Protein AF-A0A7S0H0Q2-F1 (afdb_monomer_lite)

Sequence (889 aa):
MSEFDDSDRGDVTASEFDPDDDASFLPPFANAENRELDLQIREKERLLEELENDAEEHEDRVNAMREHLRNVEAEVTNTQSRAEARRKEKETEAHMKRLSEMAMARVRDDARKMEKEELELAERVANIDAASHRGVEKLDAYKLQLNWGQEELEQWAAASARKDEDALALEKYKRADDARVRELNLAIERATKTVAEKKSALESEVSETQAAQLELDRAAEDFRNLHAERQDVVRQWEDVIESMKRRDAAIADASRDFAKRRKEIRAKRLLLAERTRFLEQELTNNKETDVAIETADRGMANIRERYETESAEQRALADETDAAKNALRRAAAELATLDGGNAAKREALLLKRQKLEKTQKKLEKATKRLEREKLELMSLEERGAELDRVQKENEEELTAARKDAAAHKDLLMRARAELKGLGERTKALDAETQGARTQNKGLARKIALMDERVLKQQETLYHAEFQIQNLERRVARAGGARSDEETRVLQAKIDALQSTLRERVAEHDALVASTRRAEEDLEAARKRSKQLKRATSALSGEISELTLEAEYAAKDVRAAVSAKEDKMVAHDTLKLEVKKLRDLLDKKADQVFDLENRKAQLQLSMEERRHEVETHAELLRAQHKMLREDVHRATLEMRERSMKVGKLQTKFEVLVNKVKRHGMDDDENGGEHSQAYYVVKAAQEREEMQRRGDELDASIRKSEKEIVALEATLRQLTAQNDSFRVANRPVDERDGDALATRAALREKLETAKEKLRFHREEESRAEEELRRRDEKVRRLHEEAGEINEELDVLEREAAESEAKLRDTARRAEETHKELMAAQDAYRAAKGLPPDGDQVGPEELDMRCEELREGTRVVVSELKAVAAEHPELATLLASYGVKLPGVETQ

Radius of gyration: 101.33 Å; chains: 1; bounding box: 213×129×335 Å

Structure (mmCIF, N/CA/C/O backbone):
data_AF-A0A7S0H0Q2-F1
#
_entry.id   AF-A0A7S0H0Q2-F1
#
loop_
_atom_site.group_PDB
_atom_site.id
_atom_site.type_symbol
_atom_site.label_atom_id
_atom_site.label_alt_id
_atom_site.label_comp_id
_atom_site.label_asym_id
_atom_site.label_entity_id
_atom_site.label_seq_id
_atom_site.pdbx_PDB_ins_code
_atom_site.Cartn_x
_atom_site.Cartn_y
_atom_site.Cartn_z
_atom_site.occupancy
_atom_site.B_iso_or_equiv
_atom_site.auth_seq_id
_atom_site.auth_comp_id
_atom_site.auth_asym_id
_atom_site.auth_atom_id
_atom_site.p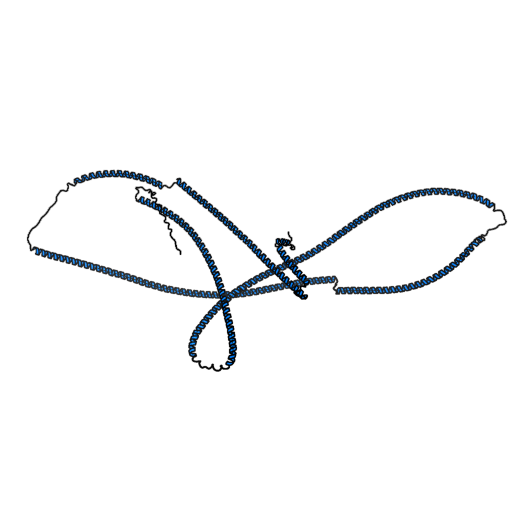dbx_PDB_model_num
ATOM 1 N N . MET A 1 1 ? 10.944 32.711 -40.217 1.00 43.81 1 MET A N 1
ATOM 2 C CA . MET A 1 1 ? 10.056 32.946 -41.379 1.00 43.81 1 MET A CA 1
ATOM 3 C C . MET A 1 1 ? 9.192 34.113 -40.951 1.00 43.81 1 MET A C 1
ATOM 5 O O . MET A 1 1 ? 8.629 33.988 -39.874 1.00 43.81 1 MET A O 1
ATOM 9 N N . SER A 1 2 ? 9.203 35.224 -41.701 1.00 35.62 2 SER A N 1
ATOM 10 C CA . SER A 1 2 ? 9.626 36.558 -41.201 1.00 35.62 2 SER A CA 1
ATOM 11 C C . SER A 1 2 ? 11.127 36.541 -40.818 1.00 35.62 2 SER A C 1
ATOM 13 O O . SER A 1 2 ? 11.501 35.714 -39.981 1.00 35.62 2 SER A O 1
ATOM 15 N N . GLU A 1 3 ? 12.092 37.204 -41.476 1.00 40.69 3 GLU A N 1
ATOM 16 C CA . GLU A 1 3 ? 12.129 38.280 -42.507 1.00 40.69 3 GLU A CA 1
ATOM 17 C C . GLU A 1 3 ? 12.156 39.712 -41.929 1.00 40.69 3 GLU A C 1
ATOM 19 O O . GLU A 1 3 ? 11.315 40.029 -41.092 1.00 40.69 3 GLU A O 1
ATOM 24 N N . PHE A 1 4 ? 13.111 40.527 -42.421 1.00 32.69 4 PHE A N 1
ATOM 25 C CA . PHE A 1 4 ? 13.521 41.884 -41.983 1.00 32.69 4 PHE A CA 1
ATOM 26 C C . PHE A 1 4 ? 14.099 41.991 -40.545 1.00 32.69 4 PHE A C 1
ATOM 28 O O . PHE A 1 4 ? 13.659 41.283 -39.645 1.00 32.69 4 PHE A O 1
ATOM 35 N N . ASP A 1 5 ? 15.110 42.823 -40.254 1.00 32.69 5 ASP A N 1
ATOM 36 C CA . ASP A 1 5 ? 15.977 43.650 -41.125 1.00 32.69 5 ASP A CA 1
ATOM 37 C C . ASP A 1 5 ? 17.422 43.674 -40.571 1.00 32.69 5 ASP A C 1
ATOM 39 O O . ASP A 1 5 ? 17.611 43.476 -39.371 1.00 32.69 5 ASP A O 1
ATOM 43 N N . ASP A 1 6 ? 18.430 43.903 -41.419 1.00 39.56 6 ASP A N 1
ATOM 44 C CA . ASP A 1 6 ? 19.862 43.932 -41.039 1.00 39.56 6 ASP A CA 1
ATOM 45 C C . ASP A 1 6 ? 20.531 45.198 -41.599 1.00 39.56 6 ASP A C 1
ATOM 47 O O . ASP A 1 6 ? 21.247 45.180 -42.604 1.00 39.56 6 ASP A O 1
ATOM 51 N N . SER A 1 7 ? 20.190 46.340 -40.994 1.00 42.88 7 SER A N 1
ATOM 52 C CA . SER A 1 7 ? 20.498 47.663 -41.540 1.00 42.88 7 SER A CA 1
ATOM 53 C C . SER A 1 7 ? 20.798 48.721 -40.470 1.00 42.88 7 SER A C 1
ATOM 55 O O . SER A 1 7 ? 20.142 49.761 -40.429 1.00 42.88 7 SER A O 1
ATOM 57 N N . ASP A 1 8 ? 21.812 48.496 -39.631 1.00 35.69 8 ASP A N 1
ATOM 58 C CA . ASP A 1 8 ? 22.473 49.618 -38.945 1.00 35.69 8 ASP A CA 1
ATOM 59 C C . ASP A 1 8 ? 23.985 49.397 -38.768 1.00 35.69 8 ASP A C 1
ATOM 61 O O . ASP A 1 8 ? 24.523 49.220 -37.674 1.00 35.69 8 ASP A O 1
ATOM 65 N N . ARG A 1 9 ? 24.704 49.399 -39.900 1.00 38.00 9 ARG A N 1
ATOM 66 C CA . ARG A 1 9 ? 26.133 49.731 -39.885 1.00 38.00 9 ARG A CA 1
ATOM 67 C C . ARG A 1 9 ? 26.257 51.243 -39.758 1.00 38.00 9 ARG A C 1
ATOM 69 O O . ARG A 1 9 ? 26.361 51.934 -40.770 1.00 38.00 9 ARG A O 1
ATOM 76 N N . GLY A 1 10 ? 26.247 51.721 -38.516 1.00 34.19 10 GLY A N 1
ATOM 77 C CA . GLY A 1 10 ? 26.615 53.092 -38.192 1.00 34.19 10 GLY A CA 1
ATOM 78 C C . GLY A 1 10 ? 28.011 53.393 -38.733 1.00 34.19 10 GLY A C 1
ATOM 79 O O . GLY A 1 10 ? 29.001 52.840 -38.258 1.00 34.19 10 GLY A O 1
ATOM 80 N N . ASP A 1 11 ? 28.068 54.237 -39.759 1.00 42.06 11 ASP A N 1
ATOM 81 C CA . ASP A 1 11 ? 29.303 54.763 -40.331 1.00 42.06 11 ASP A CA 1
ATOM 82 C C . ASP A 1 11 ? 29.922 55.717 -39.302 1.00 42.06 11 ASP A C 1
ATOM 84 O O . ASP A 1 11 ? 29.485 56.864 -39.164 1.00 42.06 11 ASP A O 1
ATOM 88 N N . VAL A 1 12 ? 30.867 55.214 -38.499 1.00 37.84 12 VAL A N 1
ATOM 89 C CA . VAL A 1 12 ? 31.581 56.030 -37.509 1.00 37.84 12 VAL A CA 1
ATOM 90 C C . VAL A 1 12 ? 32.498 56.971 -38.276 1.00 37.84 12 VAL A C 1
ATOM 92 O O . VAL A 1 12 ? 33.608 56.622 -38.676 1.00 37.84 12 VAL A O 1
ATOM 95 N N . THR A 1 13 ? 31.960 58.165 -38.508 1.00 36.41 13 THR A N 1
ATOM 96 C CA . THR A 1 13 ? 32.580 59.290 -39.200 1.00 36.41 13 THR A CA 1
ATOM 97 C C . THR A 1 13 ? 34.048 59.436 -38.833 1.00 36.41 13 THR A C 1
ATOM 99 O O . THR A 1 13 ? 34.377 59.517 -37.649 1.00 36.41 13 THR A O 1
ATOM 102 N N . ALA A 1 14 ? 34.909 59.522 -39.851 1.00 40.56 14 ALA A N 1
ATOM 103 C CA . ALA A 1 14 ? 36.331 59.778 -39.669 1.00 40.56 14 ALA A CA 1
ATOM 104 C C . ALA A 1 14 ? 36.555 60.960 -38.712 1.00 40.56 14 ALA A C 1
ATOM 106 O O . ALA A 1 14 ? 35.969 62.028 -38.907 1.00 40.56 14 ALA A O 1
ATOM 107 N N . SER A 1 15 ? 37.400 60.748 -37.698 1.00 36.00 15 SER A N 1
ATOM 108 C CA . SER A 1 15 ? 37.808 61.796 -36.760 1.00 36.00 15 SER A CA 1
ATOM 109 C C . SER A 1 15 ? 38.324 63.015 -37.528 1.00 36.00 15 SER A C 1
ATOM 111 O O . SER A 1 15 ? 39.060 62.860 -38.509 1.00 36.00 15 SER A O 1
ATOM 113 N N . GLU A 1 16 ? 37.927 64.219 -37.112 1.00 40.12 16 GLU A N 1
ATOM 114 C CA . GLU A 1 16 ? 38.369 65.446 -37.771 1.00 40.12 16 GLU A CA 1
ATOM 115 C C . GLU A 1 16 ? 39.891 65.586 -37.623 1.00 40.12 16 GLU A C 1
ATOM 117 O O . GLU A 1 16 ? 40.432 65.677 -36.523 1.00 40.12 16 GLU A O 1
ATOM 122 N N . PHE A 1 17 ? 40.582 65.553 -38.762 1.00 39.31 17 PHE A N 1
ATOM 123 C CA . PHE A 1 17 ? 42.035 65.645 -38.852 1.00 39.31 17 PHE A CA 1
ATOM 124 C C . PHE A 1 17 ? 42.482 67.075 -38.523 1.00 39.31 17 PHE A C 1
ATOM 126 O O . PHE A 1 17 ? 42.448 67.946 -39.396 1.00 39.31 17 PHE A O 1
ATOM 133 N N . ASP A 1 18 ? 42.881 67.314 -37.272 1.00 37.41 18 ASP A N 1
ATOM 134 C CA . ASP A 1 18 ? 43.538 68.555 -36.855 1.00 37.41 18 ASP A CA 1
ATOM 135 C C . ASP A 1 18 ? 45.009 68.536 -37.332 1.00 37.41 18 ASP A C 1
ATOM 137 O O . ASP A 1 18 ? 45.783 67.697 -36.861 1.00 37.41 18 ASP A O 1
ATOM 141 N N . PRO A 1 19 ? 45.423 69.377 -38.304 1.00 43.16 19 PRO A N 1
ATOM 142 C CA . PRO A 1 19 ? 46.742 69.252 -38.931 1.00 43.16 19 PRO A CA 1
ATOM 143 C C . PRO A 1 19 ? 47.901 69.818 -38.100 1.00 43.16 19 PRO A C 1
ATOM 145 O O . PRO A 1 19 ? 49.057 69.626 -38.480 1.00 43.16 19 PRO A O 1
ATOM 148 N N . ASP A 1 20 ? 47.616 70.574 -37.034 1.00 43.50 20 ASP A N 1
ATOM 149 C CA . ASP A 1 20 ? 48.593 71.487 -36.422 1.00 43.50 20 ASP A CA 1
ATOM 150 C C . ASP A 1 20 ? 49.429 70.872 -35.275 1.00 43.50 20 ASP A C 1
ATOM 152 O O . ASP A 1 20 ? 50.383 71.510 -34.822 1.00 43.50 20 ASP A O 1
ATOM 156 N N . ASP A 1 21 ? 49.152 69.632 -34.844 1.00 44.38 21 ASP A N 1
ATOM 157 C CA . ASP A 1 21 ? 49.932 68.936 -33.793 1.00 44.38 21 ASP A CA 1
ATOM 158 C C . ASP A 1 21 ? 51.094 68.074 -34.349 1.00 44.38 21 ASP A C 1
ATOM 160 O O . ASP A 1 21 ? 51.839 67.440 -33.599 1.00 44.38 21 ASP A O 1
ATOM 164 N N . ASP A 1 22 ? 51.323 68.071 -35.673 1.00 51.75 22 ASP A N 1
ATOM 165 C CA . ASP A 1 22 ? 52.385 67.274 -36.322 1.00 51.75 22 ASP A CA 1
ATOM 166 C C . ASP A 1 22 ? 53.789 67.915 -36.207 1.00 51.75 22 ASP A C 1
ATOM 168 O O . ASP A 1 22 ? 54.570 68.061 -37.156 1.00 51.75 22 ASP A O 1
ATOM 172 N N . ALA A 1 23 ? 54.139 68.307 -34.982 1.00 54.03 23 ALA A N 1
ATOM 173 C CA . ALA A 1 23 ? 55.466 68.761 -34.606 1.00 54.03 23 ALA A CA 1
ATOM 174 C C . ALA A 1 23 ? 56.447 67.572 -34.580 1.00 54.03 23 ALA A C 1
ATOM 176 O O . ALA A 1 23 ? 56.730 66.983 -33.529 1.00 54.03 23 ALA A O 1
ATOM 177 N N . SER A 1 24 ? 57.001 67.200 -35.741 1.00 59.06 24 SER A N 1
ATOM 178 C CA . SER A 1 24 ? 58.164 66.301 -35.782 1.00 59.06 24 SER A CA 1
ATOM 179 C C . SER A 1 24 ? 59.313 66.921 -34.983 1.00 59.06 24 SER A C 1
ATOM 181 O O . SER A 1 24 ? 59.787 68.022 -35.273 1.00 59.06 24 SER A O 1
ATOM 183 N N . PHE A 1 25 ? 59.788 66.196 -33.967 1.00 63.41 25 PHE A N 1
ATOM 184 C CA . PHE A 1 25 ? 60.884 66.640 -33.097 1.00 63.41 25 PHE A CA 1
ATOM 185 C C . PHE A 1 25 ? 62.250 66.663 -33.815 1.00 63.41 25 PHE A C 1
ATOM 187 O O . PHE A 1 25 ? 63.255 67.102 -33.243 1.00 63.41 25 PHE A O 1
ATOM 194 N N . LEU A 1 26 ? 62.308 66.186 -35.064 1.00 66.94 26 LEU A N 1
ATOM 195 C CA . LEU A 1 26 ? 63.538 65.986 -35.818 1.00 66.94 26 LEU A CA 1
ATOM 196 C C . LEU A 1 26 ? 64.158 67.273 -36.389 1.00 66.94 26 LEU A C 1
ATOM 198 O O . LEU A 1 26 ? 63.474 68.247 -36.708 1.00 66.94 26 LEU A O 1
ATOM 202 N N . PRO A 1 27 ? 65.483 67.279 -36.618 1.00 66.62 27 PRO A N 1
ATOM 203 C CA . PRO A 1 27 ? 66.132 68.381 -37.312 1.00 66.62 27 PRO A CA 1
ATOM 204 C C . PRO A 1 27 ? 65.700 68.597 -38.772 1.00 66.62 27 PRO A C 1
ATOM 206 O O . PRO A 1 27 ? 65.550 67.638 -39.539 1.00 66.62 27 PRO A O 1
ATOM 209 N N . PRO A 1 28 ? 65.660 69.860 -39.244 1.00 65.25 28 PRO A N 1
ATOM 210 C CA . PRO A 1 28 ? 65.570 70.189 -40.669 1.00 65.25 28 PRO A CA 1
ATOM 211 C C . PRO A 1 28 ? 66.697 69.595 -41.533 1.00 65.25 28 PRO A C 1
ATOM 213 O O . PRO A 1 28 ? 66.505 69.427 -42.737 1.00 65.25 28 PRO A O 1
ATOM 216 N N . PHE A 1 29 ? 67.821 69.195 -40.925 1.00 66.75 29 PHE A N 1
ATOM 217 C CA . PHE A 1 29 ? 68.926 68.465 -41.564 1.00 66.75 29 PHE A CA 1
ATOM 218 C C . PHE A 1 29 ? 68.935 66.941 -41.301 1.00 66.75 29 PHE A C 1
ATOM 220 O O . PHE A 1 29 ? 69.897 66.276 -41.680 1.00 66.75 29 PHE A O 1
ATOM 227 N N . ALA A 1 30 ? 67.910 66.372 -40.654 1.00 70.06 30 ALA A N 1
ATOM 228 C CA . ALA A 1 30 ? 67.806 64.923 -40.466 1.00 70.06 30 ALA A CA 1
ATOM 229 C C . ALA A 1 30 ? 67.814 64.188 -41.821 1.00 70.06 30 ALA A C 1
ATOM 231 O O . ALA A 1 30 ? 67.142 64.606 -42.769 1.00 70.06 30 ALA A O 1
ATOM 232 N N . ASN A 1 31 ? 68.572 63.092 -41.903 1.00 76.56 31 ASN A N 1
ATOM 233 C CA . ASN A 1 31 ? 68.582 62.181 -43.046 1.00 76.56 31 ASN A CA 1
ATOM 234 C C . ASN A 1 31 ? 67.193 61.559 -43.258 1.00 76.56 31 ASN A C 1
ATOM 236 O O . ASN A 1 31 ? 66.407 61.416 -42.319 1.00 76.56 31 ASN A O 1
ATOM 240 N N . ALA A 1 32 ? 66.913 61.158 -44.501 1.00 77.94 32 ALA A N 1
ATOM 241 C CA . ALA A 1 32 ? 65.644 60.535 -44.872 1.00 77.94 32 ALA A CA 1
ATOM 242 C C . ALA A 1 32 ? 65.317 59.316 -43.992 1.00 77.94 32 ALA A C 1
ATOM 244 O O . ALA A 1 32 ? 64.188 59.193 -43.541 1.00 77.94 32 ALA A O 1
ATOM 245 N N . GLU A 1 33 ? 66.314 58.487 -43.666 1.00 80.81 33 GLU A N 1
ATOM 246 C CA . GLU A 1 33 ? 66.145 57.289 -42.830 1.00 80.81 33 GLU A CA 1
ATOM 247 C C . GLU A 1 33 ? 65.651 57.625 -41.413 1.00 80.81 33 GLU A C 1
ATOM 249 O O . GLU A 1 33 ? 64.807 56.916 -40.883 1.00 80.81 33 GLU A O 1
ATOM 254 N N . ASN A 1 34 ? 66.110 58.723 -40.800 1.00 77.69 34 ASN A N 1
ATOM 255 C CA . ASN A 1 34 ? 65.643 59.095 -39.461 1.00 77.69 34 ASN A CA 1
ATOM 256 C C . ASN A 1 34 ? 64.222 59.679 -39.488 1.00 77.69 34 ASN A C 1
ATOM 258 O O . ASN A 1 34 ? 63.489 59.491 -38.524 1.00 77.69 34 ASN A O 1
ATOM 262 N N . ARG A 1 35 ? 63.820 60.357 -40.575 1.00 79.00 35 ARG A N 1
ATOM 263 C CA . ARG A 1 35 ? 62.434 60.833 -40.764 1.00 79.00 35 ARG A CA 1
ATOM 264 C C . ARG A 1 35 ? 61.470 59.689 -41.032 1.00 79.00 35 ARG A C 1
ATOM 266 O O . ARG A 1 35 ? 60.405 59.646 -40.435 1.00 79.00 35 ARG A O 1
ATOM 273 N N . GLU A 1 36 ? 61.889 58.753 -41.874 1.00 80.94 36 GLU A N 1
ATOM 274 C CA . GLU A 1 36 ? 61.204 57.485 -42.102 1.00 80.94 36 GLU A CA 1
ATOM 275 C C . GLU A 1 36 ? 61.013 56.726 -40.777 1.00 80.94 36 GLU A C 1
ATOM 277 O O . GLU A 1 36 ? 59.930 56.222 -40.515 1.00 80.94 36 GLU A O 1
ATOM 282 N N . LEU A 1 37 ? 62.021 56.708 -39.895 1.00 82.06 37 LEU A N 1
ATOM 283 C CA . LEU A 1 37 ? 61.918 56.071 -38.578 1.00 82.06 37 LEU A CA 1
ATOM 284 C C . LEU A 1 37 ? 61.022 56.822 -37.574 1.00 82.06 37 LEU A C 1
ATOM 286 O O . LEU A 1 37 ? 60.299 56.150 -36.851 1.00 82.06 37 LEU A O 1
ATOM 290 N N . ASP A 1 38 ? 61.027 58.161 -37.516 1.00 80.00 38 ASP A N 1
ATOM 291 C CA . ASP A 1 38 ? 60.101 58.951 -36.666 1.00 80.00 38 ASP A CA 1
ATOM 292 C C . ASP A 1 38 ? 58.645 58.748 -37.111 1.00 80.00 38 ASP A C 1
ATOM 294 O O . ASP A 1 38 ? 57.791 58.433 -36.286 1.00 80.00 38 ASP A O 1
ATOM 298 N N . LEU A 1 39 ? 58.377 58.783 -38.423 1.00 82.06 39 LEU A N 1
ATOM 299 C CA . LEU A 1 39 ? 57.066 58.433 -38.985 1.00 82.06 39 LEU A CA 1
ATOM 300 C C . LEU A 1 39 ? 56.675 56.988 -38.645 1.00 82.06 39 LEU A C 1
ATOM 302 O O . LEU A 1 39 ? 55.616 56.760 -38.075 1.00 82.06 39 LEU A O 1
ATOM 306 N N . GLN A 1 40 ? 57.555 56.014 -38.891 1.00 83.75 40 GLN A N 1
ATOM 307 C CA . GLN A 1 40 ? 57.303 54.606 -38.569 1.00 83.75 40 GLN A CA 1
ATOM 308 C C . GLN A 1 40 ? 57.234 54.294 -37.063 1.00 83.75 40 GLN A C 1
ATOM 310 O O . GLN A 1 40 ? 56.860 53.171 -36.711 1.00 83.75 40 GLN A O 1
ATOM 315 N N . ILE A 1 41 ? 57.659 55.200 -36.181 1.00 81.94 41 ILE A N 1
ATOM 316 C CA . ILE A 1 41 ? 57.461 55.096 -34.730 1.00 81.94 41 ILE A CA 1
ATOM 317 C C . ILE A 1 41 ? 56.091 55.675 -34.385 1.00 81.94 41 ILE A C 1
ATOM 319 O O . ILE A 1 41 ? 55.278 54.932 -33.849 1.00 81.94 41 ILE A O 1
ATOM 323 N N . ARG A 1 42 ? 55.777 56.902 -34.821 1.00 80.00 42 ARG A N 1
ATOM 324 C CA . ARG A 1 42 ? 54.465 57.547 -34.627 1.00 80.00 42 ARG A CA 1
ATOM 325 C C . ARG A 1 42 ? 53.307 56.708 -35.173 1.00 80.00 42 ARG A C 1
ATOM 327 O O . ARG A 1 42 ? 52.304 56.529 -34.494 1.00 80.00 42 ARG A O 1
ATOM 334 N N . GLU A 1 43 ? 53.456 56.131 -36.367 1.00 82.44 43 GLU A N 1
ATOM 335 C CA . GLU A 1 43 ? 52.478 55.198 -36.943 1.00 82.44 43 GLU A CA 1
ATOM 336 C C . GLU A 1 43 ? 52.292 53.950 -36.070 1.00 82.44 43 GLU A C 1
ATOM 338 O O . GLU A 1 43 ? 51.174 53.467 -35.938 1.00 82.44 43 GLU A O 1
ATOM 343 N N . LYS A 1 44 ? 53.361 53.429 -35.450 1.00 84.81 44 LYS A N 1
ATOM 344 C CA . LYS A 1 44 ? 53.285 52.257 -34.561 1.00 84.81 44 LYS A CA 1
ATOM 345 C C . LYS A 1 44 ? 52.766 52.596 -33.169 1.00 84.81 44 LYS A C 1
ATOM 347 O O . LYS A 1 44 ? 52.121 51.746 -32.576 1.00 84.81 44 LYS A O 1
ATOM 352 N N . GLU A 1 45 ? 53.034 53.791 -32.660 1.00 79.50 45 GLU A N 1
ATOM 353 C CA . GLU A 1 45 ? 52.485 54.294 -31.399 1.00 79.50 45 GLU A CA 1
ATOM 354 C C . GLU A 1 45 ? 50.979 54.530 -31.553 1.00 79.50 45 GLU A C 1
ATOM 356 O O . GLU A 1 45 ? 50.207 53.983 -30.774 1.00 79.50 45 GLU A O 1
ATOM 361 N N . ARG A 1 46 ? 50.539 55.178 -32.641 1.00 81.00 46 ARG A N 1
ATOM 362 C CA . ARG A 1 46 ? 49.107 55.329 -32.944 1.00 81.00 46 ARG A CA 1
ATOM 363 C C . ARG A 1 46 ? 48.418 53.989 -33.226 1.00 81.00 46 ARG A C 1
ATOM 365 O O . ARG A 1 46 ? 47.310 53.776 -32.757 1.00 81.00 46 ARG A O 1
ATOM 372 N N . LEU A 1 47 ? 49.073 53.061 -33.936 1.00 85.19 47 LEU A N 1
ATOM 373 C CA . LEU A 1 47 ? 48.565 51.690 -34.107 1.00 85.19 47 LEU A CA 1
ATOM 374 C C . LEU A 1 47 ? 48.535 50.902 -32.790 1.00 85.19 47 LEU A C 1
ATOM 376 O O . LEU A 1 47 ? 47.701 50.016 -32.655 1.00 85.19 47 LEU A O 1
ATOM 380 N N . LEU A 1 48 ? 49.426 51.179 -31.833 1.00 83.44 48 LEU A N 1
ATOM 381 C CA . LEU A 1 48 ? 49.371 50.575 -30.500 1.00 83.44 48 LEU A CA 1
ATOM 382 C C . LEU A 1 48 ? 48.205 51.143 -29.696 1.00 83.44 48 LEU A C 1
ATOM 384 O O . LEU A 1 48 ? 47.460 50.355 -29.135 1.00 83.44 48 LEU A O 1
ATOM 388 N N . GLU A 1 49 ? 47.983 52.458 -29.705 1.00 82.19 49 GLU A N 1
ATOM 389 C CA . GLU A 1 49 ? 46.806 53.064 -29.071 1.00 82.19 49 GLU A CA 1
ATOM 390 C C . GLU A 1 49 ? 45.499 52.565 -29.715 1.00 82.19 49 GLU A C 1
ATOM 392 O O . GLU A 1 49 ? 44.575 52.182 -29.001 1.00 82.19 49 GLU A O 1
ATOM 397 N N . GLU A 1 50 ? 45.420 52.484 -31.048 1.00 86.06 50 GLU A N 1
ATOM 398 C CA . GLU A 1 50 ? 44.286 51.871 -31.762 1.00 86.06 50 GLU A CA 1
ATOM 399 C C . GLU A 1 50 ? 44.073 50.408 -31.330 1.00 86.06 50 GLU A C 1
ATOM 401 O O . GLU A 1 50 ? 42.956 50.033 -30.980 1.00 86.06 50 GLU A O 1
ATOM 406 N N . LEU A 1 51 ? 45.136 49.594 -31.281 1.00 86.50 51 LEU A N 1
ATOM 407 C CA . LEU A 1 51 ? 45.059 48.177 -30.900 1.00 86.50 51 LEU A CA 1
ATOM 408 C C . LEU A 1 51 ? 44.810 47.940 -29.401 1.00 86.50 51 LEU A C 1
ATOM 410 O O . LEU A 1 51 ? 44.238 46.909 -29.053 1.00 86.50 51 LEU A O 1
ATOM 414 N N . GLU A 1 52 ? 45.231 48.843 -28.515 1.00 85.25 52 GLU A N 1
ATOM 415 C CA . GLU A 1 52 ? 44.948 48.769 -27.076 1.00 85.25 52 GLU A CA 1
ATOM 416 C C . GLU A 1 52 ? 43.487 49.147 -26.793 1.00 85.25 52 GLU A C 1
ATOM 418 O O . GLU A 1 52 ? 42.819 48.420 -26.059 1.00 85.25 52 GLU A O 1
ATOM 423 N N . ASN A 1 53 ? 42.944 50.177 -27.456 1.00 84.69 53 ASN A N 1
ATOM 424 C CA . ASN A 1 53 ? 41.508 50.484 -27.400 1.00 84.69 53 ASN A CA 1
ATOM 425 C C . ASN A 1 53 ? 40.660 49.340 -27.992 1.00 84.69 53 ASN A C 1
ATOM 427 O O . ASN A 1 53 ? 39.717 48.884 -27.343 1.00 84.69 53 ASN A O 1
ATOM 431 N N . ASP A 1 54 ? 41.025 48.811 -29.170 1.00 86.81 54 ASP A N 1
ATOM 432 C CA . ASP A 1 54 ? 40.382 47.622 -29.753 1.00 86.81 54 ASP A CA 1
ATOM 433 C C . ASP A 1 54 ? 40.427 46.435 -28.772 1.00 86.81 54 ASP A C 1
ATOM 435 O O . ASP A 1 54 ? 39.437 45.717 -28.625 1.00 86.81 54 ASP A O 1
ATOM 439 N N . ALA A 1 55 ? 41.554 46.216 -28.083 1.00 86.12 55 ALA A N 1
ATOM 440 C CA . ALA A 1 55 ? 41.714 45.123 -27.128 1.00 86.12 55 ALA A CA 1
ATOM 441 C C . ALA A 1 55 ? 40.856 45.297 -25.864 1.00 86.12 55 ALA A C 1
ATOM 443 O O . ALA A 1 55 ? 40.248 44.314 -25.431 1.00 86.12 55 ALA A O 1
ATOM 444 N N . GLU A 1 56 ? 40.759 46.506 -25.299 1.00 87.06 56 GLU A N 1
ATOM 445 C CA . GLU A 1 56 ? 39.862 46.791 -24.170 1.00 87.06 56 GLU A CA 1
ATOM 446 C C . GLU A 1 56 ? 38.387 46.631 -24.581 1.00 87.06 56 GLU A C 1
ATOM 448 O O . GLU A 1 56 ? 37.649 45.904 -23.910 1.00 87.06 56 GLU A O 1
ATOM 453 N N . GLU A 1 57 ? 37.966 47.175 -25.734 1.00 88.00 57 GLU A N 1
ATOM 454 C CA . GLU A 1 57 ? 36.615 46.946 -26.272 1.00 88.00 57 GLU A CA 1
ATOM 455 C C . GLU A 1 57 ? 36.332 45.455 -26.513 1.00 88.00 57 GLU A C 1
ATOM 457 O O . GLU A 1 57 ? 35.226 44.968 -26.250 1.00 88.00 57 GLU A O 1
ATOM 462 N N . HIS A 1 58 ? 37.318 44.697 -27.001 1.00 88.31 58 HIS A N 1
ATOM 463 C CA . HIS A 1 58 ? 37.181 43.260 -27.219 1.00 88.31 58 HIS A CA 1
ATOM 464 C C . HIS A 1 58 ? 37.112 42.478 -25.899 1.00 88.31 58 HIS A C 1
ATOM 466 O O . HIS A 1 58 ? 36.340 41.518 -25.828 1.00 88.31 58 HIS A O 1
ATOM 472 N N . GLU A 1 59 ? 37.852 42.859 -24.853 1.00 90.06 59 GLU A N 1
ATOM 473 C CA . GLU A 1 59 ? 37.753 42.217 -23.538 1.00 90.06 59 GLU A CA 1
ATOM 474 C C . GLU A 1 59 ? 36.407 42.520 -22.862 1.00 90.06 59 GLU A C 1
ATOM 476 O O . GLU A 1 59 ? 35.729 41.580 -22.432 1.00 90.06 59 GLU A O 1
ATOM 481 N N . ASP A 1 60 ? 35.953 43.776 -22.850 1.00 87.00 60 ASP A N 1
ATOM 482 C CA . ASP A 1 60 ? 34.639 44.145 -22.307 1.00 87.00 60 ASP A CA 1
ATOM 483 C C . ASP A 1 60 ? 33.500 43.468 -23.080 1.00 87.00 60 ASP A C 1
ATOM 485 O O . ASP A 1 60 ? 32.596 42.875 -22.479 1.00 87.00 60 ASP A O 1
ATOM 489 N N . ARG A 1 61 ? 33.579 43.427 -24.416 1.00 90.12 61 ARG A N 1
ATOM 490 C CA . ARG A 1 61 ? 32.629 42.681 -25.254 1.00 90.12 61 ARG A CA 1
ATOM 491 C C . ARG A 1 61 ? 32.653 41.183 -24.956 1.00 90.12 61 ARG A C 1
ATOM 493 O O . ARG A 1 61 ? 31.590 40.565 -24.882 1.00 90.12 61 ARG A O 1
ATOM 500 N N . VAL A 1 62 ? 33.826 40.579 -24.766 1.00 89.94 62 VAL A N 1
ATOM 501 C CA . VAL A 1 62 ? 33.955 39.162 -24.387 1.00 89.94 62 VAL A CA 1
ATOM 502 C C . VAL A 1 62 ? 33.384 38.910 -22.990 1.00 89.94 62 VAL A C 1
ATOM 504 O O . VAL A 1 62 ? 32.737 37.883 -22.783 1.00 89.94 62 VAL A O 1
ATOM 507 N N . ASN A 1 63 ? 33.556 39.829 -22.043 1.00 88.62 63 ASN A N 1
ATOM 508 C CA . ASN A 1 63 ? 32.998 39.720 -20.697 1.00 88.62 63 ASN A CA 1
ATOM 509 C C . ASN A 1 63 ? 31.468 39.864 -20.702 1.00 88.62 63 ASN A C 1
ATOM 511 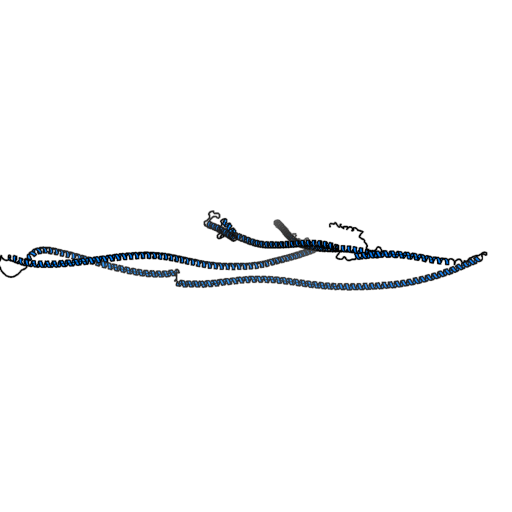O O . ASN A 1 63 ? 30.782 38.979 -20.186 1.00 88.62 63 ASN A O 1
ATOM 515 N N . ALA A 1 64 ? 30.917 40.853 -21.409 1.00 89.06 64 ALA A N 1
ATOM 516 C CA . ALA A 1 64 ? 29.477 40.978 -21.636 1.00 89.06 64 ALA A CA 1
ATOM 517 C C . ALA A 1 64 ? 28.891 39.742 -22.351 1.00 89.06 64 ALA A C 1
ATOM 519 O O . ALA A 1 64 ? 27.840 39.229 -21.962 1.00 89.06 64 ALA A O 1
ATOM 520 N N . MET A 1 65 ? 29.592 39.190 -23.351 1.00 87.75 65 MET A N 1
ATOM 521 C CA . MET A 1 65 ? 29.181 37.952 -24.025 1.00 87.75 65 MET A CA 1
ATOM 522 C C . MET A 1 65 ? 29.285 36.710 -23.124 1.00 87.75 65 MET A C 1
ATOM 524 O O . MET A 1 65 ? 28.466 35.806 -23.273 1.00 87.75 65 MET A O 1
ATOM 528 N N . ARG A 1 66 ? 30.225 36.651 -22.169 1.00 90.44 66 ARG A N 1
ATOM 529 C CA . ARG A 1 66 ? 30.308 35.582 -21.151 1.00 90.44 66 ARG A CA 1
ATOM 530 C C . ARG A 1 66 ? 29.146 35.649 -20.159 1.00 90.44 66 ARG A C 1
ATOM 532 O O . ARG A 1 66 ? 28.603 34.606 -19.799 1.00 90.44 66 ARG A O 1
ATOM 539 N N . GLU A 1 67 ? 28.745 36.841 -19.724 1.00 90.12 67 GLU A N 1
ATOM 540 C CA . GLU A 1 67 ? 27.579 37.008 -18.846 1.00 90.12 67 GLU A CA 1
ATOM 541 C C . GLU A 1 67 ? 26.270 36.719 -19.585 1.00 90.12 67 GLU A C 1
ATOM 543 O O . GLU A 1 67 ? 25.437 35.961 -19.088 1.00 90.12 67 GLU A O 1
ATOM 548 N N . HIS A 1 68 ? 26.129 37.203 -20.822 1.00 87.88 68 HIS A N 1
ATOM 549 C CA . HIS A 1 68 ? 25.011 36.833 -21.685 1.00 87.88 68 HIS A CA 1
ATOM 550 C C . HIS A 1 68 ? 24.964 35.318 -21.946 1.00 87.88 68 HIS A C 1
ATOM 552 O O . HIS A 1 68 ? 23.887 34.729 -21.893 1.00 87.88 68 HIS A O 1
ATOM 558 N N . LEU A 1 69 ? 26.109 34.656 -22.163 1.00 90.44 69 LEU A N 1
ATOM 559 C CA . LEU A 1 69 ? 26.173 33.199 -22.318 1.00 90.44 69 LEU A CA 1
ATOM 560 C C . LEU A 1 69 ? 25.679 32.476 -21.060 1.00 90.44 69 LEU A C 1
ATOM 562 O O . LEU A 1 69 ? 24.834 31.599 -21.187 1.00 90.44 69 LEU A O 1
ATOM 566 N N . ARG A 1 70 ? 26.114 32.879 -19.857 1.00 91.94 70 ARG A N 1
ATOM 567 C CA . ARG A 1 70 ? 25.607 32.314 -18.589 1.00 91.94 70 ARG A CA 1
ATOM 568 C C . ARG A 1 70 ? 24.097 32.501 -18.432 1.00 91.94 70 ARG A C 1
ATOM 570 O O . ARG A 1 70 ? 23.410 31.581 -17.999 1.00 91.94 70 ARG A O 1
ATOM 577 N N . ASN A 1 71 ? 23.572 33.666 -18.812 1.00 91.94 71 ASN A N 1
ATOM 578 C CA . ASN A 1 71 ? 22.134 33.938 -18.774 1.00 91.94 71 ASN A CA 1
ATOM 579 C C . ASN A 1 71 ? 21.369 33.076 -19.796 1.00 91.94 71 ASN A C 1
ATOM 581 O O . ASN A 1 71 ? 20.293 32.566 -19.488 1.00 91.94 71 ASN A O 1
ATOM 585 N N . VAL A 1 72 ? 21.942 32.837 -20.980 1.00 92.81 72 VAL A N 1
ATOM 586 C CA . VAL A 1 72 ? 21.400 31.900 -21.976 1.00 92.81 72 VAL A CA 1
ATOM 587 C C . VAL A 1 72 ? 21.495 30.449 -21.497 1.00 92.81 72 VAL A C 1
ATOM 589 O O . VAL A 1 72 ? 20.554 29.697 -21.708 1.00 92.81 72 VAL A O 1
ATOM 592 N N . GLU A 1 73 ? 22.558 30.035 -20.808 1.00 90.38 73 GLU A N 1
ATOM 593 C CA . GLU A 1 73 ? 22.676 28.699 -20.199 1.00 90.38 73 GLU A CA 1
ATOM 594 C C . GLU A 1 73 ? 21.647 28.496 -19.069 1.00 90.38 73 GLU A C 1
ATOM 596 O O . GLU A 1 73 ? 21.023 27.433 -18.971 1.00 90.38 73 GLU A O 1
ATOM 601 N N . ALA A 1 74 ? 21.395 29.532 -18.263 1.00 90.31 74 ALA A N 1
ATOM 602 C CA . ALA A 1 74 ? 20.326 29.547 -17.268 1.00 90.31 74 ALA A CA 1
ATOM 603 C C . ALA A 1 74 ? 18.936 29.440 -17.924 1.00 90.31 74 ALA A C 1
ATOM 605 O O . ALA A 1 74 ? 18.132 28.601 -17.523 1.00 90.31 74 ALA A O 1
ATOM 606 N N . GLU A 1 75 ? 18.659 30.196 -18.990 1.00 89.62 75 GLU A N 1
ATOM 607 C CA . GLU A 1 75 ? 17.389 30.081 -19.718 1.00 89.62 75 GLU A CA 1
ATOM 608 C C . GLU A 1 75 ? 17.261 28.779 -20.526 1.00 89.62 75 GLU A C 1
ATOM 610 O O . GLU A 1 75 ? 16.163 28.238 -20.650 1.00 89.62 75 GLU A O 1
ATOM 615 N N . VAL A 1 76 ? 18.357 28.192 -21.011 1.00 92.19 76 VAL A N 1
ATOM 616 C CA . VAL A 1 76 ? 18.361 26.860 -21.638 1.00 92.19 76 VAL A CA 1
ATOM 617 C C . VAL A 1 76 ? 18.045 25.779 -20.605 1.00 92.19 76 VAL A C 1
ATOM 619 O O . VAL A 1 76 ? 17.224 24.908 -20.881 1.00 92.19 76 VAL A O 1
ATOM 622 N N . THR A 1 77 ? 18.607 25.837 -19.397 1.00 92.25 77 THR A N 1
ATOM 623 C CA . THR A 1 77 ? 18.273 24.871 -18.331 1.00 92.25 77 THR A CA 1
ATOM 624 C C . THR A 1 77 ? 16.859 25.084 -17.771 1.00 92.25 77 THR A C 1
ATOM 626 O O . THR A 1 77 ? 16.127 24.112 -17.563 1.00 92.25 77 THR A O 1
ATOM 629 N N . ASN A 1 78 ? 16.407 26.335 -17.641 1.00 90.56 78 ASN A N 1
ATOM 630 C CA . ASN A 1 78 ? 15.024 26.692 -17.311 1.00 90.56 78 ASN A CA 1
ATOM 631 C C . ASN A 1 78 ? 14.043 26.137 -18.364 1.00 90.56 78 ASN A C 1
ATOM 633 O O . ASN A 1 78 ? 13.147 25.354 -18.039 1.00 90.56 78 ASN A O 1
ATOM 637 N N . THR A 1 79 ? 14.250 26.445 -19.648 1.00 91.44 79 THR A N 1
ATOM 638 C CA . THR A 1 79 ? 13.404 25.946 -20.747 1.00 91.44 79 THR A CA 1
ATOM 639 C C . THR A 1 79 ? 13.479 24.428 -20.920 1.00 91.44 79 THR A C 1
ATOM 641 O O . THR A 1 79 ? 12.443 23.827 -21.197 1.00 91.44 79 THR A O 1
ATOM 644 N N . GLN A 1 80 ? 14.622 23.779 -20.669 1.00 88.94 80 GLN A N 1
ATOM 645 C CA . GLN A 1 80 ? 14.725 22.314 -20.596 1.00 88.94 80 GLN A CA 1
ATOM 646 C C . GLN A 1 80 ? 13.873 21.740 -19.459 1.00 88.94 80 GLN A C 1
ATOM 648 O O . GLN A 1 80 ? 13.078 20.836 -19.707 1.00 88.94 80 GLN A O 1
ATOM 653 N N . SER A 1 81 ? 13.953 22.284 -18.239 1.00 91.44 81 SER A N 1
ATOM 654 C CA . SER A 1 81 ? 13.133 21.809 -17.112 1.00 91.44 81 SER A CA 1
ATOM 655 C C . SER A 1 81 ? 11.629 21.989 -17.371 1.00 91.44 81 SER A C 1
ATOM 657 O O . SER A 1 81 ? 10.833 21.084 -17.111 1.00 91.44 81 SER A O 1
ATOM 659 N N . ARG A 1 82 ? 11.235 23.110 -17.992 1.00 90.12 82 ARG A N 1
ATOM 660 C CA . ARG A 1 82 ? 9.854 23.379 -18.423 1.00 90.12 82 ARG A CA 1
ATOM 661 C C . ARG A 1 82 ? 9.423 22.459 -19.567 1.00 90.12 82 ARG A C 1
ATOM 663 O O . ARG A 1 82 ? 8.277 22.017 -19.583 1.00 90.12 82 ARG A O 1
ATOM 670 N N . ALA A 1 83 ? 10.320 22.125 -20.495 1.00 90.62 83 ALA A N 1
ATOM 671 C CA . ALA A 1 83 ? 10.062 21.156 -21.556 1.00 90.62 83 ALA A CA 1
ATOM 672 C C . ALA A 1 83 ? 9.921 19.730 -21.004 1.00 90.62 83 ALA A C 1
ATOM 674 O O . ALA A 1 83 ? 9.039 19.003 -21.452 1.00 90.62 83 ALA A O 1
ATOM 675 N N . GLU A 1 84 ? 10.708 19.336 -19.998 1.00 91.62 84 GLU A N 1
ATOM 676 C CA . GLU A 1 84 ? 10.529 18.066 -19.288 1.00 91.62 84 GLU A CA 1
ATOM 677 C C . GLU A 1 84 ? 9.221 18.008 -18.502 1.00 91.62 84 GLU A C 1
ATOM 679 O O . GLU A 1 84 ? 8.548 16.979 -18.538 1.00 91.62 84 GLU A O 1
ATOM 684 N N . ALA A 1 85 ? 8.843 19.088 -17.811 1.00 90.19 85 ALA A N 1
ATOM 685 C CA . ALA A 1 85 ? 7.551 19.188 -17.136 1.00 90.19 85 ALA A CA 1
ATOM 686 C C . ALA A 1 85 ? 6.406 19.022 -18.147 1.00 90.19 85 ALA A C 1
ATOM 688 O O . ALA A 1 85 ? 5.589 18.117 -17.997 1.00 90.19 85 ALA A O 1
ATO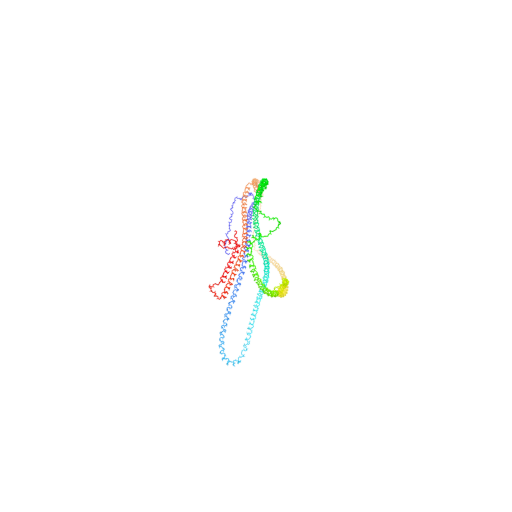M 689 N N . ARG A 1 86 ? 6.436 19.764 -19.265 1.00 90.06 86 ARG A N 1
ATOM 690 C CA . ARG A 1 86 ? 5.490 19.583 -20.382 1.00 90.06 86 ARG A CA 1
ATOM 691 C C . ARG A 1 86 ? 5.543 18.185 -21.006 1.00 90.06 86 ARG A C 1
ATOM 693 O O . ARG A 1 86 ? 4.520 17.703 -21.486 1.00 90.06 86 ARG A O 1
ATOM 700 N N . ARG A 1 87 ? 6.694 17.502 -21.006 1.00 93.00 87 ARG A N 1
ATOM 701 C CA . ARG A 1 87 ? 6.808 16.111 -21.479 1.00 93.00 87 ARG A CA 1
ATOM 702 C C . ARG A 1 87 ? 6.116 15.142 -20.519 1.00 93.00 87 ARG A C 1
ATOM 704 O O . ARG A 1 87 ? 5.371 14.291 -20.986 1.00 93.00 87 ARG A O 1
ATOM 711 N N . LYS A 1 88 ? 6.310 15.314 -19.208 1.00 91.50 88 LYS A N 1
ATOM 712 C CA . LYS A 1 88 ? 5.660 14.533 -18.141 1.00 91.50 88 LYS A CA 1
ATOM 713 C C . LYS A 1 88 ? 4.145 14.771 -18.128 1.00 91.50 88 LYS A C 1
ATOM 715 O O . LYS A 1 88 ? 3.392 13.807 -18.092 1.00 91.50 88 LYS A O 1
ATOM 720 N N . GLU A 1 89 ? 3.696 16.019 -18.272 1.00 89.94 89 GLU A N 1
ATOM 721 C CA . GLU A 1 89 ? 2.280 16.369 -18.474 1.00 89.94 89 GLU A CA 1
ATOM 722 C C . GLU A 1 89 ? 1.702 15.704 -19.731 1.00 89.94 89 GLU A C 1
ATOM 724 O O . GLU A 1 89 ? 0.652 15.079 -19.674 1.00 89.94 89 GLU A O 1
ATOM 729 N N . LYS A 1 90 ? 2.410 15.747 -20.866 1.00 91.56 90 LYS A N 1
ATOM 730 C CA . LYS A 1 90 ? 1.976 15.059 -22.090 1.00 91.56 90 LYS A CA 1
ATOM 731 C C . LYS A 1 90 ? 1.953 13.533 -21.931 1.00 91.56 90 LYS A C 1
ATOM 733 O O . LYS A 1 90 ? 1.120 12.866 -22.541 1.00 91.56 90 LYS A O 1
ATOM 738 N N . GLU A 1 91 ? 2.854 12.960 -21.134 1.00 92.25 91 GLU A N 1
ATOM 739 C CA . GLU A 1 91 ? 2.876 11.531 -20.802 1.00 92.25 91 GLU A CA 1
ATOM 740 C C . GLU A 1 91 ? 1.687 11.139 -19.903 1.00 92.25 91 GLU A C 1
ATOM 742 O O . GLU A 1 91 ? 1.056 10.109 -20.165 1.00 92.25 91 GLU A O 1
ATOM 747 N N . THR A 1 92 ? 1.314 11.967 -18.916 1.00 90.31 92 THR A N 1
ATOM 748 C CA . THR A 1 92 ? 0.127 11.741 -18.071 1.00 90.31 92 THR A CA 1
ATOM 749 C C . THR A 1 92 ? -1.178 12.010 -18.820 1.00 90.31 92 THR A C 1
ATOM 751 O O . THR A 1 92 ? -2.087 11.187 -18.734 1.00 90.31 92 THR A O 1
ATOM 754 N N . GLU A 1 93 ? -1.269 13.052 -19.649 1.00 91.06 93 GLU A N 1
ATOM 755 C CA . GLU A 1 93 ? -2.387 13.266 -20.581 1.00 91.06 93 GLU A CA 1
ATOM 756 C C . GLU A 1 93 ? -2.538 12.085 -21.547 1.00 91.06 93 GLU A C 1
ATOM 758 O O . GLU A 1 93 ? -3.640 11.575 -21.732 1.00 91.06 93 GLU A O 1
ATOM 763 N N . ALA A 1 94 ? -1.442 11.580 -22.124 1.00 90.56 94 ALA A N 1
ATOM 764 C CA . ALA A 1 94 ? -1.473 10.405 -22.994 1.00 90.56 94 ALA A CA 1
ATOM 765 C C . ALA A 1 94 ? -1.814 9.108 -22.238 1.00 90.56 94 ALA A C 1
ATOM 767 O O . ALA A 1 94 ? -2.277 8.148 -22.855 1.00 90.56 94 ALA A O 1
ATOM 768 N N . HIS A 1 95 ? -1.585 9.036 -20.925 1.00 90.44 95 HIS A N 1
ATOM 769 C CA . HIS A 1 95 ? -2.064 7.943 -20.077 1.00 90.44 95 HIS A CA 1
ATOM 770 C C . HIS A 1 95 ? -3.570 8.070 -19.799 1.00 90.44 95 HIS A C 1
ATOM 772 O O . HIS A 1 95 ? -4.318 7.145 -20.100 1.00 90.44 95 HIS A O 1
ATOM 778 N N . MET A 1 96 ? -4.036 9.236 -19.343 1.00 87.50 96 MET A N 1
ATOM 779 C CA . MET A 1 96 ? -5.457 9.522 -19.101 1.00 87.50 96 MET A CA 1
ATOM 780 C C . MET A 1 96 ? -6.302 9.385 -20.372 1.00 87.50 96 MET A C 1
ATOM 782 O O . MET A 1 96 ? -7.405 8.843 -20.329 1.00 87.50 96 MET A O 1
ATOM 786 N N . LYS A 1 97 ? -5.762 9.799 -21.524 1.00 89.94 97 LYS A N 1
ATOM 787 C CA . LYS A 1 97 ? -6.369 9.579 -22.837 1.00 89.94 97 LYS A CA 1
ATOM 788 C C . LYS A 1 97 ? -6.445 8.093 -23.190 1.00 89.94 97 LYS A C 1
ATOM 790 O O . LYS A 1 97 ? -7.481 7.660 -23.671 1.00 89.94 97 LYS A O 1
ATOM 795 N N . ARG A 1 98 ? -5.405 7.292 -22.925 1.00 91.62 98 ARG A N 1
ATOM 796 C CA . ARG A 1 98 ? -5.476 5.834 -23.137 1.00 91.62 98 ARG A CA 1
ATOM 797 C C . ARG A 1 98 ? -6.504 5.177 -22.218 1.00 91.62 98 ARG A C 1
ATOM 799 O O . ARG A 1 98 ? -7.260 4.340 -22.692 1.00 91.62 98 ARG A O 1
ATOM 806 N N . LEU A 1 99 ? -6.603 5.594 -20.954 1.00 88.00 99 LEU A N 1
ATOM 807 C CA . LEU A 1 99 ? -7.647 5.118 -20.041 1.00 88.00 99 LEU A CA 1
ATOM 808 C C . LEU A 1 99 ? -9.056 5.486 -20.531 1.00 88.00 99 LEU A C 1
ATOM 810 O O . LEU A 1 99 ? -9.941 4.633 -20.514 1.00 88.00 99 LEU A O 1
ATOM 814 N N . SER A 1 100 ? -9.277 6.710 -21.023 1.00 87.06 100 SER A N 1
ATOM 815 C CA . SER A 1 100 ? -10.585 7.110 -21.561 1.00 87.06 100 SER A CA 1
ATOM 816 C C . SER A 1 100 ? -10.889 6.488 -22.929 1.00 87.06 100 SER A C 1
ATOM 818 O O . SER A 1 100 ? -12.039 6.145 -23.191 1.00 87.06 100 SER A O 1
ATOM 820 N N . GLU A 1 101 ? -9.886 6.240 -23.775 1.00 90.94 101 GLU A N 1
ATOM 821 C CA . GLU A 1 101 ? -10.020 5.459 -25.013 1.00 90.94 101 GLU A CA 1
ATOM 822 C C . GLU A 1 101 ? -10.323 3.982 -24.727 1.00 90.94 101 GLU A C 1
ATOM 824 O O . GLU A 1 101 ? -11.174 3.413 -25.405 1.00 90.94 101 GLU A O 1
ATOM 829 N N . MET A 1 102 ? -9.725 3.381 -23.693 1.00 89.38 102 MET A N 1
ATOM 830 C CA . MET A 1 102 ? -10.060 2.030 -23.222 1.00 89.38 102 MET A CA 1
ATOM 831 C C . MET A 1 102 ? -11.461 1.968 -22.602 1.00 89.38 102 MET A C 1
ATOM 833 O O . MET A 1 102 ? -12.205 1.033 -22.887 1.00 89.38 102 MET A O 1
ATOM 837 N N . ALA A 1 103 ? -11.868 2.973 -21.820 1.00 85.38 103 ALA A N 1
ATOM 838 C CA . ALA A 1 103 ? -13.229 3.071 -21.294 1.00 85.38 103 ALA A CA 1
ATOM 839 C C . ALA A 1 103 ? -14.261 3.245 -22.424 1.00 85.38 103 ALA A C 1
ATOM 841 O O . ALA A 1 103 ? -15.272 2.549 -22.446 1.00 85.38 103 ALA A O 1
ATOM 842 N N . MET A 1 104 ? -13.984 4.101 -23.414 1.00 88.25 104 MET A N 1
ATOM 843 C CA . MET A 1 104 ? -14.817 4.243 -24.614 1.00 88.25 104 MET A CA 1
ATOM 844 C C . MET A 1 104 ? -14.828 2.975 -25.475 1.00 88.25 104 MET A C 1
ATOM 846 O O . MET A 1 104 ? -15.864 2.658 -26.051 1.00 88.25 104 MET A O 1
ATOM 850 N N . ALA A 1 105 ? -13.715 2.245 -25.583 1.00 88.94 105 ALA A N 1
ATOM 851 C CA . ALA A 1 105 ? -13.667 0.963 -26.283 1.00 88.94 105 ALA A CA 1
ATOM 852 C C . ALA A 1 105 ? -14.524 -0.084 -25.563 1.00 88.94 105 ALA A C 1
ATOM 854 O O . ALA A 1 105 ? -15.392 -0.674 -26.197 1.00 88.94 105 ALA A O 1
ATOM 855 N N . ARG A 1 106 ? -14.381 -0.217 -24.237 1.00 90.94 106 ARG A N 1
ATOM 856 C CA . ARG A 1 106 ? -15.233 -1.073 -23.402 1.00 90.94 106 ARG A CA 1
ATOM 857 C C . ARG A 1 106 ? -16.711 -0.725 -23.566 1.00 90.94 106 ARG A C 1
ATOM 859 O O . ARG A 1 106 ? -17.487 -1.607 -23.893 1.00 90.94 106 ARG A O 1
ATOM 866 N N . VAL A 1 107 ? -17.094 0.547 -23.443 1.00 89.06 107 VAL A N 1
ATOM 867 C CA . VAL A 1 107 ? -18.493 0.984 -23.620 1.00 89.06 107 VAL A CA 1
ATOM 868 C C . VAL A 1 107 ? -19.005 0.724 -25.043 1.00 89.06 107 VAL A C 1
ATOM 870 O O . VAL A 1 107 ? -20.162 0.350 -25.200 1.00 89.06 107 VAL A O 1
ATOM 873 N N . ARG A 1 108 ? -18.171 0.855 -26.086 1.00 92.38 108 ARG A N 1
ATOM 874 C CA . ARG A 1 108 ? -18.549 0.480 -27.465 1.00 92.38 108 ARG A CA 1
ATOM 875 C C . ARG A 1 108 ? -18.692 -1.025 -27.645 1.00 92.38 108 ARG A C 1
ATOM 877 O O . ARG A 1 108 ? -19.588 -1.447 -28.362 1.00 92.38 108 ARG A O 1
ATOM 884 N N . ASP A 1 109 ? -17.816 -1.828 -27.054 1.00 90.38 109 ASP A N 1
ATOM 885 C CA . ASP A 1 109 ? -17.865 -3.283 -27.190 1.00 90.38 109 ASP A CA 1
ATOM 886 C C . ASP A 1 109 ? -18.957 -3.900 -26.309 1.00 90.38 109 ASP A C 1
ATOM 888 O O . ASP A 1 109 ? -19.579 -4.871 -26.725 1.00 90.38 109 ASP A O 1
ATOM 892 N N . ASP A 1 110 ? -19.276 -3.289 -25.168 1.00 87.31 110 ASP A N 1
ATOM 893 C CA . ASP A 1 110 ? -20.469 -3.588 -24.377 1.00 87.31 110 ASP A CA 1
ATOM 894 C C . ASP A 1 110 ? -21.739 -3.158 -25.137 1.00 87.31 110 ASP A C 1
ATOM 896 O O . ASP A 1 110 ? -22.647 -3.969 -25.287 1.00 87.31 110 ASP A O 1
ATOM 900 N N . ALA A 1 111 ? -21.780 -1.969 -25.756 1.00 87.75 111 ALA A N 1
ATOM 901 C CA . ALA A 1 111 ? -22.882 -1.583 -26.649 1.00 87.75 111 ALA A CA 1
ATOM 902 C C . ALA A 1 111 ? -23.046 -2.557 -27.833 1.00 87.75 111 ALA A C 1
ATOM 904 O O . ALA A 1 111 ? -24.159 -2.971 -28.125 1.00 87.75 111 ALA A O 1
ATOM 905 N N . ARG A 1 112 ? -21.950 -3.017 -28.451 1.00 90.94 112 ARG A N 1
ATOM 906 C CA . ARG A 1 112 ? -21.964 -4.045 -29.511 1.00 90.94 112 ARG A CA 1
ATOM 907 C C . ARG A 1 112 ? -22.381 -5.433 -29.023 1.00 90.94 112 ARG A C 1
ATOM 909 O O . ARG A 1 112 ? -22.831 -6.231 -29.841 1.00 90.94 112 ARG A O 1
ATOM 916 N N . LYS A 1 113 ? -22.193 -5.768 -27.739 1.00 89.38 113 LYS A N 1
ATOM 917 C CA . LYS A 1 113 ? -22.797 -6.973 -27.141 1.00 89.38 113 LYS A CA 1
ATOM 918 C C . LYS A 1 113 ? -24.304 -6.780 -27.056 1.00 89.38 113 LYS A C 1
ATOM 920 O O . LYS A 1 113 ? -25.015 -7.615 -27.587 1.00 89.38 113 LYS A O 1
ATOM 925 N N . MET A 1 114 ? -24.773 -5.645 -26.533 1.00 86.44 114 MET A N 1
ATOM 926 C CA . MET A 1 114 ? -26.207 -5.333 -26.460 1.00 86.44 114 MET A CA 1
ATOM 927 C C . MET A 1 114 ? -26.868 -5.297 -27.853 1.00 86.44 114 MET A C 1
ATOM 929 O O . MET A 1 114 ? -27.916 -5.902 -28.024 1.00 86.44 114 MET A O 1
ATOM 933 N N . GLU A 1 115 ? -26.236 -4.697 -28.871 1.00 90.06 115 GLU A N 1
ATOM 934 C CA . GLU A 1 115 ? -26.698 -4.724 -30.275 1.00 90.06 115 GLU A CA 1
ATOM 935 C C . GLU A 1 115 ? -26.769 -6.156 -30.836 1.00 90.06 115 GLU A C 1
ATOM 937 O O . GLU A 1 115 ? -27.700 -6.503 -31.560 1.00 90.06 115 GLU A O 1
ATOM 942 N N . LYS A 1 116 ? -25.791 -7.015 -30.511 1.00 89.56 116 LYS A N 1
ATOM 943 C CA . LYS A 1 116 ? -25.801 -8.431 -30.912 1.00 89.56 116 LYS A CA 1
ATOM 944 C C . LYS A 1 116 ? -26.836 -9.242 -30.152 1.00 89.56 116 LYS A C 1
ATOM 946 O O . LYS A 1 116 ? -27.448 -10.111 -30.751 1.00 89.56 116 LYS A O 1
ATOM 951 N N . GLU A 1 117 ? -27.038 -8.976 -28.870 1.00 89.00 117 GLU A N 1
ATOM 952 C CA . GLU A 1 117 ? -28.064 -9.620 -28.056 1.00 89.00 117 GLU A CA 1
ATOM 953 C C . GLU A 1 117 ? -29.460 -9.185 -28.514 1.00 89.00 117 GLU A C 1
ATOM 955 O O . GLU A 1 117 ? -30.341 -10.030 -28.617 1.00 89.00 117 GLU A O 1
ATOM 960 N N . GLU A 1 118 ? -29.653 -7.921 -28.900 1.00 88.19 118 GLU A N 1
ATOM 961 C CA . GLU A 1 118 ? -30.874 -7.430 -29.545 1.00 88.19 118 GLU A CA 1
ATOM 962 C C . GLU A 1 118 ? -31.102 -8.106 -30.905 1.00 88.19 118 GLU A C 1
ATOM 964 O O . GLU A 1 118 ? -32.198 -8.605 -31.155 1.00 88.19 118 GLU A O 1
ATOM 969 N N . LEU A 1 119 ? -30.071 -8.215 -31.754 1.00 91.00 119 LEU A N 1
ATOM 970 C CA . LEU A 1 119 ? -30.147 -8.945 -33.026 1.00 91.00 119 LEU A CA 1
ATOM 971 C C . LEU A 1 119 ? -30.407 -10.445 -32.830 1.00 91.00 119 LEU A C 1
ATOM 973 O O . LEU A 1 119 ? -31.251 -11.005 -33.519 1.00 91.00 119 LEU A O 1
ATOM 977 N N . GLU A 1 120 ? -29.747 -11.102 -31.876 1.00 88.06 120 GLU A N 1
ATOM 978 C CA . GLU A 1 120 ? -29.988 -12.508 -31.548 1.00 88.06 120 GLU A CA 1
ATOM 979 C C . GLU A 1 120 ? -31.380 -12.715 -30.946 1.00 88.06 120 GLU A C 1
ATOM 981 O O . GLU A 1 120 ? -32.016 -13.725 -31.232 1.00 88.06 120 GLU A O 1
ATOM 986 N N . LEU A 1 121 ? -31.893 -11.788 -30.135 1.00 86.75 121 LEU A N 1
ATOM 987 C CA . LEU A 1 121 ? -33.262 -11.839 -29.624 1.00 86.75 121 LEU A CA 1
ATOM 988 C C . LEU A 1 121 ? -34.278 -11.598 -30.745 1.00 86.75 121 LEU A C 1
ATOM 990 O O . LEU A 1 121 ? -35.261 -12.333 -30.815 1.00 86.75 121 LEU A O 1
ATOM 994 N N . ALA A 1 122 ? -34.022 -10.667 -31.664 1.00 86.56 122 ALA A N 1
ATOM 995 C CA . ALA A 1 122 ? -34.841 -10.446 -32.852 1.00 86.56 122 ALA A CA 1
ATOM 996 C C . ALA A 1 122 ? -34.823 -11.663 -33.793 1.00 86.56 122 ALA A C 1
ATOM 998 O O . ALA A 1 122 ? -35.878 -12.086 -34.262 1.00 86.56 122 ALA A O 1
ATOM 999 N N . GLU A 1 123 ? -33.666 -12.296 -34.012 1.00 87.06 123 GLU A N 1
ATOM 1000 C CA . GLU A 1 123 ? -33.556 -13.553 -34.757 1.00 87.06 123 GLU A CA 1
ATOM 1001 C C . GLU A 1 123 ? -34.230 -14.716 -34.023 1.00 87.06 123 GLU A C 1
ATOM 1003 O O . GLU A 1 123 ? -34.865 -15.545 -34.671 1.00 87.06 123 GLU A O 1
ATOM 1008 N N . ARG A 1 124 ? -34.145 -14.806 -32.690 1.00 86.69 124 ARG A N 1
ATOM 1009 C CA . ARG A 1 124 ? -34.855 -15.827 -31.898 1.00 86.69 124 ARG A CA 1
ATOM 1010 C C . ARG A 1 124 ? -36.367 -15.625 -31.982 1.00 86.69 124 ARG A C 1
ATOM 1012 O O . ARG A 1 124 ? -37.068 -16.605 -32.207 1.00 86.69 124 ARG A O 1
ATOM 1019 N N . VAL A 1 125 ? -36.865 -14.391 -31.882 1.00 85.06 125 VAL A N 1
ATOM 1020 C CA . VAL A 1 125 ? -38.286 -14.050 -32.080 1.00 85.06 125 VAL A CA 1
ATOM 1021 C C . VAL A 1 125 ? -38.716 -14.390 -33.506 1.00 85.06 125 VAL A C 1
ATOM 1023 O O . VAL A 1 125 ? -39.635 -15.182 -33.674 1.00 85.06 125 VAL A O 1
ATOM 1026 N N . ALA A 1 126 ? -37.992 -13.938 -34.531 1.00 86.88 126 ALA A N 1
ATOM 1027 C CA . ALA A 1 126 ? -38.290 -14.269 -35.925 1.00 86.88 126 ALA A CA 1
ATOM 1028 C C . ALA A 1 126 ? -38.224 -15.783 -36.207 1.00 86.88 126 ALA A C 1
ATOM 1030 O O . ALA A 1 126 ? -39.017 -16.302 -36.992 1.00 86.88 126 ALA A O 1
ATOM 1031 N N . ASN A 1 127 ? -37.327 -16.527 -35.549 1.00 83.88 127 ASN A N 1
ATOM 1032 C CA . ASN A 1 127 ? -37.275 -17.987 -35.635 1.00 83.88 127 ASN A CA 1
ATOM 1033 C C . ASN A 1 127 ? -38.423 -18.669 -34.885 1.00 83.88 127 ASN A C 1
ATOM 1035 O O . ASN A 1 127 ? -38.893 -19.699 -35.368 1.00 83.88 127 ASN A O 1
ATOM 1039 N N . ILE A 1 128 ? -38.887 -18.119 -33.758 1.00 83.38 128 ILE A N 1
ATOM 1040 C CA . ILE A 1 128 ? -40.070 -18.580 -33.018 1.00 83.38 128 ILE A CA 1
ATOM 1041 C C . ILE A 1 128 ? -41.336 -18.307 -33.833 1.00 83.38 128 ILE A C 1
ATOM 1043 O O . ILE A 1 128 ? -42.124 -19.227 -34.021 1.00 83.38 128 ILE A O 1
ATOM 1047 N N . ASP A 1 129 ? -41.492 -17.120 -34.414 1.00 79.19 129 ASP A N 1
ATOM 1048 C CA . ASP A 1 129 ? -42.611 -16.775 -35.294 1.00 79.19 129 ASP A CA 1
ATOM 1049 C C . ASP A 1 129 ? -42.590 -17.625 -36.566 1.00 79.19 129 ASP A C 1
ATOM 1051 O O . ASP A 1 129 ? -43.601 -18.212 -36.947 1.00 79.19 129 ASP A O 1
ATOM 1055 N N . ALA A 1 130 ? -41.428 -17.801 -37.199 1.00 83.56 130 ALA A N 1
ATOM 1056 C CA . ALA A 1 130 ? -41.288 -18.718 -38.324 1.00 83.56 130 ALA A CA 1
ATOM 1057 C C . ALA A 1 130 ? -41.502 -20.183 -37.907 1.00 83.56 130 ALA A C 1
ATOM 1059 O O . ALA A 1 130 ? -41.964 -20.979 -38.717 1.00 83.56 130 ALA A O 1
ATOM 1060 N N . ALA A 1 131 ? -41.163 -20.599 -36.683 1.00 80.00 131 ALA A N 1
ATOM 1061 C CA . ALA A 1 131 ? -41.461 -21.942 -36.172 1.00 80.00 131 ALA A CA 1
ATOM 1062 C C . ALA A 1 131 ? -42.946 -22.115 -35.815 1.00 80.00 131 ALA A C 1
ATOM 1064 O O . ALA A 1 131 ? -43.469 -23.213 -35.977 1.00 80.00 131 ALA A O 1
ATOM 1065 N N . SER A 1 132 ? -43.624 -21.043 -35.404 1.00 82.44 132 SER A N 1
ATOM 1066 C CA . SER A 1 132 ? -45.066 -20.978 -35.173 1.00 82.44 132 SER A CA 1
ATOM 1067 C C . SER A 1 132 ? -45.819 -21.096 -36.498 1.00 82.44 132 SER A C 1
ATOM 1069 O O . SER A 1 132 ? -46.613 -22.020 -36.665 1.00 82.44 132 SER A O 1
ATOM 1071 N N . HIS A 1 133 ? -45.466 -20.284 -37.503 1.00 79.38 133 HIS A N 1
ATOM 1072 C CA . HIS A 1 133 ? -45.999 -20.394 -38.864 1.00 79.38 133 HIS A CA 1
ATOM 1073 C C . HIS A 1 133 ? -45.712 -21.771 -39.481 1.00 79.38 133 HIS A C 1
ATOM 1075 O O . HIS A 1 133 ? -46.654 -22.459 -39.860 1.00 79.38 133 HIS A O 1
ATOM 1081 N N . ARG A 1 134 ? -44.461 -22.261 -39.454 1.00 78.06 134 ARG A N 1
ATOM 1082 C CA . ARG A 1 134 ? -44.124 -23.638 -39.887 1.00 78.06 134 ARG A CA 1
ATOM 1083 C C . ARG A 1 134 ? -44.805 -24.719 -39.039 1.00 78.06 134 ARG A C 1
ATOM 1085 O O . ARG A 1 134 ? -44.912 -25.861 -39.477 1.00 78.06 134 ARG A O 1
ATOM 1092 N N . GLY A 1 135 ? -45.237 -24.398 -37.821 1.00 77.00 135 GLY A N 1
ATOM 1093 C CA . GLY A 1 135 ? -46.025 -25.261 -36.947 1.00 77.00 135 GLY A CA 1
ATOM 1094 C C . GLY A 1 135 ? -47.472 -25.366 -37.420 1.00 77.00 135 GLY A C 1
ATOM 1095 O O . GLY A 1 135 ? -47.970 -26.477 -37.575 1.00 77.00 135 GLY A O 1
ATOM 1096 N N . VAL A 1 136 ? -48.106 -24.230 -37.726 1.00 75.00 136 VAL A N 1
ATOM 1097 C CA . VAL A 1 136 ? -49.441 -24.142 -38.345 1.00 75.00 136 VAL A CA 1
ATOM 1098 C C . VAL A 1 136 ? -49.442 -24.815 -39.721 1.00 75.00 136 VAL A C 1
ATOM 1100 O O . VAL A 1 136 ? -50.245 -25.716 -39.952 1.00 75.00 136 VAL A O 1
ATOM 1103 N N . GLU A 1 137 ? -48.478 -24.483 -40.584 1.00 74.56 137 GLU A N 1
ATOM 1104 C CA . GLU A 1 137 ? -48.287 -25.111 -41.899 1.00 74.56 137 GLU A CA 1
ATOM 1105 C C . GLU A 1 137 ? -48.106 -26.627 -41.790 1.00 74.56 137 GLU A C 1
ATOM 1107 O O . GLU A 1 137 ? -48.685 -27.361 -42.583 1.00 74.56 137 GLU A O 1
ATOM 1112 N N . LYS A 1 138 ? -47.355 -27.133 -40.799 1.00 69.44 138 LYS A N 1
ATOM 1113 C CA . LYS A 1 138 ? -47.248 -28.582 -40.547 1.00 69.44 138 LYS A CA 1
ATOM 1114 C C . LYS A 1 138 ? -48.551 -29.186 -40.037 1.00 69.44 138 LYS A C 1
ATOM 1116 O O . LYS A 1 138 ? -48.864 -30.314 -40.399 1.00 69.44 138 LYS A O 1
ATOM 1121 N N . LEU A 1 139 ? -49.315 -28.464 -39.220 1.00 72.12 139 LEU A N 1
ATOM 1122 C CA . LEU A 1 139 ? -50.618 -28.915 -38.728 1.00 72.12 139 LEU A CA 1
ATOM 1123 C C . LEU A 1 139 ? -51.613 -29.072 -39.890 1.00 72.12 139 LEU A C 1
ATOM 1125 O O . LEU A 1 139 ? -52.391 -30.023 -39.896 1.00 72.12 139 LEU A O 1
ATOM 1129 N N . ASP A 1 140 ? -51.544 -28.209 -40.905 1.00 70.69 140 ASP A N 1
ATOM 1130 C CA . ASP A 1 140 ? -52.321 -28.344 -42.143 1.00 70.69 140 ASP A CA 1
ATOM 1131 C C . ASP A 1 140 ? -51.716 -29.358 -43.131 1.00 70.69 140 ASP A C 1
ATOM 1133 O O . ASP A 1 140 ? -52.445 -30.167 -43.709 1.00 70.69 140 ASP A O 1
ATOM 1137 N N . ALA A 1 141 ? -50.390 -29.425 -43.259 1.00 62.97 141 ALA A N 1
ATOM 1138 C CA . ALA A 1 141 ? -49.712 -30.414 -44.095 1.00 62.97 141 ALA A CA 1
ATOM 1139 C C . ALA A 1 141 ? -49.917 -31.849 -43.590 1.00 62.97 141 ALA A C 1
ATOM 1141 O O . ALA A 1 141 ? -50.053 -32.750 -44.410 1.00 62.97 141 ALA A O 1
ATOM 1142 N N . TYR A 1 142 ? -50.023 -32.088 -42.277 1.00 64.00 142 TYR A N 1
ATOM 1143 C CA . TYR A 1 142 ? -50.378 -33.407 -41.743 1.00 64.00 142 TYR A CA 1
ATOM 1144 C C . TYR A 1 142 ? -51.834 -33.792 -42.044 1.00 64.00 142 TYR A C 1
ATOM 1146 O O . TYR A 1 142 ? -52.093 -34.966 -42.304 1.00 64.00 142 TYR A O 1
ATOM 1154 N N . LYS A 1 143 ? -52.774 -32.833 -42.103 1.00 62.44 143 LYS A N 1
ATOM 1155 C CA . LYS A 1 143 ? -54.148 -33.094 -42.590 1.00 62.44 143 LYS A CA 1
ATOM 1156 C C . LYS A 1 143 ? -54.154 -33.501 -44.070 1.00 62.44 143 LYS A C 1
ATOM 1158 O O . LYS A 1 143 ? -55.044 -34.233 -44.487 1.00 62.44 143 LYS A O 1
ATOM 1163 N N . LEU A 1 144 ? -53.164 -33.049 -44.848 1.00 65.62 144 LEU A N 1
ATOM 1164 C CA . LEU A 1 144 ? -53.010 -33.386 -46.265 1.00 65.62 144 LEU A CA 1
ATOM 1165 C C . LEU A 1 144 ? -52.231 -34.698 -46.484 1.00 65.62 144 LEU A C 1
ATOM 1167 O O . LEU A 1 144 ? -52.679 -35.556 -47.236 1.00 65.62 144 LEU A O 1
ATOM 1171 N N . GLN A 1 145 ? -51.106 -34.902 -45.790 1.00 55.94 145 GLN A N 1
ATOM 1172 C CA . GLN A 1 145 ? -50.298 -36.126 -45.877 1.00 55.94 145 GLN A CA 1
ATOM 1173 C C . GLN A 1 145 ? -51.037 -37.365 -45.367 1.00 55.94 145 GLN A C 1
ATOM 1175 O O . GLN A 1 145 ? -50.777 -38.452 -45.878 1.00 55.94 145 GLN A O 1
ATOM 1180 N N . LEU A 1 146 ? -51.988 -37.219 -44.435 1.00 60.06 146 LEU A N 1
ATOM 1181 C CA . LEU A 1 146 ? -52.881 -38.312 -44.035 1.00 60.06 146 LEU A CA 1
ATOM 1182 C C . LEU A 1 146 ? -53.670 -38.880 -45.231 1.00 60.06 146 LEU A C 1
ATOM 1184 O O . LEU A 1 146 ? -53.893 -40.084 -45.287 1.00 60.06 146 LEU A O 1
ATOM 1188 N N . ASN A 1 147 ? -54.038 -38.031 -46.198 1.00 55.81 147 ASN A N 1
ATOM 1189 C CA . ASN A 1 147 ? -54.742 -38.441 -47.417 1.00 55.81 147 ASN A CA 1
ATOM 1190 C C . ASN A 1 147 ? -53.789 -38.944 -48.519 1.00 55.81 147 ASN A C 1
ATOM 1192 O O . ASN A 1 147 ? -54.229 -39.660 -49.410 1.00 55.81 147 ASN A O 1
ATOM 1196 N N . TRP A 1 148 ? -52.506 -38.557 -48.490 1.00 50.44 148 TRP A N 1
ATOM 1197 C CA . TRP A 1 148 ? -51.574 -38.736 -49.620 1.00 50.44 148 TRP A CA 1
ATOM 1198 C C . TRP A 1 148 ? -50.515 -39.828 -49.400 1.00 50.44 148 TRP A C 1
ATOM 1200 O O . TRP A 1 148 ? -50.095 -40.497 -50.343 1.00 50.44 148 TRP A O 1
ATOM 1210 N N . GLY A 1 149 ? -50.160 -40.118 -48.142 1.00 53.50 149 GLY A N 1
ATOM 1211 C CA . GLY A 1 149 ? -49.348 -41.289 -47.771 1.00 53.50 149 GLY A CA 1
ATOM 1212 C C . GLY A 1 149 ? -50.027 -42.639 -48.055 1.00 53.50 149 GLY A C 1
ATOM 1213 O O . GLY A 1 149 ? -49.436 -43.688 -47.817 1.00 53.50 149 GLY A O 1
ATOM 1214 N N . GLN A 1 150 ? -51.261 -42.601 -48.561 1.00 47.56 150 GLN A N 1
ATOM 1215 C CA . GLN A 1 150 ? -52.066 -43.733 -48.997 1.00 47.56 150 GLN A CA 1
ATOM 1216 C C . GLN A 1 150 ? -51.807 -44.132 -50.469 1.00 47.56 150 GLN A C 1
ATOM 1218 O O . GLN A 1 150 ? -52.263 -45.199 -50.873 1.00 47.56 150 GLN A O 1
ATOM 1223 N N . GLU A 1 151 ? -51.085 -43.318 -51.260 1.00 50.94 151 GLU A N 1
ATOM 1224 C CA . GLU A 1 151 ? -51.010 -43.477 -52.728 1.00 50.94 151 GLU A CA 1
ATOM 1225 C C . GLU A 1 151 ? -49.588 -43.662 -53.309 1.00 50.94 151 GLU A C 1
ATOM 1227 O O . GLU A 1 151 ? -49.392 -44.523 -54.163 1.00 50.94 151 GLU A O 1
ATOM 1232 N N . GLU A 1 152 ? -48.574 -42.885 -52.895 1.00 43.19 152 GLU A N 1
ATOM 1233 C CA . GLU A 1 152 ? -47.363 -42.707 -53.737 1.00 43.19 152 GLU A CA 1
ATOM 1234 C C . GLU A 1 152 ? -46.129 -43.579 -53.397 1.00 43.19 152 GLU A C 1
ATOM 1236 O O . GLU A 1 152 ? -45.092 -43.490 -54.059 1.00 43.19 152 GLU A O 1
ATOM 1241 N N . LEU A 1 153 ? -46.208 -44.466 -52.397 1.00 50.69 153 LEU A N 1
ATOM 1242 C CA . LEU A 1 153 ? -45.062 -45.289 -51.955 1.00 50.69 153 LEU A CA 1
ATOM 1243 C C . LEU A 1 153 ? -44.614 -46.347 -52.991 1.00 50.69 153 LEU A C 1
ATOM 1245 O O . LEU A 1 153 ? -43.530 -46.918 -52.870 1.00 50.69 153 LEU A O 1
ATOM 1249 N N . GLU A 1 154 ? -45.429 -46.619 -54.011 1.00 51.81 154 GLU A N 1
ATOM 1250 C CA . GLU A 1 154 ? -45.284 -47.797 -54.874 1.00 51.81 154 GLU A CA 1
ATOM 1251 C C . GLU A 1 154 ? -44.298 -47.649 -56.052 1.00 51.81 154 GLU A C 1
ATOM 1253 O O . GLU A 1 154 ? -43.832 -48.666 -56.566 1.00 51.81 154 GLU A O 1
ATOM 1258 N N . GLN A 1 155 ? -43.992 -46.430 -56.527 1.00 50.59 155 GLN A N 1
ATOM 1259 C CA . GLN A 1 155 ? -43.553 -46.258 -57.933 1.00 50.59 155 GLN A CA 1
ATOM 1260 C C . GLN A 1 155 ? -42.136 -45.680 -58.136 1.00 50.59 155 GLN A C 1
ATOM 1262 O O . GLN A 1 155 ? -41.360 -46.205 -58.939 1.00 50.59 155 GLN A O 1
ATOM 1267 N N . TRP A 1 156 ? -41.739 -44.629 -57.411 1.00 47.69 156 TRP A N 1
ATOM 1268 C CA . TRP A 1 156 ? -40.547 -43.833 -57.770 1.00 47.69 156 TRP A CA 1
ATOM 1269 C C . TRP A 1 156 ? -39.177 -44.444 -57.423 1.00 47.69 156 TRP A C 1
ATOM 1271 O O . TRP A 1 156 ? -38.142 -43.925 -57.842 1.00 47.69 156 TRP A O 1
ATOM 1281 N N . ALA A 1 157 ? -39.128 -45.583 -56.728 1.00 46.03 157 ALA A N 1
ATOM 1282 C CA . ALA A 1 157 ? -37.875 -46.304 -56.473 1.00 46.03 157 ALA A CA 1
ATOM 1283 C C . ALA A 1 157 ? -37.272 -46.973 -57.736 1.00 46.03 157 ALA A C 1
ATOM 1285 O O . ALA A 1 157 ? -36.134 -47.454 -57.696 1.00 46.03 157 ALA A O 1
ATOM 1286 N N . ALA A 1 158 ? -38.015 -47.014 -58.850 1.00 52.62 158 ALA A N 1
ATOM 1287 C CA . ALA A 1 158 ? -37.738 -47.808 -60.049 1.00 52.62 158 ALA A CA 1
ATOM 1288 C C . ALA A 1 158 ? -36.599 -47.281 -60.961 1.00 52.62 158 ALA A C 1
ATOM 1290 O O . ALA A 1 158 ? -36.794 -46.960 -62.130 1.00 52.62 158 ALA A O 1
ATOM 1291 N N . ALA A 1 159 ? -35.372 -47.317 -60.431 1.00 49.16 159 ALA A N 1
ATOM 1292 C CA . ALA A 1 159 ? -34.101 -47.612 -61.116 1.00 49.16 159 ALA A CA 1
ATOM 1293 C C . ALA A 1 159 ? -33.539 -46.704 -62.241 1.00 49.16 159 ALA A C 1
ATOM 1295 O O . ALA A 1 159 ? -32.317 -46.565 -62.315 1.00 49.16 159 ALA A O 1
ATOM 1296 N N . SER A 1 160 ? -34.350 -46.147 -63.144 1.00 46.47 160 SER A N 1
ATOM 1297 C CA . SER A 1 160 ? -33.986 -46.107 -64.575 1.00 46.47 160 SER A CA 1
ATOM 1298 C C . SER A 1 160 ? -32.752 -45.291 -65.001 1.00 46.47 160 SER A C 1
ATOM 1300 O O . SER A 1 160 ? -32.183 -45.614 -66.039 1.00 46.47 160 SER A O 1
ATOM 1302 N N . ALA A 1 161 ? -32.347 -44.242 -64.275 1.00 47.88 161 ALA A N 1
ATOM 1303 C CA . ALA A 1 161 ? -31.352 -43.265 -64.757 1.00 47.88 161 ALA A CA 1
ATOM 1304 C C . ALA A 1 161 ? -29.958 -43.351 -64.092 1.00 47.88 161 ALA A C 1
ATOM 1306 O O . ALA A 1 161 ? -29.063 -42.578 -64.432 1.00 47.88 161 ALA A O 1
ATOM 1307 N N . ARG A 1 162 ? -29.746 -44.301 -63.167 1.00 53.41 162 ARG A N 1
ATOM 1308 C CA . ARG A 1 162 ? -28.532 -44.440 -62.327 1.00 53.41 162 ARG A CA 1
ATOM 1309 C C . ARG A 1 162 ? -27.291 -44.974 -63.079 1.00 53.41 162 ARG A C 1
ATOM 1311 O O . ARG A 1 162 ? -26.672 -45.948 -62.641 1.00 53.41 162 ARG A O 1
ATOM 1318 N N . LYS A 1 163 ? -26.970 -44.421 -64.254 1.00 49.56 163 LYS A N 1
ATOM 1319 C CA . LYS A 1 163 ? -25.850 -44.871 -65.105 1.00 49.56 163 LYS A CA 1
ATOM 1320 C C . LYS A 1 163 ? -25.058 -43.738 -65.750 1.00 49.56 163 LYS A C 1
ATOM 1322 O O . LYS A 1 163 ? -23.839 -43.726 -65.612 1.00 49.56 163 LYS A O 1
ATOM 1327 N N . ASP A 1 164 ? -25.720 -42.772 -66.382 1.00 51.84 164 ASP A N 1
ATOM 1328 C CA . ASP A 1 164 ? -25.023 -41.630 -67.000 1.00 51.84 164 ASP A CA 1
ATOM 1329 C C . ASP A 1 164 ? -24.510 -40.620 -65.955 1.00 51.84 164 ASP A C 1
ATOM 1331 O O . ASP A 1 164 ? -23.618 -39.813 -66.226 1.00 51.84 164 ASP A O 1
ATOM 1335 N N . GLU A 1 165 ? -25.013 -40.712 -64.720 1.00 53.44 165 GLU A N 1
ATOM 1336 C CA . GLU A 1 165 ? -24.480 -39.972 -63.579 1.00 53.44 165 GLU A CA 1
ATOM 1337 C C . GLU A 1 165 ? -23.055 -40.407 -63.204 1.00 53.44 165 GLU A C 1
ATOM 1339 O O . GLU A 1 165 ? -22.262 -39.537 -62.858 1.00 53.44 165 GLU A O 1
ATOM 1344 N N . ASP A 1 166 ? -22.693 -41.696 -63.314 1.00 54.09 166 ASP A N 1
ATOM 1345 C CA . ASP A 1 166 ? -21.435 -42.260 -62.780 1.00 54.09 166 ASP A CA 1
ATOM 1346 C C . ASP A 1 166 ? -20.174 -41.601 -63.386 1.00 54.09 166 ASP A C 1
ATOM 1348 O O . ASP A 1 166 ? -19.200 -41.313 -62.685 1.00 54.09 166 ASP A O 1
ATOM 1352 N N . ALA A 1 167 ? -20.181 -41.324 -64.694 1.00 55.41 167 ALA A N 1
ATOM 1353 C CA . ALA A 1 167 ? -19.037 -40.723 -65.389 1.00 55.41 167 ALA A CA 1
ATOM 1354 C C . ALA A 1 167 ? -18.883 -39.227 -65.063 1.00 55.41 167 ALA A C 1
ATOM 1356 O O . ALA A 1 167 ? -17.782 -38.756 -64.768 1.00 55.41 167 ALA A O 1
ATOM 1357 N N . LEU A 1 168 ? -19.999 -38.488 -65.041 1.00 61.72 168 LEU A N 1
ATOM 1358 C CA . LEU A 1 168 ? -20.031 -37.105 -64.560 1.00 61.72 168 LEU A CA 1
ATOM 1359 C C . LEU A 1 168 ? -19.696 -37.022 -63.066 1.00 61.72 168 LEU A C 1
ATOM 1361 O O . LEU A 1 168 ? -19.113 -36.031 -62.630 1.00 61.72 168 LEU A O 1
ATOM 1365 N N . ALA A 1 169 ? -20.038 -38.048 -62.285 1.00 58.56 169 ALA A N 1
ATOM 1366 C CA . ALA A 1 169 ? -19.721 -38.132 -60.871 1.00 58.56 169 ALA A CA 1
ATOM 1367 C C . ALA A 1 169 ? -18.210 -38.190 -60.643 1.00 58.56 169 ALA A C 1
ATOM 1369 O O . ALA A 1 169 ? -17.750 -37.481 -59.768 1.00 58.56 169 ALA A O 1
ATOM 1370 N N . LEU A 1 170 ? -17.407 -38.899 -61.447 1.00 63.78 170 LEU A N 1
ATOM 1371 C CA . LEU A 1 170 ? -15.944 -38.934 -61.256 1.00 63.78 170 LEU A CA 1
ATOM 1372 C C . LEU A 1 170 ? -15.255 -37.566 -61.433 1.00 63.78 170 LEU A C 1
ATOM 1374 O O . LEU A 1 170 ? -14.404 -37.200 -60.620 1.00 63.78 170 LEU A O 1
ATOM 1378 N N . GLU A 1 171 ? -15.631 -36.768 -62.439 1.00 67.00 171 GLU A N 1
ATOM 1379 C CA . GLU A 1 171 ? -15.067 -35.415 -62.597 1.00 67.00 171 GLU A CA 1
ATOM 1380 C C . GLU A 1 171 ? -15.640 -34.429 -61.559 1.00 67.00 171 GLU A C 1
ATOM 1382 O O . GLU A 1 171 ? -14.918 -33.562 -61.055 1.00 67.00 171 GLU A O 1
ATOM 1387 N N . LYS A 1 172 ? -16.917 -34.596 -61.174 1.00 64.31 172 LYS A N 1
ATOM 1388 C CA . LYS A 1 172 ? -17.512 -33.886 -60.030 1.00 64.31 172 LYS A CA 1
ATOM 1389 C C . LYS A 1 172 ? -16.807 -34.247 -58.722 1.00 64.31 172 LYS A C 1
ATOM 1391 O O . LYS A 1 172 ? -16.534 -33.330 -57.964 1.00 64.31 172 LYS A O 1
ATOM 1396 N N . TYR A 1 173 ? -16.474 -35.516 -58.476 1.00 65.81 173 TYR A N 1
ATOM 1397 C CA . TYR A 1 173 ? -15.781 -35.984 -57.276 1.00 65.81 173 TYR A CA 1
ATOM 1398 C C . TYR A 1 173 ? -14.396 -35.372 -57.205 1.00 65.81 173 TYR A C 1
ATOM 1400 O O . TYR A 1 173 ? -14.104 -34.747 -56.203 1.00 65.81 173 TYR A O 1
ATOM 1408 N N . LYS A 1 174 ? -13.599 -35.376 -58.282 1.00 72.25 174 LYS A N 1
ATOM 1409 C CA . LYS A 1 174 ? -12.291 -34.703 -58.246 1.00 72.25 174 LYS A CA 1
ATOM 1410 C C . LYS A 1 174 ? -12.401 -33.202 -57.927 1.00 72.25 174 LYS A C 1
ATOM 1412 O O . LYS A 1 174 ? -11.644 -32.697 -57.103 1.00 72.25 174 LYS A O 1
ATOM 1417 N N . ARG A 1 175 ? -13.365 -32.481 -58.521 1.00 74.06 175 ARG A N 1
ATOM 1418 C CA . ARG A 1 175 ? -13.607 -31.064 -58.173 1.00 74.06 175 ARG A CA 1
ATOM 1419 C C . ARG A 1 175 ? -14.171 -30.885 -56.760 1.00 74.06 175 ARG A C 1
ATOM 1421 O O . ARG A 1 175 ? -13.870 -29.877 -56.124 1.00 74.06 175 ARG A O 1
ATOM 1428 N N . ALA A 1 176 ? -14.977 -31.829 -56.283 1.00 72.06 176 ALA A N 1
ATOM 1429 C CA . ALA A 1 176 ? -15.518 -31.850 -54.933 1.00 72.06 176 ALA A CA 1
ATOM 1430 C C . ALA A 1 176 ? -14.433 -32.178 -53.907 1.00 72.06 176 ALA A C 1
ATOM 1432 O O . ALA A 1 176 ? -14.447 -31.562 -52.858 1.00 72.06 176 ALA A O 1
ATOM 1433 N N . ASP A 1 177 ? -13.459 -33.030 -54.218 1.00 73.62 177 ASP A N 1
ATOM 1434 C CA . ASP A 1 177 ? -12.289 -33.333 -53.395 1.00 73.62 177 ASP A CA 1
ATOM 1435 C C . ASP A 1 177 ? -11.352 -32.123 -53.343 1.00 73.62 177 ASP A C 1
ATOM 1437 O O . ASP A 1 177 ? -10.989 -31.682 -52.259 1.00 73.62 177 ASP A O 1
ATOM 1441 N N . ASP A 1 178 ? -11.054 -31.480 -54.480 1.00 78.19 178 ASP A N 1
ATOM 1442 C CA . ASP A 1 178 ? -10.304 -30.214 -54.506 1.00 78.19 178 ASP A CA 1
ATOM 1443 C C . ASP A 1 178 ? -11.037 -29.090 -53.744 1.00 78.19 178 ASP A C 1
ATOM 1445 O O . ASP A 1 178 ? -10.405 -28.169 -53.218 1.00 78.19 178 ASP A O 1
ATOM 1449 N N . ALA A 1 179 ? -12.374 -29.108 -53.702 1.00 77.44 179 ALA A N 1
ATOM 1450 C CA . ALA A 1 179 ? -13.176 -28.191 -52.891 1.00 77.44 179 ALA A CA 1
ATOM 1451 C C . ALA A 1 179 ? -13.204 -28.608 -51.412 1.00 77.44 179 ALA A C 1
ATOM 1453 O O . ALA A 1 179 ? -13.087 -27.745 -50.549 1.00 77.44 179 ALA A O 1
ATOM 1454 N N . ARG A 1 180 ? -13.274 -29.908 -51.114 1.00 83.44 180 ARG A N 1
ATOM 1455 C CA . ARG A 1 180 ? -13.326 -30.495 -49.770 1.00 83.44 180 ARG A CA 1
ATOM 1456 C C . ARG A 1 180 ? -11.982 -30.393 -49.070 1.00 83.44 180 ARG A C 1
ATOM 1458 O O . ARG A 1 180 ? -11.965 -30.145 -47.880 1.00 83.44 180 ARG A O 1
ATOM 1465 N N . VAL A 1 181 ? -10.862 -30.481 -49.785 1.00 78.44 181 VAL A N 1
ATOM 1466 C CA . VAL A 1 181 ? -9.521 -30.169 -49.269 1.00 78.44 181 VAL A CA 1
ATOM 1467 C C . VAL A 1 181 ? -9.413 -28.683 -48.926 1.00 78.44 181 VAL A C 1
ATOM 1469 O O . VAL A 1 181 ? -8.866 -28.344 -47.883 1.00 78.44 181 VAL A O 1
ATOM 1472 N N . ARG A 1 182 ? -9.989 -27.778 -49.731 1.00 82.12 182 ARG A N 1
ATOM 1473 C CA . ARG A 1 182 ? -10.055 -26.344 -49.386 1.00 82.12 182 ARG A CA 1
ATOM 1474 C C . ARG A 1 182 ? -11.002 -26.062 -48.217 1.00 82.12 182 ARG A C 1
ATOM 1476 O O . ARG A 1 182 ? -10.651 -25.273 -47.350 1.00 82.12 182 ARG A O 1
ATOM 1483 N N . GLU A 1 183 ? -12.150 -26.729 -48.154 1.00 82.75 183 GLU A N 1
ATOM 1484 C CA . GLU A 1 183 ? -13.099 -26.652 -47.039 1.00 82.75 183 GLU A CA 1
ATOM 1485 C C . GLU A 1 183 ? -12.492 -27.213 -45.749 1.00 82.75 183 GLU A C 1
ATOM 1487 O O . GLU A 1 183 ? -12.614 -26.584 -44.706 1.00 82.75 183 GLU A O 1
ATOM 1492 N N . LEU A 1 184 ? -11.791 -28.349 -45.816 1.00 82.56 184 LEU A N 1
ATOM 1493 C CA . LEU A 1 184 ? -11.089 -28.964 -44.692 1.00 82.56 184 LEU A CA 1
ATOM 1494 C C . LEU A 1 184 ? -9.888 -28.128 -44.258 1.00 82.56 184 LEU A C 1
ATOM 1496 O O . LEU A 1 184 ? -9.702 -27.965 -43.063 1.00 82.56 184 LEU A O 1
ATOM 1500 N N . ASN A 1 185 ? -9.122 -27.532 -45.175 1.00 82.44 185 ASN A N 1
ATOM 1501 C CA . ASN A 1 185 ? -8.051 -26.600 -44.813 1.00 82.44 185 ASN A CA 1
ATOM 1502 C C . ASN A 1 185 ? -8.613 -25.329 -44.159 1.00 82.44 185 ASN A C 1
ATOM 1504 O O . ASN A 1 185 ? -8.089 -24.901 -43.138 1.00 82.44 185 ASN A O 1
ATOM 1508 N N . LEU A 1 186 ? -9.720 -24.777 -44.669 1.00 85.06 186 LEU A N 1
ATOM 1509 C CA . LEU A 1 186 ? -10.419 -23.648 -44.046 1.00 85.06 186 LEU A CA 1
ATOM 1510 C C . LEU A 1 186 ? -11.065 -24.041 -42.705 1.00 85.06 186 LEU A C 1
ATOM 1512 O O . LEU A 1 186 ? -11.138 -23.225 -41.793 1.00 85.06 186 LEU A O 1
ATOM 1516 N N . ALA A 1 187 ? -11.526 -25.283 -42.553 1.00 84.12 187 ALA A N 1
ATOM 1517 C CA . ALA A 1 187 ? -12.036 -25.818 -41.294 1.00 84.12 187 ALA A CA 1
ATOM 1518 C C . ALA A 1 187 ? -10.908 -26.092 -40.291 1.00 84.12 187 ALA A C 1
ATOM 1520 O O . ALA A 1 187 ? -11.111 -25.868 -39.105 1.00 84.12 187 ALA A O 1
ATOM 1521 N N . ILE A 1 188 ? -9.721 -26.503 -40.749 1.00 82.62 188 ILE A N 1
ATOM 1522 C CA . ILE A 1 188 ? -8.498 -26.616 -39.947 1.00 82.62 188 ILE A CA 1
ATOM 1523 C C . ILE A 1 188 ? -8.034 -25.224 -39.517 1.00 82.62 188 ILE A C 1
ATOM 1525 O O . ILE A 1 188 ? -7.753 -25.046 -38.345 1.00 82.62 188 ILE A O 1
ATOM 1529 N N . GLU A 1 189 ? -8.019 -24.230 -40.405 1.00 86.38 189 GLU A N 1
ATOM 1530 C CA . GLU A 1 189 ? -7.662 -22.839 -40.085 1.00 86.38 189 GLU A CA 1
ATOM 1531 C C . GLU A 1 189 ? -8.668 -22.197 -39.116 1.00 86.38 189 GLU A C 1
ATOM 1533 O O . GLU A 1 189 ? -8.286 -21.550 -38.142 1.00 86.38 189 GLU A O 1
ATOM 1538 N N . ARG A 1 190 ? -9.969 -22.442 -39.313 1.00 81.56 190 ARG A N 1
ATOM 1539 C CA . ARG A 1 190 ? -11.009 -22.074 -38.342 1.00 81.56 190 ARG A CA 1
ATOM 1540 C C . ARG A 1 190 ? -10.824 -22.812 -37.019 1.00 81.56 190 ARG A C 1
ATOM 1542 O O . ARG A 1 190 ? -10.962 -22.180 -35.983 1.00 81.56 190 ARG A O 1
ATOM 1549 N N . ALA A 1 191 ? -10.498 -24.104 -37.031 1.00 82.62 191 ALA A N 1
ATOM 1550 C CA . ALA A 1 191 ? -10.289 -24.894 -35.820 1.00 82.62 191 ALA A CA 1
ATOM 1551 C C . ALA A 1 191 ? -9.020 -24.480 -35.062 1.00 82.62 191 ALA A C 1
ATOM 1553 O O . ALA A 1 191 ? -9.055 -24.376 -33.844 1.00 82.62 191 ALA A O 1
ATOM 1554 N N . THR A 1 192 ? -7.906 -24.194 -35.739 1.00 84.81 192 THR A N 1
ATOM 1555 C CA . THR A 1 192 ? -6.695 -23.680 -35.087 1.00 84.81 192 THR A CA 1
ATOM 1556 C C . THR A 1 192 ? -6.914 -22.268 -34.564 1.00 84.81 192 THR A C 1
ATOM 1558 O O . THR A 1 192 ? -6.461 -21.976 -33.459 1.00 84.81 192 THR A O 1
ATOM 1561 N N . LYS A 1 193 ? -7.674 -21.422 -35.276 1.00 90.44 193 LYS A N 1
ATOM 1562 C CA . LYS A 1 193 ? -8.095 -20.110 -34.767 1.00 90.44 193 LYS A CA 1
ATOM 1563 C C . LYS A 1 193 ? -8.997 -20.240 -33.540 1.00 90.44 193 LYS A C 1
ATOM 1565 O O . LYS A 1 193 ? -8.689 -19.613 -32.535 1.00 90.44 193 LYS A O 1
ATOM 1570 N N . THR A 1 194 ? -10.023 -21.095 -33.549 1.00 87.44 194 THR A N 1
ATOM 1571 C CA . THR A 1 194 ? -10.870 -21.302 -32.359 1.00 87.44 194 THR A CA 1
ATOM 1572 C C . THR A 1 194 ? -10.123 -21.987 -31.218 1.00 87.44 194 THR A C 1
ATOM 1574 O O . THR A 1 194 ? -10.412 -21.697 -30.065 1.00 87.44 194 THR A O 1
ATOM 1577 N N . VAL A 1 195 ? -9.125 -22.835 -31.487 1.00 87.88 195 VAL A N 1
ATOM 1578 C CA . VAL A 1 195 ? -8.226 -23.384 -30.455 1.00 87.88 195 VAL A CA 1
ATOM 1579 C C . VAL A 1 195 ? -7.308 -22.303 -29.884 1.00 87.88 195 VAL A C 1
ATOM 1581 O O . VAL A 1 195 ? -7.086 -22.298 -28.678 1.00 87.88 195 VAL A O 1
ATOM 1584 N N . ALA A 1 196 ? -6.807 -21.365 -30.691 1.00 88.19 196 ALA A N 1
ATOM 1585 C CA . ALA A 1 196 ? -6.035 -20.221 -30.202 1.00 88.19 196 ALA A CA 1
ATOM 1586 C C . ALA A 1 196 ? -6.908 -19.253 -29.384 1.00 88.19 196 ALA A C 1
ATOM 1588 O O . ALA A 1 196 ? -6.525 -18.866 -28.286 1.00 88.19 196 ALA A O 1
ATOM 1589 N N . GLU A 1 197 ? -8.115 -18.937 -29.860 1.00 86.44 197 GLU A N 1
ATOM 1590 C CA . GLU A 1 197 ? -9.113 -18.136 -29.138 1.00 86.44 197 GLU A CA 1
ATOM 1591 C C . GLU A 1 197 ? -9.538 -18.812 -27.829 1.00 86.44 197 GLU A C 1
ATOM 1593 O O . GLU A 1 197 ? -9.628 -18.148 -26.803 1.00 86.44 197 GLU A O 1
ATOM 1598 N N . LYS A 1 198 ? -9.755 -20.134 -27.825 1.00 87.06 198 LYS A N 1
ATOM 1599 C CA . LYS A 1 198 ? -10.103 -20.887 -26.610 1.00 87.06 198 LYS A CA 1
ATOM 1600 C C . LYS A 1 198 ? -8.925 -21.090 -25.663 1.00 87.06 198 LYS A C 1
ATOM 1602 O O . LYS A 1 198 ? -9.170 -21.179 -24.467 1.00 87.06 198 LYS A O 1
ATOM 1607 N N . LYS A 1 199 ? -7.681 -21.115 -26.149 1.00 85.56 199 LYS A N 1
ATOM 1608 C CA . LYS A 1 199 ? -6.486 -21.049 -25.295 1.00 85.56 199 LYS A CA 1
ATOM 1609 C C . LYS A 1 199 ? -6.335 -19.679 -24.651 1.00 85.56 199 LYS A C 1
ATOM 1611 O O . LYS A 1 199 ? -6.255 -19.619 -23.439 1.00 85.56 199 LYS A O 1
ATOM 1616 N N . SER A 1 200 ? -6.407 -18.602 -25.431 1.00 89.25 200 SER A N 1
ATOM 1617 C CA . SER A 1 200 ? -6.332 -17.236 -24.904 1.00 89.25 200 SER A CA 1
ATOM 1618 C C . SER A 1 200 ? -7.484 -16.927 -23.938 1.00 89.25 200 SER A C 1
ATOM 1620 O O . SER A 1 200 ? -7.258 -16.295 -22.913 1.00 89.25 200 SER A O 1
ATOM 1622 N N . ALA A 1 201 ? -8.695 -17.431 -24.204 1.00 85.38 201 ALA A N 1
ATOM 1623 C CA . ALA A 1 201 ? -9.805 -17.358 -23.257 1.00 85.38 201 ALA A CA 1
ATOM 1624 C C . ALA A 1 201 ? -9.536 -18.187 -21.992 1.00 85.38 201 ALA A C 1
ATOM 1626 O O . ALA A 1 201 ? -9.760 -17.686 -20.902 1.00 85.38 201 ALA A O 1
ATOM 1627 N N . LEU A 1 202 ? -9.015 -19.416 -22.108 1.00 88.25 202 LEU A N 1
ATOM 1628 C CA . LEU A 1 202 ? -8.638 -20.232 -20.948 1.00 88.25 202 LEU A CA 1
ATOM 1629 C C . LEU A 1 202 ? -7.515 -19.582 -20.122 1.00 88.25 202 LEU A C 1
ATOM 1631 O O . LEU A 1 202 ? -7.551 -19.653 -18.904 1.00 88.25 202 LEU A O 1
ATOM 1635 N N . GLU A 1 203 ? -6.543 -18.938 -20.763 1.00 88.38 203 GLU A N 1
ATOM 1636 C CA . GLU A 1 203 ? -5.464 -18.186 -20.114 1.00 88.38 203 GLU A CA 1
ATOM 1637 C C . GLU A 1 203 ? -6.014 -16.939 -19.390 1.00 88.38 203 GLU A C 1
ATOM 1639 O O . GLU A 1 203 ? -5.620 -16.683 -18.253 1.00 88.38 203 GLU A O 1
ATOM 1644 N N . SER A 1 204 ? -6.989 -16.232 -19.983 1.00 89.56 204 SER A N 1
ATOM 1645 C CA . SER A 1 204 ? -7.733 -15.145 -19.321 1.00 89.56 204 SER A CA 1
ATOM 1646 C C . SER A 1 204 ? -8.494 -15.665 -18.102 1.00 89.56 204 SER A C 1
ATOM 1648 O O . SER A 1 204 ? -8.210 -15.240 -16.989 1.00 89.56 204 SER A O 1
ATOM 1650 N N . GLU A 1 205 ? -9.356 -16.669 -18.283 1.00 87.81 205 GLU A N 1
ATOM 1651 C CA . GLU A 1 205 ? -10.182 -17.281 -17.231 1.00 87.81 205 GLU A CA 1
ATOM 1652 C C . GLU A 1 205 ? -9.328 -17.874 -16.096 1.00 87.81 205 GLU A C 1
ATOM 1654 O O . GLU A 1 205 ? -9.703 -17.779 -14.929 1.00 87.81 205 GLU A O 1
ATOM 1659 N N . VAL A 1 206 ? -8.153 -18.444 -16.399 1.00 90.19 206 VAL A N 1
ATOM 1660 C CA . VAL A 1 206 ? -7.178 -18.890 -15.388 1.00 90.19 206 VAL A CA 1
ATOM 1661 C C . VAL A 1 206 ? -6.593 -17.701 -14.629 1.00 90.19 206 VAL A C 1
ATOM 1663 O O . VAL A 1 206 ? -6.568 -17.749 -13.404 1.00 90.19 206 VAL A O 1
ATOM 1666 N N . SER A 1 207 ? -6.178 -16.627 -15.309 1.00 87.31 207 SER A N 1
ATOM 1667 C CA . SER A 1 207 ? -5.645 -15.426 -14.646 1.00 87.31 207 SER A CA 1
ATOM 1668 C C . SER A 1 207 ? -6.700 -14.692 -13.805 1.00 87.31 207 SER A C 1
ATOM 1670 O O . SER A 1 207 ? -6.402 -14.226 -12.709 1.00 87.31 207 SER A O 1
ATOM 1672 N N . GLU A 1 208 ? -7.953 -14.663 -14.265 1.00 88.06 208 GLU A N 1
ATOM 1673 C CA . GLU A 1 208 ? -9.105 -14.095 -13.561 1.00 88.06 208 GLU A CA 1
ATOM 1674 C C . GLU A 1 208 ? -9.494 -14.971 -12.360 1.00 88.06 208 GLU A C 1
ATOM 1676 O O . GLU A 1 208 ? -9.750 -14.449 -11.276 1.00 88.06 208 GLU A O 1
ATOM 1681 N N . THR A 1 209 ? -9.436 -16.301 -12.499 1.00 89.06 209 THR A N 1
ATOM 1682 C CA . THR A 1 209 ? -9.621 -17.247 -11.384 1.00 89.06 209 THR A CA 1
ATOM 1683 C C . THR A 1 209 ? -8.491 -17.134 -10.357 1.00 89.06 209 THR A C 1
ATOM 1685 O O . THR A 1 209 ? -8.762 -17.141 -9.161 1.00 89.06 209 THR A O 1
ATOM 1688 N N . GLN A 1 210 ? -7.234 -16.985 -10.788 1.00 88.75 210 GLN A N 1
ATOM 1689 C CA . GLN A 1 210 ? -6.087 -16.762 -9.899 1.00 88.75 210 GLN A CA 1
ATOM 1690 C C . GLN A 1 210 ? -6.195 -15.418 -9.167 1.00 88.75 210 GLN A C 1
ATOM 1692 O O . GLN A 1 210 ? -5.982 -15.371 -7.958 1.00 88.75 210 GLN A O 1
ATOM 1697 N N . ALA A 1 211 ? -6.589 -14.342 -9.856 1.00 86.06 211 ALA A N 1
ATOM 1698 C CA . ALA A 1 211 ? -6.838 -13.041 -9.238 1.00 86.06 211 ALA A CA 1
ATOM 1699 C C . ALA A 1 211 ? -7.982 -13.113 -8.212 1.00 86.06 211 ALA A C 1
ATOM 1701 O O . ALA A 1 211 ? -7.798 -12.712 -7.064 1.00 86.06 211 ALA A O 1
ATOM 1702 N N . ALA A 1 212 ? -9.119 -13.713 -8.576 1.00 86.81 212 ALA A N 1
ATOM 1703 C CA . ALA A 1 212 ? -10.243 -13.921 -7.666 1.00 86.81 212 ALA A CA 1
ATOM 1704 C C . ALA A 1 212 ? -9.878 -14.833 -6.481 1.00 86.81 212 ALA A C 1
ATOM 1706 O O . ALA A 1 212 ? -10.365 -14.623 -5.372 1.00 86.81 212 ALA A O 1
ATOM 1707 N N . GLN A 1 213 ? -9.003 -15.826 -6.672 1.00 84.44 213 GLN A N 1
ATOM 1708 C CA . GLN A 1 213 ? -8.522 -16.668 -5.579 1.00 84.44 213 GLN A CA 1
ATOM 1709 C C . GLN A 1 213 ? -7.566 -15.907 -4.647 1.00 84.44 213 GLN A C 1
ATOM 1711 O O . GLN A 1 213 ? -7.703 -16.034 -3.435 1.00 84.44 213 GLN A O 1
ATOM 1716 N N . LEU A 1 214 ? -6.678 -15.055 -5.171 1.00 87.25 214 LEU A N 1
ATOM 1717 C CA . LEU A 1 214 ? -5.848 -14.154 -4.358 1.00 87.25 214 LEU A CA 1
ATOM 1718 C C . LEU A 1 214 ? -6.700 -13.146 -3.567 1.00 87.25 214 LEU A C 1
ATOM 1720 O O . LEU A 1 214 ? -6.420 -12.894 -2.395 1.00 87.25 214 LEU A O 1
ATOM 1724 N N . GLU A 1 215 ? -7.765 -12.606 -4.166 1.00 87.62 215 GLU A N 1
ATOM 1725 C CA . GLU A 1 215 ? -8.744 -11.762 -3.468 1.00 87.62 215 GLU A CA 1
ATOM 1726 C C . GLU A 1 215 ? -9.506 -12.540 -2.385 1.00 87.62 215 GLU A C 1
ATOM 1728 O O . GLU A 1 215 ? -9.683 -12.027 -1.280 1.00 87.62 215 GLU A O 1
ATOM 1733 N N . LEU A 1 216 ? -9.909 -13.787 -2.651 1.00 89.31 216 LEU A N 1
ATOM 1734 C CA . LEU A 1 216 ? -10.582 -14.656 -1.679 1.00 89.31 216 LEU A CA 1
ATOM 1735 C C . LEU A 1 216 ? -9.668 -15.091 -0.530 1.00 89.31 216 LEU A C 1
ATOM 1737 O O . LEU A 1 216 ? -10.123 -15.119 0.613 1.00 89.31 216 LEU A O 1
ATOM 1741 N N . ASP A 1 217 ? -8.403 -15.419 -0.795 1.00 88.56 217 ASP A N 1
ATOM 1742 C CA . ASP A 1 217 ? -7.440 -15.790 0.244 1.00 88.56 217 ASP A CA 1
ATOM 1743 C C . ASP A 1 217 ? -7.058 -14.571 1.095 1.00 88.56 217 ASP A C 1
ATOM 1745 O O . ASP A 1 217 ? -7.056 -14.679 2.324 1.00 88.56 217 ASP A O 1
ATOM 1749 N N . ARG A 1 218 ? -6.880 -13.389 0.481 1.00 91.44 218 ARG A N 1
ATOM 1750 C CA . ARG A 1 218 ? -6.717 -12.113 1.199 1.00 91.44 218 ARG A CA 1
ATOM 1751 C C . ARG A 1 218 ? -7.940 -11.786 2.054 1.00 91.44 218 ARG A C 1
ATOM 1753 O O . ARG A 1 218 ? -7.794 -11.568 3.252 1.00 91.44 218 ARG A O 1
ATOM 1760 N N . ALA A 1 219 ? -9.148 -11.851 1.495 1.00 87.69 219 ALA A N 1
ATOM 1761 C CA . ALA A 1 219 ? -10.380 -11.661 2.257 1.00 87.69 219 ALA A CA 1
ATOM 1762 C C . ALA A 1 219 ? -10.523 -12.706 3.378 1.00 87.69 219 ALA A C 1
ATOM 1764 O O . ALA A 1 219 ? -11.020 -12.394 4.457 1.00 87.69 219 ALA A O 1
ATOM 1765 N N . ALA A 1 220 ? -10.052 -13.941 3.176 1.00 86.75 220 ALA A N 1
ATOM 1766 C CA . ALA A 1 220 ? -10.014 -14.968 4.212 1.00 86.75 220 ALA A CA 1
ATOM 1767 C C . ALA A 1 220 ? -8.934 -14.720 5.282 1.00 86.75 220 ALA A C 1
ATOM 1769 O O . ALA A 1 220 ? -9.023 -15.323 6.355 1.00 86.75 220 ALA A O 1
ATOM 1770 N N . GLU A 1 221 ? -7.925 -13.887 5.024 1.00 90.50 221 GLU A N 1
ATOM 1771 C CA . GLU A 1 221 ? -6.978 -13.361 6.019 1.00 90.50 221 GLU A CA 1
ATOM 1772 C C . GLU A 1 221 ? -7.552 -12.164 6.762 1.00 90.50 221 GLU A C 1
ATOM 1774 O O . GLU A 1 221 ? -7.567 -12.182 7.990 1.00 90.50 221 GLU A O 1
ATOM 1779 N N . ASP A 1 222 ? -8.169 -11.219 6.061 1.00 90.38 222 ASP A N 1
ATOM 1780 C CA . ASP A 1 222 ? -8.893 -10.107 6.678 1.00 90.38 222 ASP A CA 1
ATOM 1781 C C . ASP A 1 222 ? -10.028 -10.628 7.587 1.00 90.38 222 ASP A C 1
ATOM 1783 O O . ASP A 1 222 ? -10.148 -10.207 8.736 1.00 90.38 222 ASP A O 1
ATOM 1787 N N . PHE A 1 223 ? -10.776 -11.660 7.173 1.00 88.12 223 PHE A N 1
ATOM 1788 C CA . PHE A 1 223 ? -11.741 -12.359 8.038 1.00 88.12 223 PHE A CA 1
ATOM 1789 C C . PHE A 1 223 ? -11.097 -13.100 9.223 1.00 88.12 223 PHE A C 1
ATOM 1791 O O . PHE A 1 223 ? -11.758 -13.268 10.249 1.00 88.12 223 PHE A O 1
ATOM 1798 N N . ARG A 1 224 ? -9.843 -13.566 9.122 1.00 90.81 224 ARG A N 1
ATOM 1799 C CA . ARG A 1 224 ? -9.108 -14.148 10.265 1.00 90.81 224 ARG A CA 1
ATOM 1800 C C . ARG A 1 224 ? -8.703 -13.052 11.255 1.00 90.81 224 ARG A C 1
ATOM 1802 O O . ARG A 1 224 ? -8.882 -13.256 12.454 1.00 90.81 224 ARG A O 1
ATOM 1809 N N . ASN A 1 225 ? -8.236 -11.909 10.756 1.00 89.69 225 ASN A N 1
ATOM 1810 C CA . ASN A 1 225 ? -7.820 -10.749 11.545 1.00 89.69 225 ASN A CA 1
ATOM 1811 C C . ASN A 1 225 ? -9.021 -10.132 12.276 1.00 89.69 225 ASN A C 1
ATOM 1813 O O . ASN A 1 225 ? -9.054 -10.147 13.504 1.00 89.69 225 ASN A O 1
ATOM 1817 N N . LEU A 1 226 ? -10.086 -9.779 11.547 1.00 90.00 226 LEU A N 1
ATOM 1818 C CA . LEU A 1 226 ? -11.353 -9.284 12.105 1.00 90.00 226 LEU A CA 1
ATOM 1819 C C . LEU A 1 226 ? -11.992 -10.269 13.102 1.00 90.00 226 LEU A C 1
ATOM 1821 O O . LEU A 1 226 ? -12.673 -9.858 14.041 1.00 90.00 226 LEU A O 1
ATOM 1825 N N . HIS A 1 227 ? -11.795 -11.584 12.935 1.00 90.19 227 HIS A N 1
ATOM 1826 C CA . HIS A 1 227 ? -12.274 -12.569 13.910 1.00 90.19 227 HIS A CA 1
ATOM 1827 C C . HIS A 1 227 ? -11.395 -12.647 15.168 1.00 90.19 227 HIS A C 1
ATOM 1829 O O . HIS A 1 227 ? -11.932 -12.893 16.247 1.00 90.19 227 HIS A O 1
ATOM 1835 N N . ALA A 1 228 ? -10.082 -12.431 15.057 1.00 90.25 228 ALA A N 1
ATOM 1836 C CA . ALA A 1 228 ? -9.185 -12.318 16.208 1.00 90.25 228 ALA A CA 1
ATOM 1837 C C . ALA A 1 228 ? -9.459 -11.024 16.991 1.00 90.25 228 ALA A C 1
ATOM 1839 O O . ALA A 1 228 ? -9.732 -11.089 18.186 1.00 90.25 228 ALA A O 1
ATOM 1840 N N . GLU A 1 229 ? -9.532 -9.884 16.301 1.00 90.69 229 GLU A N 1
ATOM 1841 C CA . GLU A 1 229 ? -9.937 -8.588 16.861 1.00 90.69 229 GLU A CA 1
ATOM 1842 C C . GLU A 1 229 ? -11.297 -8.687 17.558 1.00 90.69 229 GLU A C 1
ATOM 1844 O O . GLU A 1 229 ? -11.437 -8.285 18.711 1.00 90.69 229 GLU A O 1
ATOM 1849 N N . ARG A 1 230 ? -12.292 -9.325 16.923 1.00 91.81 230 ARG A N 1
ATOM 1850 C CA . ARG A 1 230 ? -13.588 -9.593 17.561 1.00 91.81 230 ARG A CA 1
ATOM 1851 C C . ARG A 1 230 ? -13.465 -10.480 18.804 1.00 91.81 230 ARG A C 1
ATOM 1853 O O . ARG A 1 230 ? -14.202 -10.247 19.757 1.00 91.81 230 ARG A O 1
ATOM 1860 N N . GLN A 1 231 ? -12.599 -11.496 18.818 1.00 90.06 231 GLN A N 1
ATOM 1861 C CA . GLN A 1 231 ? -12.384 -12.317 20.019 1.00 90.06 231 GLN A CA 1
ATOM 1862 C C . GLN A 1 231 ? -11.737 -11.512 21.150 1.00 90.06 231 GLN A C 1
ATOM 1864 O O . GLN A 1 231 ? -12.135 -11.678 22.301 1.00 90.06 231 GLN A O 1
ATOM 1869 N N . ASP A 1 232 ? -10.801 -10.616 20.845 1.00 90.00 232 ASP A N 1
ATOM 1870 C CA . ASP A 1 232 ? -10.151 -9.780 21.855 1.00 90.00 232 ASP A CA 1
ATOM 1871 C C . ASP A 1 232 ? -11.059 -8.639 22.346 1.00 90.00 232 ASP A C 1
ATOM 1873 O O . ASP A 1 232 ? -11.084 -8.370 23.545 1.00 90.00 232 ASP A O 1
ATOM 1877 N N . VAL A 1 233 ? -11.916 -8.067 21.493 1.00 91.62 233 VAL A N 1
ATOM 1878 C CA . VAL A 1 233 ? -13.009 -7.168 21.917 1.00 91.62 233 VAL A CA 1
ATOM 1879 C C . VAL A 1 233 ? -14.034 -7.910 22.784 1.00 91.62 233 VAL A C 1
ATOM 1881 O O . VAL A 1 233 ? -14.475 -7.374 23.798 1.00 91.62 233 VAL A O 1
ATOM 1884 N N . VAL A 1 234 ? -14.387 -9.160 22.451 1.00 90.44 234 VAL A N 1
ATOM 1885 C CA . VAL A 1 234 ? -15.263 -9.989 23.303 1.00 90.44 234 VAL A CA 1
ATOM 1886 C C . VAL A 1 234 ? -14.609 -10.272 24.656 1.00 90.44 234 VAL A C 1
ATOM 1888 O O . VAL A 1 234 ? -15.282 -10.116 25.668 1.00 90.44 234 VAL A O 1
ATOM 1891 N N . ARG A 1 235 ? -13.309 -10.590 24.710 1.00 90.94 235 ARG A N 1
ATOM 1892 C CA . ARG A 1 235 ? -12.566 -10.747 25.976 1.00 90.94 235 ARG A CA 1
ATOM 1893 C C . ARG A 1 235 ? -12.551 -9.467 26.802 1.00 90.94 235 ARG A C 1
ATOM 1895 O O . ARG A 1 235 ? -12.875 -9.514 27.980 1.00 90.94 235 ARG A O 1
ATOM 1902 N N . GLN A 1 236 ? -12.243 -8.323 26.190 1.00 89.75 236 GLN A N 1
ATOM 1903 C CA . GLN A 1 236 ? -12.283 -7.022 26.865 1.00 89.75 236 GLN A CA 1
ATOM 1904 C C . GLN A 1 236 ? -13.686 -6.723 27.416 1.00 89.75 236 GLN A C 1
ATOM 1906 O O . GLN A 1 236 ? -13.818 -6.207 28.523 1.00 89.75 236 GLN A O 1
ATOM 1911 N N . TRP A 1 237 ? -14.741 -7.091 26.686 1.00 89.44 237 TRP A N 1
ATOM 1912 C CA . TRP A 1 237 ? -16.127 -6.955 27.135 1.00 89.44 237 TRP A CA 1
ATOM 1913 C C . TRP A 1 237 ? -16.482 -7.932 28.270 1.00 89.44 237 TRP A C 1
ATOM 1915 O O . TRP A 1 237 ? -17.140 -7.535 29.231 1.00 89.44 237 TRP A O 1
ATOM 1925 N N . GLU A 1 238 ? -15.999 -9.177 28.225 1.00 89.12 238 GLU A N 1
ATOM 1926 C CA . GLU A 1 238 ? -16.122 -10.155 29.315 1.00 89.12 238 GLU A CA 1
ATOM 1927 C C . GLU A 1 238 ? -15.374 -9.698 30.582 1.00 89.12 238 GLU A C 1
ATOM 1929 O O . GLU A 1 238 ? -15.954 -9.741 31.669 1.00 89.12 238 GLU A O 1
ATOM 1934 N N . ASP A 1 239 ? -14.152 -9.172 30.450 1.00 90.44 239 ASP A N 1
ATOM 1935 C CA . ASP A 1 239 ? -13.355 -8.584 31.536 1.00 90.44 239 ASP A CA 1
ATOM 1936 C C . ASP A 1 239 ? -14.028 -7.333 32.127 1.00 90.44 239 ASP A C 1
ATOM 1938 O O . ASP A 1 239 ? -14.070 -7.159 33.349 1.00 90.44 239 ASP A O 1
ATOM 1942 N N . VAL A 1 240 ? -14.610 -6.468 31.287 1.00 89.19 240 VAL A N 1
ATOM 1943 C CA . VAL A 1 240 ? -15.408 -5.310 31.727 1.00 89.19 240 VAL A CA 1
ATOM 1944 C C . VAL A 1 240 ? -16.667 -5.767 32.465 1.00 89.19 240 VAL A C 1
ATOM 1946 O O . VAL A 1 240 ? -16.977 -5.212 33.519 1.00 89.19 240 VAL A O 1
ATOM 1949 N N . ILE A 1 241 ? -17.352 -6.811 31.993 1.00 85.75 241 ILE A N 1
ATOM 1950 C CA . ILE A 1 241 ? -18.504 -7.406 32.682 1.00 85.75 241 ILE A CA 1
ATOM 1951 C C . ILE A 1 241 ? -18.094 -8.057 34.005 1.00 85.75 241 ILE A C 1
ATOM 1953 O O . ILE A 1 241 ? -18.830 -7.934 34.985 1.00 85.75 241 ILE A O 1
ATOM 1957 N N . GLU A 1 242 ? -16.948 -8.734 34.091 1.00 89.62 242 GLU A N 1
ATOM 1958 C CA . GLU A 1 242 ? -16.484 -9.292 35.364 1.00 89.62 242 GLU A CA 1
ATOM 1959 C C . GLU A 1 242 ? -16.045 -8.182 36.328 1.00 89.62 242 GLU A C 1
ATOM 1961 O O . GLU A 1 242 ? -16.377 -8.230 37.512 1.00 89.62 242 GLU A O 1
ATOM 1966 N N . SER A 1 243 ? -15.396 -7.125 35.826 1.00 90.12 243 SER A N 1
ATOM 1967 C CA . SER A 1 243 ? -15.104 -5.903 36.585 1.00 90.12 243 SER A CA 1
ATOM 1968 C C . SER A 1 243 ? -16.388 -5.258 37.113 1.00 90.12 243 SER A C 1
ATOM 1970 O O . SER A 1 243 ? -16.447 -4.896 38.288 1.00 90.12 243 SER A O 1
ATOM 1972 N N . MET A 1 244 ? -17.434 -5.162 36.288 1.00 82.44 244 MET A N 1
ATOM 1973 C CA . MET A 1 244 ? -18.737 -4.619 36.672 1.00 82.44 244 MET A CA 1
ATOM 1974 C C . MET A 1 244 ? -19.421 -5.501 37.721 1.00 82.44 244 MET A C 1
ATOM 1976 O O . MET A 1 244 ? -19.737 -5.004 38.792 1.00 82.44 244 MET A O 1
ATOM 1980 N N . LYS A 1 245 ? -19.507 -6.823 37.516 1.00 85.56 245 LYS A N 1
ATOM 1981 C CA . LYS A 1 245 ? -20.043 -7.775 38.510 1.00 85.56 245 LYS A CA 1
ATOM 1982 C C . LYS A 1 245 ? -19.297 -7.719 39.848 1.00 85.56 245 LYS A C 1
ATOM 1984 O O . LYS A 1 245 ? -19.926 -7.776 40.903 1.00 85.56 245 LYS A O 1
ATOM 1989 N N . ARG A 1 246 ? -17.965 -7.578 39.830 1.00 89.50 246 ARG A N 1
ATOM 1990 C CA . ARG A 1 246 ? -17.144 -7.392 41.042 1.00 89.50 246 ARG A CA 1
ATOM 1991 C C . ARG A 1 246 ? -17.445 -6.049 41.729 1.00 89.50 246 ARG A C 1
ATOM 1993 O O . ARG A 1 246 ? -17.525 -6.013 42.956 1.00 89.50 246 ARG A O 1
ATOM 2000 N N . ARG A 1 247 ? -17.669 -4.965 40.970 1.00 88.00 247 ARG A N 1
ATOM 2001 C CA . ARG A 1 247 ? -18.126 -3.666 41.509 1.00 88.00 247 ARG A CA 1
ATOM 2002 C C . ARG A 1 247 ? -19.539 -3.755 42.077 1.00 88.00 247 ARG A C 1
ATOM 2004 O O . ARG A 1 247 ? -19.743 -3.288 43.188 1.00 88.00 247 ARG A O 1
ATOM 2011 N N . ASP A 1 248 ? -20.480 -4.393 41.390 1.00 86.25 248 ASP A N 1
ATOM 2012 C CA . ASP A 1 248 ? -21.864 -4.562 41.846 1.00 86.25 248 ASP A CA 1
ATOM 2013 C C . ASP A 1 248 ? -21.937 -5.400 43.126 1.00 86.25 248 ASP A C 1
ATOM 2015 O O . ASP A 1 248 ? -22.670 -5.056 44.055 1.00 86.25 248 ASP A O 1
ATOM 2019 N N . ALA A 1 249 ? -21.116 -6.451 43.235 1.00 88.19 249 ALA A N 1
ATOM 2020 C CA . ALA A 1 249 ? -20.966 -7.214 44.471 1.00 88.19 249 ALA A CA 1
ATOM 2021 C C . ALA A 1 249 ? -20.433 -6.329 45.612 1.00 88.19 249 ALA A C 1
ATOM 2023 O O . ALA A 1 249 ? -21.037 -6.291 46.685 1.00 88.19 249 ALA A O 1
ATOM 2024 N N . ALA A 1 250 ? -19.380 -5.541 45.360 1.00 87.62 250 ALA A N 1
ATOM 2025 C CA . ALA A 1 250 ? -18.822 -4.604 46.336 1.00 87.62 250 ALA A CA 1
ATOM 2026 C C . ALA A 1 250 ? -19.802 -3.475 46.719 1.00 87.62 250 ALA A C 1
ATOM 2028 O O . ALA A 1 250 ? -19.866 -3.085 47.884 1.00 87.62 250 ALA A O 1
ATOM 2029 N N . ILE A 1 251 ? -20.615 -2.983 45.779 1.00 86.19 251 ILE A N 1
ATOM 2030 C CA . ILE A 1 251 ? -21.695 -2.014 46.017 1.00 86.19 251 ILE A CA 1
ATOM 2031 C C . ILE A 1 251 ? -22.809 -2.663 46.848 1.00 86.19 251 ILE A C 1
ATOM 2033 O O . ILE A 1 251 ? -23.336 -2.026 47.760 1.00 86.19 251 ILE A O 1
ATOM 2037 N N . ALA A 1 252 ? -23.145 -3.933 46.610 1.00 83.12 252 ALA A N 1
ATOM 2038 C CA . ALA A 1 252 ? -24.111 -4.678 47.413 1.00 83.12 252 ALA A CA 1
ATOM 2039 C C . ALA A 1 252 ? -23.587 -4.992 48.828 1.00 83.12 252 ALA A C 1
ATOM 2041 O O . ALA A 1 252 ? -24.361 -4.920 49.786 1.00 83.12 252 ALA A O 1
ATOM 2042 N N . ASP A 1 253 ? -22.294 -5.293 48.991 1.00 88.06 253 ASP A N 1
ATOM 2043 C CA . ASP A 1 253 ? -21.626 -5.419 50.293 1.00 88.06 253 ASP A CA 1
ATOM 2044 C C . ASP A 1 253 ? -21.633 -4.079 51.041 1.00 88.06 253 ASP A C 1
ATOM 2046 O O . ASP A 1 253 ? -22.150 -3.998 52.157 1.00 88.06 253 ASP A O 1
ATOM 2050 N N . ALA A 1 254 ? -21.168 -3.003 50.399 1.00 85.25 254 ALA A N 1
ATOM 2051 C CA . ALA A 1 254 ? -21.170 -1.651 50.953 1.00 85.25 254 ALA A CA 1
ATOM 2052 C C . ALA A 1 254 ? -22.587 -1.163 51.300 1.00 85.25 254 ALA A C 1
ATOM 2054 O O . ALA A 1 254 ? -22.784 -0.543 52.343 1.00 85.25 254 ALA A O 1
ATOM 2055 N N . SER A 1 255 ? -23.598 -1.500 50.493 1.00 82.62 255 SER A N 1
ATOM 2056 C CA . SER A 1 255 ? -25.008 -1.196 50.770 1.00 82.62 255 SER A CA 1
ATOM 2057 C C . SER A 1 255 ? -25.554 -2.008 51.944 1.00 82.62 255 SER A C 1
ATOM 2059 O O . SER A 1 255 ? -26.283 -1.465 52.778 1.00 82.62 255 SER A O 1
ATOM 2061 N N . ARG A 1 256 ? -25.181 -3.291 52.071 1.00 87.81 256 ARG A N 1
ATOM 2062 C CA . ARG A 1 256 ? -25.520 -4.123 53.238 1.00 87.81 256 ARG A CA 1
ATOM 2063 C C . ARG A 1 256 ? -24.866 -3.582 54.510 1.00 87.81 256 ARG A C 1
ATOM 2065 O O . ARG A 1 256 ? -25.542 -3.493 55.534 1.00 87.81 256 ARG A O 1
ATOM 2072 N N . ASP A 1 257 ? -23.618 -3.133 54.450 1.00 87.94 257 ASP A N 1
ATOM 2073 C CA . ASP A 1 257 ? -22.915 -2.545 55.595 1.00 87.94 257 ASP A CA 1
ATOM 2074 C C . ASP A 1 257 ? -23.386 -1.124 55.928 1.00 87.94 257 ASP A C 1
ATOM 2076 O O . ASP A 1 257 ? -23.526 -0.785 57.105 1.00 87.94 257 ASP A O 1
ATOM 2080 N N . PHE A 1 258 ? -23.756 -0.317 54.934 1.00 83.38 258 PHE A N 1
ATOM 2081 C CA . PHE A 1 258 ? -24.453 0.949 55.151 1.00 83.38 258 PHE A CA 1
ATOM 2082 C C . PHE A 1 258 ? -25.830 0.714 55.785 1.00 83.38 258 PHE A C 1
ATOM 2084 O O . PHE A 1 258 ? -26.213 1.426 56.713 1.00 83.38 258 PHE A O 1
ATOM 2091 N N . ALA A 1 259 ? -26.560 -0.331 55.377 1.00 83.25 259 ALA A N 1
ATOM 2092 C CA . ALA A 1 259 ? -27.822 -0.722 55.998 1.00 83.25 259 ALA A CA 1
ATOM 2093 C C . ALA A 1 259 ? -27.642 -1.225 57.445 1.00 83.25 259 ALA A C 1
ATOM 2095 O O . ALA A 1 259 ? -28.454 -0.859 58.299 1.00 83.25 259 ALA A O 1
ATOM 2096 N N . LYS A 1 260 ? -26.576 -1.988 57.754 1.00 87.25 260 LYS A N 1
ATOM 2097 C CA . LYS A 1 260 ? -26.184 -2.346 59.136 1.00 87.25 260 LYS A CA 1
ATOM 2098 C C . LYS A 1 260 ? -25.896 -1.088 59.955 1.00 87.25 260 LYS A C 1
ATOM 2100 O O . LYS A 1 260 ? -26.607 -0.826 60.922 1.00 87.25 260 LYS A O 1
ATOM 2105 N N . ARG A 1 261 ? -24.972 -0.231 59.506 1.00 84.69 261 ARG A N 1
ATOM 2106 C CA . ARG A 1 261 ? -24.614 1.035 60.175 1.00 84.69 261 ARG A CA 1
ATOM 2107 C C . ARG A 1 261 ? -25.825 1.963 60.346 1.00 84.69 261 ARG A C 1
ATOM 2109 O O . ARG A 1 261 ? -25.981 2.579 61.394 1.00 84.69 261 ARG A O 1
ATOM 2116 N N . ARG A 1 262 ? -26.756 2.016 59.385 1.00 83.31 262 ARG A N 1
ATOM 2117 C CA . ARG A 1 262 ? -28.017 2.786 59.471 1.00 83.31 262 ARG A CA 1
ATOM 2118 C C . ARG A 1 262 ? -29.083 2.122 60.359 1.00 83.31 262 ARG A C 1
ATOM 2120 O O . ARG A 1 262 ? -30.022 2.803 60.781 1.00 83.31 262 ARG A O 1
ATOM 2127 N N . LYS A 1 263 ? -28.978 0.823 60.666 1.00 82.25 263 LYS A N 1
ATOM 2128 C CA . LYS A 1 263 ? -29.727 0.167 61.755 1.00 82.25 263 LYS A CA 1
ATOM 2129 C C . LYS A 1 263 ? -29.072 0.455 63.108 1.00 82.25 263 LYS A C 1
ATOM 2131 O O . LYS A 1 263 ? -29.774 0.886 64.012 1.00 82.25 263 LYS A O 1
ATOM 2136 N N . GLU A 1 264 ? -27.750 0.345 63.226 1.00 84.81 264 GLU A N 1
ATOM 2137 C CA . GLU A 1 264 ? -26.992 0.680 64.443 1.00 84.81 264 GLU A CA 1
ATOM 2138 C C . GLU A 1 264 ? -27.157 2.145 64.860 1.00 84.81 264 GLU A C 1
ATOM 2140 O O . GLU A 1 264 ? -27.390 2.422 66.030 1.00 84.81 264 GLU A O 1
ATOM 2145 N N . ILE A 1 265 ? -27.096 3.094 63.921 1.00 83.38 265 ILE A N 1
ATOM 2146 C CA . ILE A 1 265 ? -27.349 4.519 64.186 1.00 83.38 265 ILE A CA 1
ATOM 2147 C C . ILE A 1 265 ? -28.796 4.733 64.643 1.00 83.38 265 ILE A C 1
ATOM 2149 O O . ILE A 1 265 ? -29.031 5.553 65.526 1.00 83.38 265 ILE A O 1
ATOM 2153 N N . ARG A 1 266 ? -29.770 3.988 64.101 1.00 80.50 266 ARG A N 1
ATOM 2154 C CA . ARG A 1 266 ? -31.160 4.041 64.583 1.00 80.50 266 ARG A CA 1
ATOM 2155 C C . ARG A 1 266 ? -31.300 3.446 65.984 1.00 80.50 266 ARG A C 1
ATOM 2157 O O . ARG A 1 266 ? -31.916 4.092 66.819 1.00 80.50 266 ARG A O 1
ATOM 2164 N N . ALA A 1 267 ? -30.670 2.309 66.273 1.00 83.75 267 ALA A N 1
ATOM 2165 C CA . ALA A 1 267 ? -30.647 1.715 67.610 1.00 83.75 267 ALA A CA 1
ATOM 2166 C C . ALA A 1 267 ? -29.956 2.633 68.635 1.00 83.75 267 ALA A C 1
ATOM 2168 O O . ALA A 1 267 ? -30.507 2.877 69.700 1.00 83.75 267 ALA A O 1
ATOM 2169 N N . LYS A 1 268 ? -28.805 3.227 68.293 1.00 83.50 268 LYS A N 1
ATOM 2170 C CA . LYS A 1 268 ? -28.100 4.206 69.139 1.00 83.50 268 LYS A CA 1
ATOM 2171 C C . LYS A 1 268 ? -28.906 5.492 69.336 1.00 83.50 268 LYS A C 1
ATOM 2173 O O . LYS A 1 268 ? -28.903 6.018 70.438 1.00 83.50 268 LYS A O 1
ATOM 2178 N N . ARG A 1 269 ? -29.623 5.986 68.317 1.00 81.44 269 ARG A N 1
ATOM 2179 C CA . ARG A 1 269 ? -30.551 7.127 68.459 1.00 81.44 269 ARG A CA 1
ATOM 2180 C C . ARG A 1 269 ? -31.761 6.791 69.329 1.00 81.44 269 ARG A C 1
ATOM 2182 O O . ARG A 1 269 ? -32.180 7.646 70.096 1.00 81.44 269 ARG A O 1
ATOM 2189 N N . LEU A 1 270 ? -32.297 5.576 69.228 1.00 81.62 270 LEU A N 1
ATOM 2190 C CA . LEU A 1 270 ? -33.428 5.129 70.041 1.00 81.62 270 LEU A CA 1
ATOM 2191 C C . LEU A 1 270 ? -33.004 4.945 71.506 1.00 81.62 270 LEU A C 1
ATOM 2193 O O . LEU A 1 270 ? -33.635 5.522 72.378 1.00 81.62 270 LEU A O 1
ATOM 2197 N N . LEU A 1 271 ? -31.855 4.309 71.754 1.00 84.56 271 LEU A N 1
ATOM 2198 C CA . LEU A 1 271 ? -31.228 4.212 73.078 1.00 84.56 271 LEU A CA 1
ATOM 2199 C C . LEU A 1 271 ? -30.865 5.590 73.662 1.00 84.56 271 LEU A C 1
ATOM 2201 O O . LEU A 1 271 ? -31.014 5.810 74.859 1.00 84.56 271 LEU A O 1
ATOM 2205 N N . LEU A 1 272 ? -30.403 6.538 72.836 1.00 79.31 272 LEU A N 1
ATOM 2206 C CA . LEU A 1 272 ? -30.180 7.923 73.265 1.00 79.31 272 LEU A CA 1
ATOM 2207 C C . LEU A 1 272 ? -31.493 8.617 73.636 1.00 79.31 272 LEU A C 1
ATOM 2209 O O . LEU A 1 272 ? -31.524 9.279 74.664 1.00 79.31 272 LEU A O 1
ATOM 2213 N N . ALA A 1 273 ? -32.564 8.439 72.857 1.00 81.88 273 ALA A N 1
ATOM 2214 C CA . ALA A 1 273 ? -33.883 9.002 73.151 1.00 81.88 273 ALA A CA 1
ATOM 2215 C C . ALA A 1 273 ? -34.522 8.374 74.404 1.00 81.88 273 ALA A C 1
ATOM 2217 O O . ALA A 1 273 ? -35.122 9.076 75.213 1.00 81.88 273 ALA A O 1
ATOM 2218 N N . GLU A 1 274 ? -34.346 7.067 74.612 1.00 83.50 274 GLU A N 1
ATOM 2219 C CA . GLU A 1 274 ? -34.687 6.380 75.861 1.00 83.50 274 GLU A CA 1
ATOM 2220 C C . GLU A 1 274 ? -33.866 6.932 77.029 1.00 83.50 274 GLU A C 1
ATOM 2222 O O . GLU A 1 274 ? -34.411 7.143 78.110 1.00 83.50 274 GLU A O 1
ATOM 2227 N N . ARG A 1 275 ? -32.573 7.223 76.827 1.00 81.12 275 ARG A N 1
ATOM 2228 C CA . ARG A 1 275 ? -31.704 7.742 77.888 1.00 81.12 275 ARG A CA 1
ATOM 2229 C C . ARG A 1 275 ? -31.937 9.221 78.198 1.00 81.12 275 ARG A C 1
ATOM 2231 O O . ARG A 1 275 ? -31.831 9.573 79.368 1.00 81.12 275 ARG A O 1
ATOM 2238 N N . THR A 1 276 ? -32.299 10.064 77.227 1.00 80.31 276 THR A N 1
ATOM 2239 C CA . THR A 1 276 ? -32.761 11.436 77.498 1.00 80.31 276 THR A CA 1
ATOM 2240 C C . THR A 1 276 ? -34.138 11.430 78.135 1.00 80.31 276 THR A C 1
ATOM 2242 O O . THR A 1 276 ? -34.313 12.130 79.119 1.00 80.31 276 THR A O 1
ATOM 2245 N N . ARG A 1 277 ? -35.077 10.584 77.690 1.00 83.81 277 ARG A N 1
ATOM 2246 C CA . ARG A 1 277 ? -36.386 10.450 78.349 1.00 83.81 277 ARG A CA 1
ATOM 2247 C C . ARG A 1 277 ? -36.252 9.941 79.786 1.00 83.81 277 ARG A C 1
ATOM 2249 O O . ARG A 1 277 ? -36.923 10.452 80.671 1.00 83.81 277 ARG A O 1
ATOM 2256 N N . PHE A 1 278 ? -35.356 8.986 80.034 1.00 82.12 278 PHE A N 1
ATOM 2257 C CA . PHE A 1 278 ? -35.011 8.543 81.386 1.00 82.12 278 PHE A CA 1
ATOM 2258 C C . PHE A 1 278 ? -34.371 9.675 82.201 1.00 82.12 278 PHE A C 1
ATOM 2260 O O . PHE A 1 278 ? -34.748 9.876 83.345 1.00 82.12 278 PHE A O 1
ATOM 2267 N N . LEU A 1 279 ? -33.451 10.456 81.620 1.00 80.88 279 LEU A N 1
ATOM 2268 C CA . LEU A 1 279 ? -32.858 11.620 82.287 1.00 80.88 279 LEU A CA 1
ATOM 2269 C C . LEU A 1 279 ? -33.908 12.699 82.605 1.00 80.88 279 LEU A C 1
ATOM 2271 O O . LEU A 1 279 ? -33.876 13.268 83.685 1.00 80.88 279 LEU A O 1
ATOM 2275 N N . GLU A 1 280 ? -34.844 12.966 81.696 1.00 84.00 280 GLU A N 1
ATOM 2276 C CA . GLU A 1 280 ? -35.966 13.891 81.887 1.00 84.00 280 GLU A CA 1
ATOM 2277 C C . GLU A 1 280 ? -36.904 13.404 82.992 1.00 84.00 280 GLU A C 1
ATOM 2279 O O . GLU A 1 280 ? -37.266 14.196 83.857 1.00 84.00 280 GLU A O 1
ATOM 2284 N N . GLN A 1 281 ? -37.236 12.107 83.008 1.00 84.88 281 GLN A N 1
ATOM 2285 C CA . GLN A 1 281 ? -38.034 11.482 84.064 1.00 84.88 281 GLN A CA 1
ATOM 2286 C C . GLN A 1 281 ? -37.320 11.529 85.417 1.00 84.88 281 GLN A C 1
ATOM 2288 O O . GLN A 1 281 ? -37.930 11.908 86.408 1.00 84.88 281 GLN A O 1
ATOM 2293 N N . GLU A 1 282 ? -36.020 11.243 85.470 1.00 77.06 282 GLU A N 1
ATOM 2294 C CA . GLU A 1 282 ? -35.239 11.395 86.698 1.00 77.06 282 GLU A CA 1
ATOM 2295 C C . GLU A 1 282 ? -35.116 12.870 87.111 1.00 77.06 282 GLU A C 1
ATOM 2297 O O . GLU A 1 282 ? -35.136 13.173 88.297 1.00 77.06 282 GLU A O 1
ATOM 2302 N N . LEU A 1 283 ? -35.058 13.822 86.176 1.00 83.00 283 LEU A N 1
ATOM 2303 C CA . LEU A 1 283 ? -35.069 15.257 86.484 1.00 83.00 283 LEU A CA 1
ATOM 2304 C C . LEU A 1 283 ? -36.446 15.766 86.939 1.00 83.00 283 LEU A C 1
ATOM 2306 O O . LEU A 1 283 ? -36.491 16.740 87.689 1.00 83.00 283 LEU A O 1
ATOM 2310 N N . THR A 1 284 ? -37.560 15.148 86.529 1.00 84.81 284 THR A N 1
ATOM 2311 C CA . THR A 1 284 ? -38.876 15.411 87.136 1.00 84.81 284 THR A CA 1
ATOM 2312 C C . THR A 1 284 ? -39.001 14.738 88.496 1.00 84.81 284 THR A C 1
ATOM 2314 O O . THR A 1 284 ? -39.392 15.413 89.439 1.00 84.81 284 THR A O 1
ATOM 2317 N N . ASN A 1 285 ? -38.558 13.483 88.639 1.00 84.50 285 ASN A N 1
ATOM 2318 C CA . ASN A 1 285 ? -38.537 12.762 89.914 1.00 84.50 285 ASN A CA 1
ATOM 2319 C C . ASN A 1 285 ? -37.725 13.534 90.965 1.00 84.50 285 ASN A C 1
ATOM 2321 O O . ASN A 1 285 ? -38.216 13.745 92.067 1.00 84.50 285 ASN A O 1
ATOM 2325 N N . ASN A 1 286 ? -36.528 14.025 90.612 1.00 79.75 286 ASN A N 1
ATOM 2326 C CA . ASN A 1 286 ? -35.699 14.832 91.512 1.00 79.75 286 ASN A CA 1
ATOM 2327 C C . ASN A 1 286 ? -36.410 16.132 91.930 1.00 79.75 286 ASN A C 1
ATOM 2329 O O . ASN A 1 286 ? -36.463 16.428 93.117 1.00 79.75 286 ASN A O 1
ATOM 2333 N N . LYS A 1 287 ? -37.049 16.860 90.999 1.00 84.19 287 LYS A N 1
ATOM 2334 C CA . LYS A 1 287 ? -37.842 18.064 91.331 1.00 84.19 287 LYS A CA 1
ATOM 2335 C C . LYS A 1 287 ? -39.051 17.752 92.215 1.00 84.19 287 LYS A C 1
ATOM 2337 O O . LYS A 1 287 ? -39.380 18.536 93.100 1.00 84.19 287 LYS A O 1
ATOM 2342 N N . GLU A 1 288 ? -39.721 16.627 91.985 1.00 84.31 288 GLU A N 1
ATOM 2343 C CA . GLU A 1 288 ? -40.826 16.165 92.828 1.00 84.31 288 GLU A CA 1
ATOM 2344 C C . GLU A 1 288 ? -40.327 15.772 94.225 1.00 84.31 288 GLU A C 1
ATOM 2346 O O . GLU A 1 288 ? -40.977 16.118 95.212 1.00 84.31 288 GLU A O 1
ATOM 2351 N N . THR A 1 289 ? -39.144 15.156 94.346 1.00 79.56 289 THR A N 1
ATOM 2352 C CA . THR A 1 289 ? -38.513 14.915 95.651 1.00 79.56 289 THR A CA 1
ATOM 2353 C C . THR A 1 289 ? -38.012 16.192 96.317 1.00 79.56 289 THR A C 1
ATOM 2355 O O . THR A 1 289 ? -38.164 16.305 97.525 1.00 79.56 289 THR A O 1
ATOM 2358 N N . ASP A 1 290 ? -37.506 17.182 95.577 1.00 80.69 290 ASP A N 1
ATOM 2359 C CA . ASP A 1 290 ? -37.112 18.486 96.128 1.00 80.69 290 ASP A CA 1
ATOM 2360 C C . ASP A 1 290 ? -38.337 19.214 96.707 1.00 80.69 290 ASP A C 1
ATOM 2362 O O . ASP A 1 290 ? -38.298 19.711 97.830 1.00 80.69 290 ASP A O 1
ATOM 2366 N N . VAL A 1 291 ? -39.473 19.199 95.999 1.00 85.44 291 VAL A N 1
ATOM 2367 C CA . VAL A 1 291 ? -40.751 19.741 96.499 1.00 85.44 291 VAL A CA 1
ATOM 2368 C C . VAL A 1 291 ? -41.295 18.919 97.677 1.00 85.44 291 VAL A C 1
ATOM 2370 O O . VAL A 1 291 ? -41.851 19.491 98.621 1.00 85.44 291 VAL A O 1
ATOM 2373 N N . ALA A 1 292 ? -41.115 17.595 97.681 1.00 82.44 292 ALA A N 1
ATOM 2374 C CA . ALA A 1 292 ? -41.460 16.744 98.822 1.00 82.44 292 ALA A CA 1
ATOM 2375 C C . ALA A 1 292 ? -40.578 17.040 100.051 1.00 82.44 292 ALA A C 1
ATOM 2377 O O . ALA A 1 292 ? -41.084 17.063 101.171 1.00 82.44 292 ALA A O 1
ATOM 2378 N N . ILE A 1 293 ? -39.290 17.331 99.852 1.00 78.00 293 ILE A N 1
ATOM 2379 C CA . ILE A 1 293 ? -38.354 17.752 100.901 1.00 78.00 293 ILE A CA 1
ATOM 2380 C C . ILE A 1 293 ? -38.740 19.140 101.415 1.00 78.00 293 ILE A C 1
ATOM 2382 O O . ILE A 1 293 ? -38.945 19.284 102.614 1.00 78.00 293 ILE A O 1
ATOM 2386 N N . GLU A 1 294 ? -38.972 20.135 100.550 1.00 83.06 294 GLU A N 1
ATOM 2387 C CA . GLU A 1 294 ? -39.426 21.463 100.988 1.00 83.06 294 GLU A CA 1
ATOM 2388 C C . GLU A 1 294 ? -40.742 21.404 101.783 1.00 83.06 294 GLU A C 1
ATOM 2390 O O . GLU A 1 294 ? -40.933 22.146 102.749 1.00 83.06 294 GLU A O 1
ATOM 2395 N N . THR A 1 295 ? -41.691 20.559 101.368 1.00 85.00 295 THR A N 1
ATOM 2396 C CA . THR A 1 295 ? -42.976 20.412 102.071 1.00 85.00 295 THR A CA 1
ATOM 2397 C C . THR A 1 295 ? -42.833 19.627 103.375 1.00 85.00 295 THR A C 1
ATOM 2399 O O . THR A 1 295 ? -43.484 19.988 104.358 1.00 85.00 295 THR A O 1
ATOM 2402 N N . ALA A 1 296 ? -41.933 18.641 103.442 1.00 79.44 296 ALA A N 1
ATOM 2403 C CA . ALA A 1 296 ? -41.561 17.961 104.680 1.00 79.44 296 ALA A CA 1
ATOM 2404 C C . ALA A 1 296 ? -40.809 18.884 105.658 1.00 79.44 296 ALA A C 1
ATOM 2406 O O . ALA A 1 296 ? -41.113 18.865 106.848 1.00 79.44 296 ALA A O 1
ATOM 2407 N N . ASP A 1 297 ? -39.901 19.738 105.180 1.00 80.19 297 ASP A N 1
ATOM 2408 C CA . ASP A 1 297 ? -39.161 20.712 105.993 1.00 80.19 297 ASP A CA 1
ATOM 2409 C C . ASP A 1 297 ? -40.076 21.820 106.523 1.00 80.19 297 ASP A C 1
ATOM 2411 O O . ASP A 1 297 ? -40.032 22.134 107.713 1.00 80.19 297 ASP A O 1
ATOM 2415 N N . ARG A 1 298 ? -40.986 22.356 105.693 1.00 82.75 298 ARG A N 1
ATOM 2416 C CA . ARG A 1 298 ? -42.070 23.249 106.155 1.00 82.75 298 ARG A CA 1
ATOM 2417 C C . ARG A 1 298 ? -42.968 22.545 107.179 1.00 82.75 298 ARG A C 1
ATOM 2419 O O . ARG A 1 298 ? -43.354 23.149 108.177 1.00 82.75 298 ARG A O 1
ATOM 2426 N N . GLY A 1 299 ? -43.259 21.259 106.977 1.00 81.75 299 GLY A N 1
ATOM 2427 C CA . GLY A 1 299 ? -43.969 20.419 107.942 1.00 81.75 299 GLY A CA 1
ATOM 2428 C C . GLY A 1 299 ? -43.228 20.291 109.277 1.00 81.75 299 GLY A C 1
ATOM 2429 O O . GLY A 1 299 ? -43.817 20.527 110.329 1.00 81.75 299 GLY A O 1
ATOM 2430 N N . MET A 1 300 ? -41.928 19.987 109.250 1.00 79.12 300 MET A N 1
ATOM 2431 C CA . MET A 1 300 ? -41.081 19.898 110.443 1.00 79.12 300 MET A CA 1
ATOM 2432 C C . MET A 1 300 ? -40.913 21.247 111.146 1.00 79.12 300 MET A C 1
ATOM 2434 O O . MET A 1 300 ? -40.898 21.273 112.374 1.00 79.12 300 MET A O 1
ATOM 2438 N N . ALA A 1 301 ? -40.826 22.358 110.410 1.00 80.50 301 ALA A N 1
ATOM 2439 C CA . ALA A 1 301 ? -40.800 23.701 110.983 1.00 80.50 301 ALA A CA 1
ATOM 2440 C C . ALA A 1 301 ? -42.102 23.998 111.745 1.00 80.50 301 ALA A C 1
ATOM 2442 O O . ALA A 1 301 ? -42.050 24.302 112.935 1.00 80.50 301 ALA A O 1
ATOM 2443 N N . ASN A 1 302 ? -43.260 23.776 111.113 1.00 84.38 302 ASN A N 1
ATOM 2444 C CA . ASN A 1 302 ? -44.573 23.939 111.745 1.00 84.38 302 ASN A CA 1
ATOM 2445 C C . ASN A 1 302 ? -44.763 23.012 112.965 1.00 84.38 302 ASN A C 1
ATOM 2447 O O . ASN A 1 302 ? -45.419 23.388 113.934 1.00 84.38 302 ASN A O 1
ATOM 2451 N N . ILE A 1 303 ? -44.211 21.792 112.937 1.00 83.06 303 ILE A N 1
ATOM 2452 C CA . ILE A 1 303 ? -44.254 20.858 114.076 1.00 83.06 303 ILE A CA 1
ATOM 2453 C C . ILE A 1 303 ? -43.337 21.326 115.215 1.00 83.06 303 ILE A C 1
ATOM 2455 O O . ILE A 1 303 ? -43.726 21.217 116.374 1.00 83.06 303 ILE A O 1
ATOM 2459 N N . ARG A 1 304 ? -42.152 21.878 114.915 1.00 85.44 304 ARG A N 1
ATOM 2460 C CA . ARG A 1 304 ? -41.258 22.467 115.929 1.00 85.44 304 ARG A CA 1
ATOM 2461 C C . ARG A 1 304 ? -41.881 23.697 116.581 1.00 85.44 304 ARG A C 1
ATOM 2463 O O . ARG A 1 304 ? -41.894 23.763 117.802 1.00 85.44 304 ARG A O 1
ATOM 2470 N N . GLU A 1 305 ? -42.451 24.606 115.793 1.00 85.06 305 GLU A N 1
ATOM 2471 C CA . GLU A 1 305 ? -43.153 25.794 116.296 1.00 85.06 305 GLU A CA 1
ATOM 2472 C C . GLU A 1 305 ? -44.323 25.399 117.213 1.00 85.06 305 GLU A C 1
ATOM 2474 O O . GLU A 1 305 ? -44.407 25.874 118.344 1.00 85.06 305 GLU A O 1
ATOM 2479 N N . ARG A 1 306 ? -45.160 24.439 116.787 1.00 85.12 306 ARG A N 1
ATOM 2480 C CA . ARG A 1 306 ? -46.241 23.892 117.627 1.00 85.12 306 ARG A CA 1
ATOM 2481 C C . ARG A 1 306 ? -45.730 23.242 118.908 1.00 85.12 306 ARG A C 1
ATOM 2483 O O . ARG A 1 306 ? -46.310 23.460 119.965 1.00 85.12 306 ARG A O 1
ATOM 2490 N N . TYR A 1 307 ? -44.646 22.474 118.835 1.00 84.06 307 TYR A N 1
ATOM 2491 C CA . TYR A 1 307 ? -44.037 21.854 120.011 1.00 84.06 307 TYR A CA 1
ATOM 2492 C C . TYR A 1 307 ? -43.450 22.897 120.977 1.00 84.06 307 TYR A C 1
ATOM 2494 O O . TYR A 1 307 ? -43.538 22.726 122.192 1.00 84.06 307 TYR A O 1
ATOM 2502 N N . GLU A 1 308 ? -42.893 24.000 120.472 1.00 85.44 308 GLU A N 1
ATOM 2503 C CA . GLU A 1 308 ? -42.448 25.119 121.306 1.00 85.44 308 GLU A CA 1
ATOM 2504 C C . GLU A 1 308 ? -43.631 25.842 121.967 1.00 85.44 308 GLU A C 1
ATOM 2506 O O . GLU A 1 308 ? -43.560 26.109 123.170 1.00 85.44 308 GLU A O 1
ATOM 2511 N N . THR A 1 309 ? -44.746 26.070 121.257 1.00 86.06 309 THR A N 1
ATOM 2512 C CA . THR A 1 309 ? -45.964 26.639 121.865 1.00 86.06 309 THR A CA 1
ATOM 2513 C C . THR A 1 309 ? -46.602 25.695 122.885 1.00 86.06 309 THR A C 1
ATOM 2515 O O . THR A 1 309 ? -46.868 26.116 124.007 1.00 86.06 309 THR A O 1
ATOM 2518 N N . GLU A 1 310 ? -46.761 24.406 122.569 1.00 82.81 310 GLU A N 1
ATOM 2519 C CA . GLU A 1 310 ? -47.316 23.405 123.492 1.00 82.81 310 GLU A CA 1
ATOM 2520 C C . GLU A 1 310 ? -46.401 23.205 124.717 1.00 82.81 310 GLU A C 1
ATOM 2522 O O . GLU A 1 310 ? -46.888 23.068 125.839 1.00 82.81 310 GLU A O 1
ATOM 2527 N N . SER A 1 311 ? -45.070 23.265 124.556 1.00 85.19 311 SER A N 1
ATOM 2528 C CA . SER A 1 311 ? -44.127 23.228 125.687 1.00 85.19 311 SER A CA 1
ATOM 2529 C C . SER A 1 311 ? -44.173 24.504 126.536 1.00 85.19 311 SER A C 1
ATOM 2531 O O . SER A 1 311 ? -43.954 24.431 127.747 1.00 85.19 311 SER A O 1
ATOM 2533 N N . ALA A 1 312 ? -44.462 25.667 125.944 1.00 83.06 312 ALA A N 1
ATOM 2534 C CA . ALA A 1 312 ? -44.662 26.911 126.684 1.00 83.06 312 ALA A CA 1
ATOM 2535 C C . ALA A 1 312 ? -45.983 26.893 127.475 1.00 83.06 312 ALA A C 1
ATOM 2537 O O . ALA A 1 312 ? -45.979 27.198 128.668 1.00 83.06 312 ALA A O 1
ATOM 2538 N N . GLU A 1 313 ? -47.082 26.450 126.859 1.00 84.38 313 GLU A N 1
ATOM 2539 C CA . GLU A 1 313 ? -48.375 26.247 127.527 1.00 84.38 313 GLU A CA 1
ATOM 2540 C C . GLU A 1 313 ? -48.274 25.204 128.649 1.00 84.38 313 GLU A C 1
ATOM 2542 O O . GLU A 1 313 ? -48.757 25.436 129.757 1.00 84.38 313 GLU A O 1
ATOM 2547 N N . GLN A 1 314 ? -47.567 24.090 128.425 1.00 83.06 314 GLN A N 1
ATOM 2548 C CA . GLN A 1 314 ? -47.331 23.075 129.455 1.00 83.06 314 GLN A CA 1
ATOM 2549 C C . GLN A 1 314 ? -46.556 23.633 130.662 1.00 83.06 314 GLN A C 1
ATOM 2551 O O . GLN A 1 314 ? -46.842 23.245 131.796 1.00 83.06 314 GLN A O 1
ATOM 2556 N N . ARG A 1 315 ? -45.600 24.550 130.450 1.00 84.62 315 ARG A N 1
ATOM 2557 C CA . ARG A 1 315 ? -44.888 25.240 131.543 1.00 84.62 315 ARG A CA 1
ATOM 2558 C C . ARG A 1 315 ? -45.807 26.205 132.286 1.00 84.62 315 ARG A C 1
ATOM 2560 O O . ARG A 1 315 ? -45.857 26.138 133.508 1.00 84.62 315 ARG A O 1
ATOM 2567 N N . ALA A 1 316 ? -46.592 27.012 131.571 1.00 83.25 316 ALA A N 1
ATOM 2568 C CA . ALA A 1 316 ? -47.567 27.912 132.189 1.00 83.25 316 ALA A CA 1
ATOM 2569 C C . ALA A 1 316 ? -48.589 27.142 133.050 1.00 83.25 316 ALA A C 1
ATOM 2571 O O . ALA A 1 316 ? -48.833 27.508 134.197 1.00 83.25 316 ALA A O 1
ATOM 2572 N N . LEU A 1 317 ? -49.110 26.015 132.554 1.00 82.62 317 LEU A N 1
ATOM 2573 C CA . LEU A 1 317 ? -49.999 25.126 133.311 1.00 82.62 317 LEU A CA 1
ATOM 2574 C C . LEU A 1 317 ? -49.290 24.441 134.495 1.00 82.62 317 LEU A C 1
ATOM 2576 O O . LEU A 1 317 ? -49.907 24.209 135.538 1.00 82.62 317 LEU A O 1
ATOM 2580 N N . ALA A 1 318 ? -47.996 24.128 134.387 1.00 83.81 318 ALA A N 1
ATOM 2581 C CA . ALA A 1 318 ? -47.218 23.633 135.522 1.00 83.81 318 ALA A CA 1
ATOM 2582 C C . ALA A 1 318 ? -47.115 24.702 136.627 1.00 83.81 318 ALA A C 1
ATOM 2584 O O . ALA A 1 318 ? -47.460 24.408 137.776 1.00 83.81 318 ALA A O 1
ATOM 2585 N N . ASP A 1 319 ? -46.752 25.936 136.267 1.00 83.94 319 ASP A N 1
ATOM 2586 C CA . ASP A 1 319 ? -46.666 27.083 137.178 1.00 83.94 319 ASP A CA 1
ATOM 2587 C C . ASP A 1 319 ? -48.032 27.410 137.816 1.00 83.94 319 ASP A C 1
ATOM 2589 O O . ASP A 1 319 ? -48.118 27.603 139.033 1.00 83.94 319 ASP A O 1
ATOM 2593 N N . GLU A 1 320 ? -49.125 27.379 137.044 1.00 83.88 320 GLU A N 1
ATOM 2594 C CA . GLU A 1 320 ? -50.492 27.526 137.563 1.00 83.88 320 GLU A CA 1
ATOM 2595 C C . GLU A 1 320 ? -50.863 26.411 138.549 1.00 83.88 320 GLU A C 1
ATOM 2597 O O . GLU A 1 320 ? -51.409 26.690 139.621 1.00 83.88 320 GLU A O 1
ATOM 2602 N N . THR A 1 321 ? -50.546 25.142 138.252 1.00 81.69 321 THR A N 1
ATOM 2603 C CA . THR A 1 321 ? -50.847 24.056 139.200 1.00 81.69 321 THR A CA 1
ATOM 2604 C C . THR A 1 321 ? -49.989 24.129 140.462 1.00 81.69 321 THR A C 1
ATOM 2606 O O . THR A 1 321 ? -50.475 23.748 141.526 1.00 81.69 321 THR A O 1
ATOM 2609 N N . ASP A 1 322 ? -48.753 24.631 140.408 1.00 81.94 322 ASP A N 1
ATOM 2610 C CA . ASP A 1 322 ? -47.935 24.867 141.606 1.00 81.94 322 ASP A CA 1
ATOM 2611 C C . ASP A 1 322 ? -48.413 26.091 142.403 1.00 81.94 322 ASP A C 1
ATOM 2613 O O . ASP A 1 322 ? -48.471 26.035 143.638 1.00 81.94 322 ASP A O 1
ATOM 2617 N N . ALA A 1 323 ? -48.883 27.153 141.743 1.00 79.88 323 ALA A N 1
ATOM 2618 C CA . ALA A 1 323 ? -49.596 28.248 142.398 1.00 79.88 323 ALA A CA 1
ATOM 2619 C C . ALA A 1 323 ? -50.869 27.742 143.107 1.00 79.88 323 ALA A C 1
ATOM 2621 O O . ALA A 1 323 ? -51.082 28.046 144.286 1.00 79.88 323 ALA A O 1
ATOM 2622 N N . ALA A 1 324 ? -51.659 26.887 142.447 1.00 77.12 324 ALA A N 1
ATOM 2623 C CA . ALA A 1 324 ? -52.855 26.262 143.012 1.00 77.12 324 ALA A CA 1
ATOM 2624 C C . ALA A 1 324 ? -52.532 25.310 144.180 1.00 77.12 324 ALA A C 1
ATOM 2626 O O . ALA A 1 324 ? -53.182 25.386 145.224 1.00 77.12 324 ALA A O 1
ATOM 2627 N N . LYS A 1 325 ? -51.485 24.474 144.082 1.00 79.62 325 LYS A N 1
ATOM 2628 C CA . LYS A 1 325 ? -50.990 23.639 145.199 1.00 79.62 325 LYS A CA 1
ATOM 2629 C C . LYS A 1 325 ? -50.577 24.503 146.395 1.00 79.62 325 LYS A C 1
ATOM 2631 O O . LYS A 1 325 ? -50.878 24.155 147.537 1.00 79.62 325 LYS A O 1
ATOM 2636 N N . ASN A 1 326 ? -49.933 25.646 146.158 1.00 79.56 326 ASN A N 1
ATOM 2637 C CA . ASN A 1 326 ? -49.523 26.578 147.212 1.00 79.56 326 ASN A CA 1
ATOM 2638 C C . ASN A 1 326 ? -50.689 27.415 147.779 1.00 79.56 326 ASN A C 1
ATOM 2640 O O . ASN A 1 326 ? -50.612 27.866 148.923 1.00 79.56 326 ASN A O 1
ATOM 2644 N N . ALA A 1 327 ? -51.783 27.611 147.040 1.00 77.81 327 ALA A N 1
ATOM 2645 C CA . ALA A 1 327 ? -53.046 28.114 147.588 1.00 77.81 327 ALA A CA 1
ATOM 2646 C C . ALA A 1 327 ? -53.741 27.045 148.455 1.00 77.81 327 ALA A C 1
ATOM 2648 O O . ALA A 1 327 ? -54.068 27.307 149.612 1.00 77.81 327 ALA A O 1
ATOM 2649 N N . LEU A 1 328 ? -53.864 25.812 147.952 1.00 78.31 328 LEU A N 1
ATOM 2650 C CA . LEU A 1 328 ? -54.493 24.691 148.659 1.00 78.31 328 LEU A CA 1
ATOM 2651 C C . LEU A 1 328 ? -53.766 24.342 149.970 1.00 78.31 328 LEU A C 1
ATOM 2653 O O . LEU A 1 328 ? -54.411 24.107 150.988 1.00 78.31 328 LEU A O 1
ATOM 2657 N N . ARG A 1 329 ? -52.425 24.381 149.982 1.00 79.88 329 ARG A N 1
ATOM 2658 C CA . ARG A 1 329 ? -51.607 24.213 151.201 1.00 79.88 329 ARG A CA 1
ATOM 2659 C C . ARG A 1 329 ? -51.896 25.273 152.270 1.00 79.88 329 ARG A C 1
ATOM 2661 O O . ARG A 1 329 ? -51.880 24.941 153.452 1.00 79.88 329 ARG A O 1
ATOM 2668 N N . ARG A 1 330 ? -52.181 26.521 151.876 1.00 79.81 330 ARG A N 1
ATOM 2669 C CA . ARG A 1 330 ? -52.570 27.596 152.809 1.00 79.81 330 ARG A CA 1
ATOM 2670 C C . ARG A 1 330 ? -53.980 27.368 153.356 1.00 79.81 330 ARG A C 1
ATOM 2672 O O . ARG A 1 330 ? -54.142 27.321 154.571 1.00 79.81 330 ARG A O 1
ATOM 2679 N N . ALA A 1 331 ? -54.950 27.078 152.488 1.00 75.69 331 ALA A N 1
ATOM 2680 C CA . ALA A 1 331 ? -56.315 26.742 152.901 1.00 75.69 331 ALA A CA 1
ATOM 2681 C C . ALA A 1 331 ? -56.372 25.517 153.843 1.00 75.69 331 ALA A C 1
ATOM 2683 O O . ALA A 1 331 ? -57.127 25.512 154.813 1.00 75.69 331 ALA A O 1
ATOM 2684 N N . ALA A 1 332 ? -55.538 24.497 153.616 1.00 76.25 332 ALA A N 1
ATOM 2685 C CA . ALA A 1 332 ? -55.437 23.331 154.496 1.00 76.25 332 ALA A CA 1
ATOM 2686 C C . ALA A 1 332 ? -54.863 23.670 155.889 1.00 76.25 332 ALA A C 1
ATOM 2688 O O . ALA A 1 332 ? -55.314 23.111 156.890 1.00 76.25 332 ALA A O 1
ATOM 2689 N N . ALA A 1 333 ? -53.905 24.600 155.976 1.00 76.62 333 ALA A N 1
ATOM 2690 C CA . ALA A 1 333 ? -53.371 25.079 157.253 1.00 76.62 333 ALA A CA 1
ATOM 2691 C C . ALA A 1 333 ? -54.405 25.918 158.031 1.00 76.62 333 ALA A C 1
ATOM 2693 O O . ALA A 1 333 ? -54.552 25.760 159.245 1.00 76.62 333 ALA A O 1
ATOM 2694 N N . GLU A 1 334 ? -55.178 26.754 157.334 1.00 75.94 334 GLU A N 1
ATOM 2695 C CA . GLU A 1 334 ? -56.304 27.491 157.920 1.00 75.94 334 GLU A CA 1
ATOM 2696 C C . GLU A 1 334 ? -57.379 26.527 158.451 1.00 75.94 334 GLU A C 1
ATOM 2698 O O . GLU A 1 334 ? -57.799 26.652 159.603 1.00 75.94 334 GLU A O 1
ATOM 2703 N N . LEU A 1 335 ? -57.738 25.489 157.686 1.00 77.31 335 LEU A N 1
ATOM 2704 C CA . LEU A 1 335 ? -58.682 24.455 158.126 1.00 77.31 335 LEU A CA 1
ATOM 2705 C C . LEU A 1 335 ? -58.203 23.736 159.402 1.00 77.31 335 LEU A C 1
ATOM 2707 O O . LEU A 1 335 ? -58.974 23.571 160.348 1.00 77.31 335 LEU A O 1
ATOM 2711 N N . ALA A 1 336 ? -56.915 23.381 159.474 1.00 74.81 336 ALA A N 1
ATOM 2712 C CA . ALA A 1 336 ? -56.329 22.724 160.643 1.00 74.81 336 ALA A CA 1
ATOM 2713 C C . ALA A 1 336 ? -56.381 23.594 161.917 1.00 74.81 336 ALA A C 1
ATOM 2715 O O . ALA A 1 336 ? -56.637 23.080 163.010 1.00 74.81 336 ALA A O 1
ATOM 2716 N N . THR A 1 337 ? -56.191 24.915 161.799 1.00 74.69 337 THR A N 1
ATOM 2717 C CA . THR A 1 337 ? -56.324 25.827 162.953 1.00 74.69 337 THR A CA 1
ATOM 2718 C C . THR A 1 337 ? -57.782 26.001 163.395 1.00 74.69 337 THR A C 1
ATOM 2720 O O . THR A 1 337 ? -58.059 26.037 164.599 1.00 74.69 337 THR A O 1
ATOM 2723 N N . LEU A 1 338 ? -58.733 26.013 162.454 1.00 73.00 338 LEU A N 1
ATOM 2724 C CA . LEU A 1 338 ? -60.170 26.035 162.750 1.00 73.00 338 LEU A CA 1
ATOM 2725 C C . LEU A 1 338 ? -60.642 24.763 163.475 1.00 73.00 338 LEU A C 1
ATOM 2727 O O . LEU A 1 338 ? -61.408 24.862 164.440 1.00 73.00 338 LEU A O 1
ATOM 2731 N N . ASP A 1 339 ? -60.156 23.583 163.082 1.00 70.12 339 ASP A N 1
ATOM 2732 C CA . ASP A 1 339 ? -60.508 22.326 163.753 1.00 70.12 339 ASP A CA 1
ATOM 2733 C C . ASP A 1 339 ? -59.913 22.205 165.163 1.00 70.12 339 ASP A C 1
ATOM 2735 O O . ASP A 1 339 ? -60.604 21.746 166.080 1.00 70.12 339 ASP A O 1
ATOM 2739 N N . GLY A 1 340 ? -58.703 22.728 165.395 1.00 72.44 340 GLY A N 1
ATOM 2740 C CA . GLY A 1 340 ? -58.172 22.915 166.752 1.00 72.44 340 GLY A CA 1
ATOM 2741 C C . GLY A 1 340 ? -59.095 23.783 167.623 1.00 72.44 340 GLY A C 1
ATOM 2742 O O . GLY A 1 340 ? -59.421 23.426 168.759 1.00 72.44 340 GLY A O 1
ATOM 2743 N N . GLY A 1 341 ? -59.620 24.876 167.058 1.00 73.19 341 GLY A N 1
ATOM 2744 C CA . GLY A 1 341 ? -60.624 25.725 167.709 1.00 73.19 341 GLY A CA 1
ATOM 2745 C C . GLY A 1 341 ? -61.970 25.029 167.972 1.00 73.19 341 GLY A C 1
ATOM 2746 O O . GLY A 1 341 ? -62.671 25.375 168.927 1.00 73.19 341 GLY A O 1
ATOM 2747 N N . ASN A 1 342 ? -62.342 24.028 167.169 1.00 67.12 342 ASN A N 1
ATOM 2748 C CA . ASN A 1 342 ? -63.543 23.216 167.384 1.00 67.12 342 ASN A CA 1
ATOM 2749 C C . ASN A 1 342 ? -63.343 22.118 168.442 1.00 67.12 342 ASN A C 1
ATOM 2751 O O . ASN A 1 342 ? -64.289 21.812 169.175 1.00 67.12 342 ASN A O 1
ATOM 2755 N N . ALA A 1 343 ? -62.134 21.568 168.585 1.00 71.38 343 ALA A N 1
ATOM 2756 C CA . ALA A 1 343 ? -61.808 20.612 169.645 1.00 71.38 343 ALA A CA 1
ATOM 2757 C C . ALA A 1 343 ? -62.013 21.225 171.046 1.00 71.38 343 ALA A C 1
ATOM 2759 O O . ALA A 1 343 ? -62.769 20.677 171.851 1.00 71.38 343 ALA A O 1
ATOM 2760 N N . ALA A 1 344 ? -61.471 22.424 171.293 1.00 69.06 344 ALA A N 1
ATOM 2761 C CA . ALA A 1 344 ? -61.642 23.137 172.565 1.00 69.06 344 ALA A CA 1
ATOM 2762 C C . ALA A 1 344 ? -63.126 23.423 172.906 1.00 69.06 344 ALA A C 1
ATOM 2764 O O . ALA A 1 344 ? -63.557 23.307 174.056 1.00 69.06 344 ALA A O 1
ATOM 2765 N N . LYS A 1 345 ? -63.957 23.731 171.897 1.00 70.69 345 LYS A N 1
ATOM 2766 C CA . LYS A 1 345 ? -65.411 23.927 172.077 1.00 70.69 345 LYS A CA 1
ATOM 2767 C C . LYS A 1 345 ? -66.140 22.629 172.455 1.00 70.69 345 LYS A C 1
ATOM 2769 O O . LYS A 1 345 ? -67.095 22.675 173.234 1.00 70.69 345 LYS A O 1
ATOM 2774 N N . ARG A 1 346 ? -65.701 21.471 171.940 1.00 70.06 346 ARG A N 1
ATOM 2775 C CA . ARG A 1 346 ? -66.257 20.149 172.298 1.00 70.06 346 ARG A CA 1
ATOM 2776 C C . ARG A 1 346 ? -65.950 19.778 173.753 1.00 70.06 346 ARG A C 1
ATOM 2778 O O . ARG A 1 346 ? -66.827 19.256 174.440 1.00 70.06 346 ARG A O 1
ATOM 2785 N N . GLU A 1 347 ? -64.765 20.117 174.251 1.00 72.50 347 GLU A N 1
ATOM 2786 C CA . GLU A 1 347 ? -64.373 19.880 175.647 1.00 72.50 347 GLU A CA 1
ATOM 2787 C C . GLU A 1 347 ? -65.187 20.739 176.638 1.00 72.50 347 GLU A C 1
ATOM 2789 O O . GLU A 1 347 ? -65.734 20.230 177.622 1.00 72.50 347 GLU A O 1
ATOM 2794 N N . ALA A 1 348 ? -65.412 22.019 176.314 1.00 71.06 348 ALA A N 1
ATOM 2795 C CA . ALA A 1 348 ? -66.296 22.899 177.088 1.00 71.06 348 ALA A CA 1
ATOM 2796 C C . ALA A 1 348 ? -67.761 22.401 177.145 1.00 71.06 348 ALA A C 1
ATOM 2798 O O . ALA A 1 348 ? -68.444 22.559 178.164 1.00 71.06 348 ALA A O 1
ATOM 2799 N N . LEU A 1 349 ? -68.250 21.762 176.074 1.00 65.25 349 LEU A N 1
ATOM 2800 C CA . LEU A 1 349 ? -69.562 21.100 176.035 1.00 65.25 349 LEU A CA 1
ATOM 2801 C C . LEU A 1 349 ? -69.631 19.877 176.965 1.00 65.25 349 LEU A C 1
ATOM 2803 O O . LEU A 1 349 ? -70.648 19.668 177.634 1.00 65.25 349 LEU A O 1
ATOM 2807 N N . LEU A 1 350 ? -68.548 19.101 177.055 1.00 71.44 350 LEU A N 1
ATOM 2808 C CA . LEU A 1 350 ? -68.423 17.942 177.946 1.00 71.44 350 LEU A CA 1
ATOM 2809 C C . LEU A 1 350 ? -68.535 18.353 179.426 1.00 71.44 350 LEU A C 1
ATOM 2811 O O . LEU A 1 350 ? -69.332 17.783 180.177 1.00 71.44 350 LEU A O 1
ATOM 2815 N N . LEU A 1 351 ? -67.841 19.427 179.816 1.00 70.62 351 LEU A N 1
ATOM 2816 C CA . LEU A 1 351 ? -67.927 20.024 181.157 1.00 70.62 351 LEU A CA 1
ATOM 2817 C C . LEU A 1 351 ? -69.329 20.556 181.508 1.00 70.62 351 LEU A C 1
ATOM 2819 O O . LEU A 1 351 ? -69.727 20.515 182.677 1.00 70.62 351 LEU A O 1
ATOM 2823 N N . LYS A 1 352 ? -70.114 21.028 180.526 1.00 65.94 352 LYS A N 1
ATOM 2824 C CA . LYS A 1 352 ? -71.524 21.391 180.761 1.00 65.94 352 LYS A CA 1
ATOM 2825 C C . LYS A 1 352 ? -72.441 20.168 180.881 1.00 65.94 352 LYS A C 1
ATOM 2827 O O . LYS A 1 352 ? -73.321 20.185 181.742 1.00 65.94 352 LYS A O 1
ATOM 2832 N N . ARG A 1 353 ? -72.209 19.083 180.128 1.00 64.50 353 ARG A N 1
ATOM 2833 C CA . ARG A 1 353 ? -72.963 17.818 180.279 1.00 64.50 353 ARG A CA 1
ATOM 2834 C C . ARG A 1 353 ? -72.808 17.212 181.681 1.00 64.50 353 ARG A C 1
ATOM 2836 O O . ARG A 1 353 ? -73.815 16.896 182.310 1.00 64.50 353 ARG A O 1
ATOM 2843 N N . GLN A 1 354 ? -71.593 17.170 182.232 1.00 68.19 354 GLN A N 1
ATOM 2844 C CA . GLN A 1 354 ? -71.349 16.667 183.599 1.00 68.19 354 GLN A CA 1
ATOM 2845 C C . GLN A 1 354 ? -72.031 17.493 184.711 1.00 68.19 354 GLN A C 1
ATOM 2847 O O . GLN A 1 354 ? -72.252 16.993 185.818 1.00 68.19 354 GLN A O 1
ATOM 2852 N N . LYS A 1 355 ? -72.384 18.761 184.449 1.00 62.88 355 LYS A N 1
ATOM 2853 C CA . LYS A 1 355 ? -73.189 19.579 185.375 1.00 62.88 355 LYS A CA 1
ATOM 2854 C C . LYS A 1 355 ? -74.691 19.278 185.273 1.00 62.88 355 LYS A C 1
ATOM 2856 O O . LYS A 1 355 ? -75.381 19.419 186.280 1.00 62.88 355 LYS A O 1
ATOM 2861 N N . LEU A 1 356 ? -75.175 18.808 184.120 1.00 60.16 356 LEU A N 1
ATOM 2862 C CA . LEU A 1 356 ? -76.576 18.431 183.894 1.00 60.16 356 LEU A CA 1
ATOM 2863 C C . LEU A 1 356 ? -76.952 17.124 184.617 1.00 60.16 356 LEU A C 1
ATOM 2865 O O . LEU A 1 356 ? -77.973 17.062 185.297 1.00 60.16 356 LEU A O 1
ATOM 2869 N N . GLU A 1 357 ? -76.085 16.106 184.580 1.00 65.06 357 GLU A N 1
ATOM 2870 C CA . GLU A 1 357 ? -76.301 14.861 185.340 1.00 65.06 357 GLU A CA 1
ATOM 2871 C C . GLU A 1 357 ? -76.466 15.109 186.850 1.00 65.06 357 GLU A C 1
ATOM 2873 O O . GLU A 1 357 ? -77.265 14.456 187.528 1.00 65.06 357 GLU A O 1
ATOM 2878 N N . LYS A 1 358 ? -75.697 16.060 187.399 1.00 63.34 358 LYS A N 1
ATOM 2879 C CA . LYS A 1 358 ? -75.704 16.390 188.833 1.00 63.34 358 LYS A CA 1
ATOM 2880 C C . LYS A 1 358 ? -76.967 17.138 189.276 1.00 63.34 358 LYS A C 1
ATOM 2882 O O . LYS A 1 358 ? -77.258 17.136 190.473 1.00 63.34 358 LYS A O 1
ATOM 2887 N N . THR A 1 359 ? -77.726 17.741 188.357 1.00 57.28 359 THR A N 1
ATOM 2888 C CA . THR A 1 359 ? -79.056 18.301 188.653 1.00 57.28 359 THR A CA 1
ATOM 2889 C C . THR A 1 359 ? -80.166 17.274 188.419 1.00 57.28 359 THR A C 1
ATOM 2891 O O . THR A 1 359 ? -81.047 17.154 189.269 1.00 57.28 359 THR A O 1
ATOM 2894 N N . GLN A 1 360 ? -80.079 16.444 187.373 1.00 58.09 360 GLN A N 1
ATOM 2895 C CA . GLN A 1 360 ? -81.019 15.334 187.139 1.00 58.09 360 GLN A CA 1
ATOM 2896 C C . GLN A 1 360 ? -81.075 14.359 188.331 1.00 58.09 360 GLN A C 1
ATOM 2898 O O . GLN A 1 360 ? -82.157 14.085 188.851 1.00 58.09 360 GLN A O 1
ATOM 2903 N N . LYS A 1 361 ? -79.914 13.955 188.875 1.00 61.69 361 LYS A N 1
ATOM 2904 C CA . LYS A 1 361 ? -79.802 13.084 190.069 1.00 61.69 361 LYS A CA 1
ATOM 2905 C C . LYS A 1 361 ? -80.357 13.697 191.374 1.00 61.69 361 LYS A C 1
ATOM 2907 O O . LYS A 1 361 ? -80.424 13.003 192.390 1.00 61.69 361 LYS A O 1
ATOM 2912 N N . LYS A 1 362 ? -80.768 14.974 191.372 1.00 56.50 362 LYS A N 1
ATOM 2913 C CA . LYS A 1 362 ? -81.523 15.611 192.470 1.00 56.50 362 LYS A CA 1
ATOM 2914 C C . LYS A 1 362 ? -83.032 15.666 192.209 1.00 56.50 362 LYS A C 1
ATOM 2916 O O . LYS A 1 362 ? -83.789 15.617 193.173 1.00 56.50 362 LYS A O 1
ATOM 2921 N N . LEU A 1 363 ? -83.465 15.735 190.948 1.00 51.59 363 LEU A N 1
ATOM 2922 C CA . LEU A 1 363 ? -84.878 15.878 190.586 1.00 51.59 363 LEU A CA 1
ATOM 2923 C C . LEU A 1 363 ? -85.652 14.554 190.709 1.00 51.59 363 LEU A C 1
ATOM 2925 O O . LEU A 1 363 ? -86.737 14.539 191.282 1.00 51.59 363 LEU A O 1
ATOM 2929 N N . GLU A 1 364 ? -85.062 13.423 190.298 1.00 53.94 364 GLU A N 1
ATOM 2930 C CA . GLU A 1 364 ? -85.681 12.096 190.496 1.00 53.94 364 GLU A CA 1
ATOM 2931 C C . GLU A 1 364 ? -85.945 11.765 191.972 1.00 53.94 364 GLU A C 1
ATOM 2933 O O . GLU A 1 364 ? -86.928 11.104 192.300 1.00 53.94 364 GLU A O 1
ATOM 2938 N N . LYS A 1 365 ? -85.086 12.242 192.886 1.00 57.34 365 LYS A N 1
ATOM 2939 C CA . LYS A 1 365 ? -85.270 12.059 194.337 1.00 57.34 365 LYS A CA 1
ATOM 2940 C C . LYS A 1 365 ? -86.415 12.901 194.920 1.00 57.34 365 LYS A C 1
ATOM 2942 O O . LYS A 1 365 ? -86.766 12.691 196.078 1.00 57.34 365 LYS A O 1
ATOM 2947 N N . ALA A 1 366 ? -86.984 13.828 194.146 1.00 50.31 366 ALA A N 1
ATOM 2948 C CA . ALA A 1 366 ? -88.178 14.580 194.516 1.00 50.31 366 ALA A CA 1
ATOM 2949 C C . ALA A 1 366 ? -89.462 13.933 193.965 1.00 50.31 366 ALA A C 1
ATOM 2951 O O . ALA A 1 366 ? -90.442 13.843 194.698 1.00 50.31 366 ALA A O 1
ATOM 2952 N N . THR A 1 367 ? -89.459 13.425 192.725 1.00 52.25 367 THR A N 1
ATOM 2953 C CA . THR A 1 367 ? -90.643 12.774 192.125 1.00 52.25 367 THR A CA 1
ATOM 2954 C C . THR A 1 367 ? -90.887 11.368 192.676 1.00 52.25 367 THR A C 1
ATOM 2956 O O . THR A 1 367 ? -91.997 11.071 193.115 1.00 52.25 367 THR A O 1
ATOM 2959 N N . LYS A 1 368 ? -89.835 10.549 192.840 1.00 52.00 368 LYS A N 1
ATOM 2960 C CA . LYS A 1 368 ? -89.901 9.211 193.481 1.00 52.00 368 LYS A CA 1
ATOM 2961 C C . LYS A 1 368 ? -90.151 9.261 195.004 1.00 52.00 368 LYS A C 1
ATOM 2963 O O . LYS A 1 368 ? -89.890 8.293 195.717 1.00 52.00 368 LYS A O 1
ATOM 2968 N N . ARG A 1 369 ? -90.637 10.402 195.510 1.00 46.44 369 ARG A N 1
ATOM 2969 C CA . ARG A 1 369 ? -91.068 10.647 196.894 1.00 46.44 369 ARG A CA 1
ATOM 2970 C C . ARG A 1 369 ? -92.569 10.976 197.008 1.00 46.44 369 ARG A C 1
ATOM 2972 O O . ARG A 1 369 ? -93.030 11.187 198.122 1.00 46.44 369 ARG A O 1
ATOM 2979 N N . LEU A 1 370 ? -93.322 11.005 195.901 1.00 45.19 370 LEU A N 1
ATOM 2980 C CA . LEU A 1 370 ? -94.783 11.197 195.920 1.00 45.19 370 LEU A CA 1
ATOM 2981 C C . LEU A 1 370 ? -95.566 9.991 195.365 1.00 45.19 370 LEU A C 1
ATOM 2983 O O . LEU A 1 370 ? -96.674 9.736 195.812 1.00 45.19 370 LEU A O 1
ATOM 2987 N N . GLU A 1 371 ? -94.970 9.181 194.485 1.00 45.50 371 GLU A N 1
ATOM 2988 C CA . GLU A 1 371 ? -95.590 7.960 193.925 1.00 45.50 371 GLU A CA 1
ATOM 2989 C C . GLU A 1 371 ? -95.497 6.720 194.845 1.00 45.50 371 GLU A C 1
ATOM 2991 O O . GLU A 1 371 ? -95.664 5.594 194.384 1.00 45.50 371 GLU A O 1
ATOM 2996 N N . ARG A 1 372 ? -95.159 6.884 196.133 1.00 41.47 372 ARG A N 1
ATOM 2997 C CA . ARG A 1 372 ? -94.816 5.750 197.015 1.00 41.47 372 ARG A CA 1
ATOM 2998 C C . ARG A 1 372 ? -95.928 5.302 197.968 1.00 41.47 372 ARG A C 1
ATOM 3000 O O . ARG A 1 372 ? -95.921 4.144 198.368 1.00 41.47 372 ARG A O 1
ATOM 3007 N N . GLU A 1 373 ? -96.838 6.191 198.360 1.00 37.81 373 GLU A N 1
ATOM 3008 C CA . GLU A 1 373 ? -97.699 5.987 199.537 1.00 37.81 373 GLU A CA 1
ATOM 3009 C C . GLU A 1 373 ? -99.159 6.380 199.258 1.00 37.81 373 GLU A C 1
ATOM 3011 O O . GLU A 1 373 ? -99.541 7.532 199.485 1.00 37.81 373 GLU A O 1
ATOM 3016 N N . LYS A 1 374 ? -99.935 5.386 198.778 1.00 37.41 374 LYS A N 1
ATOM 3017 C CA . LYS A 1 374 ? -101.370 5.075 199.039 1.00 37.41 374 LYS A CA 1
ATOM 3018 C C . LYS A 1 374 ? -102.106 4.555 197.790 1.00 37.41 374 LYS A C 1
ATOM 3020 O O . LYS A 1 374 ? -102.217 5.285 196.813 1.00 37.41 374 LYS A O 1
ATOM 3025 N N . LEU A 1 375 ? -102.683 3.346 197.758 1.00 41.66 375 LEU A N 1
ATOM 3026 C CA . LEU A 1 375 ? -102.722 2.231 198.732 1.00 41.66 375 LEU A CA 1
ATOM 3027 C C . LEU A 1 375 ? -102.355 0.905 198.006 1.00 41.66 375 LEU A C 1
ATOM 3029 O O . LEU A 1 375 ? -102.635 0.797 196.816 1.00 41.66 375 LEU A O 1
ATOM 3033 N N . GLU A 1 376 ? -101.625 -0.084 198.557 1.00 39.38 376 GLU A N 1
ATOM 3034 C CA . GLU A 1 376 ? -101.666 -0.739 199.897 1.00 39.38 376 GLU A CA 1
ATOM 3035 C C . GLU A 1 376 ? -102.896 -1.675 200.032 1.00 39.38 376 GLU A C 1
ATOM 3037 O O . GLU A 1 376 ? -103.993 -1.264 199.675 1.00 39.38 376 GLU A O 1
ATOM 3042 N N . LEU A 1 377 ? -102.868 -2.934 200.507 1.00 30.03 377 LEU A N 1
ATOM 3043 C CA . LEU A 1 377 ? -101.874 -3.905 201.037 1.00 30.03 377 LEU A CA 1
ATOM 3044 C C . LEU A 1 377 ? -102.288 -5.317 200.499 1.00 30.03 377 LEU A C 1
ATOM 3046 O O . LEU A 1 377 ? -103.428 -5.443 200.065 1.00 30.03 377 LEU A O 1
ATOM 3050 N N . MET A 1 378 ? -101.576 -6.459 200.533 1.00 28.80 378 MET A N 1
ATOM 3051 C CA . MET A 1 378 ? -100.200 -6.962 200.800 1.00 28.80 378 MET A CA 1
ATOM 3052 C C . MET A 1 378 ? -100.160 -8.431 200.254 1.00 28.80 378 MET A C 1
ATOM 3054 O O . MET A 1 378 ? -101.204 -8.917 199.830 1.00 28.80 378 MET A O 1
ATOM 3058 N N . SER A 1 379 ? -99.082 -9.232 200.223 1.00 31.31 379 SER A N 1
ATOM 3059 C CA . SER A 1 379 ? -97.666 -9.122 200.634 1.00 31.31 379 SER A CA 1
ATOM 3060 C C . SER A 1 379 ? -96.749 -9.819 199.601 1.00 31.31 379 SER A C 1
ATOM 3062 O O . SER A 1 379 ? -97.218 -10.287 198.570 1.00 31.31 379 SER A O 1
ATOM 3064 N N . LEU A 1 380 ? -95.450 -9.917 199.920 1.00 35.19 380 LEU A N 1
ATOM 3065 C CA . LEU A 1 380 ? -94.469 -10.892 199.400 1.00 35.19 380 LEU A CA 1
ATOM 3066 C C . LEU A 1 380 ? -95.101 -12.283 199.118 1.00 35.19 380 LEU A C 1
ATOM 3068 O O . LEU A 1 380 ? -96.002 -12.683 199.855 1.00 35.19 380 LEU A O 1
ATOM 3072 N N . GLU A 1 381 ? -94.670 -13.050 198.106 1.00 30.69 381 GLU A N 1
ATOM 3073 C CA . GLU A 1 381 ? -93.291 -13.162 197.585 1.00 30.69 381 GLU A CA 1
ATOM 3074 C C . GLU A 1 381 ? -93.199 -13.554 196.078 1.00 30.69 381 GLU A C 1
ATOM 3076 O O . GLU A 1 381 ? -94.181 -13.949 195.466 1.00 30.69 381 GLU A O 1
ATOM 3081 N N . GLU A 1 382 ? -91.988 -13.435 195.513 1.00 35.31 382 GLU A N 1
ATOM 3082 C CA . GLU A 1 382 ? -91.453 -14.052 194.269 1.00 35.31 382 GLU A CA 1
ATOM 3083 C C . GLU A 1 382 ? -92.109 -13.867 192.867 1.00 35.31 382 GLU A C 1
ATOM 3085 O O . GLU A 1 382 ? -93.132 -14.431 192.505 1.00 35.31 382 GLU A O 1
ATOM 3090 N N . ARG A 1 383 ? -91.351 -13.150 192.015 1.00 45.88 383 ARG A N 1
ATOM 3091 C CA . ARG A 1 383 ? -91.049 -13.372 190.575 1.00 45.88 383 ARG A CA 1
ATOM 3092 C C . ARG A 1 383 ? -91.888 -14.358 189.726 1.00 45.88 383 ARG A C 1
ATOM 3094 O O . ARG A 1 383 ? -91.843 -15.564 189.929 1.00 45.88 383 ARG A O 1
ATOM 3101 N N . GLY A 1 384 ? -92.318 -13.847 188.565 1.00 39.22 384 GLY A N 1
ATOM 3102 C CA . GLY A 1 384 ? -92.708 -14.613 187.366 1.00 39.22 384 GLY A CA 1
ATOM 3103 C C . GLY A 1 384 ? -94.182 -14.398 186.999 1.00 39.22 384 GLY A C 1
ATOM 3104 O O . GLY A 1 384 ? -95.025 -14.388 187.884 1.00 39.22 384 GLY A O 1
ATOM 3105 N N . ALA A 1 385 ? -94.585 -14.181 185.745 1.00 39.53 385 ALA A N 1
ATOM 3106 C CA . ALA A 1 385 ? -93.862 -13.956 184.482 1.00 39.53 385 ALA A CA 1
ATOM 3107 C C . ALA A 1 385 ? -94.599 -12.814 183.722 1.00 39.53 385 ALA A C 1
ATOM 3109 O O . ALA A 1 385 ? -95.747 -12.513 184.028 1.00 39.53 385 ALA A O 1
ATOM 3110 N N . GLU A 1 386 ? -94.035 -12.040 182.793 1.00 50.41 386 GLU A N 1
ATOM 3111 C CA . GLU A 1 386 ? -93.237 -12.436 181.622 1.00 50.41 386 GLU A CA 1
ATOM 3112 C C . GLU A 1 386 ? -93.958 -13.459 180.716 1.00 50.41 386 GLU A C 1
ATOM 3114 O O . GLU A 1 386 ? -93.378 -14.467 180.341 1.00 50.41 386 GLU A O 1
ATOM 3119 N N . LEU A 1 387 ? -95.239 -13.204 180.384 1.00 42.75 387 LEU A N 1
ATOM 3120 C CA . LEU A 1 387 ? -95.968 -13.865 179.277 1.00 42.75 387 LEU A CA 1
ATOM 3121 C C . LEU A 1 387 ? -97.211 -13.065 178.789 1.00 42.75 387 LEU A C 1
ATOM 3123 O O . LEU A 1 387 ? -97.265 -12.633 177.636 1.00 42.75 387 LEU A O 1
ATOM 3127 N N . ASP A 1 388 ? -98.178 -12.775 179.665 1.00 39.97 388 ASP A N 1
ATOM 3128 C CA . ASP A 1 388 ? -99.594 -12.553 179.271 1.00 39.97 388 ASP A CA 1
ATOM 3129 C C . ASP A 1 388 ? -100.013 -11.158 178.737 1.00 39.97 388 ASP A C 1
ATOM 3131 O O . ASP A 1 388 ? -101.202 -10.913 178.519 1.00 39.97 388 ASP A O 1
ATOM 3135 N N . ARG A 1 389 ? -99.101 -10.196 178.517 1.00 47.44 389 ARG A N 1
ATOM 3136 C CA . ARG A 1 389 ? -99.474 -8.887 177.904 1.00 47.44 389 ARG A CA 1
ATOM 3137 C C . ARG A 1 389 ? -98.670 -8.441 176.694 1.00 47.44 389 ARG A C 1
ATOM 3139 O O . ARG A 1 389 ? -99.236 -7.747 175.856 1.00 47.44 389 ARG A O 1
ATOM 3146 N N . VAL A 1 390 ? -97.485 -9.016 176.491 1.00 54.09 390 VAL A N 1
ATOM 3147 C CA . VAL A 1 390 ? -96.930 -9.202 175.136 1.00 54.09 390 VAL A CA 1
ATOM 3148 C C . VAL A 1 390 ? -97.971 -9.903 174.244 1.00 54.09 390 VAL A C 1
ATOM 3150 O O . VAL A 1 390 ? -98.076 -9.607 173.058 1.00 54.09 390 VAL A O 1
ATOM 3153 N N . GLN A 1 391 ? -98.812 -10.754 174.841 1.00 46.75 391 GLN A N 1
ATOM 3154 C CA . GLN A 1 391 ? -99.940 -11.431 174.208 1.00 46.75 391 GLN A CA 1
ATOM 3155 C C . GLN A 1 391 ? -100.970 -10.486 173.552 1.00 46.75 391 GLN A C 1
ATOM 3157 O O . GLN A 1 391 ? -101.463 -10.822 172.483 1.00 46.75 391 GLN A O 1
ATOM 3162 N N . LYS A 1 392 ? -101.266 -9.303 174.120 1.00 49.50 392 LYS A N 1
ATOM 3163 C CA . LYS A 1 392 ? -102.327 -8.416 173.592 1.00 49.50 392 LYS A CA 1
ATOM 3164 C C . LYS A 1 392 ? -101.888 -7.488 172.465 1.00 49.50 392 LYS A C 1
ATOM 3166 O O . LYS A 1 392 ? -102.658 -7.278 171.538 1.00 49.50 392 LYS A O 1
ATOM 3171 N N . GLU A 1 393 ? -100.663 -6.976 172.508 1.00 51.59 393 GLU A N 1
ATOM 3172 C CA . GLU A 1 393 ? -100.119 -6.194 171.385 1.00 51.59 393 GLU A CA 1
ATOM 3173 C C . GLU A 1 393 ? -99.794 -7.118 170.194 1.00 51.59 393 GLU A C 1
ATOM 3175 O O . GLU A 1 393 ? -100.048 -6.762 169.046 1.00 51.59 393 GLU A O 1
ATOM 3180 N N . ASN A 1 394 ? -99.381 -8.369 170.454 1.00 50.34 394 ASN A N 1
ATOM 3181 C CA . ASN A 1 394 ? -99.265 -9.381 169.398 1.00 50.34 394 ASN A CA 1
ATOM 3182 C C . ASN A 1 394 ? -100.618 -9.852 168.838 1.00 50.34 394 ASN A C 1
ATOM 3184 O O . ASN A 1 394 ? -100.662 -10.253 167.680 1.00 50.34 394 ASN A O 1
ATOM 3188 N N . GLU A 1 395 ? -101.715 -9.845 169.603 1.00 51.28 395 GLU A N 1
ATOM 3189 C CA . GLU A 1 395 ? -103.024 -10.296 169.098 1.00 51.28 395 GLU A CA 1
ATOM 3190 C C . GLU A 1 395 ? -103.520 -9.445 167.918 1.00 51.28 395 GLU A C 1
ATOM 3192 O O . GLU A 1 395 ? -104.085 -9.998 166.972 1.00 51.28 395 GLU A O 1
ATOM 3197 N N . GLU A 1 396 ? -103.245 -8.139 167.910 1.00 51.31 396 GLU A N 1
ATOM 3198 C CA . GLU A 1 396 ? -103.649 -7.257 166.810 1.00 51.31 396 GLU A CA 1
ATOM 3199 C C . GLU A 1 396 ? -102.734 -7.429 165.579 1.00 51.31 396 GLU A C 1
ATOM 3201 O O . GLU A 1 396 ? -103.241 -7.699 164.484 1.00 51.31 396 GLU A O 1
ATOM 3206 N N . GLU A 1 397 ? -101.402 -7.433 165.736 1.00 54.16 397 GLU A N 1
ATOM 3207 C CA . GLU A 1 397 ? -100.463 -7.662 164.616 1.00 54.16 397 GLU A CA 1
ATOM 3208 C C . GLU A 1 397 ? -100.585 -9.074 163.996 1.00 54.16 397 GLU A C 1
ATOM 3210 O O . GLU A 1 397 ? -100.526 -9.243 162.771 1.00 54.16 397 GLU A O 1
ATOM 3215 N N . LEU A 1 398 ? -100.843 -10.106 164.810 1.00 52.06 398 LEU A N 1
ATOM 3216 C CA . LEU A 1 398 ? -100.989 -11.493 164.351 1.00 52.06 398 LEU A CA 1
ATOM 3217 C C . LEU A 1 398 ? -102.229 -11.695 163.462 1.00 52.06 398 LEU A C 1
ATOM 3219 O O . LEU A 1 398 ? -102.238 -12.600 162.620 1.00 52.06 398 LEU A O 1
ATOM 3223 N N . THR A 1 399 ? -103.274 -10.869 163.603 1.00 58.94 399 THR A N 1
ATOM 3224 C CA . THR A 1 399 ? -104.450 -10.936 162.711 1.00 58.94 399 THR A CA 1
ATOM 3225 C C . THR A 1 399 ? -104.184 -10.354 161.324 1.00 58.94 399 THR A C 1
ATOM 3227 O O . THR A 1 399 ? -104.742 -10.865 160.349 1.00 58.94 399 THR A O 1
ATOM 3230 N N . ALA A 1 400 ? -103.291 -9.366 161.205 1.00 59.25 400 ALA A N 1
ATOM 3231 C CA . ALA A 1 400 ? -102.828 -8.858 159.916 1.00 59.25 400 ALA A CA 1
ATOM 3232 C C . ALA A 1 400 ? -101.959 -9.907 159.201 1.00 59.25 400 ALA A C 1
ATOM 3234 O O . ALA A 1 400 ? -102.319 -10.374 158.118 1.00 59.25 400 ALA A O 1
ATOM 3235 N N . ALA A 1 401 ? -100.897 -10.389 159.858 1.00 57.97 401 ALA A N 1
ATOM 3236 C CA . ALA A 1 401 ? -99.963 -11.361 159.279 1.00 57.97 401 ALA A CA 1
ATOM 3237 C C . ALA A 1 401 ? -100.637 -12.677 158.823 1.00 57.97 401 ALA A C 1
ATOM 3239 O O . ALA A 1 401 ? -100.210 -13.310 157.854 1.00 57.97 401 ALA A O 1
ATOM 3240 N N . ARG A 1 402 ? -101.731 -13.089 159.484 1.00 58.16 402 ARG A N 1
ATOM 3241 C CA . ARG A 1 402 ? -102.520 -14.275 159.100 1.00 58.16 402 ARG A CA 1
ATOM 3242 C C . ARG A 1 402 ? -103.317 -14.114 157.798 1.00 58.16 402 ARG A C 1
ATOM 3244 O O . ARG A 1 402 ? -103.630 -15.137 157.191 1.00 58.16 402 ARG A O 1
ATOM 3251 N N . LYS A 1 403 ? -103.624 -12.892 157.338 1.00 59.75 403 LYS A N 1
ATOM 3252 C CA . LYS A 1 403 ? -104.227 -12.671 156.007 1.00 59.75 403 LYS A CA 1
ATOM 3253 C C . LYS A 1 403 ? -103.198 -12.844 154.891 1.00 59.75 403 LYS A C 1
ATOM 3255 O O . LYS A 1 403 ? -103.448 -13.592 153.946 1.00 59.75 403 LYS A O 1
ATOM 3260 N N . ASP A 1 404 ? -102.026 -12.233 155.031 1.00 59.72 404 ASP A N 1
ATOM 3261 C CA . ASP A 1 404 ? -100.998 -12.251 153.982 1.00 59.72 404 ASP A CA 1
ATOM 3262 C C . ASP A 1 404 ? -100.394 -13.654 153.794 1.00 59.72 404 ASP A C 1
ATOM 3264 O O . ASP A 1 404 ? -100.184 -14.115 152.667 1.00 59.72 404 ASP A O 1
ATOM 3268 N N . ALA A 1 405 ? -100.231 -14.405 154.890 1.00 58.22 405 ALA A N 1
ATOM 3269 C CA . ALA A 1 405 ? -99.791 -15.800 154.857 1.00 58.22 405 ALA A CA 1
ATOM 3270 C C . ALA A 1 405 ? -100.732 -16.734 154.059 1.00 58.22 405 ALA A C 1
ATOM 3272 O O . ALA A 1 405 ? -100.277 -17.752 153.529 1.00 58.22 405 ALA A O 1
ATOM 3273 N N . ALA A 1 406 ? -102.024 -16.403 153.942 1.00 62.59 406 ALA A N 1
ATOM 3274 C CA . ALA A 1 406 ? -102.959 -17.149 153.100 1.00 62.59 406 ALA A CA 1
ATOM 3275 C C . ALA A 1 406 ? -102.747 -16.831 151.608 1.00 62.59 406 ALA A C 1
ATOM 3277 O O . ALA A 1 406 ? -102.600 -17.749 150.799 1.00 62.59 406 ALA A O 1
ATOM 3278 N N . ALA A 1 407 ? -102.640 -15.545 151.252 1.00 65.00 407 ALA A N 1
ATOM 3279 C CA . ALA A 1 407 ? -102.463 -15.096 149.868 1.00 65.00 407 ALA A CA 1
ATOM 3280 C C . ALA A 1 407 ? -101.190 -15.666 149.209 1.00 65.00 407 ALA A C 1
ATOM 3282 O O . ALA A 1 407 ? -101.217 -16.109 148.056 1.00 65.00 407 ALA A O 1
ATOM 3283 N N . HIS A 1 408 ? -100.081 -15.737 149.952 1.00 63.22 408 HIS A N 1
ATOM 3284 C CA . HIS A 1 408 ? -98.835 -16.325 149.448 1.00 63.22 408 HIS A CA 1
ATOM 3285 C C . HIS A 1 408 ? -98.924 -17.838 149.182 1.00 63.22 408 HIS A C 1
ATOM 3287 O O . HIS A 1 408 ? -98.209 -18.350 148.316 1.00 63.22 408 HIS A O 1
ATOM 3293 N N . LYS A 1 409 ? -99.811 -18.568 149.872 1.00 64.50 409 LYS A N 1
ATOM 3294 C CA . LYS A 1 409 ? -99.960 -20.022 149.702 1.00 64.50 409 LYS A CA 1
ATOM 3295 C C . LYS A 1 409 ? -100.659 -20.383 148.386 1.00 64.50 409 LYS A C 1
ATOM 3297 O O . LYS A 1 409 ? -100.240 -21.330 147.717 1.00 64.50 409 LYS A O 1
ATOM 3302 N N . ASP A 1 410 ? -101.646 -19.588 147.978 1.00 66.38 410 ASP A N 1
ATOM 3303 C CA . ASP A 1 410 ? -102.349 -19.756 146.698 1.00 66.38 410 ASP A CA 1
ATOM 3304 C C . ASP A 1 410 ? -101.472 -19.367 145.498 1.00 66.38 410 ASP A C 1
ATOM 3306 O O . ASP A 1 410 ? -101.470 -20.064 144.479 1.00 66.38 410 ASP A O 1
ATOM 3310 N N . LEU A 1 411 ? -100.664 -18.307 145.627 1.00 69.62 411 LEU A N 1
ATOM 3311 C CA . LEU A 1 411 ? -99.648 -17.945 144.628 1.00 69.62 411 LEU A CA 1
ATOM 3312 C C . LEU A 1 411 ? -98.656 -19.094 144.383 1.00 69.62 411 LEU A C 1
ATOM 3314 O O . LEU A 1 411 ? -98.362 -19.428 143.234 1.00 69.62 411 LEU A O 1
ATOM 3318 N N . LEU A 1 412 ? -98.192 -19.751 145.451 1.00 69.50 412 LEU A N 1
ATOM 3319 C CA . LEU A 1 412 ? -97.228 -20.851 145.358 1.00 69.50 412 LEU A CA 1
ATOM 3320 C C . LEU A 1 412 ? -97.815 -22.122 144.708 1.00 69.50 412 LEU A C 1
ATOM 3322 O O . LEU A 1 412 ? -97.081 -22.884 144.074 1.00 69.50 412 LEU A O 1
ATOM 3326 N N . MET A 1 413 ? -99.132 -22.338 144.805 1.00 69.31 413 MET A N 1
ATOM 3327 C CA . MET A 1 413 ? -99.826 -23.395 144.056 1.00 69.31 413 MET A CA 1
ATOM 3328 C C . MET A 1 413 ? -99.918 -23.081 142.556 1.00 69.31 413 MET A C 1
ATOM 3330 O O . MET A 1 413 ? -99.660 -23.967 141.739 1.00 69.31 413 MET A O 1
ATOM 3334 N N . ARG A 1 414 ? -100.220 -21.830 142.175 1.00 71.94 414 ARG A N 1
ATOM 3335 C CA . ARG A 1 414 ? -100.291 -21.416 140.757 1.00 71.94 414 ARG A CA 1
ATOM 3336 C C . ARG A 1 414 ? -98.932 -21.537 140.064 1.00 71.94 414 ARG A C 1
ATOM 3338 O O . ARG A 1 414 ? -98.838 -22.199 139.034 1.00 71.94 414 ARG A O 1
ATOM 3345 N N . ALA A 1 415 ? -97.869 -21.033 140.694 1.00 71.00 415 ALA A N 1
ATOM 3346 C CA . ALA A 1 415 ? -96.504 -21.147 140.173 1.00 71.00 415 ALA A CA 1
ATOM 3347 C C . ALA A 1 415 ? -96.064 -22.612 139.956 1.00 71.00 415 ALA A C 1
ATOM 3349 O O . ALA A 1 415 ? -95.377 -22.927 138.985 1.00 71.00 415 ALA A O 1
ATOM 3350 N N . ARG A 1 416 ? -96.498 -23.546 140.819 1.00 71.56 416 ARG A N 1
ATOM 3351 C CA . ARG A 1 416 ? -96.237 -24.989 140.643 1.00 71.56 416 ARG A CA 1
ATOM 3352 C C . ARG A 1 416 ? -96.988 -25.607 139.459 1.00 71.56 416 ARG A C 1
ATOM 3354 O O . ARG A 1 416 ? -96.456 -26.530 138.842 1.00 71.56 416 ARG A O 1
ATOM 3361 N N . ALA A 1 417 ? -98.183 -25.119 139.126 1.00 71.81 417 ALA A N 1
ATOM 3362 C CA . ALA A 1 417 ? -98.918 -25.569 137.943 1.00 71.81 417 ALA A CA 1
ATOM 3363 C C . ALA A 1 417 ? -98.243 -25.090 136.644 1.00 71.81 417 ALA A C 1
ATOM 3365 O O . ALA A 1 417 ? -98.029 -25.886 135.728 1.00 71.81 417 ALA A O 1
ATOM 3366 N N . GLU A 1 418 ? -97.827 -23.822 136.596 1.00 72.19 418 GLU A N 1
ATOM 3367 C CA . GLU A 1 418 ? -97.109 -23.235 135.455 1.00 72.19 418 GLU A CA 1
ATOM 3368 C C . GLU A 1 418 ? -95.757 -23.921 135.209 1.00 72.19 418 GLU A C 1
ATOM 3370 O O . GLU A 1 418 ? -95.446 -24.292 134.074 1.00 72.19 418 GLU A O 1
ATOM 3375 N N . LEU A 1 419 ? -94.993 -24.194 136.276 1.00 74.56 419 LEU A N 1
ATOM 3376 C CA . LEU A 1 419 ? -93.726 -24.928 136.202 1.00 74.56 419 LEU A CA 1
ATOM 3377 C C . LEU A 1 419 ? -93.899 -26.322 135.571 1.00 74.56 419 LEU A C 1
ATOM 3379 O O . LEU A 1 419 ? -93.058 -26.756 134.781 1.00 74.56 419 LEU A O 1
ATOM 3383 N N . LYS A 1 420 ? -95.006 -27.017 135.876 1.00 74.12 420 LYS A N 1
ATOM 3384 C CA . LYS A 1 420 ? -95.306 -28.328 135.286 1.00 74.12 420 LYS A CA 1
ATOM 3385 C C . LYS A 1 420 ? -95.621 -28.219 133.789 1.00 74.12 420 LYS A C 1
ATOM 3387 O O . LYS A 1 420 ? -95.069 -28.988 133.007 1.00 74.12 420 LYS A O 1
ATOM 3392 N N . GLY A 1 421 ? -96.434 -27.239 133.383 1.00 76.56 421 GLY A N 1
ATOM 3393 C CA . GLY A 1 421 ? -96.756 -27.001 131.968 1.00 76.56 421 GLY A CA 1
ATOM 3394 C C . GLY A 1 421 ? -95.534 -26.616 131.122 1.00 76.56 421 GLY A C 1
ATOM 3395 O O . GLY A 1 421 ? -95.402 -27.053 129.977 1.00 76.56 421 GLY A O 1
ATOM 3396 N N . LEU A 1 422 ? -94.587 -25.863 131.692 1.00 72.56 422 LEU A N 1
ATOM 3397 C CA . LEU A 1 422 ? -93.296 -25.585 131.051 1.00 72.56 422 LEU A CA 1
ATOM 3398 C C . LEU A 1 422 ? -92.441 -26.857 130.902 1.00 72.56 422 LEU A C 1
ATOM 3400 O O . LEU A 1 422 ? -91.874 -27.083 129.834 1.00 72.56 422 LEU A O 1
ATOM 3404 N N . GLY A 1 423 ? -92.414 -27.724 131.921 1.00 73.81 423 GLY A N 1
ATOM 3405 C CA . GLY A 1 423 ? -91.709 -29.015 131.896 1.00 73.81 423 GLY A CA 1
ATOM 3406 C C . GLY A 1 423 ? -92.306 -30.083 130.964 1.00 73.81 423 GLY A C 1
ATOM 3407 O O . GLY A 1 423 ? -91.676 -31.116 130.728 1.00 73.81 423 GLY A O 1
ATOM 3408 N N . GLU A 1 424 ? -93.510 -29.858 130.434 1.00 76.81 424 GLU A N 1
ATOM 3409 C CA . GLU A 1 424 ? -94.116 -30.673 129.373 1.00 76.81 424 GLU A CA 1
ATOM 3410 C C . GLU A 1 424 ? -93.786 -30.100 127.979 1.00 76.81 424 GLU A C 1
ATOM 3412 O O . GLU A 1 424 ? -93.497 -30.864 127.057 1.00 76.81 424 GLU A O 1
ATOM 3417 N N . ARG A 1 425 ? -93.694 -28.767 127.836 1.00 75.75 425 ARG A N 1
ATOM 3418 C CA . ARG A 1 425 ? -93.248 -28.102 126.594 1.00 75.75 425 ARG A CA 1
ATOM 3419 C C . ARG A 1 425 ? -91.777 -28.355 126.258 1.00 75.75 425 ARG A C 1
ATOM 3421 O O . ARG A 1 425 ? -91.467 -28.576 125.090 1.00 75.75 425 ARG A O 1
ATOM 3428 N N . THR A 1 426 ? -90.875 -28.367 127.242 1.00 75.56 426 THR A N 1
ATOM 3429 C CA . THR A 1 426 ? -89.451 -28.670 126.991 1.00 75.56 426 THR A CA 1
ATOM 3430 C C . THR A 1 426 ? -89.259 -30.072 126.416 1.00 75.56 426 THR A C 1
ATOM 3432 O O . THR A 1 426 ? -88.552 -30.226 125.428 1.00 75.56 426 THR A O 1
ATOM 3435 N N . LYS A 1 427 ? -89.977 -31.076 126.935 1.00 80.12 427 LYS A N 1
ATOM 3436 C CA . LYS A 1 427 ? -89.928 -32.459 126.424 1.00 80.12 427 LYS A CA 1
ATOM 3437 C C . LYS A 1 427 ? -90.398 -32.587 124.972 1.00 80.12 427 LYS A C 1
ATOM 3439 O O . LYS A 1 427 ? -89.873 -33.424 124.241 1.00 80.12 427 LYS A O 1
ATOM 3444 N N . ALA A 1 428 ? -91.368 -31.773 124.551 1.00 78.62 428 ALA A N 1
ATOM 3445 C CA . ALA A 1 428 ? -91.801 -31.722 123.155 1.00 78.62 428 ALA A CA 1
ATOM 3446 C C . ALA A 1 428 ? -90.703 -31.134 122.248 1.00 78.62 428 ALA A C 1
ATOM 3448 O O . ALA A 1 428 ? -90.371 -31.729 121.224 1.00 78.62 428 ALA A O 1
ATOM 3449 N N . LEU A 1 429 ? -90.081 -30.025 122.667 1.00 77.06 429 LEU A N 1
ATOM 3450 C CA . LEU A 1 429 ? -88.974 -29.389 121.942 1.00 77.06 429 LEU A CA 1
ATOM 3451 C C . LEU A 1 429 ? -87.712 -30.269 121.892 1.00 77.06 429 LEU A C 1
ATOM 3453 O O . LEU A 1 429 ? -87.029 -30.296 120.869 1.00 77.06 429 LEU A O 1
ATOM 3457 N N . ASP A 1 430 ? -87.414 -31.032 122.947 1.00 80.00 430 ASP A N 1
ATOM 3458 C CA . ASP A 1 430 ? -86.326 -32.020 122.949 1.00 80.00 430 ASP A CA 1
ATOM 3459 C C . ASP A 1 430 ? -86.574 -33.128 121.912 1.00 80.00 430 ASP A C 1
ATOM 3461 O O . ASP A 1 430 ? -85.658 -33.498 121.174 1.00 80.00 430 ASP A O 1
ATOM 3465 N N . ALA A 1 431 ? -87.809 -33.632 121.805 1.00 80.06 431 ALA A N 1
ATOM 3466 C CA . ALA A 1 431 ? -88.180 -34.641 120.812 1.00 80.06 431 ALA A CA 1
ATOM 3467 C C . ALA A 1 431 ? -88.094 -34.103 119.369 1.00 80.06 431 ALA A C 1
ATOM 3469 O O . ALA A 1 431 ? -87.559 -34.780 118.487 1.00 80.06 431 ALA A O 1
ATOM 3470 N N . GLU A 1 432 ? -88.545 -32.870 119.133 1.00 79.12 432 GLU A N 1
ATOM 3471 C CA . GLU A 1 432 ? -88.416 -32.187 117.840 1.00 79.12 432 GLU A CA 1
ATOM 3472 C C . GLU A 1 432 ? -86.940 -31.945 117.474 1.00 79.12 432 GLU A C 1
ATOM 3474 O O . GLU A 1 432 ? -86.498 -32.279 116.372 1.00 79.12 432 GLU A O 1
ATOM 3479 N N . THR A 1 433 ? -86.130 -31.492 118.437 1.00 73.31 433 THR A N 1
ATOM 3480 C CA . THR A 1 433 ? -84.675 -31.316 118.285 1.00 73.31 433 THR A CA 1
ATOM 3481 C C . THR A 1 433 ? -83.966 -32.645 117.997 1.00 73.31 433 THR A C 1
ATOM 3483 O O . THR A 1 433 ? -83.034 -32.695 117.189 1.00 73.31 433 THR A O 1
ATOM 3486 N N . GLN A 1 434 ? -84.407 -33.746 118.612 1.00 80.19 434 GLN A N 1
ATOM 3487 C CA . GLN A 1 434 ? -83.914 -35.098 118.332 1.00 80.19 434 GLN A CA 1
ATOM 3488 C C . GLN A 1 434 ? -84.229 -35.516 116.881 1.00 80.19 434 GLN A C 1
ATOM 3490 O O . GLN A 1 434 ? -83.359 -36.070 116.205 1.00 80.19 434 GLN A O 1
ATOM 3495 N N . GLY A 1 435 ? -85.430 -35.202 116.381 1.00 81.88 435 GLY A N 1
ATOM 3496 C CA . GLY A 1 435 ? -85.835 -35.422 114.987 1.00 81.88 435 GLY A CA 1
ATOM 3497 C C . GLY A 1 435 ? -85.024 -34.592 113.985 1.00 81.88 435 GLY A C 1
ATOM 3498 O O . GLY A 1 435 ? -84.482 -35.133 113.020 1.00 81.88 435 GLY A O 1
ATOM 3499 N N . ALA A 1 436 ? -84.836 -33.298 114.252 1.00 76.19 436 ALA A N 1
ATOM 3500 C CA . ALA A 1 436 ? -83.978 -32.439 113.435 1.00 76.19 436 ALA A CA 1
ATOM 3501 C C . ALA A 1 436 ? -82.529 -32.966 113.387 1.00 76.19 436 ALA A C 1
ATOM 3503 O O . ALA A 1 436 ? -81.912 -33.023 112.321 1.00 76.19 436 ALA A O 1
ATOM 3504 N N . ARG A 1 437 ? -81.988 -33.443 114.519 1.00 80.44 437 ARG A N 1
ATOM 3505 C CA . ARG A 1 437 ? -80.644 -34.048 114.597 1.00 80.44 437 ARG A CA 1
ATOM 3506 C C . ARG A 1 437 ? -80.504 -35.340 113.783 1.00 80.44 437 ARG A C 1
ATOM 3508 O O . ARG A 1 437 ? -79.418 -35.583 113.253 1.00 80.44 437 ARG A O 1
ATOM 3515 N N . THR A 1 438 ? -81.540 -36.175 113.659 1.00 80.56 438 THR A N 1
ATOM 3516 C CA . THR A 1 438 ? -81.467 -37.385 112.813 1.00 80.56 438 THR A CA 1
ATOM 3517 C C . THR A 1 438 ? -81.586 -37.053 111.327 1.00 80.56 438 THR A C 1
ATOM 3519 O O . THR A 1 438 ? -80.817 -37.601 110.535 1.00 80.56 438 THR A O 1
ATOM 3522 N N . GLN A 1 439 ? -82.438 -36.094 110.946 1.00 82.12 439 GLN A N 1
ATOM 3523 C CA . GLN A 1 439 ? -82.491 -35.573 109.573 1.00 82.12 439 GLN A CA 1
ATOM 3524 C C . GLN A 1 439 ? -81.147 -34.968 109.142 1.00 82.12 439 GLN A C 1
ATOM 3526 O O . GLN A 1 439 ? -80.645 -35.289 108.065 1.00 82.12 439 GLN A O 1
ATOM 3531 N N . ASN A 1 440 ? -80.510 -34.173 110.008 1.00 79.75 440 ASN A N 1
ATOM 3532 C CA . ASN A 1 440 ? -79.224 -33.537 109.711 1.00 79.75 440 ASN A CA 1
ATOM 3533 C C . ASN A 1 440 ? -78.094 -34.577 109.518 1.00 79.75 440 ASN A C 1
ATOM 3535 O O . ASN A 1 440 ? -77.297 -34.471 108.588 1.00 79.75 440 ASN A O 1
ATOM 3539 N N . LYS A 1 441 ? -78.092 -35.675 110.295 1.00 83.00 441 LYS A N 1
ATOM 3540 C CA . LYS A 1 441 ? -77.207 -36.837 110.051 1.00 83.00 441 LYS A CA 1
ATOM 3541 C C . LYS A 1 441 ? -77.487 -37.538 108.712 1.00 83.00 441 LYS A C 1
ATOM 3543 O O . LYS A 1 441 ? -76.558 -38.057 108.093 1.00 83.00 441 LYS A O 1
ATOM 3548 N N . GLY A 1 442 ? -78.740 -37.556 108.257 1.00 82.88 442 GLY A N 1
ATOM 3549 C CA . GLY A 1 442 ? -79.119 -38.049 106.929 1.00 82.88 442 GLY A CA 1
ATOM 3550 C C . GLY A 1 442 ? -78.580 -37.168 105.798 1.00 82.88 442 GLY A C 1
ATOM 3551 O O . GLY A 1 442 ? -78.010 -37.686 104.838 1.00 82.88 442 GLY A O 1
ATOM 3552 N N . LEU A 1 443 ? -78.690 -35.843 105.939 1.00 80.44 443 LEU A N 1
ATOM 3553 C CA . LEU A 1 443 ? -78.140 -34.876 104.984 1.00 80.44 443 LEU A CA 1
ATOM 3554 C C . LEU A 1 443 ? -76.607 -34.924 104.938 1.00 80.44 443 LEU A C 1
ATOM 3556 O O . LEU A 1 443 ? -76.051 -35.010 103.849 1.00 80.44 443 LEU A O 1
ATOM 3560 N N . ALA A 1 444 ? -75.926 -34.988 106.086 1.00 80.94 444 ALA A N 1
ATOM 3561 C CA . ALA A 1 444 ? -74.465 -35.107 106.151 1.00 80.94 444 ALA A CA 1
ATOM 3562 C C . ALA A 1 444 ? -73.930 -36.353 105.414 1.00 80.94 444 ALA A C 1
ATOM 3564 O O . ALA A 1 444 ? -72.954 -36.264 104.673 1.00 80.94 444 ALA A O 1
ATOM 3565 N N . ARG A 1 445 ? -74.608 -37.507 105.531 1.00 83.75 445 ARG A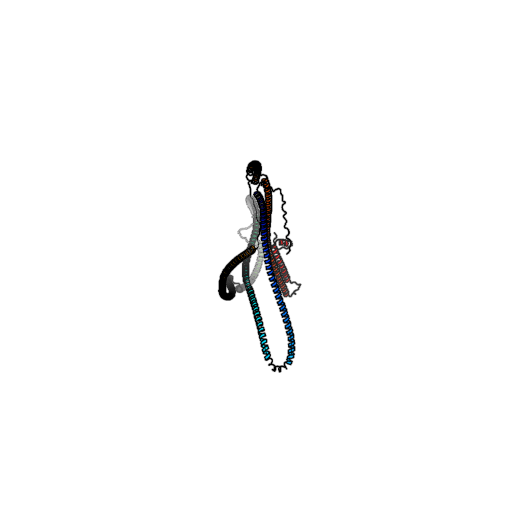 N 1
ATOM 3566 C CA . ARG A 1 445 ? -74.281 -38.710 104.736 1.00 83.75 445 ARG A CA 1
ATOM 3567 C C . ARG A 1 445 ? -74.491 -38.506 103.234 1.00 83.75 445 ARG A C 1
ATOM 3569 O O . ARG A 1 445 ? -73.764 -39.083 102.434 1.00 83.75 445 ARG A O 1
ATOM 3576 N N . LYS A 1 446 ? -75.491 -37.709 102.850 1.00 84.25 446 LYS A N 1
ATOM 3577 C CA . LYS A 1 446 ? -75.806 -37.408 101.447 1.00 84.25 446 LYS A CA 1
ATOM 3578 C C . LYS A 1 446 ? -74.810 -36.418 100.832 1.00 84.25 446 LYS A C 1
ATOM 3580 O O . LYS A 1 446 ? -74.526 -36.543 99.649 1.00 84.25 446 LYS A O 1
ATOM 3585 N N . ILE A 1 447 ? -74.267 -35.499 101.636 1.00 81.06 447 ILE A N 1
ATOM 3586 C CA . ILE A 1 447 ? -73.161 -34.599 101.273 1.00 81.06 447 ILE A CA 1
ATOM 3587 C C . ILE A 1 447 ? -71.889 -35.420 101.032 1.00 81.06 447 ILE A C 1
ATOM 3589 O O . ILE A 1 447 ? -71.402 -35.427 99.909 1.00 81.06 447 ILE A O 1
ATOM 3593 N N . ALA A 1 448 ? -71.463 -36.247 101.995 1.00 82.50 448 ALA A N 1
ATOM 3594 C CA . ALA A 1 448 ? -70.268 -37.089 101.847 1.00 82.50 448 ALA A CA 1
ATOM 3595 C C . ALA A 1 448 ? -70.305 -38.015 100.608 1.00 82.50 448 ALA A C 1
ATOM 3597 O O . ALA A 1 448 ? -69.289 -38.220 99.950 1.00 82.50 448 ALA A O 1
ATOM 3598 N N . LEU A 1 449 ? -71.485 -38.541 100.245 1.00 85.94 449 LEU A N 1
ATOM 3599 C CA . LEU A 1 449 ? -71.674 -39.346 99.027 1.00 85.94 449 LEU A CA 1
ATOM 3600 C C . LEU A 1 449 ? -71.557 -38.521 97.726 1.00 85.94 449 LEU A C 1
ATOM 3602 O O . LEU A 1 449 ? -71.266 -39.075 96.666 1.00 85.94 449 LEU A O 1
ATOM 3606 N N . MET A 1 450 ? -71.820 -37.213 97.778 1.00 81.94 450 MET A N 1
ATOM 3607 C CA . MET A 1 450 ? -71.586 -36.300 96.656 1.00 81.94 450 MET A CA 1
ATOM 3608 C C . MET A 1 450 ? -70.128 -35.846 96.610 1.00 81.94 450 MET A C 1
ATOM 3610 O O . MET A 1 450 ? -69.567 -35.815 95.521 1.00 81.94 450 MET A O 1
ATOM 3614 N N . ASP A 1 451 ? -69.483 -35.609 97.753 1.00 83.88 451 ASP A N 1
ATOM 3615 C CA . ASP A 1 451 ? -68.050 -35.293 97.820 1.00 83.88 451 ASP A CA 1
ATOM 3616 C C . ASP A 1 451 ? -67.203 -36.442 97.239 1.00 83.88 451 ASP A C 1
ATOM 3618 O O . ASP A 1 451 ? -66.323 -36.214 96.412 1.00 83.88 451 ASP A O 1
ATOM 3622 N N . GLU A 1 452 ? -67.537 -37.699 97.563 1.00 85.19 452 GLU A N 1
ATOM 3623 C CA . GLU A 1 452 ? -66.907 -38.893 96.974 1.00 85.19 452 GLU A CA 1
ATOM 3624 C C . GLU A 1 452 ? -67.092 -38.964 95.442 1.00 85.19 452 GLU A C 1
ATOM 3626 O O . GLU A 1 452 ? -66.207 -39.420 94.715 1.00 85.19 452 GLU A O 1
ATOM 3631 N N . ARG A 1 453 ? -68.235 -38.488 94.927 1.00 83.44 453 ARG A N 1
ATOM 3632 C CA . ARG A 1 453 ? -68.496 -38.397 93.481 1.00 83.44 453 ARG A CA 1
ATOM 3633 C C . ARG A 1 453 ? -67.724 -37.256 92.828 1.00 83.44 453 ARG A C 1
ATOM 3635 O O . ARG A 1 453 ? -67.225 -37.455 91.727 1.00 83.44 453 ARG A O 1
ATOM 3642 N N . VAL A 1 454 ? -67.600 -36.106 93.490 1.00 83.81 454 VAL A N 1
ATOM 3643 C CA . VAL A 1 454 ? -66.810 -34.964 93.006 1.00 83.81 454 VAL A CA 1
ATOM 3644 C C . VAL A 1 454 ? -65.327 -35.328 92.950 1.00 83.81 454 VAL A C 1
ATOM 3646 O O . VAL A 1 454 ? -64.694 -35.057 91.936 1.00 83.81 454 VAL A O 1
ATOM 3649 N N . LEU A 1 455 ? -64.793 -36.023 93.961 1.00 83.00 455 LEU A N 1
ATOM 3650 C CA . LEU A 1 455 ? -63.419 -36.541 93.944 1.00 83.00 455 LEU A CA 1
ATOM 3651 C C . LEU A 1 455 ? -63.195 -37.503 92.770 1.00 83.00 455 LEU A C 1
ATOM 3653 O O . LEU A 1 455 ? -62.276 -37.300 91.984 1.00 83.00 455 LEU A O 1
ATOM 3657 N N . LYS A 1 456 ? -64.088 -38.479 92.562 1.00 83.88 456 LYS A N 1
ATOM 3658 C CA . LYS A 1 456 ? -64.009 -39.393 91.406 1.00 83.88 456 LYS A CA 1
ATOM 3659 C C . LYS A 1 456 ? -64.150 -38.671 90.063 1.00 83.88 456 LYS A C 1
ATOM 3661 O O . LYS A 1 456 ? -63.495 -39.046 89.095 1.00 83.88 456 LYS A O 1
ATOM 3666 N N . GLN A 1 457 ? -64.960 -37.615 89.990 1.00 79.31 457 GLN A N 1
ATOM 3667 C CA . GLN A 1 457 ? -65.047 -36.766 88.800 1.00 79.31 457 GLN A CA 1
ATOM 3668 C C . GLN A 1 457 ? -63.746 -35.986 88.566 1.00 79.31 457 GLN A C 1
ATOM 3670 O O . GLN A 1 457 ? -63.270 -35.957 87.433 1.00 79.31 457 GLN A O 1
ATOM 3675 N N . GLN A 1 458 ? -63.124 -35.439 89.614 1.00 79.06 458 GLN A N 1
ATOM 3676 C CA . GLN A 1 458 ? -61.812 -34.785 89.546 1.00 79.06 458 GLN A CA 1
ATOM 3677 C C . GLN A 1 458 ? -60.703 -35.759 89.125 1.00 79.06 458 GLN A C 1
ATOM 3679 O O . GLN A 1 458 ? -59.897 -35.402 88.274 1.00 79.06 458 GLN A O 1
ATOM 3684 N N . GLU A 1 459 ? -60.697 -37.000 89.622 1.00 83.31 459 GLU A N 1
ATOM 3685 C CA . GLU A 1 459 ? -59.784 -38.060 89.165 1.00 83.31 459 GLU A CA 1
ATOM 3686 C C . GLU A 1 459 ? -59.974 -38.366 87.669 1.00 83.31 459 GLU A C 1
ATOM 3688 O O . GLU A 1 459 ? -58.996 -38.433 86.920 1.00 83.31 459 GLU A O 1
ATOM 3693 N N . THR A 1 460 ? -61.223 -38.495 87.196 1.00 84.44 460 THR A N 1
ATOM 3694 C CA . THR A 1 460 ? -61.489 -38.708 85.761 1.00 84.44 460 THR A CA 1
ATOM 3695 C C . THR A 1 460 ? -61.141 -37.498 84.896 1.00 84.44 460 THR A C 1
ATOM 3697 O O . THR A 1 460 ? -60.683 -37.691 83.772 1.00 84.44 460 THR A O 1
ATOM 3700 N N . LEU A 1 461 ? -61.296 -36.272 85.410 1.00 82.69 461 LEU A N 1
ATOM 3701 C CA . LEU A 1 461 ? -60.870 -35.046 84.731 1.00 82.69 461 LEU A CA 1
ATOM 3702 C C . LEU A 1 461 ? -59.346 -34.979 84.640 1.00 82.69 461 LEU A C 1
ATOM 3704 O O . LEU A 1 461 ? -58.835 -34.850 83.537 1.00 82.69 461 LEU A O 1
ATOM 3708 N N . TYR A 1 462 ? -58.614 -35.205 85.735 1.00 87.75 462 TYR A N 1
ATOM 3709 C CA . TYR A 1 462 ? -57.146 -35.273 85.722 1.00 87.75 462 TYR A CA 1
ATOM 3710 C C . TYR A 1 462 ? -56.621 -36.340 84.753 1.00 87.75 462 TYR A C 1
ATOM 3712 O O . TYR A 1 462 ? -55.631 -36.126 84.053 1.00 87.75 462 TYR A O 1
ATOM 3720 N N . HIS A 1 463 ? -57.287 -37.498 84.682 1.00 86.56 463 HIS A N 1
ATOM 3721 C CA . HIS A 1 463 ? -56.914 -38.544 83.734 1.00 86.56 463 HIS A CA 1
ATOM 3722 C C . HIS A 1 463 ? -57.221 -38.147 82.281 1.00 86.56 463 HIS A C 1
ATOM 3724 O O . HIS A 1 463 ? -56.399 -38.398 81.399 1.00 86.56 463 HIS A O 1
ATOM 3730 N N . ALA A 1 464 ? -58.356 -37.490 82.025 1.00 80.06 464 ALA A N 1
ATOM 3731 C CA . ALA A 1 464 ? -58.702 -36.958 80.709 1.00 80.06 464 ALA A CA 1
ATOM 3732 C C . ALA A 1 464 ? -57.752 -35.827 80.278 1.00 80.06 464 ALA A C 1
ATOM 3734 O O . ALA A 1 464 ? -57.247 -35.863 79.163 1.00 80.06 464 ALA A O 1
ATOM 3735 N N . GLU A 1 465 ? -57.433 -34.880 81.160 1.00 82.62 465 GLU A N 1
ATOM 3736 C CA . GLU A 1 465 ? -56.468 -33.796 80.940 1.00 82.62 465 GLU A CA 1
ATOM 3737 C C . GLU A 1 465 ? -55.063 -34.344 80.660 1.00 82.62 465 GLU A C 1
ATOM 3739 O O . GLU A 1 465 ? -54.407 -33.911 79.714 1.00 82.62 465 GLU A O 1
ATOM 3744 N N . PHE A 1 466 ? -54.614 -35.363 81.400 1.00 86.31 466 PHE A N 1
ATOM 3745 C CA . PHE A 1 466 ? -53.346 -36.038 81.122 1.00 86.31 466 PHE A CA 1
ATOM 3746 C C . PHE A 1 466 ? -53.360 -36.781 79.774 1.00 86.31 466 PHE A C 1
ATOM 3748 O O . PHE A 1 466 ? -52.361 -36.768 79.050 1.00 86.31 466 PHE A O 1
ATOM 3755 N N . GLN A 1 467 ? -54.476 -37.412 79.389 1.00 85.44 467 GLN A N 1
ATOM 3756 C CA . GLN A 1 467 ? -54.621 -37.996 78.051 1.00 85.44 467 GLN A CA 1
ATOM 3757 C C . GLN A 1 467 ? -54.627 -36.916 76.958 1.00 85.44 467 GLN A C 1
ATOM 3759 O O . GLN A 1 467 ? -53.943 -37.089 75.951 1.00 85.44 467 GLN A O 1
ATOM 3764 N N . ILE A 1 468 ? -55.315 -35.790 77.174 1.00 80.56 468 ILE A N 1
ATOM 3765 C CA . ILE A 1 468 ? -55.345 -34.631 76.273 1.00 80.56 468 ILE A CA 1
ATOM 3766 C C . ILE A 1 468 ? -53.933 -34.074 76.089 1.00 80.56 468 ILE A C 1
ATOM 3768 O O . ILE A 1 468 ? -53.471 -34.045 74.957 1.00 80.56 468 ILE A O 1
ATOM 3772 N N . GLN A 1 469 ? -53.178 -33.790 77.154 1.00 80.38 469 GLN A N 1
ATOM 3773 C CA . GLN A 1 469 ? -51.788 -33.316 77.048 1.00 80.38 469 GLN A CA 1
ATOM 3774 C C . GLN A 1 469 ? -50.868 -34.299 76.303 1.00 80.38 469 GLN A C 1
ATOM 3776 O O . GLN A 1 469 ? -49.954 -33.892 75.581 1.00 80.38 469 GLN A O 1
ATOM 3781 N N . ASN A 1 470 ? -51.090 -35.611 76.439 1.00 81.56 470 ASN A N 1
ATOM 3782 C CA . ASN A 1 470 ? -50.344 -36.615 75.676 1.00 81.56 470 ASN A CA 1
ATOM 3783 C C . ASN A 1 470 ? -50.784 -36.694 74.204 1.00 81.56 470 ASN A C 1
ATOM 3785 O O . ASN A 1 470 ? -49.947 -36.952 73.335 1.00 81.56 470 ASN A O 1
ATOM 3789 N N . LEU A 1 471 ? -52.060 -36.448 73.902 1.00 79.12 471 LEU A N 1
ATOM 3790 C CA . LEU A 1 471 ? -52.564 -36.322 72.535 1.00 79.12 471 LEU A CA 1
ATOM 3791 C C . LEU A 1 471 ? -52.076 -35.022 71.889 1.00 79.12 471 LEU A C 1
ATOM 3793 O O . LEU A 1 471 ? -51.547 -35.085 70.788 1.00 79.12 471 LEU A O 1
ATOM 3797 N N . GLU A 1 472 ? -52.112 -33.886 72.581 1.00 74.75 472 GLU A N 1
ATOM 3798 C CA . GLU A 1 472 ? -51.524 -32.608 72.162 1.00 74.75 472 GLU A CA 1
ATOM 3799 C C . GLU A 1 472 ? -50.025 -32.759 71.871 1.00 74.75 472 GLU A C 1
ATOM 3801 O O . GLU A 1 472 ? -49.569 -32.388 70.795 1.00 74.75 472 GLU A O 1
ATOM 3806 N N . ARG A 1 473 ? -49.254 -33.425 72.744 1.00 73.12 473 ARG A N 1
ATOM 3807 C CA . ARG A 1 473 ? -47.829 -33.746 72.503 1.00 73.12 473 ARG A CA 1
ATOM 3808 C C . ARG A 1 473 ? -47.577 -34.719 71.342 1.00 73.12 473 ARG A C 1
ATOM 3810 O O . ARG A 1 473 ? -46.433 -34.828 70.886 1.00 73.12 473 ARG A O 1
ATOM 3817 N N . ARG A 1 474 ? -48.597 -35.445 70.872 1.00 77.12 474 ARG A N 1
ATOM 3818 C CA . ARG A 1 474 ? -48.541 -36.289 69.662 1.00 77.12 474 ARG A CA 1
ATOM 3819 C C . ARG A 1 474 ? -49.005 -35.532 68.418 1.00 77.12 474 ARG A C 1
ATOM 3821 O O . ARG A 1 474 ? -48.377 -35.682 67.377 1.00 77.12 474 ARG A O 1
ATOM 3828 N N . VAL A 1 475 ? -50.035 -34.696 68.531 1.00 75.19 475 VAL A N 1
ATOM 3829 C CA . VAL A 1 475 ? -50.556 -33.823 67.469 1.00 75.19 475 VAL A CA 1
ATOM 3830 C C . VAL A 1 475 ? -49.546 -32.732 67.128 1.00 75.19 475 VAL A C 1
ATOM 3832 O O . VAL A 1 475 ? -49.275 -32.530 65.953 1.00 75.19 475 VAL A O 1
ATOM 3835 N N . ALA A 1 476 ? -48.898 -32.115 68.118 1.00 68.94 476 ALA A N 1
ATOM 3836 C CA . ALA A 1 476 ? -47.800 -31.171 67.912 1.00 68.94 476 ALA A CA 1
ATOM 3837 C C . ALA A 1 476 ? -46.649 -31.817 67.120 1.00 68.94 476 ALA A C 1
ATOM 3839 O O . ALA A 1 476 ? -46.214 -31.268 66.111 1.00 68.94 476 ALA A O 1
ATOM 3840 N N . ARG A 1 477 ? -46.227 -33.035 67.499 1.00 70.88 477 ARG A N 1
ATOM 3841 C CA . ARG A 1 477 ? -45.201 -33.791 66.757 1.00 70.88 477 ARG A CA 1
ATOM 3842 C C . ARG A 1 477 ? -45.643 -34.201 65.352 1.00 70.88 477 ARG A C 1
ATOM 3844 O O . ARG A 1 477 ? -44.834 -34.131 64.431 1.00 70.88 477 ARG A O 1
ATOM 3851 N N . ALA A 1 478 ? -46.905 -34.588 65.166 1.00 70.25 478 ALA A N 1
ATOM 3852 C CA . ALA A 1 478 ? -47.468 -34.887 63.847 1.00 70.25 478 ALA A CA 1
ATOM 3853 C C . ALA A 1 478 ? -47.587 -33.631 62.960 1.00 70.25 478 ALA A C 1
ATOM 3855 O O . ALA A 1 478 ? -47.359 -33.709 61.758 1.00 70.25 478 ALA A O 1
ATOM 3856 N N . GLY A 1 479 ? -47.871 -32.471 63.560 1.00 66.19 479 GLY A N 1
ATOM 3857 C CA . GLY A 1 479 ? -47.881 -31.147 62.932 1.00 66.19 479 GLY A CA 1
ATOM 3858 C C . GLY A 1 479 ? -46.498 -30.503 62.773 1.00 66.19 479 GLY A C 1
ATOM 3859 O O . GLY A 1 479 ? -46.416 -29.338 62.400 1.00 66.19 479 GLY A O 1
ATOM 3860 N N . GLY A 1 480 ? -45.412 -31.234 63.049 1.00 65.31 480 GLY A N 1
ATOM 3861 C CA . GLY A 1 480 ? -44.035 -30.806 62.783 1.00 65.31 480 GLY A CA 1
ATOM 3862 C C . GLY A 1 480 ? -43.275 -30.179 63.958 1.00 65.31 480 GLY A C 1
ATOM 3863 O O . GLY A 1 480 ? -42.059 -30.024 63.850 1.00 65.31 480 GLY A O 1
ATOM 3864 N N . ALA A 1 481 ? -43.921 -29.885 65.090 1.00 59.81 481 ALA A N 1
ATOM 3865 C CA . ALA A 1 481 ? -43.247 -29.362 66.279 1.00 59.81 481 ALA A CA 1
ATOM 3866 C C . ALA A 1 481 ? -42.447 -30.472 66.988 1.00 59.81 481 ALA A C 1
ATOM 3868 O O . ALA A 1 481 ? -43.007 -31.353 67.648 1.00 59.81 481 ALA A O 1
ATOM 3869 N N . ARG A 1 482 ? -41.122 -30.432 66.830 1.00 65.88 482 ARG A N 1
ATOM 3870 C CA . ARG A 1 482 ? -40.150 -31.319 67.493 1.00 65.88 482 ARG A CA 1
ATOM 3871 C C . ARG A 1 482 ? -39.560 -30.634 68.727 1.00 65.88 482 ARG A C 1
ATOM 3873 O O . ARG A 1 482 ? -39.708 -29.426 68.888 1.00 65.88 482 ARG A O 1
ATOM 3880 N N . SER A 1 483 ? -38.912 -31.397 69.606 1.00 71.00 483 SER A N 1
ATOM 3881 C CA . SER A 1 483 ? -38.200 -30.816 70.756 1.00 71.00 483 SER A CA 1
ATOM 3882 C C . SER A 1 483 ? -37.054 -29.921 70.273 1.00 71.00 483 SER A C 1
ATOM 3884 O O . SER A 1 483 ? -36.400 -30.282 69.300 1.00 71.00 483 SER A O 1
ATOM 3886 N N . ASP A 1 484 ? -36.753 -28.807 70.946 1.00 72.38 484 ASP A N 1
ATOM 3887 C CA . ASP A 1 484 ? -35.695 -27.866 70.526 1.00 72.38 484 ASP A CA 1
ATOM 3888 C C . ASP A 1 484 ? -34.335 -28.546 70.295 1.00 72.38 484 ASP A C 1
ATOM 3890 O O . ASP A 1 484 ? -33.587 -28.163 69.398 1.00 72.38 484 ASP A O 1
ATOM 3894 N N . GLU A 1 485 ? -34.041 -29.603 71.055 1.00 77.44 485 GLU A N 1
ATOM 3895 C CA . GLU A 1 485 ? -32.826 -30.407 70.903 1.00 77.44 485 GLU A CA 1
ATOM 3896 C C . GLU A 1 485 ? -32.860 -31.287 69.637 1.00 77.44 485 GLU A C 1
ATOM 3898 O O . GLU A 1 485 ? -31.888 -31.339 68.886 1.00 77.44 485 GLU A O 1
ATOM 3903 N N . GLU A 1 486 ? -34.006 -31.910 69.328 1.00 76.69 486 GLU A N 1
ATOM 3904 C CA . GLU A 1 486 ? -34.214 -32.616 68.054 1.00 76.69 486 GLU A CA 1
ATOM 3905 C C . GLU A 1 486 ? -34.119 -31.628 66.883 1.00 76.69 486 GLU A C 1
ATOM 3907 O O . GLU A 1 486 ? -33.456 -31.911 65.888 1.00 76.69 486 GLU A O 1
ATOM 3912 N N . THR A 1 487 ? -34.743 -30.455 67.013 1.00 78.50 487 THR A N 1
ATOM 3913 C CA . THR A 1 487 ? -34.743 -29.387 66.009 1.00 78.50 487 THR A CA 1
ATOM 3914 C C . THR A 1 487 ? -33.329 -28.859 65.766 1.00 78.50 487 THR A C 1
ATOM 3916 O O . THR A 1 487 ? -32.939 -28.719 64.612 1.00 78.50 487 THR A O 1
ATOM 3919 N N . ARG A 1 488 ? -32.512 -28.663 66.811 1.00 81.31 488 ARG A N 1
ATOM 3920 C CA . ARG A 1 488 ? -31.084 -28.313 66.691 1.00 81.31 488 ARG A CA 1
ATOM 3921 C C . ARG A 1 488 ? -30.265 -29.392 65.994 1.00 81.31 488 ARG A C 1
ATOM 3923 O O . ARG A 1 488 ? -29.512 -29.069 65.081 1.00 81.31 488 ARG A O 1
ATOM 3930 N N . VAL A 1 489 ? -30.412 -30.658 66.388 1.00 86.25 489 VAL A N 1
ATOM 3931 C CA . VAL A 1 489 ? -29.684 -31.780 65.764 1.00 86.25 489 VAL A CA 1
ATOM 3932 C C . VAL A 1 489 ? -30.071 -31.935 64.291 1.00 86.25 489 VAL A C 1
ATOM 3934 O O . VAL A 1 489 ? -29.211 -32.183 63.447 1.00 86.25 489 VAL A O 1
ATOM 3937 N N . LEU A 1 490 ? -31.350 -31.750 63.960 1.00 82.50 490 LEU A N 1
ATOM 3938 C CA . LEU A 1 490 ? -31.840 -31.777 62.583 1.00 82.50 490 LEU A CA 1
ATOM 3939 C C . LEU A 1 490 ? -31.359 -30.565 61.786 1.00 82.50 490 LEU A C 1
ATOM 3941 O O . LEU A 1 490 ? -30.911 -30.755 60.662 1.00 82.50 490 LEU A O 1
ATOM 3945 N N . GLN A 1 491 ? -31.380 -29.361 62.361 1.00 85.50 491 GLN A N 1
ATOM 3946 C CA . GLN A 1 491 ? -30.887 -28.153 61.701 1.00 85.50 491 GLN A CA 1
ATOM 3947 C C . GLN A 1 491 ? -29.384 -28.253 61.430 1.00 85.50 491 GLN A C 1
ATOM 3949 O O . GLN A 1 491 ? -28.981 -28.128 60.284 1.00 85.50 491 GLN A O 1
ATOM 3954 N N . ALA A 1 492 ? -28.568 -28.630 62.419 1.00 87.00 492 ALA A N 1
ATOM 3955 C CA . ALA A 1 492 ? -27.134 -28.853 62.224 1.00 87.00 492 ALA A CA 1
ATOM 3956 C C . ALA A 1 492 ? -26.841 -29.933 61.162 1.00 87.00 492 ALA A C 1
ATOM 3958 O O . ALA A 1 492 ? -25.872 -29.831 60.409 1.00 87.00 492 ALA A O 1
ATOM 3959 N N . LYS A 1 493 ? -27.695 -30.962 61.057 1.00 91.12 493 LYS A N 1
ATOM 3960 C CA . LYS A 1 493 ? -27.579 -31.998 60.022 1.00 91.12 493 LYS A CA 1
ATOM 3961 C C . LYS A 1 493 ? -28.048 -31.517 58.644 1.00 91.12 493 LYS A C 1
ATOM 3963 O O . LYS A 1 493 ? -27.457 -31.923 57.650 1.00 91.12 493 LYS A O 1
ATOM 3968 N N . ILE A 1 494 ? -29.050 -30.639 58.576 1.00 87.62 494 ILE A N 1
ATOM 3969 C CA . ILE A 1 494 ? -29.451 -29.924 57.356 1.00 87.62 494 ILE A CA 1
ATOM 3970 C C . ILE A 1 494 ? -28.322 -28.993 56.911 1.00 87.62 494 ILE A C 1
ATOM 3972 O O . ILE A 1 494 ? -27.956 -29.027 55.745 1.00 87.62 494 ILE A O 1
ATOM 3976 N N . ASP A 1 495 ? -27.722 -28.227 57.818 1.00 91.25 495 ASP A N 1
ATOM 3977 C CA . ASP A 1 495 ? -26.650 -27.277 57.518 1.00 91.25 495 ASP A CA 1
ATOM 3978 C C . ASP A 1 495 ? -25.382 -28.004 57.032 1.00 91.25 495 ASP A C 1
ATOM 3980 O O . ASP A 1 495 ? -24.766 -27.582 56.055 1.00 91.25 495 ASP A O 1
ATOM 3984 N N . ALA A 1 496 ? -25.040 -29.153 57.629 1.00 90.06 496 ALA A N 1
ATOM 3985 C CA . ALA A 1 496 ? -23.957 -30.018 57.152 1.00 90.06 496 ALA A CA 1
ATOM 3986 C C . ALA A 1 496 ? -24.257 -30.650 55.775 1.00 90.06 496 ALA A C 1
ATOM 3988 O O . ALA A 1 496 ? -23.385 -30.680 54.901 1.00 90.06 496 ALA A O 1
ATOM 3989 N N . LEU A 1 497 ? -25.491 -31.122 55.549 1.00 90.38 497 LEU A N 1
ATOM 3990 C CA . LEU A 1 497 ? -25.932 -31.618 54.238 1.00 90.38 497 LEU A CA 1
ATOM 3991 C C . LEU A 1 497 ? -25.988 -30.499 53.185 1.00 90.38 497 LEU A C 1
ATOM 3993 O O . LEU A 1 497 ? -25.712 -30.750 52.018 1.00 90.38 497 LEU A O 1
ATOM 3997 N N . GLN A 1 498 ? -26.280 -29.259 53.579 1.00 90.69 498 GLN A N 1
ATOM 3998 C CA . GLN A 1 498 ? -26.191 -28.096 52.700 1.00 90.69 498 GLN A CA 1
ATOM 3999 C C . GLN A 1 498 ? -24.744 -27.690 52.414 1.00 90.69 498 GLN A C 1
ATOM 4001 O O . GLN A 1 498 ? -24.471 -27.310 51.282 1.00 90.69 498 GLN A O 1
ATOM 4006 N N . SER A 1 499 ? -23.820 -27.762 53.381 1.00 92.81 499 SER A N 1
ATOM 4007 C CA . SER A 1 499 ? -22.392 -27.504 53.130 1.00 92.81 499 SER A CA 1
ATOM 4008 C C . SER A 1 499 ? -21.859 -28.499 52.105 1.00 92.81 499 SER A C 1
ATOM 4010 O O . SER A 1 499 ? -21.448 -28.103 51.020 1.00 92.81 499 SER A O 1
ATOM 4012 N N . THR A 1 500 ? -22.025 -29.795 52.377 1.00 92.62 500 THR A N 1
ATOM 4013 C CA . THR A 1 500 ? -21.610 -30.863 51.456 1.00 92.62 500 THR A CA 1
ATOM 4014 C C . THR A 1 500 ? -22.326 -30.813 50.103 1.00 92.62 500 THR A C 1
ATOM 4016 O O . THR A 1 500 ? -21.701 -31.101 49.086 1.00 92.62 500 THR A O 1
ATOM 4019 N N . LEU A 1 501 ? -23.592 -30.382 50.031 1.00 91.44 501 LEU A N 1
ATOM 4020 C CA . LEU A 1 501 ? -24.257 -30.128 48.748 1.00 91.44 501 LEU A CA 1
ATOM 4021 C C . LEU A 1 501 ? -23.629 -28.941 47.999 1.00 91.44 501 LEU A C 1
ATOM 4023 O O . LEU A 1 501 ? -23.374 -29.062 46.806 1.00 91.44 501 LEU A O 1
ATOM 4027 N N . ARG A 1 502 ? -23.341 -27.818 48.674 1.00 92.38 502 ARG A N 1
ATOM 4028 C CA . ARG A 1 502 ? -22.662 -26.654 48.067 1.00 92.38 502 ARG A CA 1
ATOM 4029 C C . ARG A 1 502 ? -21.252 -27.012 47.594 1.00 92.38 502 ARG A C 1
ATOM 4031 O O . ARG A 1 502 ? -20.861 -26.584 46.518 1.00 92.38 502 ARG A O 1
ATOM 4038 N N . GLU A 1 503 ? -20.522 -27.819 48.362 1.00 92.81 503 GLU A N 1
ATOM 4039 C CA . GLU A 1 503 ? -19.204 -28.355 47.999 1.00 92.81 503 GLU A CA 1
ATOM 4040 C C . GLU A 1 503 ? -19.294 -29.215 46.728 1.00 92.81 503 GLU A C 1
ATOM 4042 O O . GLU A 1 503 ? -18.565 -28.961 45.773 1.00 92.81 503 GLU A O 1
ATOM 4047 N N . ARG A 1 504 ? -20.236 -30.170 46.656 1.00 92.19 504 ARG A N 1
ATOM 4048 C CA . ARG A 1 504 ? -20.427 -31.010 45.456 1.00 92.19 504 ARG A CA 1
ATOM 4049 C C . ARG A 1 504 ? -20.956 -30.242 44.244 1.00 92.19 504 ARG A C 1
ATOM 4051 O O . ARG A 1 504 ? -20.596 -30.594 43.126 1.00 92.19 504 ARG A O 1
ATOM 4058 N N . VAL A 1 505 ? -21.761 -29.196 44.438 1.00 93.31 505 VAL A N 1
ATOM 4059 C CA . VAL A 1 505 ? -22.167 -28.282 43.355 1.00 93.31 505 VAL A CA 1
ATOM 4060 C C . VAL A 1 505 ? -20.966 -27.470 42.864 1.00 93.31 505 VAL A C 1
ATOM 4062 O O . VAL A 1 505 ? -20.730 -27.421 41.665 1.00 93.31 505 VAL A O 1
ATOM 4065 N N . ALA A 1 506 ? -20.133 -26.926 43.755 1.00 91.94 506 ALA A N 1
ATOM 4066 C CA . ALA A 1 506 ? -18.926 -26.197 43.359 1.00 91.94 506 ALA A CA 1
ATOM 4067 C C . ALA A 1 506 ? -17.894 -27.090 42.638 1.00 91.94 506 ALA A C 1
ATOM 4069 O O . ALA A 1 506 ? -17.296 -26.660 41.654 1.00 91.94 506 ALA A O 1
ATOM 4070 N N . GLU A 1 507 ? -17.707 -28.340 43.080 1.00 92.31 507 GLU A N 1
ATOM 4071 C CA . GLU A 1 507 ? -16.904 -29.340 42.360 1.00 92.31 507 GLU A CA 1
ATOM 4072 C C . GLU A 1 507 ? -17.490 -29.658 40.976 1.00 92.31 507 GLU A C 1
ATOM 4074 O O . GLU A 1 507 ? -16.753 -29.693 39.991 1.00 92.31 507 GLU A O 1
ATOM 4079 N N . HIS A 1 508 ? -18.806 -29.881 40.889 1.00 93.19 508 HIS A N 1
ATOM 4080 C CA . HIS A 1 508 ? -19.510 -30.139 39.633 1.00 93.19 508 HIS A CA 1
ATOM 4081 C C . HIS A 1 508 ? -19.350 -28.974 38.652 1.00 93.19 508 HIS A C 1
ATOM 4083 O O . HIS A 1 508 ? -18.959 -29.186 37.507 1.00 93.19 508 HIS A O 1
ATOM 4089 N N . ASP A 1 509 ? -19.583 -27.744 39.100 1.00 92.88 509 ASP A N 1
ATOM 4090 C CA . ASP A 1 509 ? -19.537 -26.556 38.251 1.00 92.88 509 ASP A CA 1
ATOM 4091 C C . ASP A 1 509 ? -18.097 -26.244 37.806 1.00 92.88 509 ASP A C 1
ATOM 4093 O O . ASP A 1 509 ? -17.871 -25.851 36.660 1.00 92.88 509 ASP A O 1
ATOM 4097 N N . ALA A 1 510 ? -17.100 -26.516 38.659 1.00 92.56 510 ALA A N 1
ATOM 4098 C CA . ALA A 1 510 ? -15.688 -26.470 38.282 1.00 92.56 510 ALA A CA 1
ATOM 4099 C C . ALA A 1 510 ? -15.318 -27.552 37.250 1.00 92.56 510 ALA A C 1
ATOM 4101 O O . ALA A 1 510 ? -14.561 -27.274 36.316 1.00 92.56 510 ALA A O 1
ATOM 4102 N N . LEU A 1 511 ? -15.866 -28.768 37.372 1.00 92.31 511 LEU A N 1
ATOM 4103 C CA . LEU A 1 511 ? -15.686 -29.832 36.380 1.00 92.31 511 LEU A CA 1
ATOM 4104 C C . LEU A 1 511 ? -16.359 -29.482 35.048 1.00 92.31 511 LEU A C 1
ATOM 4106 O O . LEU A 1 511 ? -15.715 -29.635 34.016 1.00 92.31 511 LEU A O 1
ATOM 4110 N N . VAL A 1 512 ? -17.582 -28.942 35.057 1.00 94.56 512 VAL A N 1
ATOM 4111 C CA . VAL A 1 512 ? -18.299 -28.478 33.854 1.00 94.56 512 VAL A CA 1
ATOM 4112 C C . VAL A 1 512 ? -17.552 -27.333 33.164 1.00 94.56 512 VAL A C 1
ATOM 4114 O O . VAL A 1 512 ? -17.396 -27.346 31.943 1.00 94.56 512 VAL A O 1
ATOM 4117 N N . ALA A 1 513 ? -17.024 -26.368 33.924 1.00 92.12 513 ALA A N 1
ATOM 4118 C CA . ALA A 1 513 ? -16.178 -25.308 33.376 1.00 92.12 513 ALA A CA 1
ATOM 4119 C C . ALA A 1 513 ? -14.866 -25.861 32.783 1.00 92.12 513 ALA A C 1
ATOM 4121 O O . ALA A 1 513 ? -14.412 -25.387 31.741 1.00 92.12 513 ALA A O 1
ATOM 4122 N N . SER A 1 514 ? -14.273 -26.880 33.412 1.00 90.62 514 SER A N 1
ATOM 4123 C CA . SER A 1 514 ? -13.058 -27.548 32.931 1.00 90.62 514 SER A CA 1
ATOM 4124 C C . SER A 1 514 ? -13.301 -28.359 31.652 1.00 90.62 514 SER A C 1
ATOM 4126 O O . SER A 1 514 ? -12.544 -28.222 30.690 1.00 90.62 514 SER A O 1
ATOM 4128 N N . THR A 1 515 ? -14.383 -29.145 31.582 1.00 93.31 515 THR A N 1
ATOM 4129 C CA . THR A 1 515 ? -14.741 -29.897 30.369 1.00 93.31 515 THR A CA 1
ATOM 4130 C C . THR A 1 515 ? -15.098 -28.961 29.226 1.00 93.31 515 THR A C 1
ATOM 4132 O O . THR A 1 515 ? -14.613 -29.169 28.120 1.00 93.31 515 THR A O 1
ATOM 4135 N N . ARG A 1 516 ? -15.853 -27.886 29.492 1.00 93.56 516 ARG A N 1
ATOM 4136 C CA . ARG A 1 516 ? -16.186 -26.887 28.471 1.00 93.56 516 ARG A CA 1
ATOM 4137 C C . ARG A 1 516 ? -14.932 -26.210 27.904 1.00 93.56 516 ARG A C 1
ATOM 4139 O O . ARG A 1 516 ? -14.805 -26.119 26.688 1.00 93.56 516 ARG A O 1
ATOM 4146 N N . ARG A 1 517 ? -13.977 -25.807 28.752 1.00 93.56 517 ARG A N 1
ATOM 4147 C CA . ARG A 1 517 ? -12.679 -25.277 28.288 1.00 93.56 517 ARG A CA 1
ATOM 4148 C C . ARG A 1 517 ? -11.919 -26.298 27.442 1.00 93.56 517 ARG A C 1
ATOM 4150 O O . ARG A 1 517 ? -11.419 -25.946 26.383 1.00 93.56 517 ARG A O 1
ATOM 4157 N N . ALA A 1 518 ? -11.887 -27.565 27.859 1.00 91.56 518 ALA A N 1
ATOM 4158 C CA . ALA A 1 518 ? -11.247 -28.630 27.088 1.00 91.56 518 ALA A CA 1
ATOM 4159 C C . ALA A 1 518 ? -11.939 -28.892 25.732 1.00 91.56 518 ALA A C 1
ATOM 4161 O O . ALA A 1 518 ? -11.265 -29.245 24.765 1.00 91.56 518 ALA A O 1
ATOM 4162 N N . GLU A 1 519 ? -13.257 -28.704 25.628 1.00 93.38 519 GLU A N 1
ATOM 4163 C CA . GLU A 1 519 ? -14.004 -28.770 24.364 1.00 93.38 519 GLU A CA 1
ATOM 4164 C C . GLU A 1 519 ? -13.719 -27.561 23.459 1.00 93.38 519 GLU A C 1
ATOM 4166 O O . GLU A 1 519 ? -13.487 -27.740 22.261 1.00 93.38 519 GLU A O 1
ATOM 4171 N N . GLU A 1 520 ? -13.664 -26.351 24.022 1.00 93.88 520 GLU A N 1
ATOM 4172 C CA . GLU A 1 520 ? -13.294 -25.113 23.322 1.00 93.88 520 GLU A CA 1
ATOM 4173 C C . GLU A 1 520 ? -11.839 -25.182 22.798 1.00 93.88 520 GLU A C 1
ATOM 4175 O O . GLU A 1 520 ? -11.594 -24.918 21.616 1.00 93.88 520 GLU A O 1
ATOM 4180 N N . ASP A 1 521 ? -10.891 -25.660 23.615 1.00 93.38 521 ASP A N 1
ATOM 4181 C CA . ASP A 1 521 ? -9.498 -25.937 23.228 1.00 93.38 521 ASP A CA 1
ATOM 4182 C C . ASP A 1 521 ? -9.400 -27.031 22.149 1.00 93.38 521 ASP A C 1
ATOM 4184 O O . ASP A 1 521 ? -8.652 -26.891 21.174 1.00 93.38 521 ASP A O 1
ATOM 4188 N N . LEU A 1 522 ? -10.174 -28.117 22.272 1.00 93.19 522 LEU A N 1
ATOM 4189 C CA . LEU A 1 522 ? -10.237 -29.186 21.272 1.00 93.19 522 LEU A CA 1
ATOM 4190 C C . LEU A 1 522 ? -10.774 -28.663 19.933 1.00 93.19 522 LEU A C 1
ATOM 4192 O O . LEU A 1 522 ? -10.274 -29.050 18.871 1.00 93.19 522 LEU A O 1
ATOM 4196 N N . GLU A 1 523 ? -11.782 -27.791 19.948 1.00 93.75 523 GLU A N 1
ATOM 4197 C CA . GLU A 1 523 ? -12.323 -27.200 18.727 1.00 93.75 523 GLU A CA 1
ATOM 4198 C C . GLU A 1 523 ? -11.354 -26.183 18.108 1.00 93.75 523 GLU A C 1
ATOM 4200 O O . GLU A 1 523 ? -11.168 -26.185 16.888 1.00 93.75 523 GLU A O 1
ATOM 4205 N N . ALA A 1 524 ? -10.660 -25.382 18.923 1.00 92.44 524 ALA A N 1
ATOM 4206 C CA . ALA A 1 524 ? -9.583 -24.500 18.474 1.00 92.44 524 ALA A CA 1
ATOM 4207 C C . ALA A 1 524 ? -8.423 -25.295 17.845 1.00 92.44 524 ALA A C 1
ATOM 4209 O O . ALA A 1 524 ? -7.959 -24.960 16.751 1.00 92.44 524 ALA A O 1
ATOM 4210 N N . ALA A 1 525 ? -8.002 -26.403 18.462 1.00 91.56 525 ALA A N 1
ATOM 4211 C CA . ALA A 1 525 ? -6.997 -27.312 17.912 1.00 91.56 525 ALA A CA 1
ATOM 4212 C C . ALA A 1 525 ? -7.462 -27.966 16.596 1.00 91.56 525 ALA A C 1
ATOM 4214 O O . ALA A 1 525 ? -6.687 -28.065 15.642 1.00 91.56 525 ALA A O 1
ATOM 4215 N N . ARG A 1 526 ? -8.743 -28.350 16.488 1.00 94.62 526 ARG A N 1
ATOM 4216 C CA . ARG A 1 526 ? -9.347 -28.855 15.239 1.00 94.62 526 ARG A CA 1
ATOM 4217 C C . ARG A 1 526 ? -9.399 -27.785 14.143 1.00 94.62 526 ARG A C 1
ATOM 4219 O O . ARG A 1 526 ? -9.116 -28.107 12.988 1.00 94.62 526 ARG A O 1
ATOM 4226 N N . LYS A 1 527 ? -9.717 -26.528 14.477 1.00 93.38 527 LYS A N 1
ATOM 4227 C CA . LYS A 1 527 ? -9.695 -25.379 13.549 1.00 93.38 527 LYS A CA 1
ATOM 4228 C C . LYS A 1 527 ? -8.270 -25.118 13.042 1.00 93.38 527 LYS A C 1
ATOM 4230 O O . LYS A 1 527 ? -8.060 -25.150 11.830 1.00 93.38 527 LYS A O 1
ATOM 4235 N N . ARG A 1 528 ? -7.282 -25.032 13.943 1.00 93.62 528 ARG A N 1
ATOM 4236 C CA . ARG A 1 528 ? -5.847 -24.922 13.605 1.00 93.62 528 ARG A CA 1
ATOM 4237 C C . ARG A 1 528 ? -5.359 -26.089 12.741 1.00 93.62 528 ARG A C 1
ATOM 4239 O O . ARG A 1 528 ? -4.682 -25.868 11.745 1.00 93.62 528 ARG A O 1
ATOM 4246 N N . SER A 1 529 ? -5.753 -27.328 13.046 1.00 94.25 529 SER A N 1
ATOM 4247 C CA . SER A 1 529 ? -5.395 -28.506 12.237 1.00 94.25 529 SER A CA 1
ATOM 4248 C C . SER A 1 529 ? -5.988 -28.460 10.820 1.00 94.25 529 SER A C 1
ATOM 4250 O O . SER A 1 529 ? -5.309 -28.826 9.861 1.00 94.25 529 SER A O 1
ATOM 4252 N N . LYS A 1 530 ? -7.225 -27.967 10.652 1.00 95.19 530 LYS A N 1
ATOM 4253 C CA . LYS A 1 530 ? -7.826 -27.736 9.325 1.00 95.19 530 LYS A CA 1
ATOM 4254 C C . LYS A 1 530 ? -7.110 -26.621 8.552 1.00 95.19 530 LYS A C 1
ATOM 4256 O O . LYS A 1 530 ? -6.880 -26.790 7.359 1.00 95.19 530 LYS A O 1
ATOM 4261 N N . GLN A 1 531 ? -6.745 -25.522 9.216 1.00 94.19 531 GLN A N 1
ATOM 4262 C CA . GLN A 1 531 ? -5.977 -24.422 8.616 1.00 94.19 531 GLN A CA 1
ATOM 4263 C C . GLN A 1 531 ? -4.590 -24.894 8.161 1.00 94.19 531 GLN A C 1
ATOM 4265 O O . GLN A 1 531 ? -4.250 -24.726 6.995 1.00 94.19 531 GLN A O 1
ATOM 4270 N N . LEU A 1 532 ? -3.842 -25.581 9.032 1.00 92.94 532 LEU A N 1
ATOM 4271 C CA . LEU A 1 532 ? -2.537 -26.158 8.699 1.00 92.94 532 LEU A CA 1
ATOM 4272 C C . LEU A 1 532 ? -2.628 -27.121 7.511 1.00 92.94 532 LEU A C 1
ATOM 4274 O O . LEU A 1 532 ? -1.832 -27.004 6.590 1.00 92.94 532 LEU A O 1
ATOM 4278 N N . LYS A 1 533 ? -3.629 -28.013 7.469 1.00 95.88 533 LYS A N 1
ATOM 4279 C CA . LYS A 1 533 ? -3.830 -28.912 6.319 1.00 95.88 533 LYS A CA 1
ATOM 4280 C C . LYS A 1 533 ? -4.102 -28.165 5.012 1.00 95.88 533 LYS A C 1
ATOM 4282 O O . LYS A 1 533 ? -3.568 -28.581 3.990 1.00 95.88 533 LYS A O 1
ATOM 4287 N N . ARG A 1 534 ? -4.884 -27.076 5.041 1.00 94.75 534 ARG A N 1
ATOM 4288 C CA . ARG A 1 534 ? -5.107 -26.213 3.865 1.00 94.75 534 ARG A CA 1
ATOM 4289 C C . ARG A 1 534 ? -3.812 -25.546 3.402 1.00 94.75 534 ARG A C 1
ATOM 4291 O O . ARG A 1 534 ? -3.501 -25.619 2.219 1.00 94.75 534 ARG A O 1
ATOM 4298 N N . ALA A 1 535 ? -3.032 -24.990 4.330 1.00 93.38 535 ALA A N 1
ATOM 4299 C CA . ALA A 1 535 ? -1.725 -24.410 4.026 1.00 93.38 535 ALA A CA 1
ATOM 4300 C C . ALA A 1 535 ? -0.753 -25.459 3.453 1.00 93.38 535 ALA A C 1
ATOM 4302 O O . ALA A 1 535 ? -0.091 -25.195 2.460 1.00 93.38 535 ALA A O 1
ATOM 4303 N N . THR A 1 536 ? -0.718 -26.683 3.997 1.00 95.44 536 THR A N 1
ATOM 4304 C CA . THR A 1 536 ? 0.096 -27.776 3.432 1.00 95.44 536 THR A CA 1
ATOM 4305 C C . THR A 1 536 ? -0.343 -28.153 2.014 1.00 95.44 536 THR A C 1
ATOM 4307 O O . THR A 1 536 ? 0.516 -28.426 1.183 1.00 95.44 536 THR A O 1
ATOM 4310 N N . SER A 1 537 ? -1.646 -28.156 1.703 1.00 95.81 537 SER A N 1
ATOM 4311 C CA . SER A 1 537 ? -2.110 -28.402 0.329 1.00 95.81 537 SER A CA 1
ATOM 4312 C C . SER A 1 537 ? -1.823 -27.244 -0.631 1.00 95.81 537 SER A C 1
ATOM 4314 O O . SER A 1 537 ? -1.484 -27.521 -1.775 1.00 95.81 537 SER A O 1
ATOM 4316 N N . ALA A 1 538 ? -1.904 -25.986 -0.180 1.00 94.44 538 ALA A N 1
ATOM 4317 C CA . ALA A 1 538 ? -1.559 -24.813 -0.989 1.00 94.44 538 ALA A CA 1
ATOM 4318 C C . ALA A 1 538 ? -0.059 -24.796 -1.324 1.00 94.44 538 ALA A C 1
ATOM 4320 O O . ALA A 1 538 ? 0.305 -24.866 -2.494 1.00 94.44 538 ALA A O 1
ATOM 4321 N N . LEU A 1 539 ? 0.800 -24.903 -0.303 1.00 93.44 539 LEU A N 1
ATOM 4322 C CA . LEU A 1 539 ? 2.254 -25.028 -0.460 1.00 93.44 539 LEU A CA 1
ATOM 4323 C C . LEU A 1 539 ? 2.647 -26.242 -1.320 1.00 93.44 539 LEU A C 1
ATOM 4325 O O . LEU A 1 539 ? 3.617 -26.186 -2.066 1.00 93.44 539 LEU A O 1
ATOM 4329 N N . SER A 1 540 ? 1.902 -27.353 -1.253 1.00 96.19 540 SER A N 1
ATOM 4330 C CA . SER A 1 540 ? 2.131 -28.505 -2.139 1.00 96.19 540 SER A CA 1
ATOM 4331 C C . SER A 1 540 ? 1.723 -28.244 -3.595 1.00 96.19 540 SER A C 1
ATOM 4333 O O . SER A 1 540 ? 2.260 -28.912 -4.478 1.00 96.19 540 SER A O 1
ATOM 4335 N N . GLY A 1 541 ? 0.787 -27.322 -3.842 1.00 94.94 541 GLY A N 1
ATOM 4336 C CA . GLY A 1 541 ? 0.447 -26.809 -5.169 1.00 94.94 541 GLY A CA 1
ATOM 4337 C C . GLY A 1 541 ? 1.563 -25.914 -5.698 1.00 94.94 541 GLY A C 1
ATOM 4338 O O . GLY A 1 541 ? 2.173 -26.263 -6.706 1.00 94.94 541 GLY A O 1
ATOM 4339 N N . GLU A 1 542 ? 1.921 -24.871 -4.945 1.00 96.06 542 GLU A N 1
ATOM 4340 C CA . GLU A 1 542 ? 3.025 -23.944 -5.250 1.00 96.06 542 GLU A CA 1
ATOM 4341 C C . GLU A 1 542 ? 4.339 -24.687 -5.545 1.00 96.06 542 GLU A C 1
ATOM 4343 O O . GLU A 1 542 ? 5.005 -24.420 -6.541 1.00 96.06 542 GLU A O 1
ATOM 4348 N N . ILE A 1 543 ? 4.703 -25.686 -4.731 1.00 94.19 543 ILE A N 1
ATOM 4349 C CA . ILE A 1 543 ? 5.895 -26.520 -4.966 1.00 94.19 543 ILE A CA 1
ATOM 4350 C C . ILE A 1 543 ? 5.797 -27.288 -6.293 1.00 94.19 543 ILE A C 1
ATOM 4352 O O . ILE A 1 543 ? 6.812 -27.456 -6.972 1.00 94.19 543 ILE A O 1
ATOM 4356 N N . SER A 1 544 ? 4.609 -27.761 -6.681 1.00 95.50 544 SER A N 1
ATOM 4357 C CA . SER A 1 544 ? 4.415 -28.464 -7.957 1.00 95.50 544 SER A CA 1
ATOM 4358 C C . SER A 1 544 ? 4.475 -27.522 -9.164 1.00 95.50 544 SER A C 1
ATOM 4360 O O . SER A 1 544 ? 5.070 -27.881 -10.179 1.00 95.50 544 SER A O 1
ATOM 4362 N N . GLU A 1 545 ? 3.959 -26.299 -9.023 1.00 94.56 545 GLU A N 1
ATOM 4363 C CA . GLU A 1 545 ? 4.028 -25.239 -10.032 1.00 94.56 545 GLU A CA 1
ATOM 4364 C C . GLU A 1 545 ? 5.476 -24.769 -10.221 1.00 94.56 545 GLU A C 1
ATOM 4366 O O . GLU A 1 545 ? 5.999 -24.852 -11.329 1.00 94.56 545 GLU A O 1
ATOM 4371 N N . LEU A 1 546 ? 6.184 -24.431 -9.137 1.00 93.50 546 LEU A N 1
ATOM 4372 C CA . LEU A 1 546 ? 7.605 -24.057 -9.163 1.00 93.50 546 LEU A CA 1
ATOM 4373 C C . LEU A 1 546 ? 8.513 -25.175 -9.706 1.00 93.50 546 LEU A C 1
ATOM 4375 O O . LEU A 1 546 ? 9.509 -24.901 -10.376 1.00 93.50 546 LEU A O 1
ATOM 4379 N N . THR A 1 547 ? 8.182 -26.446 -9.446 1.00 96.06 547 THR A N 1
ATOM 4380 C CA . THR A 1 547 ? 8.906 -27.591 -10.033 1.00 96.06 547 THR A CA 1
ATOM 4381 C C . THR A 1 547 ? 8.691 -27.654 -11.546 1.00 96.06 547 THR A C 1
ATOM 4383 O O . THR A 1 547 ? 9.646 -27.845 -12.298 1.00 96.06 547 THR A O 1
ATOM 4386 N N . LEU A 1 548 ? 7.454 -27.452 -12.002 1.00 95.81 548 LEU A N 1
ATOM 4387 C CA . LEU A 1 548 ? 7.091 -27.438 -13.416 1.00 95.81 548 LEU A CA 1
ATOM 4388 C C . LEU A 1 548 ? 7.715 -26.236 -14.152 1.00 95.81 548 LEU A C 1
ATOM 4390 O O . LEU A 1 548 ? 8.297 -26.419 -15.222 1.00 95.81 548 LEU A O 1
ATOM 4394 N N . GLU A 1 549 ? 7.706 -25.038 -13.561 1.00 94.88 549 GLU A N 1
ATOM 4395 C CA . GLU A 1 549 ? 8.441 -23.869 -14.066 1.00 94.88 549 GLU A CA 1
ATOM 4396 C C . GLU A 1 549 ? 9.946 -24.144 -14.181 1.00 94.88 549 GLU A C 1
ATOM 4398 O O . GLU A 1 549 ? 10.554 -23.846 -15.212 1.00 94.88 549 GLU A O 1
ATOM 4403 N N . ALA A 1 550 ? 10.553 -24.771 -13.167 1.00 92.56 550 ALA A N 1
ATOM 4404 C CA . ALA A 1 550 ? 11.964 -25.148 -13.199 1.00 92.56 550 ALA A CA 1
ATOM 4405 C C . ALA A 1 550 ? 12.275 -26.179 -14.302 1.00 92.56 550 ALA A C 1
ATOM 4407 O O . ALA A 1 550 ? 13.328 -26.090 -14.942 1.00 92.56 550 ALA A O 1
ATOM 4408 N N . GLU A 1 551 ? 11.370 -27.122 -14.588 1.00 96.75 551 GLU A N 1
ATOM 4409 C CA . GLU A 1 551 ? 11.510 -28.053 -15.715 1.00 96.75 551 GLU A CA 1
ATOM 4410 C C . GLU A 1 551 ? 11.419 -27.348 -17.080 1.00 96.75 551 GLU A C 1
ATOM 4412 O O . GLU A 1 551 ? 12.227 -27.648 -17.972 1.00 96.75 551 GLU A O 1
ATOM 4417 N N . TYR A 1 552 ? 10.505 -26.382 -17.241 1.00 94.62 552 TYR A N 1
ATOM 4418 C CA . TYR A 1 552 ? 10.417 -25.544 -18.444 1.00 94.62 552 TYR A CA 1
ATOM 4419 C C . TYR A 1 552 ? 11.665 -24.669 -18.617 1.00 94.62 552 TYR A C 1
ATOM 4421 O O . TYR A 1 552 ? 12.307 -24.733 -19.666 1.00 94.62 552 TYR A O 1
ATOM 4429 N N . ALA A 1 553 ? 12.104 -23.956 -17.577 1.00 93.25 553 ALA A N 1
ATOM 4430 C CA . ALA A 1 553 ? 13.336 -23.169 -17.611 1.00 93.25 553 ALA A CA 1
ATOM 4431 C C . ALA A 1 553 ? 14.562 -24.043 -17.943 1.00 93.25 553 ALA A C 1
ATOM 4433 O O . ALA A 1 553 ? 15.380 -23.686 -18.793 1.00 93.25 553 ALA A O 1
ATOM 4434 N N . ALA A 1 554 ? 14.669 -25.242 -17.360 1.00 94.81 554 ALA A N 1
ATOM 4435 C CA . ALA A 1 554 ? 15.735 -26.188 -17.683 1.00 94.81 554 ALA A CA 1
ATOM 4436 C C . ALA A 1 554 ? 15.648 -26.719 -19.126 1.00 94.81 554 ALA A C 1
ATOM 4438 O O . ALA A 1 554 ? 16.670 -27.069 -19.724 1.00 94.81 554 ALA A O 1
ATOM 4439 N N . LYS A 1 555 ? 14.450 -26.834 -19.711 1.00 96.94 555 LYS A N 1
ATOM 4440 C CA . LYS A 1 555 ? 14.255 -27.188 -21.128 1.00 96.94 555 LYS A CA 1
ATOM 4441 C C . LYS A 1 555 ? 14.699 -26.048 -22.050 1.00 96.94 555 LYS A C 1
ATOM 4443 O O . LYS A 1 555 ? 15.441 -26.308 -22.996 1.00 96.94 555 LYS A O 1
ATOM 4448 N N . ASP A 1 556 ? 14.334 -24.811 -21.738 1.00 94.69 556 ASP A N 1
ATOM 4449 C CA . ASP A 1 556 ? 14.673 -23.644 -22.556 1.00 94.69 556 ASP A CA 1
ATOM 4450 C C . ASP A 1 556 ? 16.167 -23.302 -22.477 1.00 94.69 556 ASP A C 1
ATOM 4452 O O . ASP A 1 556 ? 16.784 -23.002 -23.499 1.00 94.69 556 ASP A O 1
ATOM 4456 N N . VAL A 1 557 ? 16.805 -23.488 -21.315 1.00 95.38 557 VAL A N 1
ATOM 4457 C CA . VAL A 1 557 ? 18.273 -23.439 -21.180 1.00 95.38 557 VAL A CA 1
ATOM 4458 C C . VAL A 1 557 ? 18.949 -24.488 -22.074 1.00 95.38 557 VAL A C 1
ATOM 4460 O O . VAL A 1 557 ? 19.920 -24.167 -22.759 1.00 95.38 557 VAL A O 1
ATOM 4463 N N . ARG A 1 558 ? 18.430 -25.724 -22.141 1.00 97.06 558 ARG A N 1
ATOM 4464 C CA . ARG A 1 558 ? 18.960 -26.764 -23.048 1.00 97.06 558 ARG A CA 1
ATOM 4465 C C . ARG A 1 558 ? 18.777 -26.391 -24.525 1.00 97.06 558 ARG A C 1
ATOM 4467 O O . ARG A 1 558 ? 19.704 -26.582 -25.311 1.00 97.06 558 ARG A O 1
ATOM 4474 N N . ALA A 1 559 ? 17.640 -25.802 -24.898 1.00 96.19 559 ALA A N 1
ATOM 4475 C CA . ALA A 1 559 ? 17.412 -25.294 -26.252 1.00 96.19 559 ALA A CA 1
ATOM 4476 C C . ALA A 1 559 ? 18.360 -24.130 -26.606 1.00 96.19 559 ALA A C 1
ATOM 4478 O O . ALA A 1 559 ? 18.930 -24.106 -27.697 1.00 96.19 559 ALA A O 1
ATOM 4479 N N . ALA A 1 560 ? 18.594 -23.203 -25.672 1.00 94.62 560 ALA A N 1
ATOM 4480 C CA . ALA A 1 560 ? 19.526 -22.089 -25.839 1.00 94.62 560 ALA A CA 1
ATOM 4481 C C . ALA A 1 560 ? 20.992 -22.549 -25.955 1.00 94.62 560 ALA A C 1
ATOM 4483 O O . ALA A 1 560 ? 21.755 -21.959 -26.722 1.00 94.62 560 ALA A O 1
ATOM 4484 N N . VAL A 1 561 ? 21.386 -23.615 -25.244 1.00 96.31 561 VAL A N 1
ATOM 4485 C CA . VAL A 1 561 ? 22.705 -24.254 -25.398 1.00 96.31 561 VAL A CA 1
ATOM 4486 C C . VAL A 1 561 ? 22.854 -24.873 -26.789 1.00 96.31 561 VAL A C 1
ATOM 4488 O O . VAL A 1 561 ? 23.812 -24.529 -27.477 1.00 96.31 561 VAL A O 1
ATOM 4491 N N . SER A 1 562 ? 21.884 -25.667 -27.260 1.00 96.81 562 SER A N 1
ATOM 4492 C CA . SER A 1 562 ? 21.908 -26.219 -28.629 1.00 96.81 562 SER A CA 1
ATOM 4493 C C . SER A 1 562 ? 22.012 -25.106 -29.678 1.00 96.81 562 SER A C 1
ATOM 4495 O O . SER A 1 562 ? 22.923 -25.104 -30.500 1.00 96.81 562 SER A O 1
ATOM 4497 N N . ALA A 1 563 ? 21.163 -24.077 -29.585 1.00 96.00 563 ALA A N 1
ATOM 4498 C CA . ALA A 1 563 ? 21.166 -22.953 -30.522 1.00 96.00 563 ALA A CA 1
ATOM 4499 C C . ALA A 1 563 ? 22.445 -22.089 -30.456 1.00 96.00 563 ALA A C 1
ATOM 4501 O O . ALA A 1 563 ? 22.748 -21.358 -31.403 1.00 96.00 563 ALA A O 1
ATOM 4502 N N . LYS A 1 564 ? 23.201 -22.138 -29.350 1.00 96.06 564 LYS A N 1
ATOM 4503 C CA . LYS A 1 564 ? 24.548 -21.558 -29.245 1.00 96.06 564 LYS A CA 1
ATOM 4504 C C . LYS A 1 564 ? 25.575 -22.445 -29.950 1.00 96.06 564 LYS A C 1
ATOM 4506 O O . LYS A 1 564 ? 26.417 -21.913 -30.668 1.00 96.06 564 LYS A O 1
ATOM 4511 N N . GLU A 1 565 ? 25.514 -23.758 -29.757 1.00 94.31 565 GLU A N 1
ATOM 4512 C CA . GLU A 1 565 ? 26.414 -24.729 -30.390 1.00 94.31 565 GLU A CA 1
ATOM 4513 C C . GLU A 1 565 ? 26.255 -24.715 -31.919 1.00 94.31 565 GLU A C 1
ATOM 4515 O O . GLU A 1 565 ? 27.250 -24.552 -32.627 1.00 94.31 565 GLU A O 1
ATOM 4520 N N . ASP A 1 566 ? 25.018 -24.703 -32.428 1.00 95.19 566 ASP A N 1
ATOM 4521 C CA . ASP A 1 566 ? 24.705 -24.525 -33.854 1.00 95.19 566 ASP A CA 1
ATOM 4522 C C . ASP A 1 566 ? 25.321 -23.232 -34.423 1.00 95.19 566 ASP A C 1
ATOM 4524 O O . ASP A 1 566 ? 25.946 -23.229 -35.489 1.00 95.19 566 ASP A O 1
ATOM 4528 N N . LYS A 1 567 ? 25.206 -22.116 -33.687 1.00 94.62 567 LYS A N 1
ATOM 4529 C CA . LYS A 1 567 ? 25.801 -20.824 -34.071 1.00 94.62 567 LYS A CA 1
ATOM 4530 C C . LYS A 1 567 ? 27.328 -20.835 -34.018 1.00 94.62 567 LYS A C 1
ATOM 4532 O O . LYS A 1 567 ? 27.950 -20.176 -34.847 1.00 94.62 567 LYS A O 1
ATOM 4537 N N . MET A 1 568 ? 27.939 -21.568 -33.086 1.00 94.31 568 MET A N 1
ATOM 4538 C CA . MET A 1 568 ? 29.394 -21.741 -33.031 1.00 94.31 568 MET A CA 1
ATOM 4539 C C . MET A 1 568 ? 29.898 -22.542 -34.237 1.00 94.31 568 MET A C 1
ATOM 4541 O O . MET A 1 568 ? 30.852 -22.110 -34.883 1.00 94.31 568 MET A O 1
ATOM 4545 N N . VAL A 1 569 ? 29.214 -23.633 -34.602 1.00 96.75 569 VAL A N 1
ATOM 4546 C CA . VAL A 1 569 ? 29.518 -24.412 -35.813 1.00 96.75 569 VAL A CA 1
ATOM 4547 C C . VAL A 1 569 ? 29.375 -23.546 -37.068 1.00 96.75 569 VAL A C 1
ATOM 4549 O O . VAL A 1 569 ? 30.298 -23.508 -37.878 1.00 96.75 569 VAL A O 1
ATOM 4552 N N . ALA A 1 570 ? 28.281 -22.789 -37.208 1.00 94.19 570 ALA A N 1
ATOM 4553 C CA . ALA A 1 570 ? 28.072 -21.884 -38.343 1.00 94.19 570 ALA A CA 1
ATOM 4554 C C . ALA A 1 570 ? 29.137 -20.770 -38.432 1.00 94.19 570 ALA A C 1
ATOM 4556 O O . ALA A 1 570 ? 29.623 -20.431 -39.509 1.00 94.19 570 ALA A O 1
ATOM 4557 N N . HIS A 1 571 ? 29.545 -20.202 -37.299 1.00 94.69 571 HIS A N 1
ATOM 4558 C CA . HIS A 1 571 ? 30.624 -19.216 -37.240 1.00 94.69 571 HIS A CA 1
ATOM 4559 C C . HIS A 1 571 ? 31.983 -19.809 -37.644 1.00 94.69 571 HIS A C 1
ATOM 4561 O O . HIS A 1 571 ? 32.748 -19.164 -38.364 1.00 94.69 571 HIS A O 1
ATOM 4567 N N . ASP A 1 572 ? 32.287 -21.041 -37.235 1.00 94.69 572 ASP A N 1
ATOM 4568 C CA . ASP A 1 572 ? 33.548 -21.684 -37.595 1.00 94.69 572 ASP A CA 1
ATOM 4569 C C . ASP A 1 572 ? 33.548 -22.212 -39.048 1.00 94.69 572 ASP A C 1
ATOM 4571 O O . ASP A 1 572 ? 34.600 -22.179 -39.694 1.00 94.69 572 ASP A O 1
ATOM 4575 N N . THR A 1 573 ? 32.396 -22.566 -39.642 1.00 95.25 573 THR A N 1
ATOM 4576 C CA . THR A 1 573 ? 32.309 -22.773 -41.103 1.00 95.25 573 THR A CA 1
ATOM 4577 C C . THR A 1 573 ? 32.517 -21.466 -41.870 1.00 95.25 573 THR A C 1
ATOM 4579 O O . THR A 1 573 ? 33.307 -21.453 -42.816 1.00 95.25 573 THR A O 1
ATOM 4582 N N . LEU A 1 574 ? 31.932 -20.347 -41.425 1.00 94.94 574 LEU A N 1
ATOM 4583 C CA . LEU A 1 574 ? 32.180 -19.022 -42.011 1.00 94.94 574 LEU A CA 1
ATOM 4584 C C . LEU A 1 574 ? 33.656 -18.605 -41.904 1.00 94.94 574 LEU A C 1
ATOM 4586 O O . LEU A 1 574 ? 34.211 -18.081 -42.868 1.00 94.94 574 LEU A O 1
ATOM 4590 N N . LYS A 1 575 ? 34.352 -18.896 -40.794 1.00 95.25 575 LYS A N 1
ATOM 4591 C CA . LYS A 1 575 ? 35.815 -18.700 -40.705 1.00 95.25 575 LYS A CA 1
ATOM 4592 C C . LYS A 1 575 ? 36.582 -19.522 -41.740 1.00 95.25 575 LYS A C 1
ATOM 4594 O O . LYS A 1 575 ? 37.552 -19.022 -42.310 1.00 95.25 575 LYS A O 1
ATOM 4599 N N . LEU A 1 576 ? 36.180 -20.772 -41.982 1.00 94.75 576 LEU A N 1
ATOM 4600 C CA . LEU A 1 576 ? 36.798 -21.615 -43.010 1.00 94.75 576 LEU A CA 1
ATOM 4601 C C . LEU A 1 576 ? 36.536 -21.071 -44.421 1.00 94.75 576 LEU A C 1
ATOM 4603 O O . LEU A 1 576 ? 37.418 -21.164 -45.272 1.00 94.75 576 LEU A O 1
ATOM 4607 N N . GLU A 1 577 ? 35.375 -20.469 -44.679 1.00 94.06 577 GLU A N 1
ATOM 4608 C CA . GLU A 1 577 ? 35.083 -19.783 -45.945 1.00 94.06 577 GLU A CA 1
ATOM 4609 C C . GLU A 1 577 ? 35.880 -18.487 -46.106 1.00 94.06 577 GLU A C 1
ATOM 4611 O O . GLU A 1 577 ? 36.538 -18.312 -47.130 1.00 94.06 577 GLU A O 1
ATOM 4616 N N . VAL A 1 578 ? 35.937 -17.635 -45.079 1.00 95.00 578 VAL A N 1
ATOM 4617 C CA . VAL A 1 578 ? 36.793 -16.435 -45.060 1.00 95.00 578 VAL A CA 1
ATOM 4618 C C . VAL A 1 578 ? 38.261 -16.804 -45.280 1.00 95.00 578 VAL A C 1
ATOM 4620 O O . VAL A 1 578 ? 38.952 -16.117 -46.034 1.00 95.00 578 VAL A O 1
ATOM 4623 N N . LYS A 1 579 ? 38.741 -17.913 -44.697 1.00 95.50 579 LYS A N 1
ATOM 4624 C CA . LYS A 1 579 ? 40.086 -18.421 -44.986 1.00 95.50 579 LYS A CA 1
ATOM 4625 C C . LYS A 1 579 ? 40.224 -18.866 -46.445 1.00 95.50 579 LYS A C 1
ATOM 4627 O O . LYS A 1 579 ? 41.145 -18.406 -47.103 1.00 95.50 579 LYS A O 1
ATOM 4632 N N . LYS A 1 580 ? 39.319 -19.695 -46.981 1.00 95.50 580 LYS A N 1
ATOM 4633 C CA . LYS A 1 580 ? 39.358 -20.120 -48.400 1.00 95.50 580 LYS A CA 1
ATOM 4634 C C . LYS A 1 580 ? 39.361 -18.930 -49.365 1.00 95.50 580 LYS A C 1
ATOM 4636 O O . LYS A 1 580 ? 40.055 -18.980 -50.375 1.00 95.50 580 LYS A O 1
ATOM 4641 N N . LEU A 1 581 ? 38.590 -17.882 -49.065 1.00 94.94 581 LEU A N 1
ATOM 4642 C CA . LEU A 1 581 ? 38.529 -16.656 -49.862 1.00 94.94 581 LEU A CA 1
ATOM 4643 C C . LEU A 1 581 ? 39.828 -15.847 -49.766 1.00 94.94 581 LEU A C 1
ATOM 4645 O O . LEU A 1 581 ? 40.292 -15.352 -50.788 1.00 94.94 581 LEU A O 1
ATOM 4649 N N . ARG A 1 582 ? 40.459 -15.774 -48.585 1.00 95.50 582 ARG A N 1
ATOM 4650 C CA . ARG A 1 582 ? 41.793 -15.176 -48.415 1.00 95.50 582 ARG A CA 1
ATOM 4651 C C . ARG A 1 582 ? 42.866 -15.974 -49.160 1.00 95.50 582 ARG A C 1
ATOM 4653 O O . ARG A 1 582 ? 43.500 -15.426 -50.048 1.00 95.50 582 ARG A O 1
ATOM 4660 N N . ASP A 1 583 ? 42.940 -17.286 -48.936 1.00 95.94 583 ASP A N 1
ATOM 4661 C CA . ASP A 1 583 ? 43.843 -18.217 -49.629 1.00 95.94 583 ASP A CA 1
ATOM 4662 C C . ASP A 1 583 ? 43.646 -18.225 -51.170 1.00 95.94 583 ASP A C 1
ATOM 4664 O O . ASP A 1 583 ? 44.458 -18.810 -51.895 1.00 95.94 583 ASP A O 1
ATOM 4668 N N . LEU A 1 584 ? 42.541 -17.668 -51.689 1.00 95.81 584 LEU A N 1
ATOM 4669 C CA . LEU A 1 584 ? 42.254 -17.480 -53.118 1.00 95.81 584 LEU A CA 1
ATOM 4670 C C . LEU A 1 584 ? 42.606 -16.061 -53.590 1.00 95.81 584 LEU A C 1
ATOM 4672 O O . LEU A 1 584 ? 43.147 -15.918 -54.686 1.00 95.81 584 LEU A O 1
ATOM 4676 N N . LEU A 1 585 ? 42.342 -15.037 -52.773 1.00 95.12 585 LEU A N 1
ATOM 4677 C CA . LEU A 1 585 ? 42.762 -13.654 -53.008 1.00 95.12 585 LEU A CA 1
ATOM 4678 C C . LEU A 1 585 ? 44.289 -13.533 -53.041 1.00 95.12 585 LEU A C 1
ATOM 4680 O O . LEU A 1 585 ? 44.814 -12.924 -53.966 1.00 95.12 585 LEU A O 1
ATOM 4684 N N . ASP A 1 586 ? 44.993 -14.176 -52.111 1.00 94.94 586 ASP A N 1
ATOM 4685 C CA . ASP A 1 586 ? 46.458 -14.173 -52.042 1.00 94.94 586 ASP A CA 1
ATOM 4686 C C . ASP A 1 586 ? 47.048 -14.774 -53.333 1.00 94.94 586 ASP A C 1
ATOM 4688 O O . ASP A 1 586 ? 47.820 -14.123 -54.031 1.00 94.94 586 ASP A O 1
ATOM 4692 N N . LYS A 1 587 ? 46.531 -15.929 -53.783 1.00 95.88 587 LYS A N 1
ATOM 4693 C CA . LYS A 1 587 ? 46.888 -16.536 -55.086 1.00 95.88 587 LYS A CA 1
ATOM 4694 C C . LYS A 1 587 ? 46.544 -15.664 -56.297 1.00 95.88 587 LYS A C 1
ATOM 4696 O O . LYS A 1 587 ? 47.064 -15.902 -57.387 1.00 95.88 587 LYS A O 1
ATOM 4701 N N . LYS A 1 588 ? 45.623 -14.705 -56.158 1.00 94.06 588 LYS A N 1
ATOM 4702 C CA . LYS A 1 588 ? 45.311 -13.720 -57.202 1.00 94.06 588 LYS A CA 1
ATOM 4703 C C . LYS A 1 588 ? 46.235 -12.510 -57.136 1.00 94.06 588 LYS A C 1
ATOM 4705 O O . LYS A 1 588 ? 46.602 -12.021 -58.199 1.00 94.06 588 LYS A O 1
ATOM 4710 N N . ALA A 1 589 ? 46.665 -12.094 -55.947 1.00 94.31 589 ALA A N 1
ATOM 4711 C CA . ALA A 1 589 ? 47.731 -11.115 -55.775 1.00 94.31 589 ALA A CA 1
ATOM 4712 C C . ALA A 1 589 ? 49.058 -11.642 -56.349 1.00 94.31 589 ALA A C 1
ATOM 4714 O O . ALA A 1 589 ? 49.656 -10.952 -57.168 1.00 94.31 589 ALA A O 1
ATOM 4715 N N . ASP A 1 590 ? 49.439 -12.890 -56.046 1.00 95.12 590 ASP A N 1
ATOM 4716 C CA . ASP A 1 590 ? 50.614 -13.562 -56.626 1.00 95.12 590 ASP A CA 1
ATOM 4717 C C . ASP A 1 590 ? 50.563 -13.559 -58.166 1.00 95.12 590 ASP A C 1
ATOM 4719 O O . ASP A 1 590 ? 51.506 -13.145 -58.836 1.00 95.12 590 ASP A O 1
ATOM 4723 N N . GLN A 1 591 ? 49.420 -13.954 -58.746 1.00 94.88 591 GLN A N 1
ATOM 4724 C CA . GLN A 1 591 ? 49.224 -13.974 -60.202 1.00 94.88 591 GLN A CA 1
ATOM 4725 C C . GLN A 1 591 ? 49.279 -12.580 -60.840 1.00 94.88 591 GLN A C 1
ATOM 4727 O O . GLN A 1 591 ? 49.745 -12.455 -61.972 1.00 94.88 591 GLN A O 1
ATOM 4732 N N . VAL A 1 592 ? 48.804 -11.536 -60.154 1.00 94.81 592 VAL A N 1
ATOM 4733 C CA . VAL A 1 592 ? 48.933 -10.149 -60.629 1.00 94.81 592 VAL A CA 1
ATOM 4734 C C . VAL A 1 592 ? 50.386 -9.688 -60.531 1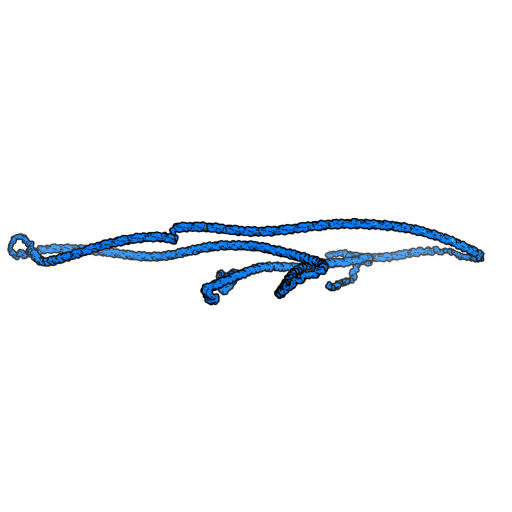.00 94.81 592 VAL A C 1
ATOM 4736 O O . VAL A 1 592 ? 50.904 -9.164 -61.511 1.00 94.81 592 VAL A O 1
ATOM 4739 N N . PHE A 1 593 ? 51.070 -9.961 -59.419 1.00 93.94 593 PHE A N 1
ATOM 4740 C CA . PHE A 1 593 ? 52.476 -9.612 -59.215 1.00 93.94 593 PHE A CA 1
ATOM 4741 C C . PHE A 1 593 ? 53.399 -10.269 -60.255 1.00 93.94 593 PHE A C 1
ATOM 4743 O O . PHE A 1 593 ? 54.233 -9.587 -60.850 1.00 93.94 593 PHE A O 1
ATOM 4750 N N . ASP A 1 594 ? 53.209 -11.557 -60.558 1.00 94.75 594 ASP A N 1
ATOM 4751 C CA . ASP A 1 594 ? 53.943 -12.256 -61.624 1.00 94.75 594 ASP A CA 1
ATOM 4752 C C . ASP A 1 594 ? 53.714 -11.616 -63.005 1.00 94.75 594 ASP A C 1
ATOM 4754 O O . ASP A 1 594 ? 54.648 -11.479 -63.803 1.00 94.75 594 ASP A O 1
ATOM 4758 N N . LEU A 1 595 ? 52.477 -11.198 -63.299 1.00 94.00 595 LEU A N 1
ATOM 4759 C CA . LEU A 1 595 ? 52.131 -10.524 -64.553 1.00 94.00 595 LEU A CA 1
ATOM 4760 C C . LEU A 1 595 ? 52.697 -9.099 -64.624 1.00 94.00 595 LEU A C 1
ATOM 4762 O O . LEU A 1 595 ? 53.162 -8.693 -65.689 1.00 94.00 595 LEU A O 1
ATOM 4766 N N . GLU A 1 596 ? 52.706 -8.351 -63.521 1.00 92.19 596 GLU A N 1
ATOM 4767 C CA . GLU A 1 596 ? 53.293 -7.009 -63.436 1.00 92.19 596 GLU A CA 1
ATOM 4768 C C . GLU A 1 596 ? 54.821 -7.046 -63.533 1.00 92.19 596 GLU A C 1
ATOM 4770 O O . GLU A 1 596 ? 55.400 -6.289 -64.311 1.00 92.19 596 GLU A O 1
ATOM 4775 N N . ASN A 1 597 ? 55.471 -7.985 -62.844 1.00 94.12 597 ASN A N 1
ATOM 4776 C CA . ASN A 1 597 ? 56.904 -8.247 -62.956 1.00 94.12 597 ASN A CA 1
ATOM 4777 C C . ASN A 1 597 ? 57.277 -8.625 -64.402 1.00 94.12 597 ASN A C 1
ATOM 4779 O O . ASN A 1 597 ? 58.168 -8.024 -65.004 1.00 94.12 597 ASN A O 1
ATOM 4783 N N . ARG A 1 598 ? 56.532 -9.549 -65.025 1.00 93.00 598 ARG A N 1
ATOM 4784 C CA . ARG A 1 598 ? 56.762 -9.935 -66.426 1.00 93.00 598 ARG A CA 1
ATOM 4785 C C . ARG A 1 598 ? 56.485 -8.795 -67.412 1.00 93.00 598 ARG A C 1
ATOM 4787 O O . ARG A 1 598 ? 57.196 -8.672 -68.408 1.00 93.00 598 ARG A O 1
ATOM 4794 N N . LYS A 1 599 ? 55.494 -7.942 -67.142 1.00 93.25 599 LYS A N 1
ATOM 4795 C CA . LYS A 1 599 ? 55.232 -6.714 -67.908 1.00 93.25 599 LYS A CA 1
ATOM 4796 C C . LYS A 1 599 ? 56.409 -5.739 -67.789 1.00 93.25 599 LYS A C 1
ATOM 4798 O O . LYS A 1 599 ? 56.875 -5.260 -68.816 1.00 93.25 599 LYS A O 1
ATOM 4803 N N . ALA A 1 600 ? 56.927 -5.499 -66.584 1.00 92.12 600 ALA A N 1
ATOM 4804 C CA . ALA A 1 600 ? 58.081 -4.629 -66.358 1.00 92.12 600 ALA A CA 1
ATOM 4805 C C . ALA A 1 600 ? 59.345 -5.146 -67.069 1.00 92.12 600 ALA A C 1
ATOM 4807 O O . ALA A 1 600 ? 60.006 -4.382 -67.766 1.00 92.12 600 ALA A O 1
ATOM 4808 N N . GLN A 1 601 ? 59.628 -6.452 -66.992 1.00 92.25 601 GLN A N 1
ATOM 4809 C CA . GLN A 1 601 ? 60.724 -7.094 -67.735 1.00 92.25 601 GLN A CA 1
ATOM 4810 C C . GLN A 1 601 ? 60.587 -6.906 -69.256 1.00 92.25 601 GLN A C 1
ATOM 4812 O O . GLN A 1 601 ? 61.564 -6.597 -69.936 1.00 92.25 601 GLN A O 1
ATOM 4817 N N . LEU A 1 602 ? 59.373 -7.054 -69.801 1.00 92.69 602 LEU A N 1
ATOM 4818 C CA . LEU A 1 602 ? 59.105 -6.816 -71.223 1.00 92.69 602 LEU A CA 1
ATOM 4819 C C . LEU A 1 602 ? 59.221 -5.334 -71.608 1.00 92.69 602 LEU A C 1
ATOM 4821 O O . LEU A 1 602 ? 59.674 -5.043 -72.711 1.00 92.69 602 LEU A O 1
ATOM 4825 N N . GLN A 1 603 ? 58.845 -4.401 -70.727 1.00 93.12 603 GLN A N 1
ATOM 4826 C CA . GLN A 1 603 ? 59.029 -2.965 -70.961 1.00 93.12 603 GLN A CA 1
ATOM 4827 C C . GLN A 1 603 ? 60.516 -2.596 -71.000 1.00 93.12 603 GLN A C 1
ATOM 4829 O O . GLN A 1 603 ? 60.950 -2.006 -71.985 1.00 93.12 603 GLN A O 1
ATOM 4834 N N . LEU A 1 604 ? 61.304 -3.032 -70.011 1.00 91.81 604 LEU A N 1
ATOM 4835 C CA . LEU A 1 604 ? 62.754 -2.809 -69.975 1.00 91.81 604 LEU A CA 1
ATOM 4836 C C . LEU A 1 604 ? 63.445 -3.392 -71.215 1.00 91.81 604 LEU A C 1
ATOM 4838 O O . LEU A 1 604 ? 64.175 -2.681 -71.895 1.00 91.81 604 LEU A O 1
ATOM 4842 N N . SER A 1 605 ? 63.134 -4.637 -71.595 1.00 93.19 605 SER A N 1
ATOM 4843 C CA . SER A 1 605 ? 63.714 -5.258 -72.796 1.00 93.19 605 SER A CA 1
ATOM 4844 C C . SER A 1 605 ? 63.310 -4.552 -74.103 1.00 93.19 605 SER A C 1
ATOM 4846 O O . SER A 1 605 ? 64.084 -4.508 -75.061 1.00 93.19 605 SER A O 1
ATOM 4848 N N . MET A 1 606 ? 62.118 -3.948 -74.159 1.00 89.56 606 MET A N 1
ATOM 4849 C CA . MET A 1 606 ? 61.700 -3.104 -75.286 1.00 89.56 606 MET A CA 1
ATOM 4850 C C . MET A 1 606 ? 62.395 -1.733 -75.293 1.00 89.56 606 MET A C 1
ATOM 4852 O O . MET A 1 606 ? 62.626 -1.186 -76.371 1.00 89.56 606 MET A O 1
ATOM 4856 N N . GLU A 1 607 ? 62.743 -1.181 -74.130 1.00 91.69 607 GLU A N 1
ATOM 4857 C CA . GLU A 1 607 ? 63.494 0.073 -73.992 1.00 91.69 607 GLU A CA 1
ATOM 4858 C C . GLU A 1 607 ? 64.980 -0.116 -74.336 1.00 91.69 607 GLU A C 1
ATOM 4860 O O . GLU A 1 607 ? 65.508 0.647 -75.147 1.00 91.69 607 GLU A O 1
ATOM 4865 N N . GLU A 1 608 ? 65.615 -1.186 -73.845 1.00 90.19 608 GLU A N 1
ATOM 4866 C CA . GLU A 1 608 ? 66.955 -1.631 -74.258 1.00 90.19 608 GLU A CA 1
ATOM 4867 C C . GLU A 1 608 ? 67.027 -1.770 -75.784 1.00 90.19 608 GLU A C 1
ATOM 4869 O O . GLU A 1 608 ? 67.829 -1.110 -76.446 1.00 90.19 608 GLU A O 1
ATOM 4874 N N . ARG A 1 609 ? 66.115 -2.554 -76.370 1.00 90.50 609 ARG A N 1
ATOM 4875 C CA . ARG A 1 609 ? 66.084 -2.810 -77.816 1.00 90.50 609 ARG A CA 1
ATOM 4876 C C . ARG A 1 609 ? 65.735 -1.573 -78.647 1.00 90.50 609 ARG A C 1
ATOM 4878 O O . ARG A 1 609 ? 66.159 -1.455 -79.797 1.00 90.50 609 ARG A O 1
ATOM 4885 N N . ARG A 1 610 ? 64.981 -0.623 -78.086 1.00 92.06 610 ARG A N 1
ATOM 4886 C CA . ARG A 1 610 ? 64.764 0.695 -78.700 1.00 92.06 610 ARG A CA 1
ATOM 4887 C C . ARG A 1 610 ? 66.059 1.506 -78.717 1.00 92.06 610 ARG A C 1
ATOM 4889 O O . ARG A 1 610 ? 66.347 2.124 -79.739 1.00 92.06 610 ARG A O 1
ATOM 4896 N N . HIS A 1 611 ? 66.844 1.472 -77.642 1.00 91.06 611 HIS A N 1
ATOM 4897 C CA . HIS A 1 611 ? 68.129 2.165 -77.560 1.00 91.06 611 HIS A CA 1
ATOM 4898 C C . HIS A 1 611 ? 69.205 1.528 -78.464 1.00 91.06 611 HIS A C 1
ATOM 4900 O O . HIS A 1 611 ? 69.960 2.249 -79.119 1.00 91.06 611 HIS A O 1
ATOM 4906 N N . GLU A 1 612 ? 69.221 0.197 -78.612 1.00 90.75 612 GLU A N 1
ATOM 4907 C CA . GLU A 1 612 ? 70.011 -0.501 -79.645 1.00 90.75 612 GLU A CA 1
ATOM 4908 C C . GLU A 1 612 ? 69.665 0.008 -81.056 1.00 90.75 612 GLU A C 1
ATOM 4910 O O . GLU A 1 612 ? 70.542 0.386 -81.832 1.00 90.75 612 GLU A O 1
ATOM 4915 N N . VAL A 1 613 ? 68.373 0.072 -81.399 1.00 90.75 613 VAL A N 1
ATOM 4916 C CA . VAL A 1 613 ? 67.917 0.571 -82.710 1.00 90.75 613 VAL A CA 1
ATOM 4917 C C . VAL A 1 613 ? 68.246 2.057 -82.902 1.00 90.75 613 VAL A C 1
ATOM 4919 O O . VAL A 1 613 ? 68.601 2.466 -84.008 1.00 90.75 613 VAL A O 1
ATOM 4922 N N . GLU A 1 614 ? 68.167 2.868 -81.848 1.00 93.62 614 GLU A N 1
ATOM 4923 C CA . GLU A 1 614 ? 68.481 4.299 -81.890 1.00 93.62 614 GLU A CA 1
ATOM 4924 C C . GLU A 1 614 ? 69.979 4.558 -82.101 1.00 93.62 614 GLU A C 1
ATOM 4926 O O . GLU A 1 614 ? 70.341 5.302 -83.014 1.00 93.62 614 GLU A O 1
ATOM 4931 N N . THR A 1 615 ? 70.848 3.870 -81.359 1.00 91.81 615 THR A N 1
ATOM 4932 C CA . THR A 1 615 ? 72.312 3.949 -81.522 1.00 91.81 615 THR A CA 1
ATOM 4933 C C . THR A 1 615 ? 72.775 3.389 -82.873 1.00 91.81 615 THR A C 1
ATOM 4935 O O . THR A 1 615 ? 73.621 3.994 -83.537 1.00 91.81 615 THR A O 1
ATOM 4938 N N . HIS A 1 616 ? 72.164 2.306 -83.372 1.00 90.31 616 HIS A N 1
ATOM 4939 C CA . HIS A 1 616 ? 72.375 1.844 -84.749 1.00 90.31 616 HIS A CA 1
ATOM 4940 C C . HIS A 1 616 ? 71.918 2.878 -85.793 1.00 90.31 616 HIS A C 1
ATOM 4942 O O . HIS A 1 616 ? 72.615 3.104 -86.786 1.00 90.31 616 HIS A O 1
ATOM 4948 N N . ALA A 1 617 ? 70.779 3.544 -85.581 1.00 90.94 617 ALA A N 1
ATOM 4949 C CA . ALA A 1 617 ? 70.307 4.600 -86.472 1.00 90.94 617 ALA A CA 1
ATOM 4950 C C . ALA A 1 617 ? 71.219 5.840 -86.437 1.00 90.94 617 ALA A C 1
ATOM 4952 O O . ALA A 1 617 ? 71.410 6.479 -87.471 1.00 90.94 617 ALA A O 1
ATOM 4953 N N . GLU A 1 618 ? 71.816 6.174 -85.293 1.00 91.62 618 GLU A N 1
ATOM 4954 C CA . GLU A 1 618 ? 72.819 7.237 -85.172 1.00 91.62 618 GLU A CA 1
ATOM 4955 C C . GLU A 1 618 ? 74.122 6.904 -85.890 1.00 91.62 618 GLU A C 1
ATOM 4957 O O . GLU A 1 618 ? 74.627 7.741 -86.643 1.00 91.62 618 GLU A O 1
ATOM 4962 N N . LEU A 1 619 ? 74.613 5.670 -85.764 1.00 91.81 619 LEU A N 1
ATOM 4963 C CA . LEU A 1 619 ? 75.766 5.189 -86.524 1.00 91.81 619 LEU A CA 1
ATOM 4964 C C . LEU A 1 619 ? 75.524 5.301 -88.040 1.00 91.81 619 LEU A C 1
ATOM 4966 O O . LEU A 1 619 ? 76.384 5.797 -88.769 1.00 91.81 619 LEU A O 1
ATOM 4970 N N . LEU A 1 620 ? 74.334 4.920 -88.516 1.00 92.12 620 LEU A N 1
ATOM 4971 C CA . LEU A 1 620 ? 73.944 5.062 -89.925 1.00 92.12 620 LEU A CA 1
ATOM 4972 C C . LEU A 1 620 ? 73.815 6.536 -90.357 1.00 92.12 620 LEU A C 1
ATOM 4974 O O . LEU A 1 620 ? 74.254 6.893 -91.453 1.00 92.12 620 LEU A O 1
ATOM 4978 N N . ARG A 1 621 ? 73.278 7.424 -89.503 1.00 92.81 621 ARG A N 1
ATOM 4979 C CA . ARG A 1 621 ? 73.257 8.881 -89.753 1.00 92.81 621 ARG A CA 1
ATOM 4980 C C . ARG A 1 621 ? 74.676 9.452 -89.859 1.00 92.81 621 ARG A C 1
ATOM 4982 O O . ARG A 1 621 ? 74.932 10.264 -90.748 1.00 92.81 621 ARG A O 1
ATOM 4989 N N . ALA A 1 622 ? 75.598 9.018 -88.998 1.00 89.75 622 ALA A N 1
ATOM 4990 C CA . ALA A 1 622 ? 76.998 9.440 -89.014 1.00 89.75 622 ALA A CA 1
ATOM 4991 C C . ALA A 1 622 ? 77.723 8.965 -90.286 1.00 89.75 622 ALA A C 1
ATOM 4993 O O . ALA A 1 622 ? 78.353 9.775 -90.966 1.00 89.75 622 ALA A O 1
ATOM 4994 N N . GLN A 1 623 ? 77.555 7.696 -90.674 1.00 89.44 623 GLN A N 1
ATOM 4995 C CA . GLN A 1 623 ? 78.079 7.157 -91.936 1.00 89.44 623 GLN A CA 1
ATOM 4996 C C . GLN A 1 623 ? 77.531 7.920 -93.155 1.00 89.44 623 GLN A C 1
ATOM 4998 O O . GLN A 1 623 ? 78.293 8.308 -94.039 1.00 89.44 623 GLN A O 1
ATOM 5003 N N . HIS A 1 624 ? 76.228 8.223 -93.183 1.00 88.88 624 HIS A N 1
ATOM 5004 C CA . HIS A 1 624 ? 75.621 9.027 -94.253 1.00 88.88 624 HIS A CA 1
ATOM 5005 C C . HIS A 1 624 ? 76.139 10.474 -94.285 1.00 88.88 624 HIS A C 1
ATOM 5007 O O . HIS A 1 624 ? 76.285 11.053 -95.362 1.00 88.88 624 HIS A O 1
ATOM 5013 N N . LYS A 1 625 ? 76.462 11.066 -93.126 1.00 92.88 625 LYS A N 1
ATOM 5014 C CA . LYS A 1 625 ? 77.116 12.382 -93.048 1.00 92.88 625 LYS A CA 1
ATOM 5015 C C . LYS A 1 625 ? 78.528 12.338 -93.637 1.00 92.88 625 LYS A C 1
ATOM 5017 O O . LYS A 1 625 ? 78.833 13.184 -94.472 1.00 92.88 625 LYS A O 1
ATOM 5022 N N . MET A 1 626 ? 79.339 11.337 -93.286 1.00 90.25 626 MET A N 1
ATOM 5023 C CA . MET A 1 626 ? 80.679 11.154 -93.864 1.00 90.25 626 MET A CA 1
ATOM 5024 C C . MET A 1 626 ? 80.617 10.981 -95.388 1.00 90.25 626 MET A C 1
ATOM 5026 O O . MET A 1 626 ? 81.295 11.702 -96.113 1.00 90.25 626 MET A O 1
ATOM 5030 N N . LEU A 1 627 ? 79.713 10.134 -95.894 1.00 90.00 627 LEU A N 1
ATOM 5031 C CA . LEU A 1 627 ? 79.509 9.959 -97.339 1.00 90.00 627 LEU A CA 1
ATOM 5032 C C . LEU A 1 627 ? 79.072 11.258 -98.042 1.00 90.00 627 LEU A C 1
ATOM 5034 O O . LEU A 1 627 ? 79.487 11.516 -99.171 1.00 90.00 627 LEU A O 1
ATOM 5038 N N . ARG A 1 628 ? 78.271 12.113 -97.390 1.00 91.00 628 ARG A N 1
ATOM 5039 C CA . ARG A 1 628 ? 77.938 13.453 -97.913 1.00 91.00 628 ARG A CA 1
ATOM 5040 C C . ARG A 1 628 ? 79.138 14.400 -97.916 1.00 91.00 628 ARG A C 1
ATOM 5042 O O . ARG A 1 628 ? 79.251 15.203 -98.838 1.00 91.00 628 ARG A O 1
ATOM 5049 N N . GLU A 1 629 ? 80.015 14.320 -96.921 1.00 90.62 629 GLU A N 1
ATOM 5050 C CA . GLU A 1 629 ? 81.244 15.120 -96.846 1.00 90.62 629 GLU A CA 1
ATOM 5051 C C . GLU A 1 629 ? 82.262 14.693 -97.915 1.00 90.62 629 GLU A C 1
ATOM 5053 O O . GLU A 1 629 ? 82.826 15.558 -98.588 1.00 90.62 629 GLU A O 1
ATOM 5058 N N . ASP A 1 630 ? 82.406 13.390 -98.173 1.00 89.00 630 ASP A N 1
ATOM 5059 C CA . ASP A 1 630 ? 83.219 12.855 -99.273 1.00 89.00 630 ASP A CA 1
ATOM 5060 C C . ASP A 1 630 ? 82.657 13.240 -100.650 1.00 89.00 630 ASP A C 1
ATOM 5062 O O . ASP A 1 630 ? 83.397 13.726 -101.510 1.00 89.00 630 ASP A O 1
ATOM 5066 N N . VAL A 1 631 ? 81.338 13.118 -100.857 1.00 90.06 631 VAL A N 1
ATOM 5067 C CA . VAL A 1 631 ? 80.676 13.624 -102.073 1.00 90.06 631 VAL A CA 1
ATOM 5068 C C . VAL A 1 631 ? 80.900 15.130 -102.216 1.00 90.06 631 VAL A C 1
ATOM 5070 O O . VAL A 1 631 ? 81.220 15.599 -103.309 1.00 90.06 631 VAL A O 1
ATOM 5073 N N . HIS A 1 632 ? 80.801 15.908 -101.134 1.00 88.50 632 HIS A N 1
ATOM 5074 C CA . HIS A 1 632 ? 81.047 17.344 -101.198 1.00 88.50 632 HIS A CA 1
ATOM 5075 C C . HIS A 1 632 ? 82.502 17.659 -101.579 1.00 88.50 632 HIS A C 1
ATOM 5077 O O . HIS A 1 632 ? 82.717 18.444 -102.507 1.00 88.50 632 HIS A O 1
ATOM 5083 N N . ARG A 1 633 ? 83.490 16.990 -100.966 1.00 92.12 633 ARG A N 1
ATOM 5084 C CA . ARG A 1 633 ? 84.913 17.081 -101.339 1.00 92.12 633 ARG A CA 1
ATOM 5085 C C . ARG A 1 633 ? 85.123 16.759 -102.821 1.00 92.12 633 ARG A C 1
ATOM 5087 O O . ARG A 1 633 ? 85.742 17.556 -103.524 1.00 92.12 633 ARG A O 1
ATOM 5094 N N . ALA A 1 634 ? 84.532 15.676 -103.326 1.00 87.31 634 ALA A N 1
ATOM 5095 C CA . ALA A 1 634 ? 84.594 15.322 -104.743 1.00 87.31 634 ALA A CA 1
ATOM 5096 C C . ALA A 1 634 ? 83.962 16.401 -105.651 1.00 87.31 634 ALA A C 1
ATOM 5098 O O . ALA A 1 634 ? 84.528 16.736 -106.694 1.00 87.31 634 ALA A O 1
ATOM 5099 N N . THR A 1 635 ? 82.839 17.018 -105.254 1.00 88.44 635 THR A N 1
ATOM 5100 C CA . THR A 1 635 ? 82.257 18.146 -106.015 1.00 88.44 635 THR A CA 1
ATOM 5101 C C . THR A 1 635 ? 83.119 19.409 -105.976 1.00 88.44 635 THR A C 1
ATOM 5103 O O . THR A 1 635 ? 83.143 20.149 -106.961 1.00 88.44 635 THR A O 1
ATOM 5106 N N . LEU A 1 636 ? 83.850 19.666 -104.884 1.00 89.25 636 LEU A N 1
ATOM 5107 C CA . LEU A 1 636 ? 84.796 20.781 -104.791 1.00 89.25 636 LEU A CA 1
ATOM 5108 C C . LEU A 1 636 ? 86.017 20.548 -105.686 1.00 89.25 636 LEU A C 1
ATOM 5110 O O . LEU A 1 636 ? 86.368 21.441 -106.453 1.00 89.25 636 LEU A O 1
ATOM 5114 N N . GLU A 1 637 ? 86.594 19.343 -105.687 1.00 88.62 637 GLU A N 1
ATOM 5115 C CA . GLU A 1 637 ? 87.651 18.976 -106.637 1.00 88.62 637 GLU A CA 1
ATOM 5116 C C . GLU A 1 637 ? 87.181 19.081 -108.092 1.00 88.62 637 GLU A C 1
ATOM 5118 O O . GLU A 1 637 ? 87.894 19.624 -108.936 1.00 88.62 637 GLU A O 1
ATOM 5123 N N . MET A 1 638 ? 85.968 18.612 -108.404 1.00 87.31 638 MET A N 1
ATOM 5124 C CA . MET A 1 638 ? 85.389 18.742 -109.744 1.00 87.31 638 MET A CA 1
ATOM 5125 C C . MET A 1 638 ? 85.238 20.218 -110.147 1.00 87.31 638 MET A C 1
ATOM 5127 O O . MET A 1 638 ? 85.579 20.588 -111.272 1.00 87.31 638 MET A O 1
ATOM 5131 N N . ARG A 1 639 ? 84.780 21.079 -109.228 1.00 86.75 639 ARG A N 1
ATOM 5132 C CA . ARG A 1 639 ? 84.688 22.533 -109.440 1.00 86.75 639 ARG A CA 1
ATOM 5133 C C . ARG A 1 639 ? 86.063 23.175 -109.621 1.00 86.75 639 ARG A C 1
ATOM 5135 O O . ARG A 1 639 ? 86.204 24.002 -110.516 1.00 86.75 639 ARG A O 1
ATOM 5142 N N . GLU A 1 640 ? 87.080 22.793 -108.849 1.00 87.25 640 GLU A N 1
ATOM 5143 C CA . GLU A 1 640 ? 88.438 23.329 -109.020 1.00 87.25 640 GLU A CA 1
ATOM 5144 C C . GLU A 1 640 ? 89.043 22.907 -110.364 1.00 87.25 640 GLU A C 1
ATOM 5146 O O . GLU A 1 640 ? 89.560 23.752 -111.096 1.00 87.25 640 GLU A O 1
ATOM 5151 N N . ARG A 1 641 ? 88.907 21.629 -110.745 1.00 84.81 641 ARG A N 1
ATOM 5152 C CA . ARG A 1 641 ? 89.332 21.117 -112.060 1.00 84.81 641 ARG A CA 1
ATOM 5153 C C . ARG A 1 641 ? 88.603 21.846 -113.195 1.00 84.81 641 ARG A C 1
ATOM 5155 O O . ARG A 1 641 ? 89.255 22.280 -114.141 1.00 84.81 641 ARG A O 1
ATOM 5162 N N . SER A 1 642 ? 87.293 22.073 -113.066 1.00 84.75 642 SER A N 1
ATOM 5163 C CA . SER A 1 642 ? 86.494 22.850 -114.027 1.00 84.75 642 SER A CA 1
ATOM 5164 C C . SER A 1 642 ? 86.945 24.317 -114.121 1.00 84.75 642 SER A C 1
ATOM 5166 O O . SER A 1 642 ? 87.155 24.834 -115.216 1.00 84.75 642 SER A O 1
ATOM 5168 N N . MET A 1 643 ? 87.235 24.976 -112.992 1.00 85.06 643 MET A N 1
ATOM 5169 C CA . MET A 1 643 ? 87.824 26.324 -112.982 1.00 85.06 643 MET A CA 1
ATOM 5170 C C . MET A 1 643 ? 89.240 26.360 -113.580 1.00 85.06 643 MET A C 1
ATOM 5172 O O . MET A 1 643 ? 89.613 27.353 -114.202 1.00 85.06 643 MET A O 1
ATOM 5176 N N . LYS A 1 644 ? 90.033 25.290 -113.437 1.00 86.81 644 LYS A N 1
ATOM 5177 C CA . LYS A 1 644 ? 91.339 25.131 -114.106 1.00 86.81 644 LYS A CA 1
ATOM 5178 C C . LYS A 1 644 ? 91.182 25.007 -115.623 1.00 86.81 644 LYS A C 1
ATOM 5180 O O . LYS A 1 644 ? 91.932 25.658 -116.344 1.00 86.81 644 LYS A O 1
ATOM 5185 N N . VAL A 1 645 ? 90.187 24.256 -116.102 1.00 82.44 645 VAL A N 1
ATOM 5186 C CA . VAL A 1 645 ? 89.829 24.193 -117.532 1.00 82.44 645 VAL A CA 1
ATOM 5187 C C . VAL A 1 645 ? 89.381 25.566 -118.040 1.00 82.44 645 VAL A C 1
ATOM 5189 O O . VAL A 1 645 ? 89.938 26.040 -119.025 1.00 82.44 645 VAL A O 1
ATOM 5192 N N . GLY A 1 646 ? 88.494 26.266 -117.326 1.00 79.62 646 GLY A N 1
ATOM 5193 C CA . GLY A 1 646 ? 88.073 27.626 -117.686 1.00 79.62 646 GLY A CA 1
ATOM 5194 C C . GLY A 1 646 ? 89.236 28.627 -117.751 1.00 79.62 646 GLY A C 1
ATOM 5195 O O . GLY A 1 646 ? 89.333 29.406 -118.694 1.00 79.62 646 GLY A O 1
ATOM 5196 N N . LYS A 1 647 ? 90.189 28.556 -116.808 1.00 83.31 647 LYS A N 1
ATOM 5197 C CA . LYS A 1 647 ? 91.432 29.355 -116.832 1.00 83.31 647 LYS A CA 1
ATOM 5198 C C . LYS A 1 647 ? 92.372 28.991 -117.989 1.00 83.31 647 LYS A C 1
ATOM 5200 O O . LYS A 1 647 ? 93.154 29.836 -118.416 1.00 83.31 647 LYS A O 1
ATOM 5205 N N . LEU A 1 648 ? 92.324 27.759 -118.498 1.00 78.75 648 LEU A N 1
ATOM 5206 C CA . LEU A 1 648 ? 93.062 27.358 -119.700 1.00 78.75 648 LEU A CA 1
ATOM 5207 C C . LEU A 1 648 ? 92.349 27.817 -120.980 1.00 78.75 648 LEU A C 1
ATOM 5209 O O . LEU A 1 648 ? 93.027 28.259 -121.904 1.00 78.75 648 LEU A O 1
ATOM 5213 N N . GLN A 1 649 ? 91.013 27.796 -121.014 1.00 74.00 649 GLN A N 1
ATOM 5214 C CA . GLN A 1 649 ? 90.214 28.340 -122.119 1.00 74.00 649 GLN A CA 1
ATOM 5215 C C . GLN A 1 649 ? 90.425 29.851 -122.266 1.00 74.00 649 GLN A C 1
ATOM 5217 O O . GLN A 1 649 ? 90.835 30.292 -123.336 1.00 74.00 649 GLN A O 1
ATOM 5222 N N . THR A 1 650 ? 90.293 30.639 -121.194 1.00 74.75 650 THR A N 1
ATOM 5223 C CA . THR A 1 650 ? 90.542 32.090 -121.273 1.00 74.75 650 THR A CA 1
ATOM 5224 C C . THR A 1 650 ? 92.003 32.415 -121.591 1.00 74.75 650 THR A C 1
ATOM 5226 O O . THR A 1 650 ? 92.278 33.361 -122.323 1.00 74.75 650 THR A O 1
ATOM 5229 N N . LYS A 1 651 ? 92.971 31.603 -121.137 1.00 73.31 651 LYS A N 1
ATOM 5230 C CA . LYS A 1 651 ? 94.380 31.748 -121.546 1.00 73.31 651 LYS A CA 1
ATOM 5231 C C . LYS A 1 651 ? 94.599 31.428 -123.033 1.00 73.31 651 LYS A C 1
ATOM 5233 O O . LYS A 1 651 ? 95.444 32.065 -123.661 1.00 73.31 651 LYS A O 1
ATOM 5238 N N . PHE A 1 652 ? 93.843 30.488 -123.602 1.00 69.75 652 PHE A N 1
ATOM 5239 C CA . PHE A 1 652 ? 93.843 30.190 -125.036 1.00 69.75 652 PHE A CA 1
ATOM 5240 C C . PHE A 1 652 ? 93.207 31.332 -125.845 1.00 69.75 652 PHE A C 1
ATOM 5242 O O . PHE A 1 652 ? 93.810 31.798 -126.807 1.00 69.75 652 PHE A O 1
ATOM 5249 N N . GLU A 1 653 ? 92.063 31.865 -125.411 1.00 66.06 653 GLU A N 1
ATOM 5250 C CA . GLU A 1 653 ? 91.410 33.034 -126.025 1.00 66.06 653 GLU A CA 1
ATOM 5251 C C . GLU A 1 653 ? 92.297 34.287 -125.977 1.00 66.06 653 GLU A C 1
ATOM 5253 O O . GLU A 1 653 ? 92.444 34.980 -126.982 1.00 66.06 653 GLU A O 1
ATOM 5258 N N . VAL A 1 654 ? 92.961 34.554 -124.846 1.00 63.31 654 VAL A N 1
ATOM 5259 C CA . VAL A 1 654 ? 93.927 35.657 -124.718 1.00 63.31 654 VAL A CA 1
ATOM 5260 C C . VAL A 1 654 ? 95.129 35.458 -125.646 1.00 63.31 654 VAL A C 1
ATOM 5262 O O . VAL A 1 654 ? 95.586 36.428 -126.247 1.00 63.31 654 VAL A O 1
ATOM 5265 N N . LEU A 1 655 ? 95.621 34.228 -125.833 1.00 59.22 655 LEU A N 1
ATOM 5266 C CA . LEU A 1 655 ? 96.683 33.940 -126.807 1.00 59.22 655 LEU A CA 1
ATOM 5267 C C . LEU A 1 655 ? 96.218 34.138 -128.258 1.00 59.22 655 LEU A C 1
ATOM 5269 O O . LEU A 1 655 ? 96.939 34.755 -129.038 1.00 59.22 655 LEU A O 1
ATOM 5273 N N . VAL A 1 656 ? 95.009 33.691 -128.610 1.00 55.09 656 VAL A N 1
ATOM 5274 C CA . VAL A 1 656 ? 94.415 33.894 -129.945 1.00 55.09 656 VAL A CA 1
ATOM 5275 C C . VAL A 1 656 ? 94.195 35.384 -130.236 1.00 55.09 656 VAL A C 1
ATOM 5277 O O . VAL A 1 656 ? 94.515 35.852 -131.331 1.00 55.09 656 VAL A O 1
ATOM 5280 N N . ASN A 1 657 ? 93.731 36.157 -129.251 1.00 52.00 657 ASN A N 1
ATOM 5281 C CA . ASN A 1 657 ? 93.525 37.600 -129.393 1.00 52.00 657 ASN A CA 1
ATOM 5282 C C . ASN A 1 657 ? 94.850 38.387 -129.426 1.00 52.00 657 ASN A C 1
ATOM 5284 O O . ASN A 1 657 ? 94.966 39.350 -130.185 1.00 52.00 657 ASN A O 1
ATOM 5288 N N . LYS A 1 658 ? 95.888 37.959 -128.689 1.00 51.00 658 LYS A N 1
ATOM 5289 C CA . LYS A 1 658 ? 97.211 38.620 -128.674 1.00 51.00 658 LYS A CA 1
ATOM 5290 C C . LYS A 1 658 ? 97.988 38.492 -129.996 1.00 51.00 658 LYS A C 1
ATOM 5292 O O . LYS A 1 658 ? 98.945 39.227 -130.209 1.00 51.00 658 LYS A O 1
ATOM 5297 N N . VAL A 1 659 ? 97.549 37.629 -130.916 1.00 50.22 659 VAL A N 1
ATOM 5298 C CA . VAL A 1 659 ? 98.075 37.536 -132.294 1.00 50.22 659 VAL A CA 1
ATOM 5299 C C . VAL A 1 659 ? 97.383 38.530 -133.256 1.00 50.22 659 VAL A C 1
ATOM 5301 O O . VAL A 1 659 ? 97.795 38.658 -134.406 1.00 50.22 659 VAL A O 1
ATOM 5304 N N . LYS A 1 660 ? 96.353 39.278 -132.817 1.00 39.34 660 LYS A N 1
ATOM 5305 C CA . LYS A 1 660 ? 95.553 40.173 -133.683 1.00 39.34 660 LYS A CA 1
ATOM 5306 C C . LYS A 1 660 ? 95.324 41.604 -133.158 1.00 39.34 660 LYS A C 1
ATOM 5308 O O . LYS A 1 660 ? 94.237 42.146 -133.352 1.00 39.34 660 LYS A O 1
ATOM 5313 N N . ARG A 1 661 ? 96.349 42.269 -132.602 1.00 38.53 661 ARG A N 1
ATOM 5314 C CA . ARG A 1 661 ? 96.559 43.735 -132.757 1.00 38.53 661 ARG A CA 1
ATOM 5315 C C . ARG A 1 661 ? 97.931 44.192 -132.245 1.00 38.53 661 ARG A C 1
ATOM 5317 O O . ARG A 1 661 ? 98.549 43.523 -131.426 1.00 38.53 661 ARG A O 1
ATOM 5324 N N . HIS A 1 662 ? 98.389 45.330 -132.762 1.00 35.50 662 HIS A N 1
ATOM 5325 C CA . HIS A 1 662 ? 99.692 45.949 -132.507 1.00 35.50 662 HIS A CA 1
ATOM 5326 C C . HIS A 1 662 ? 99.511 47.478 -132.528 1.00 35.50 662 HIS A C 1
ATOM 5328 O O . HIS A 1 662 ? 98.903 47.973 -133.477 1.00 35.50 662 HIS A O 1
ATOM 5334 N N . GLY A 1 663 ? 100.011 48.194 -131.508 1.00 34.41 663 GLY A N 1
ATOM 5335 C CA . GLY A 1 663 ? 100.092 49.666 -131.483 1.00 34.41 663 GLY A CA 1
ATOM 5336 C C . GLY A 1 663 ? 99.648 50.379 -130.186 1.00 34.41 663 GLY A C 1
ATOM 5337 O O . GLY A 1 663 ? 98.455 50.411 -129.907 1.00 34.41 663 GLY A O 1
ATOM 5338 N N . MET A 1 664 ? 100.630 51.034 -129.542 1.00 34.41 664 MET A N 1
ATOM 5339 C CA . MET A 1 664 ? 100.626 52.419 -128.998 1.00 34.41 664 MET A CA 1
ATOM 5340 C C . MET A 1 664 ? 100.094 52.818 -127.579 1.00 34.41 664 MET A C 1
ATOM 5342 O O . MET A 1 664 ? 98.916 52.637 -127.285 1.00 34.41 664 MET A O 1
ATOM 5346 N N . ASP A 1 665 ? 100.997 53.505 -126.839 1.00 36.94 665 ASP A N 1
ATOM 5347 C CA . ASP A 1 665 ? 100.909 54.565 -125.782 1.00 36.94 665 ASP A CA 1
ATOM 5348 C C . ASP A 1 665 ? 100.630 54.281 -124.259 1.00 36.94 665 ASP A C 1
ATOM 5350 O O . ASP A 1 665 ? 99.857 53.395 -123.897 1.00 36.94 665 ASP A O 1
ATOM 5354 N N . ASP A 1 666 ? 101.289 55.090 -123.381 1.00 42.38 666 ASP A N 1
ATOM 5355 C CA . ASP A 1 666 ? 101.584 54.988 -121.904 1.00 42.38 666 ASP A CA 1
ATOM 5356 C C . ASP A 1 666 ? 101.703 56.448 -121.269 1.00 42.38 666 ASP A C 1
ATOM 5358 O O . ASP A 1 666 ? 101.570 57.386 -122.055 1.00 42.38 666 ASP A O 1
ATOM 5362 N N . ASP A 1 667 ? 101.945 56.881 -119.992 1.00 48.12 667 ASP A N 1
ATOM 5363 C CA . ASP A 1 667 ? 102.215 56.410 -118.581 1.00 48.12 667 ASP A CA 1
ATOM 5364 C C . ASP A 1 667 ? 101.964 57.596 -117.530 1.00 48.12 667 ASP A C 1
ATOM 5366 O O . ASP A 1 667 ? 101.220 58.515 -117.872 1.00 48.12 667 ASP A O 1
ATOM 5370 N N . GLU A 1 668 ? 102.605 57.634 -116.322 1.00 43.56 668 GLU A N 1
ATOM 5371 C CA . GLU A 1 668 ? 102.780 58.727 -115.272 1.00 43.56 668 GLU A CA 1
ATOM 5372 C C . GLU A 1 668 ? 101.727 58.905 -114.109 1.00 43.56 668 GLU A C 1
ATOM 5374 O O . GLU A 1 668 ? 100.590 58.467 -114.261 1.00 43.56 668 GLU A O 1
ATOM 5379 N N . ASN A 1 669 ? 101.911 59.591 -112.934 1.00 45.84 669 ASN A N 1
ATOM 5380 C CA . ASN A 1 669 ? 102.995 60.022 -111.960 1.00 45.84 669 ASN A CA 1
ATOM 5381 C C . ASN A 1 669 ? 102.348 61.013 -110.892 1.00 45.84 669 ASN A C 1
ATOM 5383 O O . ASN A 1 669 ? 101.294 61.551 -111.224 1.00 45.84 669 ASN A O 1
ATOM 5387 N N . GLY A 1 670 ? 102.752 61.413 -109.650 1.00 48.25 670 GLY A N 1
ATOM 5388 C CA . GLY A 1 670 ? 103.721 61.080 -108.554 1.00 48.25 670 GLY A CA 1
ATOM 5389 C C . GLY A 1 670 ? 103.750 62.181 -107.422 1.00 48.25 670 GLY A C 1
ATOM 5390 O O . GLY A 1 670 ? 103.241 63.273 -107.671 1.00 48.25 670 GLY A O 1
ATOM 5391 N N . GLY A 1 671 ? 104.314 61.976 -106.196 1.00 43.91 671 GLY A N 1
ATOM 5392 C CA . GLY A 1 671 ? 104.552 63.075 -105.186 1.00 43.91 671 GLY A CA 1
ATOM 5393 C C . GLY A 1 671 ? 104.722 62.749 -103.658 1.00 43.91 671 GLY A C 1
ATOM 5394 O O . GLY A 1 671 ? 104.294 61.688 -103.215 1.00 43.91 671 GLY A O 1
ATOM 5395 N N . GLU A 1 672 ? 105.317 63.668 -102.844 1.00 47.97 672 GLU A N 1
ATOM 5396 C CA . GLU A 1 672 ? 105.781 63.479 -101.417 1.00 47.97 672 GLU A CA 1
ATOM 5397 C C . GLU A 1 672 ? 105.454 64.644 -100.386 1.00 47.97 672 GLU A C 1
ATOM 5399 O O . GLU A 1 672 ? 104.468 65.357 -100.576 1.00 47.97 672 GLU A O 1
ATOM 5404 N N . HIS A 1 673 ? 106.187 64.827 -99.246 1.00 45.09 673 HIS A N 1
ATOM 5405 C CA . HIS A 1 673 ? 105.813 65.638 -98.026 1.00 45.09 673 HIS A CA 1
ATOM 5406 C C . HIS A 1 673 ? 106.947 66.483 -97.325 1.00 45.09 673 HIS A C 1
ATOM 5408 O O . HIS A 1 673 ? 108.116 66.334 -97.664 1.00 45.09 673 HIS A O 1
ATOM 5414 N N . SER A 1 674 ? 106.636 67.376 -96.337 1.00 40.69 674 SER A N 1
ATOM 5415 C CA . SER A 1 674 ? 107.614 68.301 -95.660 1.00 40.69 674 SER A CA 1
ATOM 5416 C C . SER A 1 674 ? 107.283 68.820 -94.203 1.00 40.69 674 SER A C 1
ATOM 5418 O O . SER A 1 674 ? 106.487 68.218 -93.490 1.00 40.69 674 SER A O 1
ATOM 5420 N N . GLN A 1 675 ? 107.936 69.905 -93.717 1.00 45.06 675 GLN A N 1
ATOM 5421 C CA . GLN A 1 675 ? 108.543 70.059 -92.360 1.00 45.06 675 GLN A CA 1
ATOM 5422 C C . GLN A 1 675 ? 107.951 71.117 -91.356 1.00 45.06 675 GLN A C 1
ATOM 5424 O O . GLN A 1 675 ? 108.708 71.818 -90.687 1.00 45.06 675 GLN A O 1
ATOM 5429 N N . ALA A 1 676 ? 106.630 71.276 -91.177 1.00 51.31 676 ALA A N 1
ATOM 5430 C CA . ALA A 1 676 ? 106.066 72.410 -90.389 1.00 51.31 676 ALA A CA 1
ATOM 5431 C C . ALA A 1 676 ? 105.840 72.210 -88.856 1.00 51.31 676 ALA A C 1
ATOM 5433 O O . ALA A 1 676 ? 105.467 73.151 -88.158 1.00 51.31 676 ALA A O 1
ATOM 5434 N N . TYR A 1 677 ? 106.014 71.002 -88.312 1.00 56.88 677 TYR A N 1
ATOM 5435 C CA . TYR A 1 677 ? 105.319 70.560 -87.081 1.00 56.88 677 TYR A CA 1
ATOM 5436 C C . TYR A 1 677 ? 105.827 71.114 -85.724 1.00 56.88 677 TYR A C 1
ATOM 5438 O O . TYR A 1 677 ? 105.038 71.294 -84.799 1.00 56.88 677 TYR A O 1
ATOM 5446 N N . TYR A 1 678 ? 107.129 71.370 -85.557 1.00 56.78 678 TYR A N 1
ATOM 5447 C CA . TYR A 1 678 ? 107.741 71.395 -84.212 1.00 56.78 678 TYR A CA 1
ATOM 5448 C C . TYR A 1 678 ? 107.708 72.730 -83.442 1.00 56.78 678 TYR A C 1
ATOM 5450 O O . TYR A 1 678 ? 107.992 72.734 -82.247 1.00 56.78 678 TYR A O 1
ATOM 5458 N N . VAL A 1 679 ? 107.354 73.855 -84.072 1.00 58.16 679 VAL A N 1
ATOM 5459 C CA . VAL A 1 679 ? 107.425 75.186 -83.421 1.00 58.16 679 VAL A CA 1
ATOM 5460 C C . VAL A 1 679 ? 106.228 75.466 -82.498 1.00 58.16 679 VAL A C 1
ATOM 5462 O O . VAL A 1 679 ? 106.367 76.181 -81.510 1.00 58.16 679 VAL A O 1
ATOM 5465 N N . VAL A 1 680 ? 105.058 74.882 -82.778 1.00 59.16 680 VAL A N 1
ATOM 5466 C CA . VAL A 1 680 ? 103.795 75.218 -82.086 1.00 59.16 680 VAL A CA 1
ATOM 5467 C C . VAL A 1 680 ? 103.768 74.738 -80.627 1.00 59.16 680 VAL A C 1
ATOM 5469 O O . VAL A 1 680 ? 103.243 75.432 -79.757 1.00 59.16 680 VAL A O 1
ATOM 5472 N N . LYS A 1 681 ? 104.349 73.567 -80.334 1.00 62.72 681 LYS A N 1
ATOM 5473 C CA . LYS A 1 681 ? 104.137 72.876 -79.050 1.00 62.72 681 LYS A CA 1
ATOM 5474 C C . LYS A 1 681 ? 104.706 73.627 -77.836 1.00 62.72 681 LYS A C 1
ATOM 5476 O O . LYS A 1 681 ? 104.078 73.653 -76.783 1.00 62.72 681 LYS A O 1
ATOM 5481 N N . ALA A 1 682 ? 105.857 74.286 -77.987 1.00 58.38 682 ALA A N 1
ATOM 5482 C CA . ALA A 1 682 ? 106.551 74.954 -76.879 1.00 58.38 682 ALA A CA 1
ATOM 5483 C C . ALA A 1 682 ? 105.830 76.208 -76.334 1.00 58.38 682 ALA A C 1
ATOM 5485 O O . ALA A 1 682 ? 106.211 76.724 -75.285 1.00 58.38 682 ALA A O 1
ATOM 5486 N N . ALA A 1 683 ? 104.803 76.715 -77.027 1.00 62.22 683 ALA A N 1
ATOM 5487 C CA . ALA A 1 683 ? 104.024 77.867 -76.572 1.00 62.22 683 ALA A CA 1
ATOM 5488 C C . ALA A 1 683 ? 102.919 77.495 -75.562 1.00 62.22 683 ALA A C 1
ATOM 5490 O O . ALA A 1 683 ? 102.562 78.320 -74.723 1.00 62.22 683 ALA A O 1
ATOM 5491 N N . GLN A 1 684 ? 102.385 76.269 -75.626 1.00 63.19 684 GLN A N 1
ATOM 5492 C CA . GLN A 1 684 ? 101.166 75.873 -74.902 1.00 63.19 684 GLN A CA 1
ATOM 5493 C C . GLN A 1 684 ? 101.421 75.593 -73.411 1.00 63.19 684 GLN A C 1
ATOM 5495 O O . GLN A 1 684 ? 100.657 76.027 -72.552 1.00 63.19 684 GLN A O 1
ATOM 5500 N N . GLU A 1 685 ? 102.548 74.952 -73.087 1.00 61.50 685 GLU A N 1
ATOM 5501 C CA . GLU A 1 685 ? 102.909 74.518 -71.722 1.00 61.50 685 GLU A CA 1
ATOM 5502 C C . GLU A 1 685 ? 103.109 75.688 -70.728 1.00 61.50 685 GLU A C 1
ATOM 5504 O O . GLU A 1 685 ? 103.201 75.477 -69.518 1.00 61.50 685 GLU A O 1
ATOM 5509 N N . ARG A 1 686 ? 103.145 76.940 -71.213 1.00 62.69 686 ARG A N 1
ATOM 5510 C CA . ARG A 1 686 ? 103.277 78.151 -70.385 1.00 62.69 686 ARG A CA 1
ATOM 5511 C C . ARG A 1 686 ? 101.948 78.753 -69.917 1.00 62.69 686 ARG A C 1
ATOM 5513 O O . ARG A 1 686 ? 101.953 79.465 -68.919 1.00 62.69 686 ARG A O 1
ATOM 5520 N N . GLU A 1 687 ? 100.834 78.471 -70.595 1.00 68.81 687 GLU A N 1
ATOM 5521 C CA . GLU A 1 687 ? 99.500 78.975 -70.221 1.00 68.81 687 GLU A CA 1
ATOM 5522 C C . GLU A 1 687 ? 98.883 78.141 -69.080 1.00 68.81 687 GLU A C 1
ATOM 5524 O O . GLU A 1 687 ? 98.270 78.679 -68.156 1.00 68.81 687 GLU A O 1
ATOM 5529 N N . GLU A 1 688 ? 99.097 76.820 -69.097 1.00 66.62 688 GLU A N 1
ATOM 5530 C CA . GLU A 1 688 ? 98.494 75.884 -68.135 1.00 66.62 688 GLU A CA 1
ATOM 5531 C C . GLU A 1 688 ? 98.907 76.132 -66.679 1.00 66.62 688 GLU A C 1
ATOM 5533 O O . GLU A 1 688 ? 98.109 75.935 -65.762 1.00 66.62 688 GLU A O 1
ATOM 5538 N N . MET A 1 689 ? 100.148 76.570 -66.451 1.00 63.06 689 MET A N 1
ATOM 5539 C CA . MET A 1 689 ? 100.668 76.811 -65.101 1.00 63.06 689 MET A CA 1
ATOM 5540 C C . MET A 1 689 ? 100.016 78.013 -64.411 1.00 63.06 689 MET A C 1
ATOM 5542 O O . MET A 1 689 ? 100.026 78.063 -63.184 1.00 63.06 689 MET A O 1
ATOM 5546 N N . GLN A 1 690 ? 99.436 78.957 -65.162 1.00 67.56 690 GLN A N 1
ATOM 5547 C CA . GLN A 1 690 ? 98.776 80.122 -64.571 1.00 67.56 690 GLN A CA 1
ATOM 5548 C C . GLN A 1 690 ? 97.323 79.816 -64.169 1.00 67.56 690 GLN A C 1
ATOM 5550 O O . GLN A 1 690 ? 96.916 80.212 -63.080 1.00 67.56 690 GLN A O 1
ATOM 5555 N N . ARG A 1 691 ? 96.584 79.011 -64.955 1.00 70.31 691 ARG A N 1
ATOM 5556 C CA . ARG A 1 691 ? 95.218 78.559 -64.594 1.00 70.31 691 ARG A CA 1
ATOM 5557 C C . ARG A 1 691 ? 95.163 77.836 -63.242 1.00 70.31 691 ARG A C 1
ATOM 5559 O O . ARG A 1 691 ? 94.257 78.085 -62.454 1.00 70.31 691 ARG A O 1
ATOM 5566 N N . ARG A 1 692 ? 96.170 77.006 -62.941 1.00 72.38 692 ARG A N 1
ATOM 5567 C CA . ARG A 1 692 ? 96.267 76.251 -61.674 1.00 72.38 692 ARG A CA 1
ATOM 5568 C C . ARG A 1 692 ? 96.436 77.134 -60.426 1.00 72.38 692 ARG A C 1
ATOM 5570 O O . ARG A 1 692 ? 96.261 76.637 -59.318 1.00 72.38 692 ARG A O 1
ATOM 5577 N N . GLY A 1 693 ? 96.787 78.414 -60.583 1.00 74.06 693 GLY A N 1
ATOM 5578 C CA . GLY A 1 693 ? 96.809 79.381 -59.481 1.00 74.06 693 GLY A CA 1
ATOM 5579 C C . GLY A 1 693 ? 95.400 79.836 -59.099 1.00 74.06 693 GLY A C 1
ATOM 5580 O O . GLY A 1 693 ? 94.992 79.689 -57.949 1.00 74.06 693 GLY A O 1
ATOM 5581 N N . ASP A 1 694 ? 94.636 80.312 -60.086 1.00 74.56 694 ASP A N 1
ATOM 5582 C CA . ASP A 1 694 ? 93.273 80.830 -59.893 1.00 74.56 694 ASP A CA 1
ATOM 5583 C C . ASP A 1 694 ? 92.308 79.752 -59.345 1.00 74.56 694 ASP A C 1
ATOM 5585 O O . ASP A 1 694 ? 91.406 80.046 -58.555 1.00 74.56 694 ASP A O 1
ATOM 5589 N N . GLU A 1 695 ? 92.528 78.484 -59.714 1.00 77.31 695 GLU A N 1
ATOM 5590 C CA . GLU A 1 695 ? 91.785 77.317 -59.213 1.00 77.31 695 GLU A CA 1
ATOM 5591 C C . GLU A 1 695 ? 91.942 77.097 -57.692 1.00 77.31 695 GLU A C 1
ATOM 5593 O O . GLU A 1 695 ? 90.997 76.658 -57.029 1.00 77.31 695 GLU A O 1
ATOM 5598 N N . LEU A 1 696 ? 93.102 77.428 -57.109 1.00 77.50 696 LEU A N 1
ATOM 5599 C CA . LEU A 1 696 ? 93.366 77.244 -55.675 1.00 77.50 696 LEU A CA 1
ATOM 5600 C C . LEU A 1 696 ? 92.718 78.344 -54.820 1.00 77.50 696 LEU A C 1
ATOM 5602 O O . LEU A 1 696 ? 92.077 78.033 -53.814 1.00 77.50 696 LEU A O 1
ATOM 5606 N N . ASP A 1 697 ? 92.788 79.605 -55.252 1.00 76.50 697 ASP A N 1
ATOM 5607 C CA . ASP A 1 697 ? 92.114 80.728 -54.578 1.00 76.50 697 ASP A CA 1
ATOM 5608 C C . ASP A 1 697 ? 90.580 80.577 -54.596 1.00 76.50 697 ASP A C 1
ATOM 5610 O O . ASP A 1 697 ? 89.890 80.944 -53.637 1.00 76.50 697 ASP A O 1
ATOM 5614 N N . ALA A 1 698 ? 90.029 79.979 -55.660 1.00 79.75 698 ALA A N 1
ATOM 5615 C CA . ALA A 1 698 ? 88.616 79.610 -55.725 1.00 79.75 698 ALA A CA 1
ATOM 5616 C C . ALA A 1 698 ? 88.235 78.537 -54.684 1.00 79.75 698 ALA A C 1
ATOM 5618 O O . ALA A 1 698 ? 87.133 78.586 -54.130 1.00 79.75 698 ALA A O 1
ATOM 5619 N N . SER A 1 699 ? 89.143 77.603 -54.381 1.00 81.62 699 SER A N 1
ATOM 5620 C CA . SER A 1 699 ? 88.937 76.553 -53.374 1.00 81.62 699 SER A CA 1
ATOM 5621 C C . SER A 1 699 ? 88.915 77.111 -51.944 1.00 81.62 699 SER A C 1
ATOM 5623 O O . SER A 1 699 ? 88.026 76.771 -51.159 1.00 81.62 699 SER A O 1
ATOM 5625 N N . ILE A 1 700 ? 89.817 78.045 -51.613 1.00 79.06 700 ILE A N 1
ATOM 5626 C CA . ILE A 1 700 ? 89.884 78.663 -50.274 1.00 79.06 700 ILE A CA 1
ATOM 5627 C C . ILE A 1 700 ? 88.553 79.352 -49.931 1.00 79.06 700 ILE A C 1
ATOM 5629 O O . ILE A 1 700 ? 87.926 79.020 -48.920 1.00 79.06 700 ILE A O 1
ATOM 5633 N N . ARG A 1 701 ? 88.039 80.197 -50.836 1.00 80.31 701 ARG A N 1
ATOM 5634 C CA . ARG A 1 701 ? 86.748 80.907 -50.683 1.00 80.31 701 ARG A CA 1
ATOM 5635 C C . ARG A 1 701 ? 85.519 79.991 -50.624 1.00 80.31 701 ARG A C 1
ATOM 5637 O O . ARG A 1 701 ? 84.417 80.456 -50.316 1.00 80.31 701 ARG A O 1
ATOM 5644 N N . LYS A 1 702 ? 85.672 78.707 -50.963 1.00 80.12 702 LYS A N 1
ATOM 5645 C CA . LYS A 1 702 ? 84.643 77.681 -50.772 1.00 80.12 702 LYS A CA 1
ATOM 5646 C C . LYS A 1 702 ? 84.675 77.163 -49.333 1.00 80.12 702 LYS A C 1
ATOM 5648 O O . LYS A 1 702 ? 83.645 77.202 -48.665 1.00 80.12 702 LYS A O 1
ATOM 5653 N N . SER A 1 703 ? 85.857 76.798 -48.834 1.00 79.31 703 SER A N 1
ATOM 5654 C CA . SER A 1 703 ? 86.037 76.294 -47.463 1.00 79.31 703 SER A CA 1
ATOM 5655 C C . SER A 1 703 ? 85.625 77.301 -46.375 1.00 79.31 703 SER A C 1
ATOM 5657 O O . SER A 1 703 ? 85.012 76.917 -45.381 1.00 79.31 703 SER A O 1
ATOM 5659 N N . GLU A 1 704 ? 85.835 78.604 -46.596 1.00 80.00 704 GLU A N 1
ATOM 5660 C CA . GLU A 1 704 ? 85.363 79.666 -45.688 1.00 80.00 704 GLU A CA 1
ATOM 5661 C C . GLU A 1 704 ? 83.830 79.671 -45.526 1.00 80.00 704 GLU A C 1
ATOM 5663 O O . GLU A 1 704 ? 83.314 79.892 -44.431 1.00 80.00 704 GLU A O 1
ATOM 5668 N N . LYS A 1 705 ? 83.082 79.378 -46.600 1.00 80.25 705 LYS A N 1
ATOM 5669 C CA . LYS A 1 705 ? 81.611 79.281 -46.561 1.00 80.25 705 LYS A CA 1
ATOM 5670 C C . LYS A 1 705 ? 81.139 77.986 -45.906 1.00 80.25 705 LYS A C 1
ATOM 5672 O O . LYS A 1 705 ? 80.115 77.982 -45.228 1.00 80.25 705 LYS A O 1
ATOM 5677 N N . GLU A 1 706 ? 81.887 76.902 -46.097 1.00 80.56 706 GLU A N 1
ATOM 5678 C CA . GLU A 1 706 ? 81.604 75.598 -45.492 1.00 80.56 706 GLU A CA 1
ATOM 5679 C C . GLU A 1 706 ? 81.749 75.661 -43.956 1.00 80.56 706 GLU A C 1
ATOM 5681 O O . GLU A 1 706 ? 80.894 75.133 -43.247 1.00 80.56 706 GLU A O 1
ATOM 5686 N N . ILE A 1 707 ? 82.724 76.413 -43.424 1.00 79.00 707 ILE A N 1
ATOM 5687 C CA . ILE A 1 707 ? 82.872 76.669 -41.974 1.00 79.00 707 ILE A CA 1
ATOM 5688 C C . ILE A 1 707 ? 81.649 77.399 -41.388 1.00 79.00 707 ILE A C 1
ATOM 5690 O O . ILE A 1 707 ? 81.117 76.979 -40.359 1.00 79.00 707 ILE A O 1
ATOM 5694 N N . VAL A 1 708 ? 81.159 78.455 -42.049 1.00 80.81 708 VAL A N 1
ATOM 5695 C CA . VAL A 1 708 ? 79.977 79.211 -41.582 1.00 80.81 708 VAL A CA 1
ATOM 5696 C C . VAL A 1 708 ? 78.708 78.347 -41.603 1.00 80.81 708 VAL A C 1
ATOM 5698 O O . VAL A 1 708 ? 77.876 78.449 -40.700 1.00 80.81 708 VAL A O 1
ATOM 5701 N N . ALA A 1 709 ? 78.569 77.453 -42.588 1.00 78.19 709 ALA A N 1
ATOM 5702 C CA . ALA A 1 709 ? 77.462 76.498 -42.639 1.00 78.19 709 ALA A CA 1
ATOM 5703 C C . ALA A 1 709 ? 77.521 75.473 -41.488 1.00 78.19 709 ALA A C 1
ATOM 5705 O O . ALA A 1 709 ? 76.500 75.207 -40.850 1.00 78.19 709 ALA A O 1
ATOM 5706 N N . LEU A 1 710 ? 78.712 74.948 -41.172 1.00 80.44 710 LEU A N 1
ATOM 5707 C CA . LEU A 1 710 ? 78.914 74.003 -40.067 1.00 80.44 710 LEU A CA 1
ATOM 5708 C C . LEU A 1 710 ? 78.554 74.623 -38.705 1.00 80.44 710 LEU A C 1
ATOM 5710 O O . LEU A 1 710 ? 77.851 74.001 -37.903 1.00 80.44 710 LEU A O 1
ATOM 5714 N N . GLU A 1 711 ? 78.948 75.876 -38.470 1.00 80.31 711 GLU A N 1
ATOM 5715 C CA . GLU A 1 711 ? 78.565 76.639 -37.276 1.00 80.31 711 GLU A CA 1
ATOM 5716 C C . GLU A 1 711 ? 77.043 76.819 -37.125 1.00 80.31 711 GLU A C 1
ATOM 5718 O O . GLU A 1 711 ? 76.526 76.824 -36.003 1.00 80.31 711 GLU A O 1
ATOM 5723 N N . ALA A 1 712 ? 76.312 76.975 -38.232 1.00 78.62 712 ALA A N 1
ATOM 5724 C CA . ALA A 1 712 ? 74.854 77.062 -38.210 1.00 78.62 712 ALA A CA 1
ATOM 5725 C C . ALA A 1 712 ? 74.221 75.710 -37.835 1.00 78.62 712 ALA A C 1
ATOM 5727 O O . ALA A 1 712 ? 73.380 75.658 -36.935 1.00 78.62 712 ALA A O 1
ATOM 5728 N N . THR A 1 713 ? 74.681 74.609 -38.444 1.00 77.81 713 THR A N 1
ATOM 5729 C CA . THR A 1 713 ? 74.179 73.260 -38.120 1.00 77.81 713 THR A CA 1
ATOM 5730 C C . THR A 1 713 ? 74.451 72.852 -36.672 1.00 77.81 713 THR A C 1
ATOM 5732 O O . THR A 1 713 ? 73.592 72.236 -36.046 1.00 77.81 713 THR A O 1
ATOM 5735 N N . LEU A 1 714 ? 75.594 73.248 -36.094 1.00 79.75 714 LEU A N 1
ATOM 5736 C CA . LEU A 1 714 ? 75.939 72.903 -34.712 1.00 79.75 714 LEU A CA 1
ATOM 5737 C C . LEU A 1 714 ? 74.975 73.538 -33.696 1.00 79.75 714 LEU A C 1
ATOM 5739 O O . LEU A 1 714 ? 74.513 72.854 -32.785 1.00 79.75 714 LEU A O 1
ATOM 5743 N N . ARG A 1 715 ? 74.624 74.823 -33.877 1.00 80.12 715 ARG A N 1
ATOM 5744 C CA . ARG A 1 715 ? 73.672 75.536 -33.000 1.00 80.12 715 ARG A CA 1
ATOM 5745 C C . ARG A 1 715 ? 72.272 74.914 -33.039 1.00 80.12 715 ARG A C 1
ATOM 5747 O O . ARG A 1 715 ? 71.597 74.843 -32.013 1.00 80.12 715 ARG A O 1
ATOM 5754 N N . GLN A 1 716 ? 71.850 74.453 -34.215 1.00 77.56 716 GLN A N 1
ATOM 5755 C CA . GLN A 1 716 ? 70.555 73.801 -34.406 1.00 77.56 716 GLN A CA 1
ATOM 5756 C C . GLN A 1 716 ? 70.531 72.390 -33.789 1.00 77.56 716 GLN A C 1
ATOM 5758 O O . GLN A 1 716 ? 69.569 72.037 -33.108 1.00 77.56 716 GLN A O 1
ATOM 5763 N N . LEU A 1 717 ? 71.624 71.627 -33.927 1.00 77.56 717 LEU A N 1
ATOM 5764 C CA . LEU A 1 717 ? 71.790 70.312 -33.298 1.00 77.56 717 LEU A CA 1
ATOM 5765 C C . LEU A 1 717 ? 71.686 70.380 -31.765 1.00 77.56 717 LEU A C 1
ATOM 5767 O O . LEU A 1 717 ? 71.030 69.528 -31.168 1.00 77.56 717 LEU A O 1
ATOM 5771 N N . THR A 1 718 ? 72.297 71.379 -31.117 1.00 79.94 718 THR A N 1
ATOM 5772 C CA . THR A 1 718 ? 72.211 71.524 -29.652 1.00 79.94 718 THR A CA 1
ATOM 5773 C C . THR A 1 718 ? 70.795 71.850 -29.184 1.00 79.94 718 THR A C 1
ATOM 5775 O O . THR A 1 718 ? 70.299 71.183 -28.282 1.00 79.94 718 THR A O 1
ATOM 5778 N N . ALA A 1 719 ? 70.110 72.793 -29.842 1.00 77.25 719 ALA A N 1
ATOM 5779 C CA . ALA A 1 719 ? 68.762 73.210 -29.449 1.00 77.25 719 ALA A CA 1
ATOM 5780 C C . ALA A 1 719 ? 67.748 72.049 -29.470 1.00 77.25 719 ALA A C 1
ATOM 5782 O O . ALA A 1 719 ? 66.895 71.954 -28.590 1.00 77.25 719 ALA A O 1
ATOM 5783 N N . GLN A 1 720 ? 67.871 71.142 -30.445 1.00 74.69 720 GLN A N 1
ATOM 5784 C CA . GLN A 1 720 ? 66.976 69.987 -30.567 1.00 74.69 720 GLN A CA 1
ATOM 5785 C C . GLN A 1 720 ? 67.395 68.798 -29.690 1.00 74.69 720 GLN A C 1
ATOM 5787 O O . GLN A 1 720 ? 66.538 68.029 -29.274 1.00 74.69 720 GLN A O 1
ATOM 5792 N N . ASN A 1 721 ? 68.675 68.665 -29.320 1.00 76.19 721 ASN A N 1
ATOM 5793 C CA . ASN A 1 721 ? 69.067 67.706 -28.277 1.00 76.19 721 ASN A CA 1
ATOM 5794 C C . ASN A 1 721 ? 68.501 68.104 -26.906 1.00 76.19 721 ASN A C 1
ATOM 5796 O O . ASN A 1 721 ? 68.059 67.236 -26.154 1.00 76.19 721 ASN A O 1
ATOM 5800 N N . ASP A 1 722 ? 68.477 69.400 -26.582 1.00 77.31 722 ASP A N 1
ATOM 5801 C CA . ASP A 1 722 ? 67.894 69.870 -25.325 1.00 77.31 722 ASP A CA 1
ATOM 5802 C C . ASP A 1 722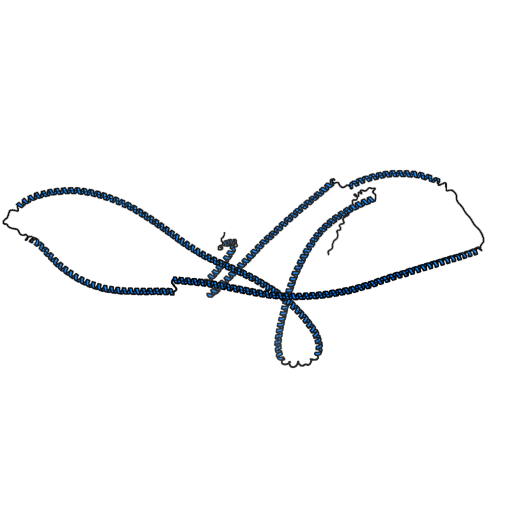 ? 66.369 69.666 -25.288 1.00 77.31 722 ASP A C 1
ATOM 5804 O O . ASP A 1 722 ? 65.858 69.204 -24.267 1.00 77.31 722 ASP A O 1
ATOM 5808 N N . SER A 1 723 ? 65.640 69.883 -26.394 1.00 74.06 723 SER A N 1
ATOM 5809 C CA . SER A 1 723 ? 64.203 69.556 -26.444 1.00 74.06 723 SER A CA 1
ATOM 5810 C C . SER A 1 723 ? 63.945 68.046 -26.334 1.00 74.06 723 SER A C 1
ATOM 5812 O O . SER A 1 723 ? 63.091 67.634 -25.547 1.00 74.06 723 SER A O 1
ATOM 5814 N N . PHE A 1 724 ? 64.718 67.201 -27.027 1.00 71.81 724 PHE A N 1
ATOM 5815 C CA . PHE A 1 724 ? 64.572 65.738 -26.964 1.00 71.81 724 PHE A CA 1
ATOM 5816 C C . PHE A 1 724 ? 64.815 65.182 -25.546 1.00 71.81 724 PHE A C 1
ATOM 5818 O O . PHE A 1 724 ? 64.192 64.197 -25.147 1.00 71.81 724 PHE A O 1
ATOM 5825 N N . ARG A 1 725 ? 65.678 65.840 -24.753 1.00 74.69 725 ARG A N 1
ATOM 5826 C CA . ARG A 1 725 ? 65.920 65.526 -23.330 1.00 74.69 725 ARG A CA 1
ATOM 5827 C C . ARG A 1 725 ? 64.828 66.020 -22.379 1.00 74.69 725 ARG A C 1
ATOM 5829 O O . ARG A 1 725 ? 64.763 65.516 -21.260 1.00 74.69 725 ARG A O 1
ATOM 5836 N N . VAL A 1 726 ? 64.005 66.986 -22.787 1.00 70.69 726 VAL A N 1
ATOM 5837 C CA . VAL A 1 726 ? 62.803 67.393 -22.040 1.00 70.69 726 VAL A CA 1
ATOM 5838 C C . VAL A 1 726 ? 61.659 66.420 -22.324 1.00 70.69 726 VAL A C 1
ATOM 5840 O O . VAL A 1 726 ? 61.055 65.936 -21.376 1.00 70.69 726 VAL A O 1
ATOM 5843 N N . ALA A 1 727 ? 61.425 66.069 -23.594 1.00 65.62 727 ALA A N 1
ATOM 5844 C CA . ALA A 1 727 ? 60.378 65.121 -23.987 1.00 65.62 727 ALA A CA 1
ATOM 5845 C C . ALA A 1 727 ? 60.586 63.717 -23.385 1.00 65.62 727 ALA A C 1
ATOM 5847 O O . ALA A 1 727 ? 59.663 63.137 -22.829 1.00 65.62 727 ALA A O 1
ATOM 5848 N N . ASN A 1 728 ? 61.819 63.196 -23.406 1.00 61.75 728 ASN A N 1
ATOM 5849 C CA . ASN A 1 728 ? 62.152 61.878 -22.844 1.00 61.75 728 ASN A CA 1
ATOM 5850 C C . ASN A 1 728 ? 62.456 61.904 -21.331 1.00 61.75 728 ASN A C 1
ATOM 5852 O O . ASN A 1 728 ? 63.157 61.026 -20.816 1.00 61.75 728 ASN A O 1
ATOM 5856 N N . ARG A 1 729 ? 61.990 62.920 -20.595 1.00 68.25 729 ARG A N 1
ATOM 5857 C CA . ARG A 1 729 ? 62.144 62.972 -19.138 1.00 68.25 729 ARG A CA 1
ATOM 5858 C C . ARG A 1 729 ? 60.938 62.293 -18.474 1.00 68.25 729 ARG A C 1
ATOM 5860 O O . ARG A 1 729 ? 59.819 62.740 -18.703 1.00 68.25 729 ARG A O 1
ATOM 5867 N N . PRO A 1 730 ? 61.127 61.275 -17.611 1.00 58.78 730 PRO A N 1
ATOM 5868 C CA . PRO A 1 730 ? 60.013 60.712 -16.854 1.00 58.78 730 PRO A CA 1
ATOM 5869 C C . PRO A 1 730 ? 59.404 61.784 -15.941 1.00 58.78 730 PRO A C 1
ATOM 5871 O O . PRO A 1 730 ? 60.139 62.543 -15.300 1.00 58.78 730 PRO A O 1
ATOM 5874 N N . VAL A 1 731 ? 58.071 61.828 -15.886 1.00 55.16 731 VAL A N 1
ATOM 5875 C CA . VAL A 1 731 ? 57.313 62.771 -15.052 1.00 55.16 731 VAL A CA 1
ATOM 5876 C C . VAL A 1 731 ? 57.670 62.549 -13.579 1.00 55.16 731 VAL A C 1
ATOM 5878 O O . VAL A 1 731 ? 57.553 61.442 -13.055 1.00 55.16 731 VAL A O 1
ATOM 5881 N N . ASP A 1 732 ? 58.126 63.609 -12.915 1.00 52.38 732 ASP A N 1
ATOM 5882 C CA . ASP A 1 732 ? 58.455 63.611 -11.487 1.00 52.38 732 ASP A CA 1
ATOM 5883 C C . ASP A 1 732 ? 57.144 63.829 -10.700 1.00 52.38 732 ASP A C 1
ATOM 5885 O O . ASP A 1 732 ? 56.344 64.684 -11.081 1.00 52.38 732 ASP A O 1
ATOM 5889 N N . GLU A 1 733 ? 56.879 63.095 -9.608 1.00 52.72 733 GLU A N 1
ATOM 5890 C CA . GLU A 1 733 ? 55.583 63.127 -8.873 1.00 52.72 733 GLU A CA 1
ATOM 5891 C C . GLU A 1 733 ? 55.328 64.445 -8.087 1.00 52.72 733 GLU A C 1
ATOM 5893 O O . GLU A 1 733 ? 54.718 64.455 -7.013 1.00 52.72 733 GLU A O 1
ATOM 5898 N N . ARG A 1 734 ? 55.842 65.579 -8.572 1.00 57.59 734 ARG A N 1
ATOM 5899 C CA . ARG A 1 734 ? 55.856 66.884 -7.894 1.00 57.59 734 ARG A CA 1
ATOM 5900 C C . ARG A 1 734 ? 55.241 68.019 -8.708 1.00 57.59 734 ARG A C 1
ATOM 5902 O O . ARG A 1 734 ? 55.057 69.099 -8.149 1.00 57.59 734 ARG A O 1
ATOM 5909 N N . ASP A 1 735 ? 54.889 67.782 -9.970 1.00 59.16 735 ASP A N 1
ATOM 5910 C CA . ASP A 1 735 ? 54.152 68.755 -10.776 1.00 59.16 735 ASP A CA 1
ATOM 5911 C C . ASP A 1 735 ? 52.690 68.843 -10.300 1.00 59.16 735 ASP A C 1
ATOM 5913 O O . ASP A 1 735 ? 51.961 67.849 -10.223 1.00 59.16 735 ASP A O 1
ATOM 5917 N N . GLY A 1 736 ? 52.274 70.050 -9.902 1.00 59.91 736 GLY A N 1
ATOM 5918 C CA . GLY A 1 736 ? 51.064 70.261 -9.098 1.00 59.91 736 GLY A CA 1
ATOM 5919 C C . GLY A 1 736 ? 49.752 69.901 -9.801 1.00 59.91 736 GLY A C 1
ATOM 5920 O O . GLY A 1 736 ? 48.831 69.394 -9.157 1.00 59.91 736 GLY A O 1
ATOM 5921 N N . ASP A 1 737 ? 49.677 70.107 -11.115 1.00 64.69 737 ASP A N 1
ATOM 5922 C CA . ASP A 1 737 ? 48.436 69.951 -11.880 1.00 64.69 737 ASP A CA 1
ATOM 5923 C C . ASP A 1 737 ? 48.033 68.474 -12.044 1.00 64.69 737 ASP A C 1
ATOM 5925 O O . ASP A 1 737 ? 46.857 68.130 -11.906 1.00 64.69 737 ASP A O 1
ATOM 5929 N N . ALA A 1 738 ? 49.009 67.570 -12.199 1.00 60.50 738 ALA A N 1
ATOM 5930 C CA . ALA A 1 738 ? 48.783 66.119 -12.193 1.00 60.50 738 ALA A CA 1
ATOM 5931 C C . ALA A 1 738 ? 48.301 65.601 -10.820 1.00 60.50 738 ALA A C 1
ATOM 5933 O O . ALA A 1 738 ? 47.580 64.605 -10.716 1.00 60.50 738 ALA A O 1
ATOM 5934 N N . LEU A 1 739 ? 48.673 66.295 -9.742 1.00 63.03 739 LEU A N 1
ATOM 5935 C CA . LEU A 1 739 ? 48.233 65.990 -8.381 1.00 63.03 739 LEU A CA 1
ATOM 5936 C C . LEU A 1 739 ? 46.791 66.467 -8.133 1.00 63.03 739 LEU A C 1
ATOM 5938 O O . LEU A 1 739 ? 46.017 65.756 -7.483 1.00 63.03 739 LEU A O 1
ATOM 5942 N N . ALA A 1 740 ? 46.406 67.615 -8.698 1.00 69.56 740 ALA A N 1
ATOM 5943 C CA . ALA A 1 740 ? 45.046 68.149 -8.636 1.00 69.56 740 ALA A CA 1
ATOM 5944 C C . ALA A 1 740 ? 44.035 67.279 -9.409 1.00 69.56 740 ALA A C 1
ATOM 5946 O O . ALA A 1 740 ? 42.978 66.934 -8.871 1.00 69.56 740 ALA A O 1
ATOM 5947 N N . THR A 1 741 ? 44.366 66.845 -10.631 1.00 70.75 741 THR A N 1
ATOM 5948 C CA . THR A 1 741 ? 43.503 65.941 -11.415 1.00 70.75 741 THR A CA 1
ATOM 5949 C C . THR A 1 741 ? 43.345 64.575 -10.738 1.00 70.75 741 THR A C 1
ATOM 5951 O O . THR A 1 741 ? 42.221 64.079 -10.605 1.00 70.75 741 THR A O 1
ATOM 5954 N N . ARG A 1 742 ? 44.432 63.998 -10.196 1.00 72.06 742 ARG A N 1
ATOM 5955 C CA . ARG A 1 742 ? 44.386 62.736 -9.426 1.00 72.06 742 ARG A CA 1
ATOM 5956 C C . ARG A 1 742 ? 43.562 62.852 -8.135 1.00 72.06 742 ARG A C 1
ATOM 5958 O O . ARG A 1 742 ? 42.984 61.854 -7.702 1.00 72.06 742 ARG A O 1
ATOM 5965 N N . ALA A 1 743 ? 43.471 64.037 -7.525 1.00 73.75 743 ALA A N 1
ATOM 5966 C CA . ALA A 1 743 ? 42.592 64.281 -6.379 1.00 73.75 743 ALA A CA 1
ATOM 5967 C C . ALA A 1 743 ? 41.106 64.295 -6.788 1.00 73.75 743 ALA A C 1
ATOM 5969 O O . ALA A 1 743 ? 40.314 63.541 -6.220 1.00 73.75 743 ALA A O 1
ATOM 5970 N N . ALA A 1 744 ? 40.744 65.058 -7.825 1.00 78.50 744 ALA A N 1
ATOM 5971 C CA . ALA A 1 744 ? 39.364 65.154 -8.314 1.00 78.50 744 ALA A CA 1
ATOM 5972 C C . ALA A 1 744 ? 38.797 63.803 -8.803 1.00 78.50 744 ALA A C 1
ATOM 5974 O O . ALA A 1 744 ? 37.614 63.509 -8.619 1.00 78.50 744 ALA A O 1
ATOM 5975 N N . LEU A 1 745 ? 39.637 62.941 -9.391 1.00 74.69 745 LEU A N 1
ATOM 5976 C CA . LEU A 1 745 ? 39.238 61.582 -9.778 1.00 74.69 745 LEU A CA 1
ATOM 5977 C C . LEU A 1 745 ? 39.000 60.662 -8.565 1.00 74.69 745 LEU A C 1
ATOM 5979 O O . LEU A 1 745 ? 38.083 59.843 -8.593 1.00 74.69 745 LEU A O 1
ATOM 5983 N N . ARG A 1 746 ? 39.757 60.820 -7.469 1.00 75.94 746 ARG A N 1
ATOM 5984 C CA . ARG A 1 746 ? 39.530 60.062 -6.222 1.00 75.94 746 ARG A CA 1
ATOM 5985 C C . ARG A 1 746 ? 38.242 60.474 -5.507 1.00 75.94 746 ARG A C 1
ATOM 5987 O O . ARG A 1 746 ? 37.556 59.612 -4.971 1.00 75.94 746 ARG A O 1
ATOM 5994 N N . GLU A 1 747 ? 37.878 61.752 -5.543 1.00 81.19 747 GLU A N 1
ATOM 5995 C CA . GLU A 1 747 ? 36.613 62.245 -4.975 1.00 81.19 747 GLU A CA 1
ATOM 5996 C C . GLU A 1 747 ? 35.388 61.683 -5.726 1.00 81.19 747 GLU A C 1
ATOM 5998 O O . GLU A 1 747 ? 34.428 61.202 -5.112 1.00 81.19 747 GLU A O 1
ATOM 6003 N N . LYS A 1 748 ? 35.460 61.616 -7.064 1.00 78.75 748 LYS A N 1
ATOM 6004 C CA . LYS A 1 748 ? 34.468 60.911 -7.898 1.00 78.75 748 LYS A CA 1
ATOM 6005 C C . LYS A 1 748 ? 34.399 59.406 -7.590 1.00 78.75 748 LYS A C 1
ATOM 6007 O O . LYS A 1 748 ? 33.315 58.828 -7.606 1.00 78.75 748 LYS A O 1
ATOM 6012 N N . LEU A 1 749 ? 35.533 58.773 -7.280 1.00 79.81 749 LEU A N 1
ATOM 6013 C CA . LEU A 1 749 ? 35.595 57.348 -6.939 1.00 79.81 749 LEU A CA 1
ATOM 6014 C C . LEU A 1 749 ? 34.933 57.030 -5.585 1.00 79.81 749 LEU A C 1
ATOM 6016 O O . LEU A 1 749 ? 34.177 56.063 -5.491 1.00 79.81 749 LEU A O 1
ATOM 6020 N N . GLU A 1 750 ? 35.187 57.818 -4.536 1.00 81.69 750 GLU A N 1
ATOM 6021 C CA . GLU A 1 750 ? 34.567 57.573 -3.222 1.00 81.69 750 GLU A CA 1
ATOM 6022 C C . GLU A 1 750 ? 33.062 57.878 -3.228 1.00 81.69 750 GLU A C 1
ATOM 6024 O O . GLU A 1 750 ? 32.281 57.056 -2.752 1.00 81.69 750 GLU A O 1
ATOM 6029 N N . THR A 1 751 ? 32.620 58.960 -3.876 1.00 84.62 751 THR A N 1
ATOM 6030 C CA . THR A 1 751 ? 31.177 59.260 -4.008 1.00 84.62 751 THR A CA 1
ATOM 6031 C C . THR A 1 751 ? 30.402 58.209 -4.819 1.00 84.62 751 THR A C 1
ATOM 6033 O O . THR A 1 751 ? 29.198 58.033 -4.614 1.00 84.62 751 THR A O 1
ATOM 6036 N N . ALA A 1 752 ? 31.066 57.451 -5.701 1.00 79.75 752 ALA A N 1
ATOM 6037 C CA . ALA A 1 752 ? 30.490 56.262 -6.333 1.00 79.75 752 ALA A CA 1
ATOM 6038 C C . ALA A 1 752 ? 30.424 55.058 -5.368 1.00 79.75 752 ALA A C 1
ATOM 6040 O O . ALA A 1 752 ? 29.399 54.373 -5.295 1.00 79.75 752 ALA A O 1
ATOM 6041 N N . LYS A 1 753 ? 31.479 54.819 -4.576 1.00 79.88 753 LYS A N 1
ATOM 6042 C CA . LYS A 1 753 ? 31.520 53.743 -3.565 1.00 79.88 753 LYS A CA 1
ATOM 6043 C C . LYS A 1 753 ? 30.489 53.933 -2.452 1.00 79.88 753 LYS A C 1
ATOM 6045 O O . LYS A 1 753 ? 29.935 52.943 -1.980 1.00 79.88 753 LYS A O 1
ATOM 6050 N N . GLU A 1 754 ? 30.221 55.164 -2.026 1.00 83.38 754 GLU A N 1
ATOM 6051 C CA . GLU A 1 754 ? 29.208 55.459 -1.003 1.00 83.38 754 GLU A CA 1
ATOM 6052 C C . GLU A 1 754 ? 27.797 55.085 -1.476 1.00 83.38 754 GLU A C 1
ATOM 6054 O O . GLU A 1 754 ? 27.070 54.409 -0.748 1.00 83.38 754 GLU A O 1
ATOM 6059 N N . LYS A 1 755 ? 27.443 55.400 -2.730 1.00 85.31 755 LYS A N 1
ATOM 6060 C CA . LYS A 1 755 ? 26.176 54.963 -3.348 1.00 85.31 755 LYS A CA 1
ATOM 6061 C C . LYS A 1 755 ? 26.071 53.437 -3.433 1.00 85.31 755 LYS A C 1
ATOM 6063 O O . LYS A 1 755 ? 25.027 52.875 -3.113 1.00 85.31 755 LYS A O 1
ATOM 6068 N N . LEU A 1 756 ? 27.163 52.756 -3.794 1.00 81.19 756 LEU A N 1
ATOM 6069 C CA . LEU A 1 756 ? 27.206 51.289 -3.837 1.00 81.19 756 LEU A CA 1
ATOM 6070 C C . LEU A 1 756 ? 27.021 50.653 -2.446 1.00 81.19 756 LEU A C 1
ATOM 6072 O O . LEU A 1 756 ? 26.393 49.601 -2.333 1.00 81.19 756 LEU A O 1
ATOM 6076 N N . ARG A 1 757 ? 27.543 51.275 -1.378 1.00 85.75 757 ARG A N 1
ATOM 6077 C CA . ARG A 1 757 ? 27.289 50.834 0.007 1.00 85.75 757 ARG A CA 1
ATOM 6078 C C . ARG A 1 757 ? 25.828 51.035 0.396 1.00 85.75 757 ARG A C 1
ATOM 6080 O O . ARG A 1 757 ? 25.230 50.107 0.925 1.00 85.75 757 ARG A O 1
ATOM 6087 N N . PHE A 1 758 ? 25.259 52.203 0.092 1.00 87.06 758 PHE A N 1
ATOM 6088 C CA . PHE A 1 758 ? 23.867 52.525 0.408 1.00 87.06 758 PHE A CA 1
ATOM 6089 C C . PHE A 1 758 ? 22.894 51.492 -0.182 1.00 87.06 758 PHE A C 1
ATOM 6091 O O . PHE A 1 758 ? 22.116 50.903 0.562 1.00 87.06 758 PHE A O 1
ATOM 6098 N N . HIS A 1 759 ? 23.010 51.172 -1.475 1.00 82.50 759 HIS A N 1
ATOM 6099 C CA . HIS A 1 759 ? 22.132 50.176 -2.101 1.00 82.50 759 HIS A CA 1
ATOM 6100 C C . HIS A 1 759 ? 22.324 48.751 -1.553 1.00 82.50 759 HIS A C 1
ATOM 6102 O O . HIS A 1 759 ? 21.346 48.025 -1.416 1.00 82.50 759 HIS A O 1
ATOM 6108 N N . ARG A 1 760 ? 23.542 48.359 -1.144 1.00 83.50 760 ARG A N 1
ATOM 6109 C CA . ARG A 1 760 ? 23.771 47.074 -0.449 1.00 83.50 760 ARG A CA 1
ATOM 6110 C C . ARG A 1 760 ? 23.146 47.032 0.949 1.00 83.50 760 ARG A C 1
ATOM 6112 O O . ARG A 1 760 ? 22.733 45.969 1.408 1.00 83.50 760 ARG A O 1
ATOM 6119 N N . GLU A 1 761 ? 23.062 48.168 1.639 1.00 86.25 761 GLU A N 1
ATOM 6120 C CA . GLU A 1 761 ? 22.323 48.260 2.902 1.00 86.25 761 GLU A CA 1
ATOM 6121 C C . GLU A 1 761 ? 20.803 48.212 2.693 1.00 86.25 761 GLU A C 1
ATOM 6123 O O . GLU A 1 761 ? 20.107 47.637 3.526 1.00 86.25 761 GLU A O 1
ATOM 6128 N N . GLU A 1 762 ? 20.278 48.770 1.598 1.00 85.75 762 GLU A N 1
ATOM 6129 C CA . GLU A 1 762 ? 18.865 48.619 1.218 1.00 85.75 762 GLU A CA 1
ATOM 6130 C C . GLU A 1 762 ? 18.526 47.162 0.861 1.00 85.75 762 GLU A C 1
ATOM 6132 O O . GLU A 1 762 ? 17.549 46.616 1.375 1.00 85.75 762 GLU A O 1
ATOM 6137 N N . GLU A 1 763 ? 19.368 46.509 0.057 1.00 81.88 763 GLU A N 1
ATOM 6138 C CA . GLU A 1 763 ? 19.254 45.099 -0.339 1.00 81.88 763 GLU A CA 1
ATOM 6139 C C . GLU A 1 763 ? 19.249 44.161 0.883 1.00 81.88 763 GLU A C 1
ATOM 6141 O O . GLU A 1 763 ? 18.325 43.367 1.059 1.00 81.88 763 GLU A O 1
ATOM 6146 N N . SER A 1 764 ? 20.206 44.328 1.803 1.00 86.94 764 SER A N 1
ATOM 6147 C CA . SER A 1 764 ? 20.275 43.552 3.051 1.00 86.94 764 SER A CA 1
ATOM 6148 C C . SER A 1 764 ? 19.044 43.749 3.954 1.00 86.94 764 SER A C 1
ATOM 6150 O O . SER A 1 764 ? 18.537 42.796 4.554 1.00 86.94 764 SER A O 1
ATOM 6152 N N . ARG A 1 765 ? 18.488 44.970 4.013 1.00 89.69 765 ARG A N 1
ATOM 6153 C CA . ARG A 1 765 ? 17.239 45.240 4.750 1.00 89.69 765 ARG A CA 1
ATOM 6154 C C . ARG A 1 765 ? 16.037 44.564 4.090 1.00 89.69 765 ARG A C 1
ATOM 6156 O O . ARG A 1 765 ? 15.188 44.038 4.807 1.00 89.69 765 ARG A O 1
ATOM 6163 N N . ALA A 1 766 ? 15.977 44.537 2.757 1.00 84.94 766 ALA A N 1
ATOM 6164 C CA . ALA A 1 766 ? 14.936 43.828 2.017 1.00 84.94 766 ALA A CA 1
ATOM 6165 C C . ALA A 1 766 ? 15.010 42.304 2.236 1.00 84.94 766 ALA A C 1
ATOM 6167 O O . ALA A 1 766 ? 13.971 41.677 2.441 1.00 84.94 766 ALA A O 1
ATOM 6168 N N . GLU A 1 767 ? 16.212 41.711 2.286 1.00 86.69 767 GLU A N 1
ATOM 6169 C CA . GLU A 1 767 ? 16.383 40.296 2.651 1.00 86.69 767 GLU A CA 1
ATOM 6170 C C . GLU A 1 767 ? 15.883 39.983 4.069 1.00 86.69 767 GLU A C 1
ATOM 6172 O O . GLU A 1 767 ? 15.170 38.997 4.271 1.00 86.69 767 GLU A O 1
ATOM 6177 N N . GLU A 1 768 ? 16.247 40.794 5.071 1.00 89.81 768 GLU A N 1
ATOM 6178 C CA . GLU A 1 768 ? 15.757 40.606 6.443 1.00 89.81 768 GLU A CA 1
ATOM 6179 C C . GLU A 1 768 ? 14.231 40.731 6.527 1.00 89.81 768 GLU A C 1
ATOM 6181 O O . GLU A 1 768 ? 13.574 39.953 7.223 1.00 89.81 768 GLU A O 1
ATOM 6186 N N . GLU A 1 769 ? 13.651 41.687 5.803 1.00 89.69 769 GLU A N 1
ATOM 6187 C CA . GLU A 1 769 ? 12.205 41.861 5.720 1.00 89.69 769 GLU A CA 1
ATOM 6188 C C . GLU A 1 769 ? 11.494 40.708 4.990 1.00 89.69 769 GLU A C 1
ATOM 6190 O O . GLU A 1 769 ? 10.341 40.408 5.317 1.00 89.69 769 GLU A O 1
ATOM 6195 N N . LEU A 1 770 ? 12.154 40.040 4.040 1.00 86.50 770 LEU A N 1
ATOM 6196 C CA . LEU A 1 770 ? 11.634 38.837 3.388 1.00 86.50 770 LEU A CA 1
ATOM 6197 C C . LEU A 1 770 ? 11.663 37.640 4.351 1.00 86.50 770 LEU A C 1
ATOM 6199 O O . LEU A 1 770 ? 10.619 37.043 4.608 1.00 86.50 770 LEU A O 1
ATOM 6203 N N . ARG A 1 771 ? 12.810 37.376 4.998 1.00 90.56 771 ARG A N 1
ATOM 6204 C CA . ARG A 1 771 ? 12.968 36.287 5.986 1.00 90.56 771 ARG A CA 1
ATOM 6205 C C . ARG A 1 771 ? 11.937 36.383 7.118 1.00 90.56 771 ARG A C 1
ATOM 6207 O O . ARG A 1 771 ? 11.301 35.389 7.460 1.00 90.56 771 ARG A O 1
ATOM 6214 N N . ARG A 1 772 ? 11.687 37.591 7.644 1.00 91.19 772 ARG A N 1
ATOM 6215 C CA . ARG A 1 772 ? 10.655 37.832 8.676 1.00 91.19 772 ARG A CA 1
ATOM 6216 C C . ARG A 1 772 ? 9.222 37.596 8.177 1.00 91.19 772 ARG A C 1
ATOM 6218 O O . ARG A 1 772 ? 8.353 37.264 8.984 1.00 91.19 772 ARG A O 1
ATOM 6225 N N . ARG A 1 773 ? 8.946 37.771 6.877 1.00 87.75 773 ARG A N 1
ATOM 6226 C CA . ARG A 1 773 ? 7.649 37.408 6.277 1.00 87.75 773 ARG A CA 1
ATOM 6227 C C . ARG A 1 773 ? 7.521 35.891 6.140 1.00 87.75 773 ARG A C 1
ATOM 6229 O O . ARG A 1 773 ? 6.493 35.361 6.551 1.00 87.75 773 ARG A O 1
ATOM 6236 N N . ASP A 1 774 ? 8.563 35.191 5.697 1.00 88.50 774 ASP A N 1
ATOM 6237 C CA . ASP A 1 774 ? 8.569 33.722 5.592 1.00 88.50 774 ASP A CA 1
ATOM 6238 C C . ASP A 1 774 ? 8.388 33.040 6.963 1.00 88.50 774 ASP A C 1
ATOM 6240 O O . ASP A 1 774 ? 7.573 32.128 7.115 1.00 88.50 774 ASP A O 1
ATOM 6244 N N . GLU A 1 775 ? 9.069 33.534 8.003 1.00 90.81 775 GLU A N 1
ATOM 6245 C CA . GLU A 1 775 ? 8.894 33.098 9.400 1.00 90.81 775 GLU A CA 1
ATOM 6246 C C . GLU A 1 775 ? 7.494 33.374 9.970 1.00 90.81 775 GLU A C 1
ATOM 6248 O O . GLU A 1 775 ? 7.091 32.752 10.958 1.00 90.81 775 GLU A O 1
ATOM 6253 N N . LYS A 1 776 ? 6.755 34.331 9.398 1.00 90.88 776 LYS A N 1
ATOM 6254 C CA . LYS A 1 776 ? 5.352 34.576 9.749 1.00 90.88 776 LYS A CA 1
ATOM 6255 C C . LYS A 1 776 ? 4.419 33.644 8.975 1.00 90.88 776 LYS A C 1
ATOM 6257 O O . LYS A 1 776 ? 3.473 33.133 9.560 1.00 90.88 776 LYS A O 1
ATOM 6262 N N . VAL A 1 777 ? 4.693 33.398 7.693 1.00 89.06 777 VAL A N 1
ATOM 6263 C CA . VAL A 1 777 ? 3.918 32.463 6.860 1.00 89.06 777 VAL A CA 1
ATOM 6264 C C . VAL A 1 777 ? 4.008 31.034 7.402 1.00 89.06 777 VAL A C 1
ATOM 6266 O O . VAL A 1 777 ? 2.987 30.356 7.437 1.00 89.06 777 VAL A O 1
ATOM 6269 N N . ARG A 1 778 ? 5.177 30.594 7.896 1.00 90.06 778 ARG A N 1
ATOM 6270 C CA . ARG A 1 778 ? 5.314 29.281 8.557 1.00 90.06 778 ARG A CA 1
ATOM 6271 C C . ARG A 1 778 ? 4.436 29.152 9.800 1.00 90.06 778 ARG A C 1
ATOM 6273 O O . ARG A 1 778 ? 3.642 28.225 9.855 1.00 90.06 778 ARG A O 1
ATOM 6280 N N . ARG A 1 779 ? 4.491 30.119 10.722 1.00 90.56 779 ARG A N 1
ATOM 6281 C CA . ARG A 1 779 ? 3.644 30.107 11.929 1.00 90.56 779 ARG A CA 1
ATOM 6282 C C . ARG A 1 779 ? 2.154 30.131 11.612 1.00 90.56 779 ARG A C 1
ATOM 6284 O O . ARG A 1 779 ? 1.417 29.332 12.160 1.00 90.56 779 ARG A O 1
ATOM 6291 N N . LEU A 1 780 ? 1.723 30.941 10.644 1.00 87.81 780 LEU A N 1
ATOM 6292 C CA . LEU A 1 780 ? 0.330 30.930 10.173 1.00 87.81 780 LEU A CA 1
ATOM 6293 C C . LEU A 1 780 ? -0.087 29.595 9.521 1.00 87.81 780 LEU A C 1
ATOM 6295 O O . LEU A 1 780 ? -1.278 29.318 9.421 1.00 87.81 780 LEU A O 1
ATOM 6299 N N . HIS A 1 781 ? 0.863 28.781 9.051 1.00 86.06 781 HIS A N 1
ATOM 6300 C CA . HIS A 1 781 ? 0.602 27.440 8.522 1.00 86.06 781 HIS A CA 1
ATOM 6301 C C . HIS A 1 781 ? 0.584 26.374 9.629 1.00 86.06 781 HIS A C 1
ATOM 6303 O O . HIS A 1 781 ? -0.218 25.450 9.556 1.00 86.06 781 HIS A O 1
ATOM 6309 N N . GLU A 1 782 ? 1.414 26.536 10.663 1.00 88.56 782 GLU A N 1
ATOM 6310 C CA . GLU A 1 782 ? 1.416 25.730 11.892 1.00 88.56 782 GLU A CA 1
ATOM 6311 C C . GLU A 1 782 ? 0.109 25.954 12.684 1.00 88.56 782 GLU A C 1
ATOM 6313 O O . GLU A 1 782 ? -0.626 24.999 12.918 1.00 88.56 782 GLU A O 1
ATOM 6318 N N . GLU A 1 783 ? -0.262 27.214 12.946 1.00 87.50 783 GLU A N 1
ATOM 6319 C CA . GLU A 1 783 ? -1.539 27.631 13.560 1.00 87.50 783 GLU A CA 1
ATOM 6320 C C . GLU A 1 783 ? -2.759 27.109 12.767 1.00 87.50 783 GLU A C 1
ATOM 6322 O O . GLU A 1 783 ? -3.750 26.661 13.341 1.00 87.50 783 GLU A O 1
ATOM 6327 N N . ALA A 1 784 ? -2.693 27.113 11.429 1.00 82.69 784 ALA A N 1
ATOM 6328 C CA . ALA A 1 784 ? -3.741 26.535 10.584 1.00 82.69 784 ALA A CA 1
ATOM 6329 C C . ALA A 1 784 ? -3.755 24.993 10.597 1.00 82.69 784 ALA A C 1
ATOM 6331 O O . ALA A 1 784 ? -4.780 24.399 10.270 1.00 82.69 784 ALA A O 1
ATOM 6332 N N . GLY A 1 785 ? -2.648 24.337 10.950 1.00 84.94 785 GLY A N 1
ATOM 6333 C CA . GLY A 1 785 ? -2.604 22.898 11.209 1.00 84.94 785 GLY A CA 1
ATOM 6334 C C . GLY A 1 785 ? -3.343 22.555 12.499 1.00 84.94 785 GLY A C 1
ATOM 6335 O O . GLY A 1 785 ? -4.274 21.755 12.467 1.00 84.94 785 GLY A O 1
ATOM 6336 N N . GLU A 1 786 ? -3.001 23.240 13.593 1.00 89.19 786 GLU A N 1
ATOM 6337 C CA . GLU A 1 786 ? -3.630 23.075 14.913 1.00 89.19 786 GLU A CA 1
ATOM 6338 C C . GLU A 1 786 ? -5.158 23.276 14.846 1.00 89.19 786 GLU A C 1
ATOM 6340 O O . GLU A 1 786 ? -5.915 22.418 15.294 1.00 89.19 786 GLU A O 1
ATOM 6345 N N . ILE A 1 787 ? -5.630 24.339 14.180 1.00 87.50 787 ILE A N 1
ATOM 6346 C CA . ILE A 1 787 ? -7.072 24.602 13.991 1.00 87.50 787 ILE A CA 1
ATOM 6347 C C . ILE A 1 787 ? -7.766 23.500 13.169 1.00 87.50 787 ILE A C 1
ATOM 6349 O O . ILE A 1 787 ? -8.930 23.184 13.420 1.00 87.50 787 ILE A O 1
ATOM 6353 N N . ASN A 1 788 ? -7.081 22.901 12.187 1.00 84.38 788 ASN A N 1
ATOM 6354 C CA . ASN A 1 788 ? -7.648 21.775 11.446 1.00 84.38 788 ASN A CA 1
ATOM 6355 C C . ASN A 1 788 ? -7.731 20.518 12.321 1.00 84.38 788 ASN A C 1
ATOM 6357 O O . ASN A 1 788 ? -8.741 19.833 12.242 1.00 84.38 788 ASN A O 1
ATOM 6361 N N . GLU A 1 789 ? -6.742 20.237 13.177 1.00 87.00 789 GLU A N 1
ATOM 6362 C CA . GLU A 1 789 ? -6.803 19.117 14.131 1.00 87.00 789 GLU A CA 1
ATOM 6363 C C . GLU A 1 789 ? -7.933 19.300 15.166 1.00 87.00 789 GLU A C 1
ATOM 6365 O O . GLU A 1 789 ? -8.633 18.336 15.480 1.00 87.00 789 GLU A O 1
ATOM 6370 N N . GLU A 1 790 ? -8.188 20.530 15.633 1.00 88.12 790 GLU A N 1
ATOM 6371 C CA . GLU A 1 790 ? -9.345 20.849 16.488 1.00 88.12 790 GLU A CA 1
ATOM 6372 C C . GLU A 1 790 ? -10.689 20.627 15.766 1.00 88.12 790 GLU A C 1
ATOM 6374 O O . GLU A 1 790 ? -11.600 20.017 16.331 1.00 88.12 790 GLU A O 1
ATOM 6379 N N . LEU A 1 791 ? -10.817 21.056 14.502 1.00 83.75 791 LEU A N 1
ATOM 6380 C CA . LEU A 1 791 ? -12.006 20.784 13.678 1.00 83.75 791 LEU A CA 1
ATOM 6381 C C . LEU A 1 791 ? -12.226 19.278 13.472 1.00 83.75 791 LEU A C 1
ATOM 6383 O O . LEU A 1 791 ? -13.346 18.793 13.613 1.00 83.75 791 LEU A O 1
ATOM 6387 N N . ASP A 1 792 ? -11.152 18.534 13.213 1.00 85.06 792 ASP A N 1
ATOM 6388 C CA . ASP A 1 792 ? -11.151 17.080 13.034 1.00 85.06 792 ASP A CA 1
ATOM 6389 C C . ASP A 1 792 ? -11.650 16.345 14.301 1.00 85.06 792 ASP A C 1
ATOM 6391 O O . ASP A 1 792 ? -12.239 15.264 14.221 1.00 85.06 792 ASP A O 1
ATOM 6395 N N . VAL A 1 793 ? -11.418 16.899 15.498 1.00 86.94 793 VAL A N 1
ATOM 6396 C CA . VAL A 1 793 ? -11.985 16.393 16.763 1.00 86.94 793 VAL A CA 1
ATOM 6397 C C . VAL A 1 793 ? -13.469 16.751 16.877 1.00 86.94 793 VAL A C 1
ATOM 6399 O O . VAL A 1 793 ? -14.288 15.863 17.122 1.00 86.94 793 VAL A O 1
ATOM 6402 N N . LEU A 1 794 ? -13.836 18.009 16.626 1.00 80.88 794 LEU A N 1
ATOM 6403 C CA . LEU A 1 794 ? -15.223 18.481 16.715 1.00 80.88 794 LEU A CA 1
ATOM 6404 C C . LEU A 1 794 ? -16.163 17.766 15.726 1.00 80.88 794 LEU A C 1
ATOM 6406 O O . LEU A 1 794 ? -17.301 17.461 16.081 1.00 80.88 794 LEU A O 1
ATOM 6410 N N . GLU A 1 795 ? -15.705 17.428 14.516 1.00 80.75 795 GLU A N 1
ATOM 6411 C CA . GLU A 1 795 ? -16.496 16.634 13.561 1.00 80.75 795 GLU A CA 1
ATOM 6412 C C . GLU A 1 795 ? -16.748 15.198 14.055 1.00 80.75 795 GLU A C 1
ATOM 6414 O O . GLU A 1 795 ? -17.836 14.652 13.844 1.00 80.75 795 GLU A O 1
ATOM 6419 N N . ARG A 1 796 ? -15.792 14.589 14.774 1.00 84.00 796 ARG A N 1
ATOM 6420 C CA . ARG A 1 796 ? -15.968 13.260 15.393 1.00 84.00 796 ARG A CA 1
ATOM 6421 C C . ARG A 1 796 ? -16.966 13.311 16.547 1.00 84.00 796 ARG A C 1
ATOM 6423 O O . ARG A 1 796 ? -17.857 12.465 16.613 1.00 84.00 796 ARG A O 1
ATOM 6430 N N . GLU A 1 797 ? -16.860 14.314 17.415 1.00 80.25 797 GLU A N 1
ATOM 6431 C CA . GLU A 1 797 ? -17.797 14.526 18.527 1.00 80.25 797 GLU A CA 1
ATOM 6432 C C . GLU A 1 797 ? -19.222 14.810 18.017 1.00 80.25 797 GLU A C 1
ATOM 6434 O O . GLU A 1 797 ? -20.192 14.222 18.508 1.00 80.25 797 GLU A O 1
ATOM 6439 N N . ALA A 1 798 ? -19.355 15.617 16.959 1.00 74.50 798 ALA A N 1
ATOM 6440 C CA . ALA A 1 798 ? -20.622 15.858 16.276 1.00 74.50 798 ALA A CA 1
ATOM 6441 C C . ALA A 1 798 ? -21.217 14.567 15.683 1.00 74.50 798 ALA A C 1
ATOM 6443 O O . ALA A 1 798 ? -22.390 14.270 15.931 1.00 74.50 798 ALA A O 1
ATOM 6444 N N . ALA A 1 799 ? -20.422 13.759 14.971 1.00 79.06 799 ALA A N 1
ATOM 6445 C CA . ALA A 1 799 ? -20.868 12.481 14.410 1.00 79.06 799 ALA A CA 1
ATOM 6446 C C . ALA A 1 799 ? -21.297 11.475 15.498 1.00 79.06 799 ALA A C 1
ATOM 6448 O O . ALA A 1 799 ? -22.315 10.790 15.349 1.00 79.06 799 ALA A O 1
ATOM 6449 N N . GLU A 1 800 ? -20.579 11.421 16.624 1.00 80.12 800 GLU A N 1
ATOM 6450 C CA . GLU A 1 800 ? -20.999 10.649 17.794 1.00 80.12 800 GLU A CA 1
ATOM 6451 C C . GLU A 1 800 ? -22.321 11.158 18.390 1.00 80.12 800 GLU A C 1
ATOM 6453 O O . GLU A 1 800 ? -23.161 10.347 18.787 1.00 80.12 800 GLU A O 1
ATOM 6458 N N . SER A 1 801 ? -22.526 12.478 18.461 1.00 75.19 801 SER A N 1
ATOM 6459 C CA . SER A 1 801 ? -23.775 13.067 18.963 1.00 75.19 801 SER A CA 1
ATOM 6460 C C . SER A 1 801 ? -24.974 12.711 18.074 1.00 75.19 801 SER A C 1
ATOM 6462 O O . SER A 1 801 ? -26.013 12.287 18.584 1.00 75.19 801 SER A O 1
ATOM 6464 N N . GLU A 1 802 ? -24.818 12.754 16.744 1.00 75.19 802 GLU A N 1
ATOM 6465 C CA . GLU A 1 802 ? -25.866 12.320 15.818 1.00 75.19 802 GLU A CA 1
ATOM 6466 C C . GLU A 1 802 ? -26.173 10.824 15.959 1.00 75.19 802 GLU A C 1
ATOM 6468 O O . GLU A 1 802 ? -27.335 10.420 15.888 1.00 75.19 802 GLU A O 1
ATOM 6473 N N . ALA A 1 803 ? -25.149 9.986 16.151 1.00 80.56 803 ALA A N 1
ATOM 6474 C CA . ALA A 1 803 ? -25.334 8.554 16.364 1.00 80.56 803 ALA A CA 1
ATOM 6475 C C . ALA A 1 803 ? -26.138 8.286 17.648 1.00 80.56 803 ALA A C 1
ATOM 6477 O O . ALA A 1 803 ? -27.118 7.541 17.608 1.00 80.56 803 ALA A O 1
ATOM 6478 N N . LYS A 1 804 ? -25.790 8.960 18.754 1.00 77.94 804 LYS A N 1
ATOM 6479 C CA . LYS A 1 804 ? -26.516 8.895 20.036 1.00 77.94 804 LYS A CA 1
ATOM 6480 C C . LYS A 1 804 ? -27.984 9.331 19.871 1.00 77.94 804 LYS A C 1
ATOM 6482 O O . LYS A 1 804 ? -28.875 8.628 20.345 1.00 77.94 804 LYS A O 1
ATOM 6487 N N . LEU A 1 805 ? -28.248 10.412 19.128 1.00 73.75 805 LEU A N 1
ATOM 6488 C CA . LEU A 1 805 ? -29.605 10.908 18.836 1.00 73.75 805 LEU A CA 1
ATOM 6489 C C . LEU A 1 805 ? -30.432 9.969 17.939 1.00 73.75 805 LEU A C 1
ATOM 6491 O O . LEU A 1 805 ? -31.631 9.800 18.164 1.00 73.75 805 LEU A O 1
ATOM 6495 N N . ARG A 1 806 ? -29.818 9.324 16.937 1.00 80.00 806 ARG A N 1
ATOM 6496 C CA . ARG A 1 806 ? -30.499 8.311 16.104 1.00 80.00 806 ARG A CA 1
ATOM 6497 C C . ARG A 1 806 ? -30.888 7.081 16.928 1.00 80.00 806 ARG A C 1
ATOM 6499 O O . ARG A 1 806 ? -31.991 6.560 16.765 1.00 80.00 806 ARG A O 1
ATOM 6506 N N . ASP A 1 807 ? -30.020 6.658 17.844 1.00 78.62 807 ASP A N 1
ATOM 6507 C CA . ASP A 1 807 ? -30.263 5.517 18.730 1.00 78.62 807 ASP A CA 1
ATOM 6508 C C . ASP A 1 807 ? -31.363 5.791 19.773 1.00 78.62 807 ASP A C 1
ATOM 6510 O O . ASP A 1 807 ? -32.193 4.916 20.032 1.00 78.62 807 ASP A O 1
ATOM 6514 N N . THR A 1 808 ? -31.427 6.996 20.355 1.00 75.88 808 THR A N 1
ATOM 6515 C CA . THR A 1 808 ? -32.501 7.362 21.299 1.00 75.88 808 THR A CA 1
ATOM 6516 C C . THR A 1 808 ? -33.848 7.545 20.599 1.00 75.88 808 THR A C 1
ATOM 6518 O O . THR A 1 808 ? -34.852 7.026 21.094 1.00 75.88 808 THR A O 1
ATOM 6521 N N . ALA A 1 809 ? -33.881 8.175 19.419 1.00 74.75 809 ALA A N 1
ATOM 6522 C CA . ALA A 1 809 ? -35.090 8.280 18.598 1.00 74.75 809 ALA A CA 1
ATOM 6523 C C . ALA A 1 809 ? -35.642 6.896 18.208 1.00 74.75 809 ALA A C 1
ATOM 6525 O O . ALA A 1 809 ? -36.836 6.632 18.359 1.00 74.75 809 ALA A O 1
ATOM 6526 N N . ARG A 1 810 ? -34.763 5.974 17.791 1.00 79.62 810 ARG A N 1
ATOM 6527 C CA . ARG A 1 810 ? -35.141 4.592 17.475 1.00 79.62 810 ARG A CA 1
ATOM 6528 C C . ARG A 1 810 ? -35.740 3.860 18.680 1.00 79.62 810 ARG A C 1
ATOM 6530 O O . ARG A 1 810 ? -36.765 3.199 18.532 1.00 79.62 810 ARG A O 1
ATOM 6537 N N . ARG A 1 811 ? -35.135 3.984 19.866 1.00 77.44 811 ARG A N 1
ATOM 6538 C CA . ARG A 1 811 ? -35.656 3.351 21.092 1.00 77.44 811 ARG A CA 1
ATOM 6539 C C . ARG A 1 811 ? -37.030 3.900 21.476 1.00 77.44 811 ARG A C 1
ATOM 6541 O O . ARG A 1 811 ? -37.877 3.119 21.887 1.00 77.44 811 ARG A O 1
ATOM 6548 N N . ALA A 1 812 ? -37.270 5.201 21.294 1.00 71.50 812 ALA A N 1
ATOM 6549 C CA . ALA A 1 812 ? -38.585 5.808 21.516 1.00 71.50 812 ALA A CA 1
ATOM 6550 C C . ALA A 1 812 ? -39.651 5.284 20.531 1.00 71.50 812 ALA A C 1
ATOM 6552 O O . ALA A 1 812 ? -40.784 5.019 20.925 1.00 71.50 812 ALA A O 1
ATOM 6553 N N . GLU A 1 813 ? -39.292 5.073 19.260 1.00 77.38 813 GLU A N 1
ATOM 6554 C CA . GLU A 1 813 ? -40.170 4.400 18.294 1.00 77.38 813 GLU A CA 1
ATOM 6555 C C . GLU A 1 813 ? -40.472 2.942 18.677 1.00 77.38 813 GLU A C 1
ATOM 6557 O O . GLU A 1 813 ? -41.597 2.478 18.491 1.00 77.38 813 GLU A O 1
ATOM 6562 N N . GLU A 1 814 ? -39.472 2.199 19.157 1.00 79.38 814 GLU A N 1
ATOM 6563 C CA . GLU A 1 814 ? -39.625 0.801 19.570 1.00 79.38 814 GLU A CA 1
ATOM 6564 C C . GLU A 1 814 ? -40.529 0.693 20.816 1.00 79.38 814 GLU A C 1
ATOM 6566 O O . GLU A 1 814 ? -41.496 -0.071 20.782 1.00 79.38 814 GLU A O 1
ATOM 6571 N N . THR A 1 815 ? -40.341 1.533 21.843 1.00 75.44 815 THR A N 1
ATOM 6572 C CA . THR A 1 815 ? -41.234 1.559 23.020 1.00 75.44 815 THR A CA 1
ATOM 6573 C C . THR A 1 815 ? -42.654 2.023 22.689 1.00 75.44 815 THR A C 1
ATOM 6575 O O . THR A 1 815 ? -43.609 1.452 23.212 1.00 75.44 815 THR A O 1
ATOM 6578 N N . HIS A 1 816 ? -42.833 2.997 21.789 1.00 76.12 816 HIS A N 1
ATOM 6579 C CA . HIS A 1 816 ? -44.165 3.419 21.332 1.00 76.12 816 HIS A CA 1
ATOM 6580 C C . HIS A 1 816 ? -44.920 2.269 20.638 1.00 76.12 816 HIS A C 1
ATOM 6582 O O . HIS A 1 816 ? -46.101 2.047 20.902 1.00 76.12 816 HIS A O 1
ATOM 6588 N N . LYS A 1 817 ? -44.235 1.475 19.800 1.00 79.81 817 LYS A N 1
ATOM 6589 C CA . LYS A 1 817 ? -44.829 0.304 19.125 1.00 79.81 817 LYS A CA 1
ATOM 6590 C C . LYS A 1 817 ? -45.217 -0.800 20.113 1.00 79.81 817 LYS A C 1
ATOM 6592 O O . LYS A 1 817 ? -46.284 -1.392 19.959 1.00 79.81 817 LYS A O 1
ATOM 6597 N N . GLU A 1 818 ? -44.399 -1.056 21.134 1.00 78.56 818 GLU A N 1
ATOM 6598 C CA . GLU A 1 818 ? -44.732 -2.004 22.208 1.00 78.56 818 GLU A CA 1
ATOM 6599 C C . GLU A 1 818 ? -45.945 -1.542 23.032 1.00 78.56 818 GLU A C 1
ATOM 6601 O O . GLU A 1 818 ? -46.832 -2.344 23.331 1.00 78.56 818 GLU A O 1
ATOM 6606 N N . LEU A 1 819 ? -46.027 -0.247 23.350 1.00 73.44 819 LEU A N 1
ATOM 6607 C CA . LEU A 1 819 ? -47.104 0.330 24.159 1.00 73.44 819 LEU A CA 1
ATOM 6608 C C . LEU A 1 819 ? -48.438 0.381 23.389 1.00 73.44 819 LEU A C 1
ATOM 6610 O O . LEU A 1 819 ? -49.479 0.028 23.943 1.00 73.44 819 LEU A O 1
ATOM 6614 N N . MET A 1 820 ? -48.404 0.687 22.087 1.00 74.88 820 MET A N 1
ATOM 6615 C CA . MET A 1 820 ? -49.556 0.542 21.185 1.00 74.88 820 MET A CA 1
ATOM 6616 C C . MET A 1 820 ? -50.021 -0.920 21.075 1.00 74.88 820 MET A C 1
ATOM 6618 O O . MET A 1 820 ? -51.212 -1.195 21.208 1.00 74.88 820 MET A O 1
ATOM 6622 N N . ALA A 1 821 ? -49.101 -1.881 20.923 1.00 77.69 821 ALA A N 1
ATOM 6623 C CA . ALA A 1 821 ? -49.451 -3.304 20.878 1.00 77.69 821 ALA A CA 1
ATOM 6624 C C . ALA A 1 821 ? -50.057 -3.812 22.205 1.00 77.69 821 ALA A C 1
ATOM 6626 O O . ALA A 1 821 ? -50.961 -4.652 22.195 1.00 77.69 821 ALA A O 1
ATOM 6627 N N . ALA A 1 822 ? -49.606 -3.284 23.348 1.00 74.38 822 ALA A N 1
ATOM 6628 C CA . ALA A 1 822 ? -50.219 -3.538 24.651 1.00 74.38 822 ALA A CA 1
ATOM 6629 C C . ALA A 1 822 ? -51.626 -2.916 24.759 1.00 74.38 822 ALA A C 1
ATOM 6631 O O . ALA A 1 822 ? -52.540 -3.565 25.278 1.00 74.38 822 ALA A O 1
ATOM 6632 N N . GLN A 1 823 ? -51.828 -1.707 24.216 1.00 70.25 823 GLN A N 1
ATOM 6633 C CA . GLN A 1 823 ? -53.140 -1.057 24.143 1.00 70.25 823 GLN A CA 1
ATOM 6634 C C . GLN A 1 823 ? -54.131 -1.885 23.295 1.00 70.25 823 GLN A C 1
ATOM 6636 O O . GLN A 1 823 ? -55.244 -2.166 23.750 1.00 70.25 823 GLN A O 1
ATOM 6641 N N . ASP A 1 824 ? -53.717 -2.360 22.117 1.00 72.00 824 ASP A N 1
ATOM 6642 C CA . ASP A 1 824 ? -54.533 -3.216 21.244 1.00 72.00 824 ASP A CA 1
ATOM 6643 C C . ASP A 1 824 ? -54.876 -4.563 21.900 1.00 72.00 824 ASP A C 1
ATOM 6645 O O . ASP A 1 824 ? -56.032 -5.000 21.882 1.00 72.00 824 ASP A O 1
ATOM 6649 N N . ALA A 1 825 ? -53.897 -5.212 22.542 1.00 75.25 825 ALA A N 1
ATOM 6650 C CA . ALA A 1 825 ? -54.113 -6.460 23.274 1.00 75.25 825 ALA A CA 1
ATOM 6651 C C . ALA A 1 825 ? -55.107 -6.283 24.437 1.00 75.25 825 ALA A C 1
ATOM 6653 O O . ALA A 1 825 ? -55.960 -7.147 24.669 1.00 75.25 825 ALA A O 1
ATOM 6654 N N . TYR A 1 826 ? -55.049 -5.146 25.136 1.00 71.56 826 TYR A N 1
ATOM 6655 C CA . TYR A 1 826 ? -56.009 -4.781 26.174 1.00 71.56 826 TYR A CA 1
ATOM 6656 C C . TYR A 1 826 ? -57.422 -4.545 25.604 1.00 71.56 826 TYR A C 1
ATOM 6658 O O . TYR A 1 826 ? -58.393 -5.094 26.141 1.00 71.56 826 TYR A O 1
ATOM 6666 N N . ARG A 1 827 ? -57.558 -3.799 24.492 1.00 70.62 827 ARG A N 1
ATOM 6667 C CA . ARG A 1 827 ? -58.853 -3.583 23.810 1.00 70.62 827 ARG A CA 1
ATOM 6668 C C . ARG A 1 827 ? -59.478 -4.909 23.383 1.00 70.62 827 ARG A C 1
ATOM 6670 O O . ARG A 1 827 ? -60.644 -5.158 23.698 1.00 70.62 827 ARG A O 1
ATOM 6677 N N . ALA A 1 828 ? -58.689 -5.800 22.780 1.00 71.25 828 ALA A N 1
ATOM 6678 C CA . ALA A 1 828 ? -59.124 -7.141 22.399 1.00 71.25 828 ALA A CA 1
ATOM 6679 C C . ALA A 1 828 ? -59.585 -7.980 23.608 1.00 71.25 828 ALA A C 1
ATOM 6681 O O . ALA A 1 828 ? -60.654 -8.590 23.559 1.00 71.25 828 ALA A O 1
ATOM 6682 N N . ALA A 1 829 ? -58.837 -7.971 24.718 1.00 73.50 829 ALA A N 1
ATOM 6683 C CA . ALA A 1 829 ? -59.178 -8.725 25.929 1.00 73.50 829 ALA A CA 1
ATOM 6684 C C . ALA A 1 829 ? -60.448 -8.218 26.645 1.00 73.50 829 ALA A C 1
ATOM 6686 O O . ALA A 1 829 ? -61.149 -9.006 27.283 1.00 73.50 829 ALA A O 1
ATOM 6687 N N . LYS A 1 830 ? -60.763 -6.919 26.539 1.00 70.75 830 LYS A N 1
ATOM 6688 C CA . LYS A 1 830 ? -61.989 -6.304 27.089 1.00 70.75 830 LYS A CA 1
ATOM 6689 C C . LYS A 1 830 ? -63.169 -6.300 26.096 1.00 70.75 830 LYS A C 1
ATOM 6691 O O . LYS A 1 830 ? -64.275 -5.942 26.495 1.00 70.75 830 LYS A O 1
ATOM 6696 N N . GLY A 1 831 ? -62.964 -6.698 24.836 1.00 65.06 831 GLY A N 1
ATOM 6697 C CA . GLY A 1 831 ? -63.995 -6.689 23.787 1.00 65.06 831 GLY A CA 1
ATOM 6698 C C . GLY A 1 831 ? -64.357 -5.290 23.266 1.00 65.06 831 GLY A C 1
ATOM 6699 O O . GLY A 1 831 ? -65.485 -5.075 22.824 1.00 65.06 831 GLY A O 1
ATOM 6700 N N . LEU A 1 832 ? -63.428 -4.334 23.353 1.00 65.38 832 LEU A N 1
ATOM 6701 C CA . LEU A 1 832 ? -63.611 -2.945 22.921 1.00 65.38 832 LEU A CA 1
ATOM 6702 C C . LEU A 1 832 ? -63.227 -2.760 21.436 1.00 65.38 832 LEU A C 1
ATOM 6704 O O . LEU A 1 832 ? -62.305 -3.429 20.965 1.00 65.38 832 LEU A O 1
ATOM 6708 N N . PRO A 1 833 ? -63.884 -1.850 20.685 1.00 62.31 833 PRO A N 1
ATOM 6709 C CA . PRO A 1 833 ? -63.487 -1.527 19.312 1.00 62.31 833 PRO A CA 1
ATOM 6710 C C . PRO A 1 833 ? -62.082 -0.896 19.236 1.00 62.31 833 PRO A C 1
ATOM 6712 O O . PRO A 1 833 ? -61.732 -0.137 20.144 1.00 62.31 833 PRO A O 1
ATOM 6715 N N . PRO A 1 834 ? -61.316 -1.109 18.144 1.00 60.25 834 PRO A N 1
ATOM 6716 C CA . PRO A 1 834 ? -60.008 -0.473 17.951 1.00 60.25 834 PRO A CA 1
ATOM 6717 C C . PRO A 1 834 ? -60.069 1.059 18.035 1.00 60.25 834 PRO A C 1
ATOM 6719 O O . PRO A 1 834 ? -59.300 1.657 18.778 1.00 60.25 834 PRO A O 1
ATOM 6722 N N . ASP A 1 835 ? -61.066 1.680 17.394 1.00 60.25 835 ASP A N 1
ATOM 6723 C CA . ASP A 1 835 ? -61.277 3.136 17.357 1.00 60.25 835 ASP A CA 1
ATOM 6724 C C . ASP A 1 835 ? -62.403 3.598 18.307 1.00 60.25 835 ASP A C 1
ATOM 6726 O O . ASP A 1 835 ? -63.371 4.247 17.911 1.00 60.25 835 ASP A O 1
ATOM 6730 N N . GLY A 1 836 ? -62.322 3.210 19.584 1.00 55.94 836 GLY A N 1
ATOM 6731 C CA . GLY A 1 836 ? -63.245 3.663 20.633 1.00 55.94 836 GLY A CA 1
ATOM 6732 C C . GLY A 1 836 ? -62.744 4.874 21.437 1.00 55.94 836 GLY A C 1
ATOM 6733 O O . GLY A 1 836 ? -61.679 4.796 22.056 1.00 55.94 836 GLY A O 1
ATOM 6734 N N . ASP A 1 837 ? -63.570 5.929 21.525 1.00 57.66 837 ASP A N 1
ATOM 6735 C CA . ASP A 1 837 ? -63.400 7.099 22.422 1.00 57.66 837 ASP A CA 1
ATOM 6736 C C . ASP A 1 837 ? -63.519 6.753 23.922 1.00 57.66 837 ASP A C 1
ATOM 6738 O O . ASP A 1 837 ? -63.141 7.542 24.789 1.00 57.66 837 ASP A O 1
ATOM 6742 N N . GLN A 1 838 ? -64.061 5.578 24.264 1.00 57.06 838 GLN A N 1
ATOM 6743 C CA . GLN A 1 838 ? -64.165 5.115 25.650 1.00 57.06 838 GLN A CA 1
ATOM 6744 C C . GLN A 1 838 ? -62.820 4.563 26.132 1.00 57.06 838 GLN A C 1
ATOM 6746 O O . GLN A 1 838 ? -62.591 3.355 26.126 1.00 57.06 838 GLN A O 1
ATOM 6751 N N . VAL A 1 839 ? -61.934 5.472 26.540 1.00 58.28 839 VAL A N 1
ATOM 6752 C CA . VAL A 1 839 ? -60.615 5.138 27.088 1.00 58.28 839 VAL A CA 1
ATOM 6753 C C . VAL A 1 839 ? -60.767 4.439 28.444 1.00 58.28 839 VAL A C 1
ATOM 6755 O O . VAL A 1 839 ? -61.377 4.981 29.369 1.00 58.28 839 VAL A O 1
ATOM 6758 N N . GLY A 1 840 ? -60.217 3.231 28.574 1.00 64.06 840 GLY A N 1
ATOM 6759 C CA . GLY A 1 840 ? -60.202 2.498 29.845 1.00 64.06 840 GLY A CA 1
ATOM 6760 C C . GLY A 1 840 ? -59.284 3.153 30.891 1.00 64.06 840 GLY A C 1
ATOM 6761 O O . GLY A 1 840 ? -58.319 3.816 30.514 1.00 64.06 840 GLY A O 1
ATOM 6762 N N . PRO A 1 841 ? -59.504 2.942 32.206 1.00 64.44 841 PRO A N 1
ATOM 6763 C CA . PRO A 1 841 ? -58.589 3.450 33.233 1.00 64.44 841 PRO A CA 1
ATOM 6764 C C . PRO A 1 841 ? -57.172 2.883 33.053 1.00 64.44 841 PRO A C 1
ATOM 6766 O O . PRO A 1 841 ? -56.201 3.625 33.140 1.00 64.44 841 PRO A O 1
ATOM 6769 N N . GLU A 1 842 ? -57.063 1.603 32.686 1.00 66.69 842 GLU A N 1
ATOM 6770 C CA . GLU A 1 842 ? -55.791 0.946 32.366 1.00 66.69 842 GLU A CA 1
ATOM 6771 C C . GLU A 1 842 ? -55.119 1.536 31.098 1.00 66.69 842 GLU A C 1
ATOM 6773 O O . GLU A 1 842 ? -53.897 1.551 31.007 1.00 66.69 842 GLU A O 1
ATOM 6778 N N . GLU A 1 843 ? -55.879 2.096 30.145 1.00 66.88 843 GLU A N 1
ATOM 6779 C CA . GLU A 1 843 ? -55.316 2.804 28.976 1.00 66.88 843 GLU A CA 1
ATOM 6780 C C . GLU A 1 843 ? -54.883 4.240 29.297 1.00 66.88 843 GLU A C 1
ATOM 6782 O O . GLU A 1 843 ? -53.919 4.743 28.720 1.00 66.88 843 GLU A O 1
ATOM 6787 N N . LEU A 1 844 ? -55.597 4.907 30.211 1.00 70.12 844 LEU A N 1
ATOM 6788 C CA . LEU A 1 844 ? -55.203 6.210 30.743 1.00 70.12 844 LEU A CA 1
ATOM 6789 C C . LEU A 1 844 ? -53.887 6.103 31.515 1.00 70.12 844 LEU A C 1
ATOM 6791 O O . LEU A 1 844 ? -53.016 6.943 31.309 1.00 70.12 844 LEU A O 1
ATOM 6795 N N . ASP A 1 845 ? -53.708 5.058 32.329 1.00 73.75 845 ASP A N 1
ATOM 6796 C CA . ASP A 1 845 ? -52.427 4.791 32.989 1.00 73.75 845 ASP A CA 1
ATOM 6797 C C . ASP A 1 845 ? -51.316 4.488 31.967 1.00 73.75 845 ASP A C 1
ATOM 6799 O O . ASP A 1 845 ? -50.273 5.134 32.037 1.00 73.75 845 ASP A O 1
ATOM 6803 N N . MET A 1 846 ? -51.546 3.632 30.956 1.00 73.19 846 MET A N 1
ATOM 6804 C CA . MET A 1 846 ? -50.546 3.369 29.899 1.00 73.19 846 MET A CA 1
ATOM 6805 C C . MET A 1 846 ? -50.122 4.646 29.149 1.00 73.19 846 MET A C 1
ATOM 6807 O O . MET A 1 846 ? -48.928 4.903 29.003 1.00 73.19 846 MET A O 1
ATOM 6811 N N . ARG A 1 847 ? -51.067 5.510 28.746 1.00 73.31 847 ARG A N 1
ATOM 6812 C CA . ARG A 1 847 ? -50.750 6.811 28.116 1.00 73.31 847 ARG A CA 1
ATOM 6813 C C . ARG A 1 847 ? -50.092 7.800 29.083 1.00 73.31 847 ARG A C 1
ATOM 6815 O O . ARG A 1 847 ? -49.289 8.635 28.669 1.00 73.31 847 ARG A O 1
ATOM 6822 N N . CYS A 1 848 ? -50.393 7.720 30.378 1.00 73.62 848 CYS A N 1
ATOM 6823 C CA . CYS A 1 848 ? -49.683 8.488 31.395 1.00 73.62 848 CYS A CA 1
ATOM 6824 C C . CYS A 1 848 ? -48.252 7.982 31.623 1.00 73.62 848 CYS A C 1
ATOM 6826 O O . CYS A 1 848 ? -47.385 8.804 31.910 1.00 73.62 848 CYS A O 1
ATOM 6828 N N . GLU A 1 849 ? -47.976 6.683 31.495 1.00 73.62 849 GLU A N 1
ATOM 6829 C CA . GLU A 1 849 ? -46.613 6.139 31.536 1.00 73.62 849 GLU A CA 1
ATOM 6830 C C . GLU A 1 849 ? -45.820 6.503 30.276 1.00 73.62 849 GLU A C 1
ATOM 6832 O O . GLU A 1 849 ? -44.697 6.986 30.407 1.00 73.62 849 GLU A O 1
ATOM 6837 N N . GLU A 1 850 ? -46.427 6.420 29.089 1.00 74.62 850 GLU A N 1
ATOM 6838 C CA . GLU A 1 850 ? -45.843 6.892 27.824 1.00 74.62 850 GLU A CA 1
ATOM 6839 C C . GLU A 1 850 ? -45.402 8.365 27.911 1.00 74.62 850 GLU A C 1
ATOM 6841 O O . GLU A 1 850 ? -44.234 8.696 27.689 1.00 74.62 850 GLU A O 1
ATOM 6846 N N . LEU A 1 851 ? -46.310 9.256 28.328 1.00 74.50 851 LEU A N 1
ATOM 6847 C CA . LEU A 1 851 ? -46.014 10.683 28.488 1.00 74.50 851 LEU A CA 1
ATOM 6848 C C . LEU A 1 851 ? -44.980 10.956 29.592 1.00 74.50 851 LEU A C 1
ATOM 6850 O O . LEU A 1 851 ? -44.181 11.888 29.460 1.00 74.50 851 LEU A O 1
ATOM 6854 N N . ARG A 1 852 ? -44.958 10.165 30.675 1.00 74.44 852 ARG A N 1
ATOM 6855 C CA . ARG A 1 852 ? -43.948 10.284 31.742 1.00 74.44 852 ARG A CA 1
ATOM 6856 C C . ARG A 1 852 ? -42.566 9.873 31.256 1.00 74.44 852 ARG A C 1
ATOM 6858 O O . ARG A 1 852 ? -41.617 10.612 31.505 1.00 74.44 852 ARG A O 1
ATOM 6865 N N . GLU A 1 853 ? -42.444 8.741 30.570 1.00 72.81 853 GLU A N 1
ATOM 6866 C CA . GLU A 1 853 ? -41.146 8.230 30.131 1.00 72.81 853 GLU A CA 1
ATOM 6867 C C . GLU A 1 853 ? -40.601 9.048 28.948 1.00 72.81 853 GLU A C 1
ATOM 6869 O O . GLU A 1 853 ? -39.423 9.399 28.948 1.00 72.81 853 GLU A O 1
ATOM 6874 N N . GLY A 1 854 ? -41.460 9.509 28.029 1.00 71.56 854 GLY A N 1
ATOM 6875 C CA . GLY A 1 854 ? -41.089 10.500 27.011 1.00 71.56 854 GLY A CA 1
ATOM 6876 C C . GLY A 1 854 ? -40.592 11.818 27.622 1.00 71.56 854 GLY A C 1
ATOM 6877 O O . GLY A 1 854 ? -39.526 12.315 27.255 1.00 71.56 854 GLY A O 1
ATOM 6878 N N . THR A 1 855 ? -41.296 12.349 28.632 1.00 72.38 855 THR A N 1
ATOM 6879 C CA . THR A 1 855 ? -40.832 13.531 29.389 1.00 72.38 855 THR A CA 1
ATOM 6880 C C . THR A 1 855 ? -39.495 13.264 30.085 1.00 72.38 855 THR A C 1
ATOM 6882 O O . THR A 1 855 ? -38.614 14.123 30.088 1.00 72.38 855 THR A O 1
ATOM 6885 N N . ARG A 1 856 ? -39.312 12.073 30.664 1.00 75.38 856 ARG A N 1
ATOM 6886 C CA . ARG A 1 856 ? -38.086 11.669 31.361 1.00 75.38 856 ARG A CA 1
ATOM 6887 C C . ARG A 1 856 ? -36.888 11.594 30.418 1.00 75.38 856 ARG A C 1
ATOM 6889 O O . ARG A 1 856 ? -35.839 12.103 30.799 1.00 75.38 856 ARG A O 1
ATOM 6896 N N . VAL A 1 857 ? -37.048 11.026 29.219 1.00 76.56 857 VAL A N 1
ATOM 6897 C CA . VAL A 1 857 ? -35.995 10.966 28.188 1.00 76.56 857 VAL A CA 1
ATOM 6898 C C . VAL A 1 857 ? -35.578 12.377 27.770 1.00 76.56 857 VAL A C 1
ATOM 6900 O O . VAL A 1 857 ? -34.397 12.712 27.838 1.00 76.56 857 VAL A O 1
ATOM 6903 N N . VAL A 1 858 ? -36.538 13.251 27.447 1.00 72.50 858 VAL A N 1
ATOM 6904 C CA . VAL A 1 858 ? -36.247 14.655 27.093 1.00 72.50 858 VAL A CA 1
ATOM 6905 C C . VAL A 1 858 ? -35.531 15.390 28.237 1.00 72.50 858 VAL A C 1
ATOM 6907 O O . VAL A 1 858 ? -34.578 16.128 27.997 1.00 72.50 858 VAL A O 1
ATOM 6910 N N . VAL A 1 859 ? -35.929 15.160 29.493 1.00 72.94 859 VAL A N 1
ATOM 6911 C CA . VAL A 1 859 ? -35.274 15.756 30.672 1.00 72.94 859 VAL A CA 1
ATOM 6912 C C . VAL A 1 859 ? -33.882 15.164 30.944 1.00 72.94 859 VAL A C 1
ATOM 6914 O O . VAL A 1 859 ? -33.032 15.887 31.465 1.00 72.94 859 VAL A O 1
ATOM 6917 N N . SER A 1 860 ? -33.602 13.901 30.597 1.00 73.94 860 SER A N 1
ATOM 6918 C CA . SER A 1 860 ? -32.246 13.341 30.711 1.00 73.94 860 SER A CA 1
ATOM 6919 C C . SER A 1 860 ? -31.298 13.856 29.630 1.00 73.94 860 SER A C 1
ATOM 6921 O O . SER A 1 860 ? -30.180 14.229 29.975 1.00 73.94 860 SER A O 1
ATOM 6923 N N . GLU A 1 861 ? -31.740 13.965 28.373 1.00 73.44 861 GLU A N 1
ATOM 6924 C CA . GLU A 1 861 ? -30.905 14.509 27.288 1.00 73.44 861 GLU A CA 1
ATOM 6925 C C . GLU A 1 861 ? -30.603 15.998 27.513 1.00 73.44 861 GLU A C 1
ATOM 6927 O O . GLU A 1 861 ? -29.444 16.410 27.502 1.00 73.44 861 GLU A O 1
ATOM 6932 N N . LEU A 1 862 ? -31.619 16.804 27.859 1.00 70.38 862 LEU A N 1
ATOM 6933 C CA . LEU A 1 862 ? -31.412 18.210 28.238 1.00 70.38 862 LEU A CA 1
ATOM 6934 C C . LEU A 1 862 ? -30.474 18.361 29.444 1.00 70.38 862 LEU A C 1
ATOM 6936 O O . LEU A 1 862 ? -29.779 19.368 29.547 1.00 70.38 862 LEU A O 1
ATOM 6940 N N . LYS A 1 863 ? -30.427 17.377 30.353 1.00 72.56 863 LYS A N 1
ATOM 6941 C CA . LYS A 1 863 ? -29.497 17.374 31.489 1.00 72.56 863 LYS A CA 1
ATOM 6942 C C . LYS A 1 863 ? -28.070 16.966 31.103 1.00 72.56 863 LYS A C 1
ATOM 6944 O O . LYS A 1 863 ? -27.147 17.464 31.739 1.00 72.56 863 LYS A O 1
ATOM 6949 N N . ALA A 1 864 ? -27.880 16.103 30.105 1.00 72.12 864 ALA A N 1
ATOM 6950 C CA . ALA A 1 864 ? -26.553 15.779 29.579 1.00 72.12 864 ALA A CA 1
ATOM 6951 C C . ALA A 1 864 ? -25.942 17.006 28.880 1.00 72.12 864 ALA A C 1
ATOM 6953 O O . ALA A 1 864 ? -24.906 17.507 29.312 1.00 72.12 864 ALA A O 1
ATOM 6954 N N . VAL A 1 865 ? -26.669 17.588 27.920 1.00 70.00 865 VAL A N 1
ATOM 6955 C CA . VAL A 1 865 ? -26.240 18.790 27.182 1.00 70.00 865 VAL A CA 1
ATOM 6956 C C . VAL A 1 865 ? -25.984 19.980 28.122 1.00 70.00 865 VAL A C 1
ATOM 6958 O O . VAL A 1 865 ? -25.002 20.700 27.966 1.00 70.00 865 VAL A O 1
ATOM 6961 N N . ALA A 1 866 ? -26.816 20.171 29.152 1.00 67.19 866 ALA A N 1
ATOM 6962 C CA . ALA A 1 866 ? -26.622 21.225 30.154 1.00 67.19 866 ALA A CA 1
ATOM 6963 C C . ALA A 1 866 ? -25.469 20.962 31.151 1.00 67.19 866 ALA A C 1
ATOM 6965 O O . ALA A 1 866 ? -25.102 21.873 31.894 1.00 67.19 866 ALA A O 1
ATOM 6966 N N . ALA A 1 867 ? -24.917 19.744 31.204 1.00 69.75 867 ALA A N 1
ATOM 6967 C CA . ALA A 1 867 ? -23.727 19.424 31.997 1.00 69.75 867 ALA A CA 1
ATOM 6968 C C . ALA A 1 867 ? -22.427 19.649 31.206 1.00 69.75 867 ALA A C 1
ATOM 6970 O O . ALA A 1 867 ? -21.421 20.037 31.797 1.00 69.75 867 ALA A O 1
ATOM 6971 N N . GLU A 1 868 ? -22.462 19.449 29.887 1.00 70.19 868 GLU A N 1
ATOM 6972 C CA . GLU A 1 868 ? -21.345 19.719 28.969 1.00 70.19 868 GLU A CA 1
ATOM 6973 C C . GLU A 1 868 ? -21.262 21.214 28.599 1.00 70.19 868 GLU A C 1
ATOM 6975 O O . GLU A 1 868 ? -20.170 21.762 28.449 1.00 70.19 868 GLU A O 1
ATOM 6980 N N . HIS A 1 869 ? -22.401 21.919 28.565 1.00 69.81 869 HIS A N 1
ATOM 6981 C CA . HIS A 1 869 ? -22.480 23.361 28.304 1.00 69.81 869 HIS A CA 1
ATOM 6982 C C . HIS A 1 869 ? -23.254 24.115 29.411 1.00 69.81 869 HIS A C 1
ATOM 6984 O O . HIS A 1 869 ? -24.471 24.303 29.307 1.00 69.81 869 HIS A O 1
ATOM 6990 N N . PRO A 1 870 ? -22.571 24.621 30.461 1.00 71.31 870 PRO A N 1
ATOM 6991 C CA . PRO A 1 870 ? -23.215 25.305 31.592 1.00 71.31 870 PRO A CA 1
ATOM 6992 C C . PRO A 1 870 ? -24.045 26.546 31.217 1.00 71.31 870 PRO A C 1
ATOM 6994 O O . PRO A 1 870 ? -25.017 26.875 31.898 1.00 71.31 870 PRO A O 1
ATOM 6997 N N . GLU A 1 871 ? -23.711 27.223 30.116 1.00 70.62 871 GLU A N 1
ATOM 6998 C CA . GLU A 1 871 ? -24.454 28.389 29.611 1.00 70.62 871 GLU A CA 1
ATOM 6999 C C . GLU A 1 871 ? -25.854 28.022 29.083 1.00 70.62 871 GLU A C 1
ATOM 7001 O O . GLU A 1 871 ? -26.794 28.813 29.184 1.00 70.62 871 GLU A O 1
ATOM 7006 N N . LEU A 1 872 ? -26.048 26.787 28.603 1.00 66.12 872 LEU A N 1
ATOM 7007 C CA . LEU A 1 872 ? -27.378 26.279 28.255 1.00 66.12 872 LEU A CA 1
ATOM 7008 C C . LEU A 1 872 ? -28.216 25.978 29.506 1.00 66.12 872 LEU A C 1
ATOM 7010 O O . LEU A 1 872 ? -29.435 26.153 29.475 1.00 66.12 872 LEU A O 1
ATOM 7014 N N . ALA A 1 873 ? -27.593 25.605 30.629 1.00 64.38 873 ALA A N 1
ATOM 7015 C CA . ALA A 1 873 ? -28.303 25.383 31.890 1.00 64.38 873 ALA A CA 1
ATOM 7016 C C . ALA A 1 873 ? -28.936 26.676 32.435 1.00 64.38 873 ALA A C 1
ATOM 7018 O O . ALA A 1 873 ? -30.093 26.670 32.868 1.00 64.38 873 ALA A O 1
ATOM 7019 N N . THR A 1 874 ? -28.208 27.797 32.383 1.00 68.62 874 THR A N 1
ATOM 7020 C CA . THR A 1 874 ? -28.720 29.106 32.823 1.00 68.62 874 THR A CA 1
ATOM 7021 C C . THR A 1 874 ? -29.775 29.656 31.861 1.00 68.62 874 THR A C 1
ATOM 7023 O O . THR A 1 874 ? -30.792 30.189 32.318 1.00 68.62 874 THR A O 1
ATOM 7026 N N . LEU A 1 875 ? -29.617 29.440 30.548 1.00 71.50 875 LEU A N 1
ATOM 7027 C CA . LEU A 1 875 ? -30.635 29.778 29.551 1.00 71.50 875 LEU A CA 1
ATOM 7028 C C . LEU A 1 875 ? -31.944 29.002 29.793 1.00 71.50 875 LEU A C 1
ATOM 7030 O O . LEU A 1 875 ? -33.009 29.613 29.897 1.00 71.50 875 LEU A O 1
ATOM 7034 N N . LEU A 1 876 ? -31.883 27.676 29.955 1.00 66.31 876 LEU A N 1
ATOM 7035 C CA . LEU A 1 876 ? -33.058 26.831 30.219 1.00 66.31 876 LEU A CA 1
ATOM 7036 C C . LEU A 1 876 ? -33.768 27.217 31.528 1.00 66.31 876 LEU A C 1
ATOM 7038 O O . LEU A 1 876 ? -35.000 27.307 31.566 1.00 66.31 876 LEU A O 1
ATOM 7042 N N . ALA A 1 877 ? -33.002 27.538 32.576 1.00 68.38 877 ALA A N 1
ATOM 7043 C CA . ALA A 1 877 ? -33.548 28.049 33.830 1.00 68.38 877 ALA A CA 1
ATOM 7044 C C . ALA A 1 877 ? -34.279 29.396 33.658 1.00 68.38 877 ALA A C 1
ATOM 7046 O O . ALA A 1 877 ? -35.301 29.615 34.315 1.00 68.38 877 ALA A O 1
ATOM 7047 N N . SER A 1 878 ? -33.817 30.274 32.757 1.00 70.44 878 SER A N 1
ATOM 7048 C CA . SER A 1 878 ? -34.463 31.570 32.483 1.00 70.44 878 SER A CA 1
ATOM 7049 C C . SER A 1 878 ? -35.841 31.435 31.815 1.00 70.44 878 SER A C 1
ATOM 7051 O O . SER A 1 878 ? -36.740 32.225 32.102 1.00 70.44 878 SER A O 1
ATOM 7053 N N . TYR A 1 879 ? -36.054 30.374 31.025 1.00 70.12 879 TYR A N 1
ATOM 7054 C CA . TYR A 1 879 ? -37.363 29.989 30.477 1.00 70.12 879 TYR A CA 1
ATOM 7055 C C . TYR A 1 879 ? -38.223 29.158 31.454 1.00 70.12 879 TYR A C 1
ATOM 7057 O O . TYR A 1 879 ? -39.292 28.671 31.087 1.00 70.12 879 TYR A O 1
ATOM 7065 N N . GLY A 1 880 ? -37.792 29.001 32.712 1.00 62.22 880 GLY A N 1
ATOM 7066 C CA . GLY A 1 880 ? -38.538 28.305 33.765 1.00 62.22 880 GLY A CA 1
ATOM 7067 C C . GLY A 1 880 ? -38.336 26.786 33.822 1.00 62.22 880 GLY A C 1
ATOM 7068 O O . GLY A 1 880 ? -38.907 26.135 34.701 1.00 62.22 880 GLY A O 1
ATOM 7069 N N . VAL A 1 881 ? -37.506 26.206 32.947 1.00 64.75 881 VAL A N 1
ATOM 7070 C CA . VAL A 1 881 ? -37.226 24.762 32.917 1.00 64.75 881 VAL A CA 1
ATOM 7071 C C . VAL A 1 881 ? -36.162 24.423 33.963 1.00 64.75 881 VAL A C 1
ATOM 7073 O O . VAL A 1 881 ? -34.964 24.598 33.751 1.00 64.75 881 VAL A O 1
ATOM 7076 N N . LYS A 1 882 ? -36.594 23.921 35.125 1.00 61.84 882 LYS A N 1
ATOM 7077 C CA . LYS A 1 882 ? -35.691 23.498 36.209 1.00 61.84 882 LYS A CA 1
ATOM 7078 C C . LYS A 1 882 ? -35.256 22.041 36.048 1.00 61.84 882 LYS A C 1
ATOM 7080 O O . LYS A 1 882 ? -35.947 21.131 36.503 1.00 61.84 882 LYS A O 1
ATOM 7085 N N . LEU A 1 883 ? -34.085 21.831 35.446 1.00 61.28 883 LEU A N 1
ATOM 7086 C CA . LEU A 1 883 ? -33.441 20.517 35.367 1.00 61.28 883 LEU A CA 1
ATOM 7087 C C . LEU A 1 883 ? -33.015 20.028 36.774 1.00 61.28 883 LEU A C 1
ATOM 7089 O O . LEU A 1 883 ? -32.317 20.757 37.484 1.00 61.28 883 LEU A O 1
ATOM 7093 N N . PRO A 1 884 ? -33.402 18.813 37.221 1.00 56.16 884 PRO A N 1
ATOM 7094 C CA . PRO A 1 884 ? -33.115 18.372 38.587 1.00 56.16 884 PRO A CA 1
ATOM 7095 C C . PRO A 1 884 ? -31.622 18.119 38.841 1.00 56.16 884 PRO A C 1
ATOM 7097 O O . PRO A 1 884 ? -31.046 17.147 38.343 1.00 56.16 884 PRO A O 1
ATOM 7100 N N . GLY A 1 885 ? -31.007 18.946 39.690 1.00 57.34 885 GLY A N 1
ATOM 7101 C CA . GLY A 1 885 ? -29.642 18.743 40.186 1.00 57.34 885 GLY A CA 1
ATOM 7102 C C . GLY A 1 885 ? -28.529 19.354 39.332 1.00 57.34 885 GLY A C 1
ATOM 7103 O O . GLY A 1 885 ? -27.415 18.844 39.381 1.00 57.34 885 GLY A O 1
ATOM 7104 N N . VAL A 1 886 ? -28.817 20.411 38.567 1.00 50.09 886 VAL A N 1
ATOM 7105 C CA . VAL A 1 886 ? -27.793 21.392 38.173 1.00 50.09 886 VAL A CA 1
ATOM 7106 C C . VAL A 1 886 ? -27.906 22.559 39.155 1.00 50.09 886 VAL A C 1
ATOM 7108 O O . VAL A 1 886 ? -28.863 23.331 39.096 1.00 50.09 886 VAL A O 1
ATOM 7111 N N . GLU A 1 887 ? -26.990 22.638 40.120 1.00 45.00 887 GLU A N 1
ATOM 7112 C CA . GLU A 1 887 ? -26.926 23.769 41.051 1.00 45.00 887 GLU A CA 1
ATOM 7113 C C . GLU A 1 887 ? -26.200 24.933 40.371 1.00 45.00 887 GLU A C 1
ATOM 7115 O O . GLU A 1 887 ? -25.029 24.821 40.018 1.00 45.00 887 GLU A O 1
ATOM 7120 N N . THR A 1 888 ? -26.901 26.051 40.177 1.00 44.50 888 THR A N 1
ATOM 7121 C CA . THR A 1 888 ? -26.300 27.306 39.711 1.00 44.50 888 THR A CA 1
ATOM 7122 C C . THR A 1 888 ? -25.372 27.864 40.788 1.00 44.50 888 THR A C 1
ATOM 7124 O O . THR A 1 888 ? -25.848 28.176 41.886 1.00 44.50 888 THR A O 1
ATOM 7127 N N . GLN A 1 889 ? -24.087 28.007 40.461 1.00 39.34 889 GLN A N 1
ATOM 7128 C CA . GLN A 1 889 ? -23.146 28.872 41.182 1.00 39.34 889 GLN A CA 1
ATOM 7129 C C . GLN A 1 889 ? -23.204 30.299 40.622 1.00 39.34 889 GLN A C 1
ATOM 7131 O O . GLN A 1 889 ? -23.507 30.429 39.414 1.00 39.34 889 GLN A O 1
#

pLDDT: mean 77.09, std 15.38, range [28.8, 97.06]

Foldseek 3Di:
DDDDDDDDPPPPDDDPDDPPPPPDLDDPPDDPVVVVVSVVVVVVVVVVVVVVVVVVVVVVVVVVVVVVVVVVVVVVVVVVVVVVVVVVVVVVVVVVVVVVVVVVVVVVVVVVVVVVVVVVVVVVVVVVVVVVVVVVVVVVVVVVCVVVVVPDPPPDVDDDPPPVVPVVVVVVVVVVVVVVVVVVVVVVVVVVVVVVVVVVVVVVVVVVVVVVVVVVVVVVVVVVVVVVVVVVVVVVVVVVVVVVVVVVVVVVVVVVVVVVVVVVVVVVVVVVVVVVVVVVVVVVVVVVVVVVVVVVVVVVVVVVVVVVVVVVVVVVVVVVVVVVVVVVVVVVVVVVVVVVVVVVVVVVVVVVVVVVVVVVVVVCVVVVVPVPDDDDDDDDDDDDDDDDPVVPVVVVVVVVVVVVVVVVVVVVVVVVVVVVVVVVVVVVVVVVVVVVVVVVVVVVVVVVVVVVVVVVVVVVVVVVVVVVVVVVVVVCVVVPNDDVVVVVVVVVVVVVVVVVVVVVVVVVVVVVVVVVVVVVVVVVVVVVVVVVVVVVVVVVVVVVVVVVVVVVVVVVVVVVVVVVVVVVVVVVVVVVVVVVVVVVVVVVVVVVVVVVVVVVVVVVVVVVVVVVVVVVVVVVVVVVVVVVVVVVVVVVVVVVVVVVVVVVVVVVVVVVVVVPDDDDDDDDYDDDDDDDPDPPPVVPVVVVVVVVVVVVVVVVVVVVVVVVVVVVVVVSVVVSVVVVCVVPDPDDPPDVVVVVVVVVVVVVVVVVVVVVVVVVVVVVVVVVVVVVVVVVVVVVVVVVVVVVVVVVVVVVVVVVVVVVVVVLVVVLVVVVVVLLVVVVVVCVVVVHDPPDPPQDPVNVVSVVVNVVVVVVSVLVVLVVVCVVPVVSQVVCVVVVNDRPPPDDD

InterPro domains:
  IPR033290 Coiled-coil domain-containing protein 39 [PF24161] (27-869)
  IPR033290 Coiled-coil domain-containing protein 39 [PTHR18962] (21-879)

Secondary structure (DSSP, 8-state):
-------------PPP--GGG----S-TT--HHHHHHHHHHHHHHHHHHHHHHHHHHHHHHHHHHHHHHHHHHHHHHHHHHHHHHHHHHHHHHHHHHHHHHHHHHHHHHHHHHHHHHHHHHHHHHHHHHHHHHHHHHHHHHHHHHHHHTTTGGGTTT--TTTTHHHHHHHHHHHHHHHHHHHHHHHHHHHHHHHHHHHHHHHHHHHHHHHHHHHHHHHHHHHHHHHHHHHHHHHHHHHHHHHHHHHHHHHHHHHHHHHHHHHHHHHHHHHHHHHHHHHHHHHHHHHHHHHHHHHHHHHHHHHHHHHHHHHHHHHHHHHHHHHHHHHHHHHHHHHHHHHHHHHHHHHHHHHHHHHHHHHHHHHHHHHHTTTTTSS-------------TTHHHHHHHHHHHHHHHHHHHHHHHHHHHHHHHHHHHHHHHHHHHHHHHHHHHHHHHHHHHHHHHHHHHHHHHHHHHHHHHHHHHHHHHHHTT---HHHHHHHHHHHHHHHHHHHHHHHHHHHHHHHHHHHHHHHHHHHHHHHHHHHHHHHHHHHHHHHHHHHHHHHHHHHHHHHHHHHHHHHHHHHHHHHHHHHHHHHHHHHHHHHHHHHHHHHHHHHHHHHHHHHHHHHHHHHHHHHHHHHHHHHHHHHHHHHHHHHHHHHHHHHHHHHTS-----------------TTSGGGGGGTHHHHHHHHHHHHHHHHHHHHHHHHHHHHHHHHHHHHHHHHTSPPPTT-HHHHHHHHHHHHHHHHHHHHHHHHHHHHHHHHHHHHHHHHHHHHHHHHHHHHHHHHHHHHHHHHHHHHHHHHHHHHHHHHHHHHHHHHHHHHHHHT--TT-S---HHHHHHHHHHHHHHHHHHHHHHHHHHHH-HHHHHHHHHTT---TT----

Organism: Micromonas pusilla (NCBI:txid38833)